Protein 2OEM (pdb70)

B-factor: mean 18.61, std 7.79, range [1.27, 47.23]

InterPro domains:
  IPR000685 Ribulose bisphosphate carboxylase, large subunit, C-terminal [PF00016] (126-406)
  IPR017443 Ribulose bisphosphate carboxylase, large subunit, ferrodoxin-like N-terminal [PF02788] (11-115)
  IPR017717 2,3-diketo-5-methylthiopentyl-1-phosphate enolase [MF_01679] (2-407)
  IPR017717 2,3-diketo-5-methylthiopentyl-1-phosphate enolase [SFLDF00157] (1-412)
  IPR017717 2,3-diketo-5-methylthiopentyl-1-phosphate enolase [TIGR03332] (2-407)
  IPR017717 2,3-diketo-5-methylthiopentyl-1-phosphate enolase [cd08209] (4-407)
  IPR033966 RuBisCO [PTHR42704] (3-405)
  IPR033966 RuBisCO [SFLDS00014] (1-412)
  IPR036376 Ribulose bisphosphate carboxylase, large subunit, C-terminal domain superfamily [G3DSA:3.20.20.110] (121-413)
  IPR036376 Ribulose bisphosphate carboxylase, large subunit, C-terminal domain superfamily [SSF51649] (121-407)
  IPR036422 RuBisCO large subunit, N-terminal domain superfamily [G3DSA:3.30.70.150] (1-120)
  IPR036422 RuBisCO large subunit, N-terminal domain superfamily [SSF54966] (2-120)

CATH classification: 3.30.70.150 (+1 more: 3.20.20.110)

Organism: Geobacillus kaustophilus (strain HTA426) (NCBI:txid235909)

Radius of gyration: 27.66 Å; Cα contacts (8 Å, |Δi|>4): 1940; chains: 2; bounding box: 80×56×66 Å

Solvent-accessible surface area: 29658 Å² total

Sequence (818 aa):
SAVMATYLLHDETDIRKKAEGIALGLTIGTWTDLPALEQEQLRKHKGEVVAIEELGESERVNAYFGKRLKRAIVKIAYPTVNFSADLPALLVTTFGKLSLDGEVRLLDLEFPDEWKRQFPGPRFGIDGIRDRVGVHNRPLLMSIFKGMIGRDLAYLTSELKKQALGGVDLVDDEILFDSELLPFEKRITEGKAALQEVYEQTGKRTLYAVNLTGKTFALKDKAKRAAELGADVLLFNVFAYGLDVLQALREDEEIAVPIMAHPAFSGAVTPSEFYGVAPSLWLGKLLRLAGADFVLFPSPYGSVALEREQALGIARALTDDQEPFARAFPVPSAGIHPGLVPLIIRDFGLDTIVNAGGGIHGHPDGAIGGGRAFRAAIDAVLAGRPLRAAAAENEALQKAIDRWGVVSAVMATYLLHDETDIRKKAEGIALGLTIGTWTDLPALEQEQLRKHKGEVVAIEELGESERVNAYFGKRLKRAIVKIAYPTVNFSADLPALLVTTFGKLSLDGEVRLLDLEFPDEWKRQFPGPRFGIDGIRDRVGVHNRPLLMSIFKGMIGRDLAYLTSELKKQALGGVDLVDDEILFDSELLPFEKRITEGKAALQEVYEQTGKRTLYAVNLTGKTFALKDKAKRAAELGADVLLFNVFAYGLDVLQALREDEEIAVPIMAHPAFSGAVTPSEFYGVAPSLWLGKLLRLAGADFVLFPSPYGSVALEREQALGIARALTDDQEPFARAFPVPSAGIHPGLVPLIIRDFGLDTIVNAGGGIHGHPDGAIGGGRAFRAAIDAVLAGRPLRAAAAENEALQKAIDRWGVVEVEA

Secondary structure (DSSP, 8-state):
-EEEEEEEEEESS-HHHHHHHHHHHTTTS-STTS-HHHHHHHGGG--EEEEEEE----HHHHHHHTS--EEEEEEEEEEGGGS-SSHHHHHHHHHSGGGGSSSEEEEEEE--HHHHTTS---SSHHHHHHHHHT--SS-EEEE---S-TT--HHHHHHHHHHHHHTT-SB---TT----SSS-HHHHHHHHHHHHHHHHHHHS---B-EEE--S-GGGHHHHHHHHHHTT-SEEEE-GGGS-HHHHHHHHH-TTT---EEE--TTGGGTSS-SSSSB-HIIIIIIHHHHHT-SEEEEE-SSSSS---HHHHHHHHHHHH-TTSSSPPPEEEEESS--GGGHHHHHHHH-SSSEEEESHHHHTSTTHHHHHHHHHHHHHHHHHHT--HHHHHTT-HHHHHHHHHH---/-EEEEEEEEEESS-HHHHHHHHHHHTTTS--TTS-HHHHHHHGGG--EEEEEEEEPPPHHHHHHHTS--EEEEEEEEEEGGGS-SSHHHHHHHHHSGGGGSSSEEEEEEE--HHHHTTS---SSHHHHHHHHHT--SSPEEEE---S-TT--HHHHHHHHHHHHHTT-SB---TT----SSS-HHHHHHHHHHHHHHHHHHH----B-EEE--S-GGGHHHHHHHHHHHT-SEEEE-GGGT-HHHHHHHHH-TTT---EEE--TTGGGTS--SSSSB-HIIIIIIHHHHHT-SEEEEE-SSSSS---HHHHHHHHHHHH-TTSSSPPPEEEEESS--GGGHHHHHHHH-SSSEEEEEGGGGGSTTHHHHHHHHHHHHHHHHHTT--HHHHHTT-HHHHHHHHHH-------

Nearest PDB structures (foldseek):
  2oem-assembly1_B  TM=1.002E+00  e=4.378E-89  Geobacillus kaustophilus
  2zvi-assembly1_A  TM=9.712E-01  e=2.551E-61  Bacillus subtilis
  4nas-assembly1_A  TM=9.692E-01  e=1.664E-52  Alicyclobacillus acidocaldarius subsp. acidocaldarius DSM 446
  4nas-assembly2_C  TM=9.621E-01  e=8.128E-53  Alicyclobacillus acidocaldarius subsp. acidocaldarius DSM 446
  4nas-assembly2_D  TM=9.644E-01  e=5.828E-52  Alicyclobacillus acidocaldarius subsp. acidocaldarius DSM 446

Structure (mmCIF, N/CA/C/O backbone):
data_2OEM
#
_entry.id   2OEM
#
_cell.length_a   130.354
_cell.length_b   59.806
_cell.length_c   109.348
_cell.angle_alpha   90.00
_cell.angle_beta   103.54
_cell.angle_gamma   90.00
#
_symmetry.space_group_name_H-M   'C 1 2 1'
#
loop_
_entity.id
_entity.type
_entity.pdbx_description
1 polymer '2,3-diketo-5-methylthiopentyl-1-phosphate enolase'
2 non-polymer 'MAGNESIUM ION'
3 non-polymer '(1Z)-2-HYDROXY-3-OXOHEX-1-EN-1-YL DIHYDROGEN PHOSPHATE'
4 water water
#
loop_
_atom_site.group_PDB
_atom_site.id
_atom_site.type_symbol
_atom_site.label_atom_id
_atom_site.label_alt_id
_atom_site.label_comp_id
_atom_site.label_asym_id
_atom_site.label_entity_id
_atom_site.label_seq_id
_atom_site.pdbx_PDB_ins_code
_atom_site.Cartn_x
_atom_site.Cartn_y
_atom_site.Cartn_z
_atom_site.occupancy
_atom_site.B_iso_or_equiv
_atom_site.auth_seq_id
_atom_site.auth_comp_id
_atom_site.auth_asym_id
_atom_site.auth_atom_id
_atom_site.pdbx_PDB_model_num
ATOM 1 N N . SER A 1 2 ? 26.209 -31.051 -46.278 1.00 21.21 2 SER A N 1
ATOM 2 C CA . SER A 1 2 ? 24.850 -31.410 -45.795 1.00 19.12 2 SER A CA 1
ATOM 3 C C . SER A 1 2 ? 24.590 -30.779 -44.437 1.00 17.01 2 SER A C 1
ATOM 4 O O . SER A 1 2 ? 25.197 -31.157 -43.431 1.00 14.65 2 SER A O 1
ATOM 7 N N . ALA A 1 3 ? 23.685 -29.809 -44.411 1.00 15.99 3 ALA A N 1
ATOM 8 C CA . ALA A 1 3 ? 23.358 -29.133 -43.169 1.00 14.33 3 ALA A CA 1
ATOM 9 C C . ALA A 1 3 ? 21.915 -28.655 -43.152 1.00 14.07 3 ALA A C 1
ATOM 10 O O . ALA A 1 3 ? 21.334 -28.351 -44.192 1.00 14.02 3 ALA A O 1
ATOM 12 N N . VAL A 1 4 ? 21.338 -28.616 -41.958 1.00 13.52 4 VAL A N 1
ATOM 13 C CA . VAL A 1 4 ? 19.983 -28.118 -41.787 1.00 12.47 4 VAL A CA 1
ATOM 14 C C . VAL A 1 4 ? 20.165 -26.626 -41.541 1.00 13.23 4 VAL A C 1
ATOM 15 O O . VAL A 1 4 ? 20.927 -26.227 -40.657 1.00 13.85 4 VAL A O 1
ATOM 19 N N . MET A 1 5 ? 19.492 -25.795 -42.330 1.00 11.84 5 MET A N 1
ATOM 20 C CA . MET A 1 5 ? 19.622 -24.359 -42.149 1.00 13.44 5 MET A CA 1
ATOM 21 C C . MET A 1 5 ? 18.426 -23.832 -41.386 1.00 12.87 5 MET A C 1
ATOM 22 O O . MET A 1 5 ? 17.285 -23.961 -41.834 1.00 14.07 5 MET A O 1
ATOM 27 N N . ALA A 1 6 ? 18.688 -23.254 -40.220 1.00 12.13 6 ALA A N 1
ATOM 28 C CA . ALA A 1 6 ? 17.626 -22.702 -39.400 1.00 11.81 6 ALA A CA 1
ATOM 29 C C . ALA A 1 6 ? 17.583 -21.192 -39.594 1.00 13.49 6 ALA A C 1
ATOM 30 O O . ALA A 1 6 ? 18.625 -20.541 -39.701 1.00 12.61 6 ALA A O 1
ATOM 32 N N . THR A 1 7 ? 16.375 -20.645 -39.657 1.00 12.49 7 THR A N 1
ATOM 33 C CA . THR A 1 7 ? 16.184 -19.208 -39.829 1.00 13.92 7 THR A CA 1
ATOM 34 C C . THR A 1 7 ? 15.538 -18.688 -38.553 1.00 13.47 7 THR A C 1
ATOM 35 O O . THR A 1 7 ? 14.493 -19.191 -38.134 1.00 11.80 7 THR A O 1
ATOM 39 N N . TYR A 1 8 ? 16.160 -17.683 -37.942 1.00 13.36 8 TYR A N 1
ATOM 40 C CA . TYR A 1 8 ? 15.656 -17.107 -36.697 1.00 12.86 8 TYR A CA 1
ATOM 41 C C . TYR A 1 8 ? 15.427 -15.609 -36.794 1.00 13.02 8 TYR A C 1
ATOM 42 O O . TYR A 1 8 ? 16.001 -14.931 -37.646 1.00 15.05 8 TYR A O 1
ATOM 51 N N . LEU A 1 9 ? 14.577 -15.111 -35.903 1.00 12.76 9 LEU A N 1
ATOM 52 C CA . LEU A 1 9 ? 14.320 -13.686 -35.781 1.00 13.38 9 LEU A CA 1
ATOM 53 C C . LEU A 1 9 ? 14.927 -13.351 -34.420 1.00 13.41 9 LEU A C 1
ATOM 54 O O . LEU A 1 9 ? 14.566 -13.960 -33.411 1.00 14.28 9 LEU A O 1
ATOM 59 N N . LEU A 1 10 ? 15.863 -12.409 -34.392 1.00 13.65 10 LEU A N 1
ATOM 60 C CA . LEU A 1 10 ? 16.496 -12.015 -33.138 1.00 15.00 10 LEU A CA 1
ATOM 61 C C . LEU A 1 10 ? 16.264 -10.548 -32.818 1.00 16.11 10 LEU A C 1
ATOM 62 O O . LEU A 1 10 ? 16.196 -9.707 -33.713 1.00 18.36 10 LEU A O 1
ATOM 67 N N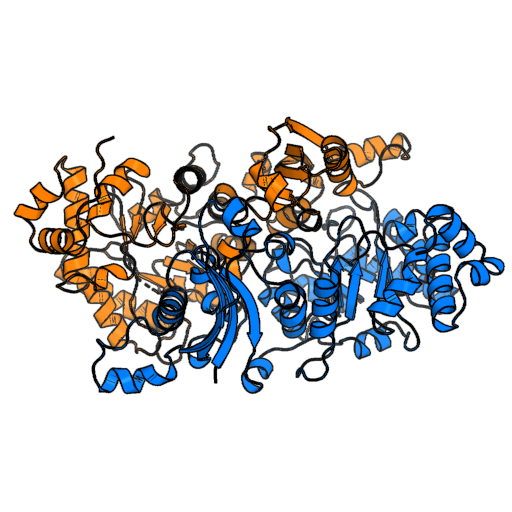 . HIS A 1 11 ? 16.128 -10.265 -31.529 1.00 17.19 11 HIS A N 1
ATOM 68 C CA . HIS A 1 11 ? 15.974 -8.905 -31.026 1.00 18.47 11 HIS A CA 1
ATOM 69 C C . HIS A 1 11 ? 17.066 -8.850 -29.970 1.00 19.25 11 HIS A C 1
ATOM 70 O O . HIS A 1 11 ? 17.130 -9.725 -29.106 1.00 18.82 11 HIS A O 1
ATOM 77 N N . ASP A 1 12 ? 17.935 -7.848 -30.035 1.00 21.54 12 ASP A N 1
ATOM 78 C CA . ASP A 1 12 ? 19.003 -7.753 -29.048 1.00 23.94 12 ASP A CA 1
ATOM 79 C C . ASP A 1 12 ? 19.579 -6.346 -28.979 1.00 25.33 12 ASP A C 1
ATOM 80 O O . ASP A 1 12 ? 19.596 -5.619 -29.972 1.00 25.08 12 ASP A O 1
ATOM 85 N N . GLU A 1 13 ? 20.052 -5.966 -27.799 1.00 28.08 13 GLU A N 1
ATOM 86 C CA . GLU A 1 13 ? 20.648 -4.651 -27.628 1.00 30.53 13 GLU A CA 1
ATOM 87 C C . GLU A 1 13 ? 22.142 -4.741 -27.925 1.00 31.11 13 GLU A C 1
ATOM 88 O O . GLU A 1 13 ? 22.824 -3.723 -28.034 1.00 31.64 13 GLU A O 1
ATOM 94 N N . THR A 1 14 ? 22.643 -5.967 -28.065 1.00 30.01 14 THR A N 1
ATOM 95 C CA . THR A 1 14 ? 24.057 -6.180 -28.360 1.00 29.73 14 THR A CA 1
ATOM 96 C C . THR A 1 14 ? 24.246 -6.639 -29.806 1.00 29.50 14 THR A C 1
ATOM 97 O O . THR A 1 14 ? 23.278 -6.966 -30.496 1.00 28.15 14 THR A O 1
ATOM 101 N N . ASP A 1 15 ? 25.499 -6.657 -30.252 1.00 29.64 15 ASP A N 1
ATOM 102 C CA . ASP A 1 15 ? 25.851 -7.058 -31.615 1.00 29.70 15 ASP A CA 1
ATOM 103 C C . ASP A 1 15 ? 25.218 -8.394 -32.003 1.00 27.58 15 ASP A C 1
ATOM 104 O O . ASP A 1 15 ? 25.541 -9.433 -31.431 1.00 25.58 15 ASP A O 1
ATOM 109 N N . ILE A 1 16 ? 24.324 -8.362 -32.986 1.00 26.46 16 ILE A N 1
ATOM 110 C CA . ILE A 1 16 ? 23.648 -9.575 -33.432 1.00 25.54 16 ILE A CA 1
ATOM 111 C C . ILE A 1 16 ? 24.573 -10.541 -34.166 1.00 25.20 16 ILE A C 1
ATOM 112 O O . ILE A 1 16 ? 24.470 -11.754 -33.984 1.00 23.73 16 ILE A O 1
ATOM 117 N N . ARG A 1 17 ? 25.474 -10.020 -34.994 1.00 24.83 17 ARG A N 1
ATOM 118 C CA . ARG A 1 17 ? 26.394 -10.898 -35.707 1.00 25.54 17 ARG A CA 1
ATOM 119 C C . ARG A 1 17 ? 27.269 -11.653 -34.716 1.00 24.24 17 ARG A C 1
ATOM 120 O O . ARG A 1 17 ? 27.539 -12.839 -34.897 1.00 23.79 17 ARG A O 1
ATOM 128 N N . LYS A 1 18 ? 27.715 -10.968 -33.667 1.00 22.22 18 LYS A N 1
ATOM 129 C CA . LYS A 1 18 ? 28.543 -11.614 -32.658 1.00 21.78 18 LYS A CA 1
ATOM 130 C C . LYS A 1 18 ? 27.759 -12.761 -32.019 1.00 19.85 18 LYS A C 1
ATOM 131 O O . LYS A 1 18 ? 28.280 -13.865 -31.855 1.00 20.04 18 LYS A O 1
ATOM 137 N N . LYS A 1 19 ? 26.505 -12.498 -31.664 1.00 19.08 19 LYS A N 1
ATOM 138 C CA . LYS A 1 19 ? 25.667 -13.521 -31.047 1.00 17.56 19 LYS A CA 1
ATOM 139 C C . LYS A 1 19 ? 25.435 -14.682 -32.008 1.00 17.23 19 LYS A C 1
ATOM 140 O O . LYS A 1 19 ? 25.536 -15.845 -31.621 1.00 18.18 19 LYS A O 1
ATOM 146 N N . ALA A 1 20 ? 25.137 -14.359 -33.263 1.00 18.00 20 ALA A N 1
ATOM 147 C CA . ALA A 1 20 ? 24.897 -15.377 -34.281 1.00 18.97 20 ALA A CA 1
ATOM 148 C C . ALA A 1 20 ? 26.117 -16.279 -34.451 1.00 19.28 20 ALA A C 1
ATOM 149 O O . ALA A 1 20 ? 25.992 -17.504 -34.527 1.00 17.78 20 ALA A O 1
ATOM 151 N N . GLU A 1 21 ? 27.299 -15.672 -34.511 1.00 18.18 21 GLU A N 1
ATOM 152 C CA . GLU A 1 21 ? 28.527 -16.443 -34.668 1.00 18.11 21 GLU A CA 1
ATOM 153 C C . GLU A 1 21 ? 28.777 -17.299 -33.430 1.00 18.26 21 GLU A C 1
ATOM 154 O O . GLU A 1 21 ? 29.287 -18.416 -33.531 1.00 17.90 21 GLU A O 1
ATOM 160 N N . GLY A 1 22 ? 28.416 -16.767 -32.264 1.00 17.11 22 GLY A N 1
ATOM 161 C CA . GLY A 1 22 ? 28.595 -17.501 -31.026 1.00 17.21 22 GLY A CA 1
ATOM 162 C C . GLY A 1 22 ? 27.681 -18.713 -30.985 1.00 16.59 22 GLY A C 1
ATOM 163 O O . GLY A 1 22 ? 28.038 -19.758 -30.441 1.00 18.31 22 GLY A O 1
ATOM 164 N N . ILE A 1 23 ? 26.493 -18.573 -31.562 1.00 16.97 23 ILE A N 1
ATOM 165 C CA . ILE A 1 23 ? 25.531 -19.673 -31.598 1.00 17.90 23 ILE A CA 1
ATOM 166 C C . ILE A 1 23 ? 26.033 -20.766 -32.538 1.00 17.51 23 ILE A C 1
ATOM 167 O O . ILE A 1 23 ? 26.110 -21.936 -32.166 1.00 17.59 23 ILE A O 1
ATOM 172 N N . ALA A 1 24 ? 26.382 -20.367 -33.755 1.00 18.00 24 ALA A N 1
ATOM 173 C CA . ALA A 1 24 ? 26.877 -21.299 -34.766 1.00 16.93 24 ALA A CA 1
ATOM 174 C C . ALA A 1 24 ? 28.054 -22.135 -34.266 1.00 17.21 24 ALA A C 1
ATOM 175 O O . ALA A 1 24 ? 28.131 -23.334 -34.537 1.00 16.31 24 ALA A O 1
ATOM 177 N N . LEU A 1 25 ? 28.971 -21.501 -33.539 1.00 16.58 25 LEU A N 1
ATOM 178 C CA . LEU A 1 25 ? 30.139 -22.205 -33.017 1.00 17.35 25 LEU A CA 1
ATOM 179 C C . LEU A 1 25 ? 29.832 -22.914 -31.701 1.00 17.02 25 LEU A C 1
ATOM 180 O O . LEU A 1 25 ? 30.116 -24.102 -31.538 1.00 17.03 25 LEU A O 1
ATOM 185 N N . GLY A 1 26 ? 29.251 -22.175 -30.763 1.00 16.60 26 GLY A N 1
ATOM 186 C CA . GLY A 1 26 ? 28.934 -22.743 -29.468 1.00 18.69 26 GLY A CA 1
ATOM 187 C C . GLY A 1 26 ? 28.020 -23.949 -29.513 1.00 18.33 26 GLY A C 1
ATOM 188 O O . GLY A 1 26 ? 28.206 -24.902 -28.756 1.00 18.60 26 GLY A O 1
ATOM 189 N N . LEU A 1 27 ? 27.034 -23.916 -30.404 1.00 18.29 27 LEU A N 1
ATOM 190 C CA . LEU A 1 27 ? 26.086 -25.013 -30.513 1.00 17.36 27 LEU A CA 1
ATOM 191 C C . LEU A 1 27 ? 26.478 -26.122 -31.487 1.00 16.67 27 LEU A C 1
ATOM 192 O O . LEU A 1 27 ? 25.647 -26.949 -31.863 1.00 16.93 27 LEU A O 1
ATOM 197 N N . THR A 1 28 ? 27.738 -26.127 -31.915 1.00 15.15 28 THR A N 1
ATOM 198 C CA . THR A 1 28 ? 28.222 -27.207 -32.765 1.00 15.65 28 THR A CA 1
ATOM 199 C C . THR A 1 28 ? 29.495 -27.754 -32.131 1.00 15.63 28 THR A C 1
ATOM 200 O O . THR A 1 28 ? 29.415 -28.591 -31.233 1.00 16.45 28 THR A O 1
ATOM 204 N N . ILE A 1 29 ? 30.662 -27.267 -32.544 1.00 16.11 29 ILE A N 1
ATOM 205 C CA . ILE A 1 29 ? 31.909 -27.789 -31.986 1.00 15.64 29 ILE A CA 1
ATOM 206 C C . ILE A 1 29 ? 32.436 -27.121 -30.713 1.00 16.89 29 ILE A C 1
ATOM 207 O O . ILE A 1 29 ? 33.402 -27.603 -30.120 1.00 16.93 29 ILE A O 1
ATOM 212 N N . GLY A 1 30 ? 31.812 -26.024 -30.293 1.00 17.44 30 GLY A N 1
ATOM 213 C CA . GLY A 1 30 ? 32.239 -25.352 -29.074 1.00 19.28 30 GLY A CA 1
ATOM 214 C C . GLY A 1 30 ? 33.291 -24.283 -29.296 1.00 21.14 30 GLY A C 1
ATOM 215 O O . GLY A 1 30 ? 33.019 -23.088 -29.159 1.00 23.74 30 GLY A O 1
ATOM 216 N N . THR A 1 31 ? 34.502 -24.717 -29.621 1.00 21.86 31 THR A N 1
ATOM 217 C CA . THR A 1 31 ? 35.602 -23.798 -29.888 1.00 22.36 31 THR A CA 1
ATOM 218 C C . THR A 1 31 ? 36.304 -24.257 -31.149 1.00 21.82 31 THR A C 1
ATOM 219 O O . THR A 1 31 ? 36.145 -25.403 -31.576 1.00 21.34 31 THR A O 1
ATOM 223 N N . TRP A 1 32 ? 37.085 -23.368 -31.748 1.00 20.01 32 TRP A N 1
ATOM 224 C CA . TRP A 1 32 ? 37.781 -23.712 -32.973 1.00 19.86 32 TRP A CA 1
ATOM 225 C C . TRP A 1 32 ? 39.231 -23.243 -33.023 1.00 19.11 32 TRP A C 1
ATOM 226 O O . TRP A 1 32 ? 40.124 -24.028 -33.339 1.00 19.11 32 TRP A O 1
ATOM 237 N N . THR A 1 33 ? 39.470 -21.975 -32.696 1.00 20.53 33 THR A N 1
ATOM 238 C CA . THR A 1 33 ? 40.827 -21.431 -32.756 1.00 20.18 33 THR A CA 1
ATOM 239 C C . THR A 1 33 ? 41.832 -22.027 -31.773 1.00 20.89 33 THR A C 1
ATOM 240 O O . THR A 1 33 ? 43.040 -21.893 -31.970 1.00 21.22 33 THR A O 1
ATOM 244 N N . ASP A 1 34 ? 41.347 -22.690 -30.728 1.00 20.74 34 ASP A N 1
ATOM 245 C CA . ASP A 1 34 ? 42.237 -23.291 -29.735 1.00 22.80 34 ASP A CA 1
ATOM 246 C C . ASP A 1 34 ? 42.499 -24.770 -30.020 1.00 24.23 34 ASP A C 1
ATOM 247 O O . ASP A 1 34 ? 43.107 -25.473 -29.210 1.00 24.00 34 ASP A O 1
ATOM 252 N N . LEU A 1 35 ? 42.051 -25.230 -31.184 1.00 24.55 35 LEU A N 1
ATOM 253 C CA . LEU A 1 35 ? 42.216 -26.624 -31.582 1.00 26.00 35 LEU A CA 1
ATOM 254 C C . LEU A 1 35 ? 43.480 -26.894 -32.390 1.00 27.64 35 LEU A C 1
ATOM 255 O O . LEU A 1 35 ? 43.859 -26.103 -33.251 1.00 26.99 35 LEU A O 1
ATOM 260 N N . PRO A 1 36 ? 44.148 -28.027 -32.119 1.00 29.54 36 PRO A N 1
ATOM 261 C CA . PRO A 1 36 ? 45.369 -28.407 -32.836 1.00 30.73 36 PRO A CA 1
ATOM 262 C C . PRO A 1 36 ? 45.042 -28.679 -34.306 1.00 32.56 36 PRO A C 1
ATOM 263 O O . PRO A 1 36 ? 43.878 -28.871 -34.664 1.00 31.19 36 PRO A O 1
ATOM 267 N N . ALA A 1 37 ? 46.072 -28.707 -35.146 1.00 33.78 37 ALA A N 1
ATOM 268 C CA . ALA A 1 37 ? 45.907 -28.941 -36.579 1.00 34.84 37 ALA A CA 1
ATOM 269 C C . ALA A 1 37 ? 45.032 -30.143 -36.934 1.00 35.33 37 ALA A C 1
ATOM 270 O O . ALA A 1 37 ? 44.018 -29.999 -37.619 1.00 36.06 37 ALA A O 1
ATOM 272 N N . LEU A 1 38 ? 45.435 -31.326 -36.478 1.00 34.71 38 LEU A N 1
ATOM 273 C CA . LEU A 1 38 ? 44.699 -32.554 -36.762 1.00 34.49 38 LEU A CA 1
ATOM 274 C C . LEU A 1 38 ? 43.255 -32.530 -36.272 1.00 33.69 38 LEU A C 1
ATOM 275 O O . LEU A 1 38 ? 42.377 -33.136 -36.886 1.00 32.59 38 LEU A O 1
ATOM 280 N N . GLU A 1 39 ? 43.012 -31.833 -35.168 1.00 32.82 39 GLU A N 1
ATOM 281 C CA . GLU A 1 39 ? 41.667 -31.752 -34.615 1.00 32.24 39 GLU A CA 1
ATOM 282 C C . GLU A 1 39 ? 40.756 -30.850 -35.443 1.00 32.16 39 GLU A C 1
ATOM 283 O O . GLU A 1 39 ? 39.555 -31.105 -35.545 1.00 31.03 39 GLU A O 1
ATOM 289 N N . GLN A 1 40 ? 41.322 -29.807 -36.042 1.00 31.12 40 GLN A N 1
ATOM 290 C CA . GLN A 1 40 ? 40.534 -28.899 -36.869 1.00 32.01 40 GLN A CA 1
ATOM 291 C C . GLN A 1 40 ? 40.061 -29.602 -38.135 1.00 32.55 40 GLN A C 1
ATOM 292 O O . GLN A 1 40 ? 38.914 -29.446 -38.548 1.00 31.08 40 GLN A O 1
ATOM 298 N N . GLU A 1 41 ? 40.946 -30.377 -38.753 1.00 33.46 41 GLU A N 1
ATOM 299 C CA . GLU A 1 41 ? 40.586 -31.091 -39.973 1.00 34.92 41 GLU A CA 1
ATOM 300 C C . GLU A 1 41 ? 39.606 -32.212 -39.651 1.00 33.65 41 GLU A C 1
ATOM 301 O O . GLU A 1 41 ? 38.841 -32.653 -40.507 1.00 34.02 41 GLU A O 1
ATOM 307 N N . GLN A 1 42 ? 39.628 -32.654 -38.400 1.00 32.84 42 GLN A N 1
ATOM 308 C CA . GLN A 1 42 ? 38.756 -33.721 -37.930 1.00 32.07 42 GLN A CA 1
ATOM 309 C C . GLN A 1 42 ? 37.356 -33.204 -37.607 1.00 30.37 42 GLN A C 1
ATOM 310 O O . GLN A 1 42 ? 36.363 -33.905 -37.809 1.00 29.59 42 GLN A O 1
ATOM 316 N N . LEU A 1 43 ? 37.282 -31.973 -37.111 1.00 27.15 43 LEU A N 1
ATOM 317 C CA . LEU A 1 43 ? 36.006 -31.384 -36.729 1.00 25.03 43 LEU A CA 1
ATOM 318 C C . LEU A 1 43 ? 35.432 -30.378 -37.718 1.00 23.48 43 LEU A C 1
ATOM 319 O O . LEU A 1 43 ? 34.337 -29.864 -37.506 1.00 20.78 43 LEU A O 1
ATOM 324 N N . ARG A 1 44 ? 36.164 -30.097 -38.792 1.00 22.08 44 ARG A N 1
ATOM 325 C CA . ARG A 1 44 ? 35.700 -29.147 -39.800 1.00 22.15 44 ARG A CA 1
ATOM 326 C C . ARG A 1 44 ? 34.277 -29.460 -40.281 1.00 20.82 44 ARG A C 1
ATOM 327 O O . ARG A 1 44 ? 33.439 -28.563 -40.395 1.00 19.79 44 ARG A O 1
ATOM 335 N N . LYS A 1 45 ? 34.008 -30.731 -40.556 1.00 18.16 45 LYS A N 1
ATOM 336 C CA . LYS A 1 45 ? 32.694 -31.151 -41.036 1.00 18.57 45 LYS A CA 1
ATOM 337 C C . LYS A 1 45 ? 31.568 -30.939 -40.022 1.00 16.97 45 LYS A C 1
ATOM 338 O O . LYS A 1 45 ? 30.389 -30.975 -40.386 1.00 16.94 45 LYS A O 1
ATOM 344 N N . HIS A 1 46 ? 31.928 -30.716 -38.760 1.00 15.11 46 HIS A N 1
ATOM 345 C CA . HIS A 1 46 ? 30.942 -30.516 -37.695 1.00 14.06 46 HIS A CA 1
ATOM 346 C C . HIS A 1 46 ? 30.737 -29.047 -37.328 1.00 13.98 46 HIS A C 1
ATOM 347 O O . HIS A 1 46 ? 29.869 -28.720 -36.516 1.00 13.62 46 HIS A O 1
ATOM 354 N N . LYS A 1 47 ? 31.530 -28.165 -37.926 1.00 14.33 47 LYS A N 1
ATOM 355 C CA . LYS A 1 47 ? 31.457 -26.742 -37.615 1.00 15.46 47 LYS A CA 1
ATOM 356 C C . LYS A 1 47 ? 30.255 -26.013 -38.208 1.00 15.98 47 LYS A C 1
ATOM 357 O O . LYS A 1 47 ? 30.046 -26.013 -39.420 1.00 14.56 47 LYS A O 1
ATOM 363 N N . GLY A 1 48 ? 29.470 -25.384 -37.337 1.00 15.93 48 GLY A N 1
ATOM 364 C CA . GLY A 1 48 ? 28.312 -24.639 -37.791 1.00 15.93 48 GLY A CA 1
ATOM 365 C C . GLY A 1 48 ? 28.766 -23.328 -38.402 1.00 16.75 48 GLY A C 1
ATOM 366 O O . GLY A 1 48 ? 29.891 -22.883 -38.163 1.00 16.36 48 GLY A O 1
ATOM 367 N N . GLU A 1 49 ? 27.900 -22.703 -39.190 1.00 16.46 49 GLU A N 1
ATOM 368 C CA . GLU A 1 49 ? 28.251 -21.446 -39.833 1.00 18.23 49 GLU A CA 1
ATOM 369 C C . GLU A 1 49 ? 27.061 -20.515 -39.982 1.00 17.76 49 GLU A C 1
ATOM 370 O O . GLU A 1 49 ? 25.939 -20.959 -40.221 1.00 16.61 49 GLU A O 1
ATOM 376 N N . VAL A 1 50 ? 27.310 -19.217 -39.833 1.00 17.96 50 VAL A N 1
ATOM 377 C CA . VAL A 1 50 ? 26.258 -18.230 -40.019 1.00 16.97 50 VAL A CA 1
ATOM 378 C C . VAL A 1 50 ? 26.178 -18.074 -41.537 1.00 19.37 50 VAL A C 1
ATOM 379 O O . VAL A 1 50 ? 27.158 -17.689 -42.183 1.00 19.20 50 VAL A O 1
ATOM 383 N N . VAL A 1 51 ? 25.022 -18.399 -42.106 1.00 19.58 51 VAL A N 1
ATOM 384 C CA . VAL A 1 51 ? 24.825 -18.318 -43.547 1.00 20.37 51 VAL A CA 1
ATOM 385 C C . VAL A 1 51 ? 24.458 -16.914 -44.002 1.00 21.22 51 VAL A C 1
ATOM 386 O O . VAL A 1 51 ? 24.900 -16.458 -45.060 1.00 21.48 51 VAL A O 1
ATOM 390 N N . ALA A 1 52 ? 23.649 -16.225 -43.207 1.00 20.09 52 ALA A N 1
ATOM 391 C CA . ALA A 1 52 ? 23.237 -14.883 -43.579 1.00 21.00 52 ALA A CA 1
ATOM 392 C C . ALA A 1 52 ? 22.600 -14.135 -42.426 1.00 21.73 52 ALA A C 1
ATOM 393 O O . ALA A 1 52 ? 22.077 -14.734 -41.485 1.00 19.78 52 ALA A O 1
ATOM 395 N N . ILE A 1 53 ? 22.655 -12.813 -42.514 1.00 22.07 53 ILE A N 1
ATOM 396 C CA . ILE A 1 53 ? 22.074 -11.943 -41.507 1.00 23.45 53 ILE A CA 1
ATOM 397 C C . ILE A 1 53 ? 21.392 -10.786 -42.220 1.00 24.74 53 ILE A C 1
ATOM 398 O O . ILE A 1 53 ? 22.045 -10.015 -42.923 1.00 26.25 53 ILE A O 1
ATOM 403 N N . GLU A 1 54 ? 20.078 -10.682 -42.060 1.00 24.12 54 GLU A N 1
ATOM 404 C CA . GLU A 1 54 ? 19.327 -9.598 -42.677 1.00 25.99 54 GLU A CA 1
ATOM 405 C C . GLU A 1 54 ? 18.919 -8.613 -41.590 1.00 26.03 54 GLU A C 1
ATOM 406 O O . GLU A 1 54 ? 18.093 -8.929 -40.733 1.00 25.18 54 GLU A O 1
ATOM 412 N N . GLU A 1 55 ? 19.504 -7.420 -41.620 1.00 26.51 55 GLU A N 1
ATOM 413 C CA . GLU A 1 55 ? 19.173 -6.400 -40.633 1.00 27.74 55 GLU A CA 1
ATOM 414 C C . GLU A 1 55 ? 17.794 -5.822 -40.938 1.00 27.71 55 GLU A C 1
ATOM 415 O O . GLU A 1 55 ? 17.492 -5.492 -42.085 1.00 27.61 55 GLU A O 1
ATOM 421 N N . LEU A 1 56 ? 16.960 -5.704 -39.909 1.00 27.14 56 LEU A N 1
ATOM 422 C CA . LEU A 1 56 ? 15.608 -5.181 -40.078 1.00 28.94 56 LEU A CA 1
ATOM 423 C C . LEU A 1 56 ? 15.426 -3.764 -39.547 1.00 29.99 56 LEU A C 1
ATOM 424 O O . LEU A 1 56 ? 14.439 -3.103 -39.864 1.00 32.20 56 LEU A O 1
ATOM 429 N N . GLY A 1 57 ? 16.369 -3.300 -38.736 1.00 31.12 57 GLY A N 1
ATOM 430 C CA . GLY A 1 57 ? 16.244 -1.968 -38.175 1.00 32.43 57 GLY A CA 1
ATOM 431 C C . GLY A 1 57 ? 15.410 -2.027 -36.909 1.00 32.63 57 GLY A C 1
ATOM 432 O O . GLY A 1 57 ? 14.647 -2.973 -36.706 1.00 33.43 57 GLY A O 1
ATOM 433 N N . GLU A 1 58 ? 15.545 -1.016 -36.059 1.00 31.99 58 GLU A N 1
ATOM 434 C CA . GLU A 1 58 ? 14.811 -0.978 -34.800 1.00 30.62 58 GLU A CA 1
ATOM 435 C C . GLU A 1 58 ? 13.345 -0.591 -34.943 1.00 29.82 58 GLU A C 1
ATOM 436 O O . GLU A 1 58 ? 12.959 0.109 -35.877 1.00 29.56 58 GLU A O 1
ATOM 442 N N . SER A 1 59 ? 12.533 -1.070 -34.005 1.00 29.01 59 SER A N 1
ATOM 443 C CA . SER A 1 59 ? 11.104 -0.780 -33.980 1.00 29.50 59 SER A CA 1
ATOM 444 C C . SER A 1 59 ? 10.799 0.023 -32.722 1.00 29.56 59 SER A C 1
ATOM 445 O O . SER A 1 59 ? 11.101 -0.415 -31.612 1.00 28.54 59 SER A O 1
ATOM 448 N N . GLU A 1 60 ? 10.208 1.201 -32.896 1.00 30.60 60 GLU A N 1
ATOM 449 C CA . GLU A 1 60 ? 9.881 2.048 -31.755 1.00 31.40 60 GLU A CA 1
ATOM 450 C C . GLU A 1 60 ? 8.913 1.335 -30.821 1.00 30.48 60 GLU A C 1
ATOM 451 O O . GLU A 1 60 ? 9.053 1.395 -29.598 1.00 31.04 60 GLU A O 1
ATOM 457 N N . ARG A 1 61 ? 7.934 0.658 -31.408 1.00 29.20 61 ARG A N 1
ATOM 458 C CA . ARG A 1 61 ? 6.932 -0.077 -30.645 1.00 27.68 61 ARG A CA 1
ATOM 459 C C . ARG A 1 61 ? 7.590 -1.140 -29.764 1.00 27.31 61 ARG A C 1
ATOM 460 O O . ARG A 1 61 ? 7.258 -1.271 -28.585 1.00 26.69 61 ARG A O 1
ATOM 468 N N . VAL A 1 62 ? 8.523 -1.895 -30.340 1.00 26.10 62 VAL A N 1
ATOM 469 C CA . VAL A 1 62 ? 9.225 -2.939 -29.598 1.00 24.16 62 VAL A CA 1
ATOM 470 C C . VAL A 1 62 ? 10.138 -2.325 -28.538 1.00 24.28 62 VAL A C 1
ATOM 471 O O . VAL A 1 62 ? 10.186 -2.793 -27.398 1.00 22.87 62 VAL A O 1
ATOM 475 N N . ASN A 1 63 ? 10.861 -1.278 -28.923 1.00 24.75 63 ASN A N 1
ATOM 476 C CA . ASN A 1 63 ? 11.766 -0.585 -28.012 1.00 25.47 63 ASN A CA 1
ATOM 477 C C . ASN A 1 63 ? 11.012 -0.085 -26.784 1.00 25.57 63 ASN A C 1
ATOM 478 O O . ASN A 1 63 ? 11.467 -0.254 -25.652 1.00 25.02 63 ASN A O 1
ATOM 483 N N . ALA A 1 64 ? 9.855 0.527 -27.017 1.00 25.84 64 ALA A N 1
ATOM 484 C CA . ALA A 1 64 ? 9.029 1.057 -25.939 1.00 26.38 64 ALA A CA 1
ATOM 485 C C . ALA A 1 64 ? 8.597 -0.057 -24.999 1.00 26.69 64 ALA A C 1
ATOM 486 O O . ALA A 1 64 ? 8.635 0.095 -23.778 1.00 25.92 64 ALA A O 1
ATOM 488 N N . TYR A 1 65 ? 8.183 -1.178 -25.579 1.00 26.38 65 TYR A N 1
ATOM 489 C CA . TYR A 1 65 ? 7.745 -2.323 -24.797 1.00 25.76 65 TYR A CA 1
ATOM 490 C C . TYR A 1 65 ? 8.861 -2.834 -23.887 1.00 26.31 65 TYR A C 1
ATOM 491 O O . TYR A 1 65 ? 8.644 -3.055 -22.693 1.00 26.66 65 TYR A O 1
ATOM 500 N N . PHE A 1 66 ? 10.053 -3.011 -24.452 1.00 26.18 66 PHE A N 1
ATOM 501 C CA . PHE A 1 66 ? 11.200 -3.502 -23.694 1.00 26.81 66 PHE A CA 1
ATOM 502 C C . PHE A 1 66 ? 11.924 -2.420 -22.898 1.00 28.89 66 PHE A C 1
ATOM 503 O O . PHE A 1 66 ? 12.725 -2.726 -22.012 1.00 29.68 66 PHE A O 1
ATOM 511 N N . GLY A 1 67 ? 11.641 -1.159 -23.212 1.00 31.36 67 GLY A N 1
ATOM 512 C CA . GLY A 1 67 ? 12.289 -0.065 -22.508 1.00 32.50 67 GLY A CA 1
ATOM 513 C C . GLY A 1 67 ? 13.768 0.002 -22.836 1.00 34.05 67 GLY A C 1
ATOM 514 O O . GLY A 1 67 ? 14.566 0.556 -22.077 1.00 34.95 67 GLY A O 1
ATOM 515 N N . LYS A 1 68 ? 14.133 -0.574 -23.975 1.00 34.35 68 LYS A N 1
ATOM 516 C CA . LYS A 1 68 ? 15.517 -0.589 -24.426 1.00 34.09 68 LYS A CA 1
ATOM 517 C C . LYS A 1 68 ? 15.540 -0.514 -25.943 1.00 33.35 68 LYS A C 1
ATOM 518 O O . LYS A 1 68 ? 14.512 -0.698 -26.595 1.00 32.09 68 LYS A O 1
ATOM 524 N N . ARG A 1 69 ? 16.713 -0.238 -26.501 1.00 32.50 69 ARG A N 1
ATOM 525 C CA . ARG A 1 69 ? 16.864 -0.173 -27.948 1.00 31.77 69 ARG A CA 1
ATOM 526 C C . ARG A 1 69 ? 17.295 -1.553 -28.417 1.00 30.37 69 ARG A C 1
ATOM 527 O O . ARG A 1 69 ? 18.414 -1.987 -28.148 1.00 30.83 69 ARG A O 1
ATOM 535 N N . LEU A 1 70 ? 16.401 -2.245 -29.113 1.00 28.94 70 LEU A N 1
ATOM 536 C CA . LEU A 1 70 ? 16.700 -3.586 -29.594 1.00 27.70 70 LEU A CA 1
ATOM 537 C C . LEU A 1 70 ? 16.895 -3.665 -31.096 1.00 25.90 70 LEU A C 1
ATOM 538 O O . LEU A 1 70 ? 16.001 -3.320 -31.869 1.00 25.72 70 LEU A O 1
ATOM 543 N N . LYS A 1 71 ? 18.076 -4.113 -31.507 1.00 24.11 71 LYS A N 1
ATOM 544 C CA . LYS A 1 71 ? 18.361 -4.278 -32.923 1.00 24.12 71 LYS A CA 1
ATOM 545 C C . LYS A 1 71 ? 17.590 -5.529 -33.332 1.00 23.42 71 LYS A C 1
ATOM 546 O O . LYS A 1 71 ? 17.384 -6.426 -32.514 1.00 21.96 71 LYS A O 1
ATOM 552 N N . ARG A 1 72 ? 17.152 -5.584 -34.582 1.00 21.89 72 ARG A N 1
ATOM 553 C CA . ARG A 1 72 ? 16.407 -6.740 -35.059 1.00 21.98 72 ARG A CA 1
ATOM 554 C C . ARG A 1 72 ? 17.039 -7.297 -36.320 1.00 21.10 72 ARG A C 1
ATOM 555 O O . ARG A 1 72 ? 17.569 -6.549 -37.142 1.00 22.52 72 ARG A O 1
ATOM 563 N N . ALA A 1 73 ? 16.985 -8.615 -36.473 1.00 19.41 73 ALA A N 1
ATOM 564 C CA . ALA A 1 73 ? 17.554 -9.247 -37.653 1.00 18.14 73 ALA A CA 1
ATOM 565 C C . ALA A 1 73 ? 17.070 -10.671 -37.846 1.00 17.60 73 ALA A C 1
ATOM 566 O O . ALA A 1 73 ? 16.671 -11.343 -36.891 1.00 16.96 73 ALA A O 1
ATOM 568 N N . ILE A 1 74 ? 17.094 -11.106 -39.101 1.00 18.17 74 ILE A N 1
ATOM 569 C CA . ILE A 1 74 ? 16.730 -12.465 -39.478 1.00 18.28 74 ILE A CA 1
ATOM 570 C C . ILE A 1 74 ? 18.086 -13.143 -39.681 1.00 17.97 74 ILE A C 1
ATOM 571 O O . ILE A 1 74 ? 18.884 -12.730 -40.528 1.00 19.44 74 ILE A O 1
ATOM 576 N N . VAL A 1 75 ? 18.349 -14.170 -38.884 1.00 16.40 75 VAL A N 1
ATOM 577 C CA . VAL A 1 75 ? 19.621 -14.878 -38.930 1.00 16.99 75 VAL A CA 1
ATOM 578 C C . VAL A 1 75 ? 19.473 -16.313 -39.409 1.00 16.71 75 VAL A C 1
ATOM 579 O O . VAL A 1 75 ? 18.593 -17.039 -38.948 1.00 15.88 75 VAL A O 1
ATOM 583 N N . LYS A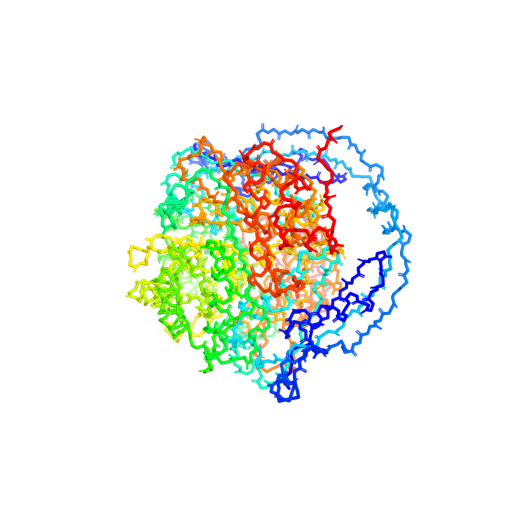 1 76 ? 20.348 -16.719 -40.323 1.00 15.49 76 LYS A N 1
ATOM 584 C CA . LYS A 1 76 ? 20.322 -18.076 -40.853 1.00 16.01 76 LYS A CA 1
ATOM 585 C C . LYS A 1 76 ? 21.598 -18.801 -40.444 1.00 15.68 76 LYS A C 1
ATOM 586 O O . LYS A 1 76 ? 22.706 -18.334 -40.712 1.00 14.87 76 LYS A O 1
ATOM 592 N N . ILE A 1 77 ? 21.435 -19.942 -39.781 1.00 14.09 77 ILE A N 1
ATOM 593 C CA . ILE A 1 77 ? 22.569 -20.731 -39.317 1.00 13.54 77 ILE A CA 1
ATOM 594 C C . ILE A 1 77 ? 22.494 -22.154 -39.854 1.00 13.47 77 ILE A C 1
ATOM 595 O O . ILE A 1 77 ? 21.426 -22.769 -39.859 1.00 13.31 77 ILE A O 1
ATOM 600 N N . ALA A 1 78 ? 23.635 -22.669 -40.297 1.00 12.84 78 ALA A N 1
ATOM 601 C CA . ALA A 1 78 ? 23.721 -24.022 -40.832 1.00 13.22 78 ALA A CA 1
ATOM 602 C C . ALA A 1 78 ? 24.338 -24.984 -39.823 1.00 14.08 78 ALA A C 1
ATOM 603 O O . ALA A 1 78 ? 25.446 -24.758 -39.330 1.00 14.85 78 ALA A O 1
ATOM 605 N N . TYR A 1 79 ? 23.606 -26.053 -39.522 1.00 12.86 79 TYR A N 1
ATOM 606 C CA . TYR A 1 79 ? 24.057 -27.082 -38.587 1.00 13.89 79 TYR A CA 1
ATOM 607 C C . TYR A 1 79 ? 24.290 -28.371 -39.379 1.00 12.32 79 TYR A C 1
ATOM 608 O O . TYR A 1 79 ? 23.347 -28.948 -39.927 1.00 11.86 79 TYR A O 1
ATOM 617 N N . PRO A 1 80 ? 25.547 -28.838 -39.455 1.00 12.79 80 PRO A N 1
ATOM 618 C CA . PRO A 1 80 ? 25.864 -30.068 -40.193 1.00 12.45 80 PRO A CA 1
ATOM 619 C C . PRO A 1 80 ? 25.007 -31.242 -39.721 1.00 13.38 80 PRO A C 1
ATOM 620 O O . PRO A 1 80 ? 24.884 -31.482 -38.516 1.00 12.92 80 PRO A O 1
ATOM 624 N N . THR A 1 81 ? 24.420 -31.975 -40.663 1.00 13.50 81 THR A N 1
ATOM 625 C CA . THR A 1 81 ? 23.584 -33.112 -40.297 1.00 13.46 81 THR A CA 1
ATOM 626 C C . THR A 1 81 ? 24.361 -34.241 -39.620 1.00 14.02 81 THR A C 1
ATOM 627 O O . THR A 1 81 ? 23.770 -35.079 -38.944 1.00 15.47 81 THR A O 1
ATOM 631 N N . VAL A 1 82 ? 25.679 -34.270 -39.788 1.00 13.99 82 VAL A N 1
ATOM 632 C CA . VAL A 1 82 ? 26.482 -35.312 -39.146 1.00 13.35 82 VAL A CA 1
ATOM 633 C C . VAL A 1 82 ? 26.607 -35.057 -37.645 1.00 13.17 82 VAL A C 1
ATOM 634 O O . VAL A 1 82 ? 27.181 -35.869 -36.915 1.00 13.69 82 VAL A O 1
ATOM 638 N N . ASN A 1 83 ? 26.065 -33.932 -37.186 1.00 11.89 83 ASN A N 1
ATOM 639 C CA . ASN A 1 83 ? 26.128 -33.569 -35.773 1.00 13.06 83 ASN A CA 1
ATOM 640 C C . ASN A 1 83 ? 25.026 -34.182 -34.923 1.00 12.86 83 ASN A C 1
ATOM 641 O O . ASN A 1 83 ? 25.114 -34.182 -33.697 1.00 14.38 83 ASN A O 1
ATOM 646 N N . PHE A 1 84 ? 23.982 -34.697 -35.559 1.00 12.78 84 PHE A N 1
ATOM 647 C CA . PHE A 1 84 ? 22.883 -35.265 -34.793 1.00 12.98 84 PHE A CA 1
ATOM 648 C C . PHE A 1 84 ? 22.216 -36.443 -35.484 1.00 13.50 84 PHE A C 1
ATOM 649 O O . PHE A 1 84 ? 22.372 -36.640 -36.692 1.00 13.83 84 PHE A O 1
ATOM 657 N N . SER A 1 85 ? 21.488 -37.237 -34.707 1.00 13.99 85 SER A N 1
ATOM 658 C CA . SER A 1 85 ? 20.790 -38.392 -35.256 1.00 12.65 85 SER A CA 1
ATOM 659 C C . SER A 1 85 ? 19.590 -37.940 -36.087 1.00 12.81 85 SER A C 1
ATOM 660 O O . SER A 1 85 ? 19.072 -36.836 -35.900 1.00 10.92 85 SER A O 1
ATOM 663 N N . ALA A 1 86 ? 19.166 -38.782 -37.026 1.00 12.43 86 ALA A N 1
ATOM 664 C CA . ALA A 1 86 ? 18.048 -38.440 -37.894 1.00 12.63 86 ALA A CA 1
ATOM 665 C C . ALA A 1 86 ? 16.695 -38.653 -37.229 1.00 12.43 86 ALA A C 1
ATOM 666 O O . ALA A 1 86 ? 15.966 -39.588 -37.557 1.00 13.21 86 ALA A O 1
ATOM 668 N N . ASP A 1 87 ? 16.373 -37.787 -36.277 1.00 12.38 87 ASP A N 1
ATOM 669 C CA . ASP A 1 87 ? 15.090 -37.862 -35.600 1.00 11.07 87 ASP A CA 1
ATOM 670 C C . ASP A 1 87 ? 14.703 -36.455 -35.180 1.00 9.91 87 ASP A C 1
ATOM 671 O O . ASP A 1 87 ? 15.564 -35.590 -35.001 1.00 9.49 87 ASP A O 1
ATOM 676 N N . LEU A 1 88 ? 13.402 -36.222 -35.053 1.00 9.11 88 LEU A N 1
ATOM 677 C CA . LEU A 1 88 ? 12.901 -34.903 -34.710 1.00 9.52 88 LEU A CA 1
ATOM 678 C C . LEU A 1 88 ? 13.341 -34.360 -33.352 1.00 9.45 88 LEU A C 1
ATOM 679 O O . LEU A 1 88 ? 13.614 -33.166 -33.224 1.00 9.26 88 LEU A O 1
ATOM 684 N N . PRO A 1 89 ? 13.412 -35.213 -32.317 1.00 9.20 89 PRO A N 1
ATOM 685 C CA . PRO A 1 89 ? 13.849 -34.648 -31.037 1.00 9.31 89 PRO A CA 1
ATOM 686 C C . PRO A 1 89 ? 15.275 -34.089 -31.154 1.00 9.26 89 PRO A C 1
ATOM 687 O O . PRO A 1 89 ? 15.593 -33.036 -30.598 1.00 9.74 89 PRO A O 1
ATOM 691 N N . ALA A 1 90 ? 16.130 -34.789 -31.892 1.00 7.93 90 ALA A N 1
ATOM 692 C CA . ALA A 1 90 ? 17.506 -34.330 -32.062 1.00 9.45 90 ALA A CA 1
ATOM 693 C C . ALA A 1 90 ? 17.533 -33.041 -32.879 1.00 9.95 90 ALA A C 1
ATOM 694 O O . ALA A 1 90 ? 18.337 -32.150 -32.614 1.00 8.85 90 ALA A O 1
ATOM 696 N N . LEU A 1 91 ? 16.655 -32.953 -33.877 1.00 8.44 91 LEU A N 1
ATOM 697 C CA . LEU A 1 91 ? 16.567 -31.761 -34.716 1.00 9.38 91 LEU A CA 1
ATOM 698 C C . LEU A 1 91 ? 16.181 -30.552 -33.870 1.00 9.03 91 LEU A C 1
ATOM 699 O O . LEU A 1 91 ? 16.795 -29.483 -33.969 1.00 8.85 91 LEU A O 1
ATOM 704 N N . LEU A 1 92 ? 15.152 -30.712 -33.042 1.00 8.45 92 LEU A N 1
ATOM 705 C CA . LEU A 1 92 ? 14.704 -29.611 -32.194 1.00 8.36 92 LEU A CA 1
ATOM 706 C C . LEU A 1 92 ? 15.747 -29.197 -31.163 1.00 9.61 92 LEU A C 1
ATOM 707 O O . LEU A 1 92 ? 15.946 -28.011 -30.928 1.00 9.42 92 LEU A O 1
ATOM 712 N N . VAL A 1 93 ? 16.408 -30.166 -30.541 1.00 8.20 93 VAL A N 1
ATOM 713 C CA . VAL A 1 93 ? 17.408 -29.835 -29.529 1.00 8.48 93 VAL A CA 1
ATOM 714 C C . VAL A 1 93 ? 18.611 -29.153 -30.159 1.00 10.01 93 VAL A C 1
ATOM 715 O O . VAL A 1 93 ? 19.189 -28.227 -29.584 1.00 9.12 93 VAL A O 1
ATOM 719 N N . THR A 1 94 ? 18.986 -29.604 -31.349 1.00 9.93 94 THR A N 1
ATOM 720 C CA . THR A 1 94 ? 20.126 -29.015 -32.036 1.00 9.50 94 THR A CA 1
ATOM 721 C C . THR A 1 94 ? 19.858 -27.591 -32.510 1.00 10.00 94 THR A C 1
ATOM 722 O O . THR A 1 94 ? 20.706 -26.710 -32.346 1.00 11.13 94 THR A O 1
ATOM 726 N N . THR A 1 95 ? 18.677 -27.364 -33.080 1.00 9.48 95 THR A N 1
ATOM 727 C CA . THR A 1 95 ? 18.330 -26.049 -33.621 1.00 8.99 95 THR A CA 1
ATOM 728 C C . THR A 1 95 ? 17.592 -25.074 -32.708 1.00 9.97 95 THR A C 1
ATOM 729 O O . THR A 1 95 ? 17.542 -23.874 -32.996 1.00 11.19 95 THR A O 1
ATOM 733 N N . PHE A 1 96 ? 17.010 -25.558 -31.616 1.00 9.26 96 PHE A N 1
ATOM 734 C CA . PHE A 1 96 ? 16.290 -24.653 -30.727 1.00 8.32 96 PHE A CA 1
ATOM 735 C C . PHE A 1 96 ? 16.174 -25.245 -29.329 1.00 8.47 96 PHE A C 1
ATOM 736 O O . PHE A 1 96 ? 15.106 -25.222 -28.719 1.00 8.93 96 PHE A O 1
ATOM 744 N N . GLY A 1 97 ? 17.287 -25.775 -28.833 1.00 7.76 97 GLY A N 1
ATOM 745 C CA . GLY A 1 97 ? 17.304 -26.372 -27.508 1.00 10.15 97 GLY A CA 1
ATOM 746 C C . GLY A 1 97 ? 17.753 -25.310 -26.534 1.00 10.23 97 GLY A C 1
ATOM 747 O O . GLY A 1 97 ? 16.938 -24.545 -26.025 1.00 10.32 97 GLY A O 1
ATOM 748 N N . LYS A 1 98 ? 19.053 -25.261 -26.271 1.00 11.54 98 LYS A N 1
ATOM 749 C CA . LYS A 1 98 ? 19.592 -24.247 -25.376 1.00 12.37 98 LYS A CA 1
ATOM 750 C C . LYS A 1 98 ? 19.316 -22.871 -25.981 1.00 11.94 98 LYS A C 1
ATOM 751 O O . LYS A 1 98 ? 19.107 -21.894 -25.260 1.00 10.53 98 LYS A O 1
ATOM 757 N N . LEU A 1 99 ? 19.310 -22.792 -27.309 1.00 12.14 99 LEU A N 1
ATOM 758 C CA . LEU A 1 99 ? 19.069 -21.510 -27.965 1.00 10.62 99 LEU A CA 1
ATOM 759 C C . LEU A 1 99 ? 17.700 -20.915 -27.621 1.00 11.20 99 LEU A C 1
ATOM 760 O O . LEU A 1 99 ? 17.548 -19.695 -27.599 1.00 10.38 99 LEU A O 1
ATOM 765 N N . SER A 1 100 ? 16.708 -21.759 -27.343 1.00 9.05 100 SER A N 1
ATOM 766 C CA . SER A 1 100 ? 15.371 -21.252 -27.009 1.00 10.13 100 SER A CA 1
ATOM 767 C C . SER A 1 100 ? 15.380 -20.472 -25.698 1.00 10.32 100 SER A C 1
ATOM 768 O O . SER A 1 100 ? 14.428 -19.746 -25.389 1.00 11.81 100 SER A O 1
ATOM 771 N N . LEU A 1 101 ? 16.459 -20.621 -24.932 1.00 10.16 101 LEU A N 1
ATOM 772 C CA . LEU A 1 101 ? 16.592 -19.947 -23.637 1.00 11.55 101 LEU A CA 1
ATOM 773 C C . LEU A 1 101 ? 17.393 -18.653 -23.724 1.00 12.85 101 LEU A C 1
ATOM 774 O O . LEU A 1 101 ? 17.467 -17.896 -22.754 1.00 13.64 101 LEU A O 1
ATOM 779 N N . ASP A 1 102 ? 17.988 -18.406 -24.884 1.00 13.07 102 ASP A N 1
ATOM 780 C CA . ASP A 1 102 ? 18.856 -17.249 -25.076 1.00 14.40 102 ASP A CA 1
ATOM 781 C C . ASP A 1 102 ? 18.173 -15.920 -25.390 1.00 13.27 102 ASP A C 1
ATOM 782 O O . ASP A 1 102 ? 18.409 -15.331 -26.443 1.00 14.06 102 ASP A O 1
ATOM 787 N N . GLY A 1 103 ? 17.340 -15.444 -24.473 1.00 13.74 103 GLY A N 1
ATOM 788 C CA . GLY A 1 103 ? 16.669 -14.170 -24.679 1.00 14.16 103 GLY A CA 1
ATOM 789 C C . GLY A 1 103 ? 15.633 -14.150 -25.786 1.00 14.76 103 GLY A C 1
ATOM 790 O O . GLY A 1 103 ? 14.831 -15.071 -25.914 1.00 14.53 103 GLY A O 1
ATOM 791 N N . GLU A 1 104 ? 15.649 -13.091 -26.590 1.00 14.06 104 GLU A N 1
ATOM 792 C CA . GLU A 1 104 ? 14.691 -12.957 -27.678 1.00 13.02 104 GLU A CA 1
ATOM 793 C C . GLU A 1 104 ? 15.158 -13.622 -28.970 1.00 12.97 104 GLU A C 1
ATOM 794 O O . GLU A 1 104 ? 15.833 -13.006 -29.796 1.00 13.67 104 GLU A O 1
ATOM 800 N N . VAL A 1 105 ? 14.803 -14.893 -29.123 1.00 13.30 105 VAL A N 1
ATOM 801 C CA . VAL A 1 105 ? 15.138 -15.664 -30.316 1.00 11.33 105 VAL A CA 1
ATOM 802 C C . VAL A 1 105 ? 13.889 -16.459 -30.676 1.00 11.30 105 VAL A C 1
ATOM 803 O O . VAL A 1 105 ? 13.311 -17.133 -29.823 1.00 13.20 105 VAL A O 1
ATOM 807 N N . ARG A 1 106 ? 13.463 -16.357 -31.930 1.00 10.12 106 ARG A N 1
ATOM 808 C CA . ARG A 1 106 ? 12.278 -17.062 -32.406 1.00 10.77 106 ARG A CA 1
ATOM 809 C C . ARG A 1 106 ? 12.641 -17.856 -33.660 1.00 10.70 106 ARG A C 1
ATOM 810 O O . ARG A 1 106 ? 13.215 -17.315 -34.608 1.00 11.99 106 ARG A O 1
ATOM 818 N N . LEU A 1 107 ? 12.324 -19.148 -33.652 1.00 10.07 107 LEU A N 1
ATOM 819 C CA . LEU A 1 107 ? 12.618 -20.013 -34.792 1.00 10.79 107 LEU A CA 1
ATOM 820 C C . LEU A 1 107 ? 11.536 -19.837 -35.858 1.00 10.87 107 LEU A C 1
ATOM 821 O O . LEU A 1 107 ? 10.368 -20.138 -35.617 1.00 10.91 107 LEU A O 1
ATOM 826 N N . LEU A 1 108 ? 11.937 -19.368 -37.038 1.00 11.54 108 LEU A N 1
ATOM 827 C CA . LEU A 1 108 ? 11.000 -19.123 -38.129 1.00 11.53 108 LEU A CA 1
ATOM 828 C C . LEU A 1 108 ? 10.883 -20.238 -39.160 1.00 11.78 108 LEU A C 1
ATOM 829 O O . LEU A 1 108 ? 9.802 -20.478 -39.693 1.00 12.47 108 LEU A O 1
ATOM 834 N N . ASP A 1 109 ? 11.988 -20.917 -39.449 1.00 11.29 109 ASP A N 1
ATOM 835 C CA . ASP A 1 109 ? 11.952 -21.963 -40.461 1.00 11.46 109 ASP A CA 1
ATOM 836 C C . ASP A 1 109 ? 13.159 -22.886 -40.380 1.00 11.06 109 ASP A C 1
ATOM 837 O O . ASP A 1 109 ? 14.180 -22.560 -39.774 1.00 10.25 109 ASP A O 1
ATOM 842 N N . LEU A 1 110 ? 13.012 -24.058 -40.985 1.00 10.71 110 LEU A N 1
ATOM 843 C CA . LEU A 1 110 ? 14.076 -25.043 -41.049 1.00 11.32 110 LEU A CA 1
ATOM 844 C C . LEU A 1 110 ? 14.071 -25.562 -42.480 1.00 12.92 110 LEU A C 1
ATOM 845 O O . LEU A 1 110 ? 13.015 -25.866 -43.034 1.00 11.98 110 LEU A O 1
ATOM 850 N N . GLU A 1 111 ? 15.250 -25.638 -43.083 1.00 12.80 111 GLU A N 1
ATOM 851 C CA . GLU A 1 111 ? 15.384 -26.138 -44.444 1.00 14.28 111 GLU A CA 1
ATOM 852 C C . GLU A 1 111 ? 16.371 -27.296 -44.400 1.00 14.05 111 GLU A C 1
ATOM 853 O O . GLU A 1 111 ? 17.415 -27.206 -43.753 1.00 14.42 111 GLU A O 1
ATOM 859 N N . PHE A 1 112 ? 16.034 -28.378 -45.095 1.00 14.27 112 PHE A N 1
ATOM 860 C CA . PHE A 1 112 ? 16.853 -29.585 -45.078 1.00 14.82 112 PHE A CA 1
ATOM 861 C C . PHE A 1 112 ? 17.291 -30.084 -46.444 1.00 14.29 112 PHE A C 1
ATOM 862 O O . PHE A 1 112 ? 16.605 -29.866 -47.443 1.00 14.66 112 PHE A O 1
ATOM 870 N N . PRO A 1 113 ? 18.442 -30.777 -46.501 1.00 14.81 113 PRO A N 1
ATOM 871 C CA . PRO A 1 113 ? 18.917 -31.311 -47.781 1.00 14.28 113 PRO A CA 1
ATOM 872 C C . PRO A 1 113 ? 17.888 -32.382 -48.153 1.00 13.98 113 PRO A C 1
ATOM 873 O O . PRO A 1 113 ? 17.267 -32.962 -47.265 1.00 11.98 113 PRO A O 1
ATOM 877 N N . ASP A 1 114 ? 17.692 -32.654 -49.440 1.00 13.77 114 ASP A N 1
ATOM 878 C CA . ASP A 1 114 ? 16.709 -33.671 -49.820 1.00 15.94 114 ASP A CA 1
ATOM 879 C C . ASP A 1 114 ? 17.004 -35.027 -49.188 1.00 14.80 114 ASP A C 1
ATOM 880 O O . ASP A 1 114 ? 16.098 -35.723 -48.728 1.00 14.44 114 ASP A O 1
ATOM 885 N N . GLU A 1 115 ? 18.276 -35.402 -49.170 1.00 15.90 115 GLU A N 1
ATOM 886 C CA . GLU A 1 115 ? 18.681 -36.687 -48.610 1.00 16.93 115 GLU A CA 1
ATOM 887 C C . GLU A 1 115 ? 18.251 -36.860 -47.157 1.00 16.65 115 GLU A C 1
ATOM 888 O O . GLU A 1 115 ? 17.876 -37.959 -46.738 1.00 15.72 115 GLU A O 1
ATOM 894 N N . TRP A 1 116 ? 18.303 -35.776 -46.390 1.00 14.91 116 TRP A N 1
ATOM 895 C CA . TRP A 1 116 ? 17.923 -35.828 -44.982 1.00 14.81 116 TRP A CA 1
ATOM 896 C C . TRP A 1 116 ? 16.410 -36.001 -44.850 1.00 14.93 116 TRP A C 1
ATOM 897 O O . TRP A 1 116 ? 15.941 -36.816 -44.056 1.00 14.08 116 TRP A O 1
ATOM 908 N N . LYS A 1 117 ? 15.650 -35.233 -45.629 1.00 14.14 117 LYS A N 1
ATOM 909 C CA . LYS A 1 117 ? 14.188 -35.317 -45.598 1.00 15.81 117 LYS A CA 1
ATOM 910 C C . LYS A 1 117 ? 13.712 -36.740 -45.870 1.00 16.18 117 LYS A C 1
ATOM 911 O O . LYS A 1 117 ? 12.718 -37.188 -45.303 1.00 15.77 117 LYS A O 1
ATOM 917 N N . ARG A 1 118 ? 14.409 -37.442 -46.759 1.00 17.10 118 ARG A N 1
ATOM 918 C CA . ARG A 1 118 ? 14.022 -38.805 -47.101 1.00 17.73 118 ARG A CA 1
ATOM 919 C C . ARG A 1 118 ? 14.097 -39.803 -45.950 1.00 17.47 118 ARG A C 1
ATOM 920 O O . ARG A 1 118 ? 13.634 -40.938 -46.075 1.00 18.30 118 ARG A O 1
ATOM 928 N N . GLN A 1 119 ? 14.677 -39.390 -44.829 1.00 16.30 119 GLN A N 1
ATOM 929 C CA . GLN A 1 119 ? 14.762 -40.266 -43.669 1.00 16.66 119 GLN A CA 1
ATOM 930 C C . GLN A 1 119 ? 13.470 -40.128 -42.867 1.00 14.98 119 GLN A C 1
ATOM 931 O O . GLN A 1 119 ? 13.305 -40.752 -41.817 1.00 15.66 119 GLN A O 1
ATOM 937 N N . PHE A 1 120 ? 12.561 -39.301 -43.376 1.00 12.72 120 PHE A N 1
ATOM 938 C CA . PHE A 1 120 ? 11.276 -39.064 -42.725 1.00 10.21 120 PHE A CA 1
ATOM 939 C C . PHE A 1 120 ? 10.144 -39.513 -43.652 1.00 9.47 120 PHE A C 1
ATOM 940 O O . PHE A 1 120 ? 10.270 -39.454 -44.871 1.00 10.58 120 PHE A O 1
ATOM 948 N N . PRO A 1 121 ? 9.015 -39.950 -43.076 1.00 10.56 121 PRO A N 1
ATOM 949 C CA . PRO A 1 121 ? 7.849 -40.452 -43.808 1.00 10.72 121 PRO A CA 1
ATOM 950 C C . PRO A 1 121 ? 6.853 -39.589 -44.555 1.00 11.02 121 PRO A C 1
ATOM 951 O O . PRO A 1 121 ? 6.353 -40.000 -45.606 1.00 11.24 121 PRO A O 1
ATOM 955 N N . GLY A 1 122 ? 6.540 -38.416 -44.021 1.00 10.30 122 GLY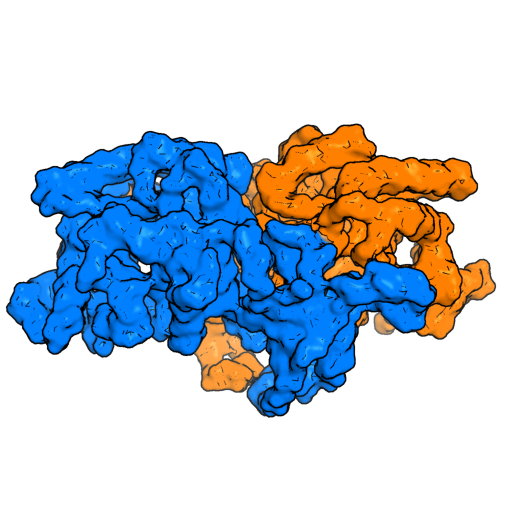 A N 1
ATOM 956 C CA . GLY A 1 122 ? 5.525 -37.602 -44.657 1.00 10.14 122 GLY A CA 1
ATOM 957 C C . GLY A 1 122 ? 4.196 -38.305 -44.392 1.00 10.43 122 GLY A C 1
ATOM 958 O O . GLY A 1 122 ? 4.177 -39.341 -43.710 1.00 10.94 122 GLY A O 1
ATOM 959 N N . PRO A 1 123 ? 3.067 -37.776 -44.896 1.00 9.62 123 PRO A N 1
ATOM 960 C CA . PRO A 1 123 ? 1.750 -38.392 -44.690 1.00 10.10 123 PRO A CA 1
ATOM 961 C C . PRO A 1 123 ? 1.682 -39.753 -45.384 1.00 9.89 123 PRO A C 1
ATOM 962 O O . PRO A 1 123 ? 2.304 -39.950 -46.427 1.00 10.45 123 PRO A O 1
ATOM 966 N N . ARG A 1 124 ? 0.936 -40.695 -44.814 1.00 10.78 124 ARG A N 1
ATOM 967 C CA . ARG A 1 124 ? 0.823 -42.008 -45.440 1.00 9.86 124 ARG A CA 1
ATOM 968 C C . ARG A 1 124 ? -0.160 -41.956 -46.606 1.00 12.35 124 ARG A C 1
ATOM 969 O O . ARG A 1 124 ? 0.037 -42.615 -47.631 1.00 11.69 124 ARG A O 1
ATOM 977 N N . PHE A 1 125 ? -1.205 -41.149 -46.452 1.00 11.55 125 PHE A N 1
ATOM 978 C CA . PHE A 1 125 ? -2.247 -41.030 -47.468 1.00 12.41 125 PHE A CA 1
ATOM 979 C C . PHE A 1 125 ? -2.296 -39.671 -48.154 1.00 12.20 125 PHE A C 1
ATOM 980 O O . PHE A 1 125 ? -2.406 -39.590 -49.378 1.00 12.61 125 PHE A O 1
ATOM 988 N N . GLY A 1 126 ? -2.221 -38.604 -47.367 1.00 11.57 126 GLY A N 1
ATOM 989 C CA . GLY A 1 126 ? -2.251 -37.272 -47.945 1.00 10.88 126 GLY A CA 1
ATOM 990 C C . GLY A 1 126 ? -3.603 -36.922 -48.538 1.00 9.91 126 GLY A C 1
ATOM 991 O O . GLY A 1 126 ? -4.558 -37.684 -48.429 1.00 9.75 126 GLY A O 1
ATOM 992 N N . ILE A 1 127 ? -3.678 -35.759 -49.175 1.00 10.85 127 ILE A N 1
ATOM 993 C CA . ILE A 1 127 ? -4.920 -35.295 -49.779 1.00 11.71 127 ILE A CA 1
ATOM 994 C C . ILE A 1 127 ? -5.537 -36.328 -50.725 1.00 12.21 127 ILE A C 1
ATOM 995 O O . ILE A 1 127 ? -6.725 -36.653 -50.613 1.00 12.55 127 ILE A O 1
ATOM 1000 N N . ASP A 1 128 ? -4.733 -36.854 -51.645 1.00 13.36 128 ASP A N 1
ATOM 1001 C CA . ASP A 1 128 ? -5.236 -37.847 -52.598 1.00 14.76 128 ASP A CA 1
ATOM 1002 C C . ASP A 1 128 ? -5.779 -39.097 -51.914 1.00 13.77 128 ASP A C 1
ATOM 1003 O O . ASP A 1 128 ? -6.859 -39.579 -52.254 1.00 13.55 128 ASP A O 1
ATOM 1008 N N . GLY A 1 129 ? -5.022 -39.622 -50.955 1.00 12.73 129 GLY A N 1
ATOM 1009 C CA . GLY A 1 129 ? -5.444 -40.817 -50.243 1.00 13.07 129 GLY A CA 1
ATOM 1010 C C . GLY A 1 129 ? -6.703 -40.602 -49.434 1.00 11.77 129 GLY A C 1
ATOM 1011 O O . GLY A 1 129 ? -7.554 -41.489 -49.343 1.00 11.51 129 GLY A O 1
ATOM 1012 N N . ILE A 1 130 ? -6.828 -39.422 -48.833 1.00 10.53 130 ILE A N 1
ATOM 1013 C CA . ILE A 1 130 ? -8.010 -39.111 -48.044 1.00 10.42 130 ILE A CA 1
ATOM 1014 C C . ILE A 1 130 ? -9.222 -39.001 -48.961 1.00 10.54 130 ILE A C 1
ATOM 1015 O O . ILE A 1 130 ? -10.281 -39.546 -48.661 1.00 11.31 130 ILE A O 1
ATOM 1020 N N . ARG A 1 131 ? -9.066 -38.305 -50.083 1.00 11.30 131 ARG A N 1
ATOM 1021 C CA . ARG A 1 131 ? -10.168 -38.161 -51.023 1.00 10.12 131 ARG A CA 1
ATOM 1022 C C . ARG A 1 131 ? -10.637 -39.517 -51.530 1.00 12.02 131 ARG A C 1
ATOM 1023 O O . ARG A 1 131 ? -11.831 -39.723 -51.733 1.00 13.02 131 ARG A O 1
ATOM 1031 N N . ASP A 1 132 ? -9.703 -40.440 -51.734 1.00 12.47 132 ASP A N 1
ATOM 1032 C CA . ASP A 1 132 ? -10.079 -41.776 -52.189 1.00 13.84 132 ASP A CA 1
ATOM 1033 C C . ASP A 1 132 ? -10.897 -42.472 -51.108 1.00 13.28 132 ASP A C 1
ATOM 1034 O O . ASP A 1 132 ? -11.895 -43.130 -51.397 1.00 14.95 132 ASP A O 1
ATOM 1039 N N . ARG A 1 133 ? -10.477 -42.323 -49.856 1.00 13.25 133 ARG A N 1
ATOM 1040 C CA . ARG A 1 133 ? -11.165 -42.973 -48.750 1.00 14.75 133 ARG A CA 1
ATOM 1041 C C . ARG A 1 133 ? -12.529 -42.387 -48.406 1.00 15.17 133 ARG A C 1
ATOM 1042 O O . ARG A 1 133 ? -13.409 -43.105 -47.936 1.00 15.37 133 ARG A O 1
ATOM 1050 N N . VAL A 1 134 ? -12.710 -41.091 -48.641 1.00 14.98 134 VAL A N 1
ATOM 1051 C CA . VAL A 1 134 ? -13.990 -40.447 -48.371 1.00 16.04 134 VAL A CA 1
ATOM 1052 C C . VAL A 1 134 ? -14.887 -40.545 -49.606 1.00 16.46 134 VAL A C 1
ATOM 1053 O O . VAL A 1 134 ? -16.108 -40.470 -49.501 1.00 16.77 134 VAL A O 1
ATOM 1057 N N . GLY A 1 135 ? -14.268 -40.709 -50.773 1.00 15.65 135 GLY A N 1
ATOM 1058 C CA . GLY A 1 135 ? -15.022 -40.820 -52.012 1.00 16.35 135 GLY A CA 1
ATOM 1059 C C . GLY A 1 135 ? -15.501 -39.496 -52.589 1.00 16.79 135 GLY A C 1
ATOM 1060 O O . GLY A 1 135 ? -16.497 -39.457 -53.314 1.00 18.29 135 GLY A O 1
ATOM 1061 N N . VAL A 1 136 ? -14.793 -38.415 -52.277 1.00 15.89 136 VAL A N 1
ATOM 1062 C CA . VAL A 1 136 ? -15.148 -37.080 -52.764 1.00 15.45 136 VAL A CA 1
ATOM 1063 C C . VAL A 1 136 ? -13.928 -36.424 -53.409 1.00 16.83 136 VAL A C 1
ATOM 1064 O O . VAL A 1 136 ? -12.908 -36.200 -52.748 1.00 14.03 136 VAL A O 1
ATOM 1068 N N . HIS A 1 137 ? -14.048 -36.090 -54.693 1.00 16.76 137 HIS A N 1
ATOM 1069 C CA . HIS A 1 137 ? -12.929 -35.512 -55.432 1.00 18.50 137 HIS A CA 1
ATOM 1070 C C . HIS A 1 137 ? -13.141 -34.156 -56.090 1.00 21.02 137 HIS A C 1
ATOM 1071 O O . HIS A 1 137 ? -12.173 -33.470 -56.412 1.00 23.65 137 HIS A O 1
ATOM 1078 N N . ASN A 1 138 ? -14.387 -33.757 -56.289 1.00 22.93 138 ASN A N 1
ATOM 1079 C CA . ASN A 1 138 ? -14.640 -32.493 -56.972 1.00 25.34 138 ASN A CA 1
ATOM 1080 C C . ASN A 1 138 ? -15.059 -31.300 -56.118 1.00 23.72 138 ASN A C 1
ATOM 1081 O O . ASN A 1 138 ? -15.618 -30.335 -56.641 1.00 24.38 138 ASN A O 1
ATOM 1086 N N . ARG A 1 139 ? -14.775 -31.347 -54.820 1.00 19.33 139 ARG A N 1
ATOM 1087 C CA . ARG A 1 139 ? -15.141 -30.246 -53.931 1.00 16.31 139 ARG A CA 1
ATOM 1088 C C . ARG A 1 139 ? -14.398 -30.322 -52.607 1.00 15.14 139 ARG A C 1
ATOM 1089 O O . ARG A 1 139 ? -13.805 -31.351 -52.275 1.00 14.97 139 ARG A O 1
ATOM 1097 N N . PRO A 1 140 ? -14.393 -29.216 -51.847 1.00 13.81 140 PRO A N 1
ATOM 1098 C CA . PRO A 1 140 ? -13.716 -29.225 -50.551 1.00 13.19 140 PRO A CA 1
ATOM 1099 C C . PRO A 1 140 ? -14.506 -30.205 -49.691 1.00 12.32 140 PRO A C 1
ATOM 1100 O O . PRO A 1 140 ? -15.702 -30.411 -49.918 1.00 13.31 140 PRO A O 1
ATOM 1104 N N . LEU A 1 141 ? -13.855 -30.810 -48.709 1.00 11.81 141 LEU A N 1
ATOM 1105 C CA . LEU A 1 141 ? -14.552 -31.750 -47.850 1.00 11.10 141 LEU A CA 1
ATOM 1106 C C . LEU A 1 141 ? -15.253 -30.993 -46.730 1.00 11.55 141 LEU A C 1
ATOM 1107 O O . LEU A 1 141 ? -15.010 -29.800 -46.518 1.00 11.32 141 LEU A O 1
ATOM 1112 N N . LEU A 1 142 ? -16.126 -31.696 -46.018 1.00 11.48 142 LEU A N 1
ATOM 1113 C CA . LEU A 1 142 ? -16.888 -31.103 -44.926 1.00 10.57 142 LEU A CA 1
ATOM 1114 C C . LEU A 1 142 ? -16.784 -31.992 -43.697 1.00 11.22 142 LEU A C 1
ATOM 1115 O O . LEU A 1 142 ? -16.989 -33.204 -43.776 1.00 11.49 142 LEU A O 1
ATOM 1120 N N . MET A 1 143 ? -16.462 -31.394 -42.558 1.00 12.05 143 MET A N 1
ATOM 1121 C CA . MET A 1 143 ? -16.343 -32.167 -41.334 1.00 11.91 143 MET A CA 1
ATOM 1122 C C . MET A 1 143 ? -17.076 -31.506 -40.180 1.00 12.12 143 MET A C 1
ATOM 1123 O O . MET A 1 143 ? -17.121 -30.278 -40.080 1.00 12.07 143 MET A O 1
ATOM 1128 N N . SER A 1 144 ? -17.671 -32.331 -39.325 1.00 12.74 144 SER A N 1
ATOM 1129 C CA . SER A 1 144 ? -18.378 -31.831 -38.156 1.00 14.09 144 SER A CA 1
ATOM 1130 C C . SER A 1 144 ? -17.677 -32.367 -36.918 1.00 14.25 144 SER A C 1
ATOM 1131 O O . SER A 1 144 ? -17.000 -33.400 -36.966 1.00 13.73 144 SER A O 1
ATOM 1134 N N . ILE A 1 145 ? -17.835 -31.650 -35.816 1.00 13.22 145 ILE A N 1
ATOM 1135 C CA . ILE A 1 145 ? -17.225 -32.032 -34.555 1.00 14.69 145 ILE A CA 1
ATOM 1136 C C . ILE A 1 145 ? -18.307 -32.388 -33.542 1.00 15.63 145 ILE A C 1
ATOM 1137 O O . ILE A 1 145 ? -19.303 -31.674 -33.407 1.00 15.82 145 ILE A O 1
ATOM 1142 N N . PHE A 1 146 ? -18.112 -33.505 -32.847 1.00 17.19 146 PHE A N 1
ATOM 1143 C CA . PHE A 1 146 ? -19.039 -33.949 -31.812 1.00 19.17 146 PHE A CA 1
ATOM 1144 C C . PHE A 1 146 ? -19.054 -32.858 -30.749 1.00 21.54 146 PHE A C 1
ATOM 1145 O O . PHE A 1 146 ? -18.002 -32.336 -30.383 1.00 22.41 146 PHE A O 1
ATOM 1153 N N . LYS A 1 147 ? -20.229 -32.510 -30.242 1.00 23.16 147 LYS A N 1
ATOM 1154 C CA . LYS A 1 147 ? -20.288 -31.497 -29.199 1.00 25.94 147 LYS A CA 1
ATOM 1155 C C . LYS A 1 147 ? -21.104 -31.970 -28.004 1.00 25.67 147 LYS A C 1
ATOM 1156 O O . LYS A 1 147 ? -22.125 -32.642 -28.160 1.00 27.18 147 LYS A O 1
ATOM 1162 N N . GLY A 1 148 ? -20.618 -31.641 -26.811 1.00 25.00 148 GLY A N 1
ATOM 1163 C CA . GLY A 1 148 ? -21.290 -32.022 -25.582 1.00 23.73 148 GLY A CA 1
ATOM 1164 C C . GLY A 1 148 ? -21.261 -33.503 -25.246 1.00 23.71 148 GLY A C 1
ATOM 1165 O O . GLY A 1 148 ? -22.162 -33.992 -24.564 1.00 25.47 148 GLY A O 1
ATOM 1166 N N . MET A 1 149 ? -20.233 -34.221 -25.695 1.00 21.39 149 MET A N 1
ATOM 1167 C CA . MET A 1 149 ? -20.144 -35.657 -25.427 1.00 20.30 149 MET A CA 1
ATOM 1168 C C . MET A 1 149 ? -19.577 -36.053 -24.070 1.00 18.34 149 MET A C 1
ATOM 1169 O O . MET A 1 149 ? -19.759 -37.189 -23.640 1.00 17.59 149 MET A O 1
ATOM 1174 N N . ILE A 1 150 ? -18.882 -35.145 -23.396 1.00 16.86 150 ILE A N 1
ATOM 1175 C CA . ILE A 1 150 ? -18.316 -35.499 -22.101 1.00 17.18 150 ILE A CA 1
ATOM 1176 C C . ILE A 1 150 ? -19.420 -35.885 -21.123 1.00 17.27 150 ILE A C 1
ATOM 1177 O O . ILE A 1 150 ? -20.349 -35.115 -20.883 1.00 17.62 150 ILE A O 1
ATOM 1182 N N . GLY A 1 151 ? -19.321 -37.094 -20.580 1.00 17.53 151 GLY A N 1
ATOM 1183 C CA . GLY A 1 151 ? -20.316 -37.567 -19.636 1.00 17.79 151 GLY A CA 1
ATOM 1184 C C . GLY A 1 151 ? -21.502 -38.288 -20.264 1.00 18.34 151 GLY A C 1
ATOM 1185 O O . GLY A 1 151 ? -22.373 -38.778 -19.540 1.00 18.16 151 GLY A O 1
ATOM 1186 N N . ARG A 1 152 ? -21.542 -38.355 -21.595 1.00 17.74 152 ARG A N 1
ATOM 1187 C CA . ARG A 1 152 ? -22.636 -39.021 -22.314 1.00 17.50 152 ARG A CA 1
ATOM 1188 C C . ARG A 1 152 ? -22.288 -40.482 -22.583 1.00 16.85 152 ARG A C 1
ATOM 1189 O O . ARG A 1 152 ? -21.139 -40.889 -22.425 1.00 17.58 152 ARG A O 1
ATOM 1197 N N . ASP A 1 153 ? -23.275 -41.265 -23.012 1.00 16.37 153 ASP A N 1
ATOM 1198 C CA . ASP A 1 153 ? -23.037 -42.677 -23.288 1.00 16.36 153 ASP A CA 1
ATOM 1199 C C . ASP A 1 153 ? -22.994 -43.036 -24.767 1.00 15.83 153 ASP A C 1
ATOM 1200 O O . ASP A 1 153 ? -23.120 -42.174 -25.638 1.00 13.95 153 ASP A O 1
ATOM 1205 N N . LEU A 1 154 ? -22.803 -44.325 -25.037 1.00 14.02 154 LEU A N 1
ATOM 1206 C CA . LEU A 1 154 ? -22.708 -44.825 -26.401 1.00 15.47 154 LEU A CA 1
ATOM 1207 C C . LEU A 1 154 ? -23.989 -44.655 -27.205 1.00 15.51 154 LEU A C 1
ATOM 1208 O O . LEU A 1 154 ? -23.939 -44.446 -28.414 1.00 15.04 154 LEU A O 1
ATOM 1213 N N . ALA A 1 155 ? -25.136 -44.743 -26.539 1.00 15.56 155 ALA A N 1
ATOM 1214 C CA . ALA A 1 155 ? -26.407 -44.579 -27.228 1.00 15.29 155 ALA A CA 1
ATOM 1215 C C . ALA A 1 155 ? -26.498 -43.149 -27.754 1.00 14.89 155 ALA A C 1
ATOM 1216 O O . ALA A 1 155 ? -26.989 -42.907 -28.854 1.00 14.97 155 ALA A O 1
ATOM 1218 N N . TYR A 1 156 ? -26.017 -42.205 -26.952 1.00 15.77 156 TYR A N 1
ATOM 1219 C CA . TYR A 1 156 ? -26.027 -40.798 -27.318 1.00 15.14 156 TYR A CA 1
ATOM 1220 C C . TYR A 1 156 ? -25.026 -40.569 -28.446 1.00 14.82 156 TYR A C 1
ATOM 1221 O O . TYR A 1 156 ? -25.311 -39.858 -29.413 1.00 14.48 156 TYR A O 1
ATOM 1230 N N . LEU A 1 157 ? -23.853 -41.181 -28.321 1.00 14.20 157 LEU A N 1
ATOM 1231 C CA . LEU A 1 157 ? -22.819 -41.044 -29.338 1.00 15.62 157 LEU A CA 1
ATOM 1232 C C . LEU A 1 157 ? -23.309 -41.509 -30.709 1.00 15.32 157 LEU A C 1
ATOM 1233 O O . LEU A 1 157 ? -23.159 -40.792 -31.699 1.00 15.60 157 LEU A O 1
ATOM 1238 N N . THR A 1 158 ? -23.890 -42.704 -30.773 1.00 15.68 158 THR A N 1
ATOM 1239 C CA . THR A 1 158 ? -24.368 -43.222 -32.052 1.00 15.95 158 THR A CA 1
ATOM 1240 C C . THR A 1 158 ? -25.501 -42.375 -32.619 1.00 17.43 158 THR A C 1
ATOM 1241 O O . THR A 1 158 ? -25.565 -42.148 -33.827 1.00 16.66 158 THR A O 1
ATOM 1245 N N . SER A 1 159 ? -26.391 -41.906 -31.749 1.00 17.01 159 SER A N 1
ATOM 1246 C CA . SER A 1 159 ? -27.497 -41.060 -32.185 1.00 17.78 159 SER A CA 1
ATOM 1247 C C . SER A 1 159 ? -26.936 -39.782 -32.806 1.00 17.20 159 SER A C 1
ATOM 1248 O O . SER A 1 159 ? -27.316 -39.389 -33.916 1.00 15.33 159 SER A O 1
ATOM 1251 N N . GLU A 1 160 ? -26.025 -39.143 -32.078 1.00 16.23 160 GLU A N 1
ATOM 1252 C CA . GLU A 1 160 ? -25.393 -37.910 -32.530 1.00 16.20 160 GLU A CA 1
ATOM 1253 C C . GLU A 1 160 ? -24.545 -38.117 -33.777 1.00 15.38 160 GLU A C 1
ATOM 1254 O O . GLU A 1 160 ? -24.472 -37.242 -34.639 1.00 15.24 160 GLU A O 1
ATOM 1260 N N . LEU A 1 161 ? -23.903 -39.275 -33.874 1.00 15.58 161 LEU A N 1
ATOM 1261 C CA . LEU A 1 161 ? -23.064 -39.566 -35.029 1.00 15.42 161 LEU A CA 1
ATOM 1262 C C . LEU A 1 161 ? -23.915 -39.707 -36.289 1.00 15.12 161 LEU A C 1
ATOM 1263 O O . LEU A 1 161 ? -23.558 -39.197 -37.351 1.00 15.23 161 LEU A O 1
ATOM 1268 N N . LYS A 1 162 ? -25.047 -40.389 -36.167 1.00 14.55 162 LYS A N 1
ATOM 1269 C CA . LYS A 1 162 ? -25.926 -40.587 -37.314 1.00 15.44 162 LYS A CA 1
ATOM 1270 C C . LYS A 1 162 ? -26.546 -39.279 -37.792 1.00 15.35 162 LYS A C 1
ATOM 1271 O O . LYS A 1 162 ? -26.713 -39.072 -38.992 1.00 15.97 162 LYS A O 1
ATOM 1277 N N . LYS A 1 163 ? -26.882 -38.389 -36.864 1.00 15.30 163 LYS A N 1
ATOM 1278 C CA . LYS A 1 163 ? -27.471 -37.110 -37.252 1.00 15.77 163 LYS A CA 1
ATOM 1279 C C . LYS A 1 163 ? -26.478 -36.285 -38.069 1.00 15.19 163 LYS A C 1
ATOM 1280 O O . LYS A 1 163 ? -26.833 -35.691 -39.088 1.00 14.65 163 LYS A O 1
ATOM 1286 N N . GLN A 1 164 ? -25.229 -36.250 -37.624 1.00 14.17 164 GLN A N 1
ATOM 1287 C CA . GLN A 1 164 ? -24.207 -35.504 -38.347 1.00 13.21 164 GLN A CA 1
ATOM 1288 C C . GLN A 1 164 ? -23.995 -36.104 -39.737 1.00 13.69 164 GLN A C 1
ATOM 1289 O O . GLN A 1 164 ? -23.870 -35.376 -40.720 1.00 13.78 164 GLN A O 1
ATOM 1295 N N . ALA A 1 165 ? -23.965 -37.433 -39.819 1.00 14.50 165 ALA A N 1
ATOM 1296 C CA . ALA A 1 165 ? -23.774 -38.104 -41.102 1.00 14.54 165 ALA A CA 1
ATOM 1297 C C . ALA A 1 165 ? -24.959 -37.843 -42.035 1.00 15.22 165 ALA A C 1
ATOM 1298 O O . ALA A 1 165 ? -24.780 -37.617 -43.236 1.00 13.57 165 ALA A O 1
ATOM 1300 N N . LEU A 1 166 ? -26.167 -37.872 -41.481 1.00 15.00 166 LEU A N 1
ATOM 1301 C CA . LEU A 1 166 ? -27.367 -37.632 -42.278 1.00 16.07 166 LEU A CA 1
ATOM 1302 C C . LEU A 1 166 ? -27.389 -36.207 -42.816 1.00 14.24 166 LEU A C 1
ATOM 1303 O O . LEU A 1 166 ? -28.138 -35.899 -43.744 1.00 15.53 166 LEU A O 1
ATOM 1308 N N . GLY A 1 167 ? -26.565 -35.344 -42.227 1.00 14.16 167 GLY A N 1
ATOM 1309 C CA . GLY A 1 167 ? -26.479 -33.964 -42.673 1.00 12.01 167 GLY A CA 1
ATOM 1310 C C . GLY A 1 167 ? -25.588 -33.874 -43.898 1.00 13.82 167 GLY A C 1
ATOM 1311 O O . GLY A 1 167 ? -25.458 -32.817 -44.521 1.00 14.74 167 GLY A O 1
ATOM 1312 N N . GLY A 1 168 ? -24.959 -34.994 -44.239 1.00 12.36 168 GLY A N 1
ATOM 1313 C CA . GLY A 1 168 ? -24.100 -35.030 -45.407 1.00 12.91 168 GLY A CA 1
ATOM 1314 C C . GLY A 1 168 ? -22.635 -34.697 -45.199 1.00 12.07 168 GLY A C 1
ATOM 1315 O O . GLY A 1 168 ? -21.924 -34.462 -46.175 1.00 12.63 168 GLY A O 1
ATOM 1316 N N . VAL A 1 169 ? -22.165 -34.670 -43.955 1.00 12.11 169 VAL A N 1
ATOM 1317 C CA . VAL A 1 169 ? -20.752 -34.363 -43.723 1.00 12.29 169 VAL A CA 1
ATOM 1318 C C . VAL A 1 169 ? -19.898 -35.537 -44.190 1.00 12.34 169 VAL A C 1
ATOM 1319 O O . VAL A 1 169 ? -20.337 -36.690 -44.163 1.00 12.98 169 VAL A O 1
ATOM 1323 N N . ASP A 1 170 ? -18.681 -35.243 -44.633 1.00 11.45 170 ASP A N 1
ATOM 1324 C CA . ASP A 1 170 ? -17.775 -36.289 -45.099 1.00 11.23 170 ASP A CA 1
ATOM 1325 C C . ASP A 1 170 ? -17.084 -36.973 -43.932 1.00 12.14 170 ASP A C 1
ATOM 1326 O O . ASP A 1 170 ? -16.759 -38.164 -44.002 1.00 11.34 170 ASP A O 1
ATOM 1331 N N . LEU A 1 171 ? -16.855 -36.214 -42.866 1.00 10.94 171 LEU A N 1
ATOM 1332 C CA . LEU A 1 171 ? -16.196 -36.745 -41.679 1.00 12.44 171 LEU A CA 1
ATOM 1333 C C . LEU A 1 171 ? -16.763 -36.148 -40.401 1.00 13.22 171 LEU A C 1
ATOM 1334 O O . LEU A 1 171 ? -17.286 -35.032 -40.393 1.00 13.35 171 LEU A O 1
ATOM 1339 N N . VAL A 1 172 ? -16.651 -36.913 -39.324 1.00 11.31 172 VAL A N 1
ATOM 1340 C CA . VAL A 1 172 ? -17.081 -36.484 -38.003 1.00 11.11 172 VAL A CA 1
ATOM 1341 C C . VAL A 1 172 ? -15.907 -36.825 -37.097 1.00 11.24 172 VAL A C 1
ATOM 1342 O O . VAL A 1 172 ? -15.367 -37.929 -37.172 1.00 11.54 172 VAL A O 1
ATOM 1358 N N . ASP A 1 174 ? -14.172 -36.728 -33.011 1.00 10.89 174 ASP A N 1
ATOM 1359 C CA . ASP A 1 174 ? -14.418 -36.589 -31.579 1.00 11.90 174 ASP A CA 1
ATOM 1360 C C . ASP A 1 174 ? -13.890 -35.194 -31.265 1.00 11.44 174 ASP A C 1
ATOM 1361 O O . ASP A 1 174 ? -13.046 -34.679 -32.001 1.00 13.12 174 ASP A O 1
ATOM 1366 N N . ASP A 1 175 ? -14.379 -34.578 -30.194 1.00 12.78 175 ASP A N 1
ATOM 1367 C CA . ASP A 1 175 ? -13.848 -33.275 -29.796 1.00 14.06 175 ASP A CA 1
ATOM 1368 C C . ASP A 1 175 ? -12.497 -33.695 -29.210 1.00 12.94 175 ASP A C 1
ATOM 1369 O O . ASP A 1 175 ? -12.392 -34.787 -28.647 1.00 12.25 175 ASP A O 1
ATOM 1374 N N . GLU A 1 176 ? -11.467 -32.863 -29.327 1.00 13.54 176 GLU A N 1
ATOM 1375 C CA . GLU A 1 176 ? -10.156 -33.279 -28.833 1.00 13.32 176 GLU A CA 1
ATOM 1376 C C . GLU A 1 176 ? -10.042 -33.427 -27.318 1.00 13.17 176 GLU A C 1
ATOM 1377 O O . GLU A 1 176 ? -9.053 -33.973 -26.818 1.00 11.88 176 GLU A O 1
ATOM 1383 N N . ILE A 1 177 ? -11.060 -32.969 -26.594 1.00 14.00 177 ILE A N 1
ATOM 1384 C CA . ILE A 1 177 ? -11.070 -33.084 -25.137 1.00 13.74 177 ILE A CA 1
ATOM 1385 C C . ILE A 1 177 ? -11.891 -34.284 -24.667 1.00 13.69 177 ILE A C 1
ATOM 1386 O O . ILE A 1 177 ? -12.185 -34.412 -23.475 1.00 12.02 177 ILE A O 1
ATOM 1391 N N . LEU A 1 178 ? -12.254 -35.164 -25.599 1.00 12.54 178 LEU A N 1
ATOM 1392 C CA . LEU A 1 178 ? -13.014 -36.360 -25.254 1.00 13.82 178 LEU A CA 1
ATOM 1393 C C . LEU A 1 178 ? -12.023 -37.479 -24.950 1.00 13.36 178 LEU A C 1
ATOM 1394 O O . LEU A 1 178 ? -11.335 -37.979 -25.841 1.00 14.22 178 LEU A O 1
ATOM 1399 N N . PHE A 1 179 ? -11.947 -37.869 -23.685 1.00 12.26 179 PHE A N 1
ATOM 1400 C CA . PHE A 1 179 ? -11.020 -38.912 -23.288 1.00 12.56 179 PHE A CA 1
ATOM 1401 C C . PHE A 1 179 ? -11.743 -40.218 -23.002 1.00 14.89 179 PHE A C 1
ATOM 1402 O O . PHE A 1 179 ? -12.957 -40.231 -22.790 1.00 15.04 179 PHE A O 1
ATOM 1410 N N . ASP A 1 180 ? -11.002 -41.320 -23.017 1.00 13.84 180 ASP A N 1
ATOM 1411 C CA . ASP A 1 180 ? -11.608 -42.619 -22.780 1.00 14.83 180 ASP A CA 1
ATOM 1412 C C . ASP A 1 180 ? -12.186 -42.714 -21.381 1.00 14.85 180 ASP A C 1
ATOM 1413 O O . ASP A 1 180 ? -11.617 -42.199 -20.422 1.00 15.46 180 ASP A O 1
ATOM 1418 N N . SER A 1 181 ? -13.329 -43.375 -21.276 1.00 15.63 181 SER A N 1
ATOM 1419 C CA . SER A 1 181 ? -14.003 -43.530 -19.995 1.00 15.52 181 SER A CA 1
ATOM 1420 C C . SER A 1 181 ? -14.759 -44.847 -20.002 1.00 16.34 181 SER A C 1
ATOM 1421 O O . SER A 1 181 ? -14.813 -45.526 -21.022 1.00 15.77 181 SER A O 1
ATOM 1424 N N . GLU A 1 182 ? -15.347 -45.206 -18.866 1.00 17.19 182 GLU A N 1
ATOM 1425 C CA . GLU A 1 182 ? -16.109 -46.442 -18.797 1.00 18.95 182 GLU A CA 1
ATOM 1426 C C . GLU A 1 182 ? -17.313 -46.337 -19.731 1.00 17.54 182 GLU A C 1
ATOM 1427 O O . GLU A 1 182 ? -17.659 -47.299 -20.412 1.00 18.06 182 GLU A O 1
ATOM 1433 N N . LEU A 1 183 ? -17.941 -45.163 -19.772 1.00 15.82 183 LEU A N 1
ATOM 1434 C CA . LEU A 1 183 ? -19.098 -44.950 -20.639 1.00 16.24 183 LEU A CA 1
ATOM 1435 C C . LEU A 1 183 ? -18.733 -44.975 -22.116 1.00 16.00 183 LEU A C 1
ATOM 1436 O O . LEU A 1 183 ? -19.462 -45.542 -22.930 1.00 16.41 183 LEU A O 1
ATOM 1441 N N . LEU A 1 184 ? -17.611 -44.351 -22.463 1.00 14.95 184 LEU A N 1
ATOM 1442 C CA . LEU A 1 184 ? -17.178 -44.303 -23.855 1.00 14.55 184 LEU A CA 1
ATOM 1443 C C . LEU A 1 184 ? -15.779 -44.865 -24.080 1.00 13.91 184 LEU A C 1
ATOM 1444 O O . LEU A 1 184 ? -14.827 -44.115 -24.318 1.00 14.30 184 LEU A O 1
ATOM 1449 N N . PRO A 1 185 ? -15.632 -46.198 -24.023 1.00 14.96 185 PRO A N 1
ATOM 1450 C CA . PRO A 1 185 ? -14.309 -46.791 -24.238 1.00 14.73 185 PRO A CA 1
ATOM 1451 C C . PRO A 1 185 ? -13.858 -46.577 -25.685 1.00 14.34 185 PRO A C 1
ATOM 1452 O O . PRO A 1 185 ? -14.674 -46.559 -26.605 1.00 13.04 185 PRO A O 1
ATOM 1456 N N . PHE A 1 186 ? -12.554 -46.417 -25.875 1.00 13.47 186 PHE A N 1
ATOM 1457 C CA . PHE A 1 186 ? -11.975 -46.204 -27.199 1.00 12.91 186 PHE A CA 1
ATOM 1458 C C . PHE A 1 186 ? -12.476 -47.208 -28.245 1.00 13.29 186 PHE A C 1
ATOM 1459 O O . PHE A 1 186 ? -12.998 -46.823 -29.290 1.00 12.51 186 PHE A O 1
ATOM 1467 N N . GLU A 1 187 ? -12.317 -48.495 -27.965 1.00 12.97 187 GLU A N 1
ATOM 1468 C CA . GLU A 1 187 ? -12.745 -49.516 -28.916 1.00 13.98 187 GLU A CA 1
ATOM 1469 C C . GLU A 1 187 ? -14.245 -49.525 -29.195 1.00 13.19 187 GLU A C 1
ATOM 1470 O O . GLU A 1 187 ? -14.664 -49.829 -30.314 1.00 12.51 187 GLU A O 1
ATOM 1476 N N . LYS A 1 188 ? -15.050 -49.188 -28.191 1.00 12.95 188 LYS A N 1
ATOM 1477 C CA . LYS A 1 188 ? -16.502 -49.163 -28.360 1.00 13.96 188 LYS A CA 1
ATOM 1478 C C . LYS A 1 188 ? -16.921 -47.977 -29.218 1.00 14.25 188 LYS A C 1
ATOM 1479 O O . LYS A 1 188 ? -17.874 -48.064 -29.994 1.00 13.96 188 LYS A O 1
ATOM 1485 N N . ARG A 1 189 ? -16.222 -46.858 -29.072 1.00 12.90 189 ARG A N 1
ATOM 1486 C CA . ARG A 1 189 ? -16.555 -45.700 -29.883 1.00 12.49 189 ARG A CA 1
ATOM 1487 C C . ARG A 1 189 ? -16.328 -46.104 -31.329 1.00 12.47 189 ARG A C 1
ATOM 1488 O O . ARG A 1 189 ? -17.136 -45.804 -32.209 1.00 13.46 189 ARG A O 1
ATOM 1496 N N . ILE A 1 190 ? -15.223 -46.802 -31.565 1.00 12.49 190 ILE A N 1
ATOM 1497 C CA . ILE A 1 190 ? -14.879 -47.244 -32.908 1.00 12.14 190 ILE A CA 1
ATOM 1498 C C . ILE A 1 190 ? -15.879 -48.252 -33.474 1.00 13.07 190 ILE A C 1
ATOM 1499 O O . ILE A 1 190 ? -16.424 -48.048 -34.558 1.00 13.67 190 ILE A O 1
ATOM 1504 N N . THR A 1 191 ? -16.127 -49.335 -32.748 1.00 13.27 191 THR A N 1
ATOM 1505 C CA . THR A 1 191 ? -17.045 -50.350 -33.253 1.00 14.21 191 THR A CA 1
ATOM 1506 C C . THR A 1 191 ? -18.509 -49.914 -33.342 1.00 13.60 191 THR A C 1
ATOM 1507 O O . THR A 1 191 ? -19.174 -50.190 -34.344 1.00 14.14 191 THR A O 1
ATOM 1511 N N . GLU A 1 192 ? -19.019 -49.233 -32.321 1.00 13.80 192 GLU A N 1
ATOM 1512 C CA . GLU A 1 192 ? -20.410 -48.794 -32.370 1.00 13.85 192 GLU A CA 1
ATOM 1513 C C . GLU A 1 192 ? -20.570 -47.654 -33.368 1.00 14.48 192 GLU A C 1
ATOM 1514 O O . GLU A 1 192 ? -21.593 -47.546 -34.045 1.00 13.30 192 GLU A O 1
ATOM 1520 N N . GLY A 1 193 ? -19.545 -46.814 -33.474 1.00 14.00 193 GLY A N 1
ATOM 1521 C CA . GLY A 1 193 ? -19.601 -45.718 -34.424 1.00 13.13 193 GLY A CA 1
ATOM 1522 C C . GLY A 1 193 ? -19.595 -46.263 -35.843 1.00 14.33 193 GLY A C 1
ATOM 1523 O O . GLY A 1 193 ? -20.304 -45.764 -36.721 1.00 13.64 193 GLY A O 1
ATOM 1524 N N . LYS A 1 194 ? -18.792 -47.298 -36.070 1.00 14.98 194 LYS A N 1
ATOM 1525 C CA . LYS A 1 194 ? -18.699 -47.920 -37.389 1.00 15.35 194 LYS A CA 1
ATOM 1526 C C . LYS A 1 194 ? -20.060 -48.480 -37.797 1.00 15.22 194 LYS A C 1
ATOM 1527 O O . LYS A 1 194 ? -20.515 -48.272 -38.920 1.00 15.19 194 LYS A O 1
ATOM 1533 N N . ALA A 1 195 ? -20.704 -49.195 -36.878 1.00 15.65 195 ALA A N 1
ATOM 1534 C CA . ALA A 1 195 ? -22.012 -49.785 -37.152 1.00 15.59 195 ALA A CA 1
ATOM 1535 C C . ALA A 1 195 ? -23.048 -48.712 -37.461 1.00 15.37 195 ALA A C 1
ATOM 1536 O O . ALA A 1 195 ? -23.826 -48.844 -38.411 1.00 15.72 195 ALA A O 1
ATOM 1538 N N . ALA A 1 196 ? -23.057 -47.647 -36.661 1.00 14.38 196 ALA A N 1
ATOM 1539 C CA . ALA A 1 196 ? -24.000 -46.552 -36.860 1.00 14.39 196 ALA A CA 1
ATOM 1540 C C . ALA A 1 196 ? -23.811 -45.888 -38.225 1.00 15.41 196 ALA A C 1
ATOM 1541 O O . ALA A 1 196 ? -24.784 -45.592 -38.920 1.00 15.40 196 ALA A O 1
ATOM 1543 N N . LEU A 1 197 ? -22.562 -45.650 -38.611 1.00 14.37 197 LEU A N 1
ATOM 1544 C CA . LEU A 1 197 ? -22.292 -45.024 -39.898 1.00 13.78 197 LEU A CA 1
ATOM 1545 C C . LEU A 1 197 ? -22.619 -45.973 -41.048 1.00 16.29 197 LEU A C 1
ATOM 1546 O O . LEU A 1 197 ? -22.949 -45.534 -42.148 1.00 16.99 197 LEU A O 1
ATOM 1551 N N . GLN A 1 198 ? -22.541 -47.276 -40.790 1.00 17.57 198 GLN A N 1
ATOM 1552 C CA . GLN A 1 198 ? -22.856 -48.252 -41.826 1.00 19.31 198 GLN A CA 1
ATOM 1553 C C . GLN A 1 198 ? -24.366 -48.251 -42.059 1.00 19.22 198 GLN A C 1
ATOM 1554 O O . GLN A 1 198 ? -24.825 -48.440 -43.183 1.00 21.01 198 GLN A O 1
ATOM 1560 N N . GLU A 1 199 ? -25.138 -48.029 -40.998 1.00 19.33 199 GLU A N 1
ATOM 1561 C CA . GLU A 1 199 ? -26.593 -47.986 -41.123 1.00 20.16 199 GLU A CA 1
ATOM 1562 C C . GLU A 1 199 ? -26.982 -46.787 -41.977 1.00 20.37 199 GLU A C 1
ATOM 1563 O O . GLU A 1 199 ? -27.869 -46.877 -42.828 1.00 19.38 199 GLU A O 1
ATOM 1569 N N . VAL A 1 200 ? -26.319 -45.659 -41.745 1.00 17.82 200 VAL A N 1
ATOM 1570 C CA . VAL A 1 200 ? -26.608 -44.459 -42.512 1.00 18.09 200 VAL A CA 1
ATOM 1571 C C . VAL A 1 200 ? -26.171 -44.667 -43.956 1.00 18.32 200 VAL A C 1
ATOM 1572 O O . VAL A 1 200 ? -26.800 -44.160 -44.884 1.00 20.49 200 VAL A O 1
ATOM 1576 N N . TYR A 1 201 ? -25.093 -45.418 -44.144 1.00 17.69 201 TYR A N 1
ATOM 1577 C CA . TYR A 1 201 ? -24.598 -45.702 -45.487 1.00 18.71 201 TYR A CA 1
ATOM 1578 C C . TYR A 1 201 ? -25.640 -46.507 -46.268 1.00 20.59 201 TYR A C 1
ATOM 1579 O O . TYR A 1 201 ? -25.864 -46.273 -47.455 1.00 19.67 201 TYR A O 1
ATOM 1588 N N . GLU A 1 202 ? -26.279 -47.459 -45.598 1.00 21.27 202 GLU A N 1
ATOM 1589 C CA . GLU A 1 202 ? -27.285 -48.280 -46.259 1.00 24.89 202 GLU A CA 1
ATOM 1590 C C . GLU A 1 202 ? -28.529 -47.472 -46.606 1.00 26.28 202 GLU A C 1
ATOM 1591 O O . GLU A 1 202 ? -29.319 -47.873 -47.463 1.00 28.17 202 GLU A O 1
ATOM 1597 N N . GLN A 1 203 ? -28.691 -46.327 -45.951 1.00 25.85 203 GLN A N 1
ATOM 1598 C CA . GLN A 1 203 ? -29.844 -45.462 -46.172 1.00 27.59 203 GLN A CA 1
ATOM 1599 C C . GLN A 1 203 ? -29.601 -44.341 -47.177 1.00 27.28 203 GLN A C 1
ATOM 1600 O O . GLN A 1 203 ? -30.545 -43.824 -47.775 1.00 27.92 203 GLN A O 1
ATOM 1606 N N . THR A 1 204 ? -28.342 -43.964 -47.369 1.00 25.21 204 THR A N 1
ATOM 1607 C CA . THR A 1 204 ? -28.023 -42.864 -48.274 1.00 24.97 204 THR A CA 1
ATOM 1608 C C . THR A 1 204 ? -27.017 -43.197 -49.370 1.00 22.75 204 THR A C 1
ATOM 1609 O O . THR A 1 204 ? -26.933 -42.489 -50.372 1.00 23.59 204 THR A O 1
ATOM 1613 N N . GLY A 1 205 ? -26.248 -44.261 -49.175 1.00 22.07 205 GLY A N 1
ATOM 1614 C CA . GLY A 1 205 ? -25.252 -44.628 -50.161 1.00 20.46 205 GLY A CA 1
ATOM 1615 C C . GLY A 1 205 ? -23.943 -43.904 -49.898 1.00 19.73 205 GLY A C 1
ATOM 1616 O O . GLY A 1 205 ? -22.972 -44.070 -50.637 1.00 20.52 205 GLY A O 1
ATOM 1617 N N . LYS A 1 206 ? -23.917 -43.092 -48.844 1.00 17.86 206 LYS A N 1
ATOM 1618 C CA . LYS A 1 206 ? -22.707 -42.360 -48.484 1.00 16.81 206 LYS A CA 1
ATOM 1619 C C . LYS A 1 206 ? -22.198 -42.820 -47.131 1.00 16.13 206 LYS A C 1
ATOM 1620 O O . LYS A 1 206 ? -22.959 -42.897 -46.166 1.00 17.04 206 LYS A O 1
ATOM 1626 N N . ARG A 1 207 ? -20.908 -43.128 -47.067 1.00 15.59 207 ARG A N 1
ATOM 1627 C CA . ARG A 1 207 ? -20.293 -43.559 -45.821 1.00 15.57 207 ARG A CA 1
ATOM 1628 C C . ARG A 1 207 ? -19.433 -42.432 -45.266 1.00 14.35 207 ARG A C 1
ATOM 1629 O O . ARG A 1 207 ? -18.370 -42.120 -45.808 1.00 15.92 207 ARG A O 1
ATOM 1637 N N . THR A 1 208 ? -19.915 -41.813 -44.195 1.00 13.51 208 THR A N 1
ATOM 1638 C CA . THR A 1 208 ? -19.203 -40.728 -43.522 1.00 11.88 208 THR A CA 1
ATOM 1639 C C . THR A 1 208 ? -18.103 -41.369 -42.676 1.00 11.13 208 THR A C 1
ATOM 1640 O O . THR A 1 208 ? -18.323 -42.422 -42.084 1.00 11.72 208 THR A O 1
ATOM 1644 N N . LEU A 1 209 ? -16.920 -40.755 -42.635 1.00 11.25 209 LEU A N 1
ATOM 1645 C CA . LEU A 1 209 ? -15.810 -41.299 -41.844 1.00 11.36 209 LEU A CA 1
ATOM 1646 C C . LEU A 1 209 ? -15.776 -40.732 -40.425 1.00 10.93 209 LEU A C 1
ATOM 1647 O O . LEU A 1 209 ? -16.182 -39.595 -40.188 1.00 10.86 209 LEU A O 1
ATOM 1652 N N . TYR A 1 210 ? -15.279 -41.536 -39.488 1.00 10.27 210 TYR A N 1
ATOM 1653 C CA . TYR A 1 210 ? -15.195 -41.141 -38.084 1.00 11.00 210 TYR A CA 1
ATOM 1654 C C . TYR A 1 210 ? -13.750 -41.055 -37.604 1.00 10.61 210 TYR A C 1
ATOM 1655 O O . TYR A 1 210 ? -13.008 -42.047 -37.643 1.00 11.42 210 TYR A O 1
ATOM 1664 N N . ALA A 1 211 ? -13.350 -39.861 -37.169 1.00 10.52 211 ALA A N 1
ATOM 1665 C CA . ALA A 1 211 ? -12.004 -39.636 -36.642 1.00 10.89 211 ALA A CA 1
ATOM 1666 C C . ALA A 1 211 ? -12.113 -39.739 -35.123 1.00 10.58 211 ALA A C 1
ATOM 1667 O O . ALA A 1 211 ? -12.669 -38.854 -34.464 1.00 12.96 211 ALA A O 1
ATOM 1669 N N . VAL A 1 212 ? -11.588 -40.833 -34.580 1.00 9.94 212 VAL A N 1
ATOM 1670 C CA . VAL A 1 212 ? -11.638 -41.096 -33.148 1.00 9.87 212 VAL A CA 1
ATOM 1671 C C . VAL A 1 212 ? -10.390 -40.613 -32.416 1.00 9.68 212 VAL A C 1
ATOM 1672 O O . VAL A 1 212 ? -9.263 -40.811 -32.872 1.00 11.09 212 VAL A O 1
ATOM 1676 N N . ASN A 1 213 ? -10.605 -39.974 -31.273 1.00 9.39 213 ASN A N 1
ATOM 1677 C CA . ASN A 1 213 ? -9.513 -39.442 -30.468 1.00 9.52 213 ASN A CA 1
ATOM 1678 C C . ASN A 1 213 ? -8.623 -40.556 -29.911 1.00 10.71 213 ASN A C 1
ATOM 1679 O O . ASN A 1 213 ? -9.097 -41.489 -29.254 1.00 11.85 213 ASN A O 1
ATOM 1684 N N . LEU A 1 214 ? -7.332 -40.461 -30.211 1.00 9.51 214 LEU A N 1
ATOM 1685 C CA . LEU A 1 214 ? -6.349 -41.430 -29.750 1.00 10.00 214 LEU A CA 1
ATOM 1686 C C . LEU A 1 214 ? -5.617 -40.762 -28.593 1.00 10.66 214 LEU A C 1
ATOM 1687 O O . LEU A 1 214 ? -4.780 -39.881 -28.797 1.00 11.09 214 LEU A O 1
ATOM 1692 N N . THR A 1 215 ? -5.943 -41.185 -27.379 1.00 9.83 215 THR A N 1
ATOM 1693 C CA . THR A 1 215 ? -5.357 -40.590 -26.186 1.00 10.34 215 THR A CA 1
ATOM 1694 C C . THR A 1 215 ? -4.731 -41.605 -25.247 1.00 10.57 215 THR A C 1
ATOM 1695 O O . THR A 1 215 ? -4.628 -42.789 -25.565 1.00 10.86 215 THR A O 1
ATOM 1699 N N . GLY A 1 216 ? -4.317 -41.125 -24.080 1.00 10.43 216 GLY A N 1
ATOM 1700 C CA . GLY A 1 216 ? -3.698 -41.999 -23.103 1.00 11.60 216 GLY A CA 1
ATOM 1701 C C . GLY A 1 216 ? -2.191 -41.854 -23.099 1.00 12.32 216 GLY A C 1
ATOM 1702 O O . GLY A 1 216 ? -1.631 -41.009 -23.799 1.00 11.47 216 GLY A O 1
ATOM 1703 N N . LYS A 1 217 ? -1.525 -42.690 -22.312 1.00 12.88 217 LYS A N 1
ATOM 1704 C CA . LYS A 1 217 ? -0.076 -42.628 -22.214 1.00 14.16 217 LYS A CA 1
ATOM 1705 C C . LYS A 1 217 ? 0.621 -43.031 -23.505 1.00 11.85 217 LYS A C 1
ATOM 1706 O O . LYS A 1 217 ? 0.151 -43.896 -24.245 1.00 13.30 217 LYS A O 1
ATOM 1712 N N . THR A 1 218 ? 1.745 -42.376 -23.770 1.00 11.87 218 THR A N 1
ATOM 1713 C CA . THR A 1 218 ? 2.525 -42.607 -24.979 1.00 10.80 218 THR A CA 1
ATOM 1714 C C . THR A 1 218 ? 2.804 -44.061 -25.333 1.00 11.52 218 THR A C 1
ATOM 1715 O O . THR A 1 218 ? 2.539 -44.492 -26.452 1.00 12.82 218 THR A O 1
ATOM 1719 N N . PHE A 1 219 ? 3.332 -44.826 -24.385 1.00 12.71 219 PHE A N 1
ATOM 1720 C CA . PHE A 1 219 ? 3.674 -46.211 -24.679 1.00 14.52 219 PHE A CA 1
ATOM 1721 C C . PHE A 1 219 ? 2.524 -47.197 -24.829 1.00 15.60 219 PHE A C 1
ATOM 1722 O O . PHE A 1 219 ? 2.744 -48.394 -24.988 1.00 16.49 219 PHE A O 1
ATOM 1730 N N . ALA A 1 220 ? 1.298 -46.688 -24.804 1.00 13.82 220 ALA A N 1
ATOM 1731 C CA . ALA A 1 220 ? 0.123 -47.530 -24.995 1.00 14.38 220 ALA A CA 1
ATOM 1732 C C . ALA A 1 220 ? -0.550 -47.132 -26.311 1.00 14.94 220 ALA A C 1
ATOM 1733 O O . ALA A 1 220 ? -1.487 -47.789 -26.758 1.00 15.69 220 ALA A O 1
ATOM 1735 N N . LEU A 1 221 ? -0.057 -46.060 -26.933 1.00 14.27 221 LEU A N 1
ATOM 1736 C CA . LEU A 1 221 ? -0.629 -45.549 -28.184 1.00 14.15 221 LEU A CA 1
ATOM 1737 C C . LEU A 1 221 ? -0.580 -46.479 -29.396 1.00 15.50 221 LEU A C 1
ATOM 1738 O O . LEU A 1 221 ? -1.571 -46.611 -30.120 1.00 15.70 221 LEU A O 1
ATOM 1743 N N . LYS A 1 222 ? 0.569 -47.097 -29.641 1.00 15.73 222 LYS A N 1
ATOM 1744 C CA . LYS A 1 222 ? 0.703 -47.992 -30.786 1.00 17.67 222 LYS A CA 1
ATOM 1745 C C . LYS A 1 222 ? -0.210 -49.205 -30.653 1.00 17.70 222 LYS A C 1
ATOM 1746 O O . LYS A 1 222 ? -0.852 -49.617 -31.620 1.00 16.34 222 LYS A O 1
ATOM 1752 N N . ASP A 1 223 ? -0.277 -49.764 -29.449 1.00 18.00 223 ASP A N 1
ATOM 1753 C CA . ASP A 1 223 ? -1.121 -50.924 -29.191 1.00 19.16 223 ASP A CA 1
ATOM 1754 C C . ASP A 1 223 ? -2.590 -50.639 -29.492 1.00 18.26 223 ASP A C 1
ATOM 1755 O O . ASP A 1 223 ? -3.252 -51.425 -30.171 1.00 17.16 223 ASP A O 1
ATOM 1760 N N . LYS A 1 224 ? -3.112 -49.523 -28.994 1.00 16.18 224 LYS A N 1
ATOM 1761 C CA . LYS A 1 224 ? -4.511 -49.220 -29.255 1.00 16.58 224 LYS A CA 1
ATOM 1762 C C . LYS A 1 224 ? -4.731 -48.740 -30.690 1.00 14.51 224 LYS A C 1
ATOM 1763 O O . LYS A 1 224 ? -5.802 -48.950 -31.251 1.00 13.85 224 LYS A O 1
ATOM 1769 N N . ALA A 1 225 ? -3.718 -48.124 -31.297 1.00 13.73 225 ALA A N 1
ATOM 1770 C CA . ALA A 1 225 ? -3.854 -47.667 -32.682 1.00 13.28 225 ALA A CA 1
ATOM 1771 C C . ALA A 1 225 ? -3.958 -48.889 -33.592 1.00 12.86 225 ALA A C 1
ATOM 1772 O O . ALA A 1 225 ? -4.695 -48.883 -34.583 1.00 13.94 225 ALA A O 1
ATOM 1774 N N . LYS A 1 226 ? -3.209 -49.933 -33.254 1.00 12.98 226 LYS A N 1
ATOM 1775 C CA . LYS A 1 226 ? -3.235 -51.168 -34.030 1.00 15.27 226 LYS A CA 1
ATOM 1776 C C . LYS A 1 226 ? -4.605 -51.813 -33.865 1.00 14.88 226 LYS A C 1
ATOM 1777 O O . LYS A 1 226 ? -5.168 -52.345 -34.821 1.00 14.85 226 LYS A O 1
ATOM 1783 N N . ARG A 1 227 ? -5.137 -51.771 -32.646 1.00 14.97 227 ARG A N 1
ATOM 1784 C CA . ARG A 1 227 ? -6.456 -52.338 -32.393 1.00 15.11 227 ARG A CA 1
ATOM 1785 C C . ARG A 1 227 ? -7.480 -51.554 -33.197 1.00 15.47 227 ARG A C 1
ATOM 1786 O O . ARG A 1 227 ? -8.415 -52.126 -33.754 1.00 14.81 227 ARG A O 1
ATOM 1794 N N . ALA A 1 228 ? -7.295 -50.238 -33.255 1.00 14.33 228 ALA A N 1
ATOM 1795 C CA . ALA A 1 228 ? -8.202 -49.375 -34.006 1.00 14.17 228 ALA A CA 1
ATOM 1796 C C . ALA A 1 228 ? -8.226 -49.793 -35.474 1.00 13.66 228 ALA A C 1
ATOM 1797 O O . ALA A 1 228 ? -9.286 -49.828 -36.093 1.00 14.73 228 ALA A O 1
ATOM 1799 N N . ALA A 1 229 ? -7.058 -50.106 -36.030 1.00 13.16 229 ALA A N 1
ATOM 1800 C CA . ALA A 1 229 ? -6.970 -50.533 -37.424 1.00 14.12 229 ALA A CA 1
ATOM 1801 C C . ALA A 1 229 ? -7.731 -51.846 -37.612 1.00 15.83 229 ALA A C 1
ATOM 1802 O O . ALA A 1 229 ? -8.504 -52.001 -38.559 1.00 16.04 229 ALA A O 1
ATOM 1804 N N . GLU A 1 230 ? -7.501 -52.783 -36.699 1.00 16.75 230 GLU A N 1
ATOM 1805 C CA . GLU A 1 230 ? -8.157 -54.088 -36.737 1.00 18.71 230 GLU A CA 1
ATOM 1806 C C . GLU A 1 230 ? -9.678 -53.955 -36.637 1.00 17.51 230 GLU A C 1
ATOM 1807 O O . GLU A 1 230 ? -10.420 -54.675 -37.311 1.00 17.63 230 GLU A O 1
ATOM 1813 N N . LEU A 1 231 ? -10.134 -53.029 -35.799 1.00 16.99 231 LEU A N 1
ATOM 1814 C CA . LEU A 1 231 ? -11.559 -52.811 -35.589 1.00 16.67 231 LEU A CA 1
ATOM 1815 C C . LEU A 1 231 ? -12.221 -51.989 -36.688 1.00 16.60 231 LEU A C 1
ATOM 1816 O O . LEU A 1 231 ? -13.439 -51.799 -36.685 1.00 17.60 231 LEU A O 1
ATOM 1821 N N . GLY A 1 232 ? -11.414 -51.496 -37.620 1.00 16.71 232 GLY A N 1
ATOM 1822 C CA . GLY A 1 232 ? -11.953 -50.729 -38.727 1.00 16.63 232 GLY A CA 1
ATOM 1823 C C . GLY A 1 232 ? -12.137 -49.234 -38.547 1.00 17.06 232 GLY A C 1
ATOM 1824 O O . GLY A 1 232 ? -13.009 -48.649 -39.189 1.00 15.56 232 GLY A O 1
ATOM 1825 N N . ALA A 1 233 ? -11.335 -48.607 -37.688 1.00 14.66 233 ALA A N 1
ATOM 1826 C CA . ALA A 1 233 ? -11.440 -47.163 -37.490 1.00 14.33 233 ALA A CA 1
ATOM 1827 C C . ALA A 1 233 ? -11.082 -46.464 -38.807 1.00 13.80 233 ALA A C 1
ATOM 1828 O O . ALA A 1 233 ? -10.246 -46.958 -39.571 1.00 13.59 233 ALA A O 1
ATOM 1830 N N . ASP A 1 234 ? -11.710 -45.320 -39.068 1.00 11.96 234 ASP A N 1
ATOM 1831 C CA . ASP A 1 234 ? -11.465 -44.573 -40.301 1.00 11.96 234 ASP A CA 1
ATOM 1832 C C . ASP A 1 234 ? -10.290 -43.617 -40.209 1.00 11.85 234 ASP A C 1
ATOM 1833 O O . ASP A 1 234 ? -9.464 -43.541 -41.121 1.00 10.52 234 ASP A O 1
ATOM 1838 N N . VAL A 1 235 ? -10.234 -42.871 -39.112 1.00 10.48 235 VAL A N 1
ATOM 1839 C CA . VAL A 1 235 ? -9.177 -41.886 -38.910 1.00 9.86 235 VAL A CA 1
ATOM 1840 C C . VAL A 1 235 ? -8.843 -41.771 -37.431 1.00 9.18 235 VAL A C 1
ATOM 1841 O O . VAL A 1 235 ? -9.713 -41.935 -36.579 1.00 8.67 235 VAL A O 1
ATOM 1845 N N . LEU A 1 236 ? -7.582 -41.485 -37.124 1.00 9.87 236 LEU A N 1
ATOM 1846 C CA . LEU A 1 236 ? -7.171 -41.303 -35.737 1.00 9.85 236 LEU A CA 1
ATOM 1847 C C . LEU A 1 236 ? -6.884 -39.824 -35.491 1.00 9.80 236 LEU A C 1
ATOM 1848 O O . LEU A 1 236 ? -6.042 -39.237 -36.161 1.00 9.70 236 LEU A O 1
ATOM 1853 N N . LEU A 1 237 ? -7.614 -39.225 -34.553 1.00 8.74 237 LEU A N 1
ATOM 1854 C CA . LEU A 1 237 ? -7.418 -37.820 -34.182 1.00 8.63 237 LEU A CA 1
ATOM 1855 C C . LEU A 1 237 ? -6.311 -37.846 -33.122 1.00 7.41 237 LEU A C 1
ATOM 1856 O O . LEU A 1 237 ? -6.366 -38.647 -32.193 1.00 7.66 237 LEU A O 1
ATOM 1861 N N . PHE A 1 238 ? -5.312 -36.976 -33.250 1.00 7.83 238 PHE A N 1
ATOM 1862 C CA . PHE A 1 238 ? -4.191 -37.003 -32.317 1.00 8.86 238 PHE A CA 1
ATOM 1863 C C . PHE A 1 238 ? -3.700 -35.627 -31.862 1.00 10.17 238 PHE A C 1
ATOM 1864 O O . PHE A 1 238 ? -3.340 -34.785 -32.687 1.00 8.60 238 PHE A O 1
ATOM 1872 N N . ASN A 1 239 ? -3.690 -35.416 -30.543 1.00 8.80 239 ASN A N 1
ATOM 1873 C CA . ASN A 1 239 ? -3.226 -34.154 -29.944 1.00 8.97 239 ASN A CA 1
ATOM 1874 C C . ASN A 1 239 ? -1.692 -34.181 -29.869 1.00 10.36 239 ASN A C 1
ATOM 1875 O O . ASN A 1 239 ? -1.105 -34.132 -28.777 1.00 9.25 239 ASN A O 1
ATOM 1880 N N . VAL A 1 240 ? -1.053 -34.237 -31.038 1.00 8.89 240 VAL A N 1
ATOM 1881 C CA . VAL A 1 240 ? 0.397 -34.328 -31.145 1.00 8.48 240 VAL A CA 1
ATOM 1882 C C . VAL A 1 240 ? 1.232 -33.387 -30.278 1.00 9.66 240 VAL A C 1
ATOM 1883 O O . VAL A 1 240 ? 2.259 -33.798 -29.739 1.00 9.83 240 VAL A O 1
ATOM 1887 N N . PHE A 1 241 ? 0.807 -32.140 -30.115 1.00 9.65 241 PHE A N 1
ATOM 1888 C CA . PHE A 1 241 ? 1.614 -31.216 -29.324 1.00 10.05 241 PHE A CA 1
ATOM 1889 C C . PHE A 1 241 ? 1.677 -31.515 -27.828 1.00 9.91 241 PHE A C 1
ATOM 1890 O O . PHE A 1 241 ? 2.539 -30.981 -27.129 1.00 11.73 241 PHE A O 1
ATOM 1898 N N . ALA A 1 242 ? 0.785 -32.377 -27.343 1.00 9.34 242 ALA A N 1
ATOM 1899 C CA . ALA A 1 242 ? 0.776 -32.748 -25.929 1.00 10.31 242 ALA A CA 1
ATOM 1900 C C . ALA A 1 242 ? 1.701 -33.945 -25.727 1.00 11.46 242 ALA A C 1
ATOM 1901 O O . ALA A 1 242 ? 1.996 -34.353 -24.600 1.00 12.37 242 ALA A O 1
ATOM 1903 N N . TYR A 1 243 ? 2.150 -34.514 -26.837 1.00 10.87 243 TYR A N 1
ATOM 1904 C CA . TYR A 1 243 ? 3.062 -35.642 -26.792 1.00 11.62 243 TYR A CA 1
ATOM 1905 C C . TYR A 1 243 ? 4.386 -35.098 -27.333 1.00 14.33 243 TYR A C 1
ATOM 1906 O O . TYR A 1 243 ? 5.064 -34.314 -26.662 1.00 17.52 243 TYR A O 1
ATOM 1915 N N . GLY A 1 244 ? 4.733 -35.487 -28.548 1.00 12.89 244 GLY A N 1
ATOM 1916 C CA . GLY A 1 244 ? 5.957 -35.016 -29.166 1.00 12.56 244 GLY A CA 1
ATOM 1917 C C . GLY A 1 244 ? 5.828 -35.315 -30.640 1.00 11.65 244 GLY A C 1
ATOM 1918 O O . GLY A 1 244 ? 5.106 -36.235 -31.002 1.00 11.29 244 GLY A O 1
ATOM 1919 N N . LEU A 1 245 ? 6.504 -34.547 -31.490 1.00 11.53 245 LEU A N 1
ATOM 1920 C CA . LEU A 1 245 ? 6.429 -34.781 -32.931 1.00 11.56 245 LEU A CA 1
ATOM 1921 C C . LEU A 1 245 ? 6.873 -36.196 -33.284 1.00 11.07 245 LEU A C 1
ATOM 1922 O O . LEU A 1 245 ? 6.344 -36.808 -34.216 1.00 11.35 245 LEU A O 1
ATOM 1927 N N . ASP A 1 246 ? 7.851 -36.712 -32.544 1.00 10.31 246 ASP A N 1
ATOM 1928 C CA . ASP A 1 246 ? 8.356 -38.053 -32.801 1.00 9.25 246 ASP A CA 1
ATOM 1929 C C . ASP A 1 246 ? 7.284 -39.119 -32.609 1.00 8.41 246 ASP A C 1
ATOM 1930 O O . ASP A 1 246 ? 7.328 -40.162 -33.262 1.00 8.71 246 ASP A O 1
ATOM 1935 N N . VAL A 1 247 ? 6.327 -38.870 -31.718 1.00 9.16 247 VAL A N 1
ATOM 1936 C CA . VAL A 1 247 ? 5.267 -39.851 -31.483 1.00 9.90 247 VAL A CA 1
ATOM 1937 C C . VAL A 1 247 ? 4.360 -39.930 -32.708 1.00 10.19 247 VAL A C 1
ATOM 1938 O O . VAL A 1 247 ? 3.920 -41.015 -33.099 1.00 9.10 247 VAL A O 1
ATOM 1942 N N . LEU A 1 248 ? 4.076 -38.778 -33.310 1.00 9.89 248 LEU A N 1
ATOM 1943 C CA . LEU A 1 248 ? 3.261 -38.751 -34.519 1.00 9.26 248 LEU A CA 1
ATOM 1944 C C . LEU A 1 248 ? 3.998 -39.557 -35.591 1.00 9.20 248 LEU A C 1
ATOM 1945 O O . LEU A 1 248 ? 3.400 -40.379 -36.284 1.00 9.80 248 LEU A O 1
ATOM 1950 N N . GLN A 1 249 ? 5.305 -39.337 -35.717 1.00 7.30 249 GLN A N 1
ATOM 1951 C CA . GLN A 1 249 ? 6.086 -40.067 -36.711 1.00 9.37 249 GLN A CA 1
ATOM 1952 C C . GLN A 1 249 ? 6.036 -41.579 -36.472 1.00 9.38 249 GLN A C 1
ATOM 1953 O O . GLN A 1 249 ? 5.937 -42.361 -37.417 1.00 10.80 249 GLN A O 1
ATOM 1959 N N . ALA A 1 250 ? 6.095 -41.985 -35.209 1.00 10.44 250 ALA A N 1
ATOM 1960 C CA . ALA A 1 250 ? 6.063 -43.406 -34.869 1.00 10.27 250 ALA A CA 1
ATOM 1961 C C . ALA A 1 250 ? 4.733 -44.045 -35.277 1.00 10.63 250 ALA A C 1
ATOM 1962 O O . ALA A 1 250 ? 4.702 -45.179 -35.757 1.00 11.21 250 ALA A O 1
ATOM 1964 N N . LEU A 1 251 ? 3.637 -43.318 -35.082 1.00 10.27 251 LEU A N 1
ATOM 1965 C CA . LEU A 1 251 ? 2.318 -43.820 -35.461 1.00 10.81 251 LEU A CA 1
ATOM 1966 C C . LEU A 1 251 ? 2.251 -43.950 -36.982 1.00 10.85 251 LEU A C 1
ATOM 1967 O O . LEU A 1 251 ? 1.696 -44.911 -37.507 1.00 11.59 251 LEU A O 1
ATOM 1972 N N . ARG A 1 252 ? 2.824 -42.979 -37.685 1.00 8.99 252 ARG A N 1
ATOM 1973 C CA . ARG A 1 252 ? 2.837 -42.996 -39.144 1.00 9.99 252 ARG A CA 1
ATOM 1974 C C . ARG A 1 252 ? 3.674 -44.139 -39.726 1.00 11.94 252 ARG A C 1
ATOM 1975 O O . ARG A 1 252 ? 3.282 -44.757 -40.720 1.00 11.99 252 ARG A O 1
ATOM 1983 N N . GLU A 1 253 ? 4.809 -44.434 -39.100 1.00 14.28 253 GLU A N 1
ATOM 1984 C CA . GLU A 1 253 ? 5.701 -45.475 -39.608 1.00 15.74 253 GLU A CA 1
ATOM 1985 C C . GLU A 1 253 ? 5.364 -46.913 -39.235 1.00 16.93 253 GLU A C 1
ATOM 1986 O O . GLU A 1 253 ? 5.988 -47.839 -39.749 1.00 17.81 253 GLU A O 1
ATOM 1992 N N . ASP A 1 254 ? 4.386 -47.110 -38.358 1.00 16.65 254 ASP A N 1
ATOM 1993 C CA . ASP A 1 254 ? 4.007 -48.462 -37.949 1.00 16.95 254 ASP A CA 1
ATOM 1994 C C . ASP A 1 254 ? 3.076 -49.070 -38.996 1.00 17.39 254 ASP A C 1
ATOM 1995 O O . ASP A 1 254 ? 1.926 -48.659 -39.125 1.00 16.26 254 ASP A O 1
ATOM 2000 N N . GLU A 1 255 ? 3.572 -50.057 -39.737 1.00 17.52 255 GLU A N 1
ATOM 2001 C CA . GLU A 1 255 ? 2.775 -50.701 -40.776 1.00 18.75 255 GLU A CA 1
ATOM 2002 C C . GLU A 1 255 ? 1.539 -51.425 -40.253 1.00 17.48 255 GLU A C 1
ATOM 2003 O O . GLU A 1 255 ? 0.617 -51.713 -41.018 1.00 17.30 255 GLU A O 1
ATOM 2009 N N . GLU A 1 256 ? 1.517 -51.717 -38.955 1.00 18.32 256 GLU A N 1
ATOM 2010 C CA . GLU A 1 256 ? 0.372 -52.395 -38.355 1.00 19.04 256 GLU A CA 1
ATOM 2011 C C . GLU A 1 256 ? -0.753 -51.424 -38.005 1.00 16.69 256 GLU A C 1
ATOM 2012 O O . GLU A 1 256 ? -1.824 -51.831 -37.544 1.00 16.00 256 GLU A O 1
ATOM 2018 N N . ILE A 1 257 ? -0.512 -50.135 -38.209 1.00 15.47 257 ILE A N 1
ATOM 2019 C CA . ILE A 1 257 ? -1.549 -49.147 -37.947 1.00 13.27 257 ILE A CA 1
ATOM 2020 C C . ILE A 1 257 ? -2.118 -48.790 -39.317 1.00 13.86 257 ILE A C 1
ATOM 2021 O O . ILE A 1 257 ? -3.187 -49.272 -39.691 1.00 13.16 257 ILE A O 1
ATOM 2026 N N . ALA A 1 258 ? -1.388 -47.979 -40.075 1.00 14.12 258 ALA A N 1
ATOM 2027 C CA . ALA A 1 258 ? -1.802 -47.594 -41.420 1.00 14.15 258 ALA A CA 1
ATOM 2028 C C . ALA A 1 258 ? -3.235 -47.070 -41.513 1.00 13.85 258 ALA A C 1
ATOM 2029 O O . ALA A 1 258 ? -4.020 -47.497 -42.364 1.00 13.90 258 ALA A O 1
ATOM 2031 N N . VAL A 1 259 ? -3.555 -46.135 -40.624 1.00 13.16 259 VAL A N 1
ATOM 2032 C CA . VAL A 1 259 ? -4.862 -45.489 -40.570 1.00 12.97 259 VAL A CA 1
ATOM 2033 C C . VAL A 1 259 ? -4.547 -43.997 -40.689 1.00 12.33 259 VAL A C 1
ATOM 2034 O O . VAL A 1 259 ? -3.565 -43.532 -40.120 1.00 11.87 259 VAL A O 1
ATOM 2038 N N . PRO A 1 260 ? -5.357 -43.233 -41.441 1.00 11.93 260 PRO A N 1
ATOM 2039 C CA . PRO A 1 260 ? -5.090 -41.795 -41.574 1.00 11.07 260 PRO A CA 1
ATOM 2040 C C . PRO A 1 260 ? -4.959 -41.123 -40.206 1.00 11.16 260 PRO A C 1
ATOM 2041 O O . PRO A 1 260 ? -5.667 -41.490 -39.259 1.00 10.83 260 PRO A O 1
ATOM 2045 N N . ILE A 1 261 ? -4.068 -40.137 -40.106 1.00 8.40 261 ILE A N 1
ATOM 2046 C CA . ILE A 1 261 ? -3.855 -39.423 -38.849 1.00 8.24 261 ILE A CA 1
ATOM 2047 C C . ILE A 1 261 ? -4.217 -37.940 -38.994 1.00 7.51 261 ILE A C 1
ATOM 2048 O O . ILE A 1 261 ? -3.725 -37.251 -39.890 1.00 7.48 261 ILE A O 1
ATOM 2053 N N . MET A 1 262 ? -5.082 -37.464 -38.103 1.00 7.61 262 MET A N 1
ATOM 2054 C CA . MET A 1 262 ? -5.529 -36.072 -38.102 1.00 7.91 262 MET A CA 1
ATOM 2055 C C . MET A 1 262 ? -4.910 -35.373 -36.889 1.00 9.33 262 MET A C 1
ATOM 2056 O O . MET A 1 262 ? -5.230 -35.704 -35.744 1.00 7.62 262 MET A O 1
ATOM 2061 N N . ALA A 1 263 ? -4.019 -34.413 -37.143 1.00 9.24 263 ALA A N 1
ATOM 2062 C CA . ALA A 1 263 ? -3.338 -33.691 -36.068 1.00 8.23 263 ALA A CA 1
ATOM 2063 C C . ALA A 1 263 ? -4.126 -32.485 -35.586 1.00 9.71 263 ALA A C 1
ATOM 2064 O O . ALA A 1 263 ? -4.554 -31.652 -36.392 1.00 10.57 263 ALA A O 1
ATOM 2066 N N . HIS A 1 264 ? -4.315 -32.393 -34.271 1.00 8.88 264 HIS A N 1
ATOM 2067 C CA . HIS A 1 264 ? -5.049 -31.278 -33.679 1.00 9.98 264 HIS A CA 1
ATOM 2068 C C . HIS A 1 264 ? -4.054 -30.244 -33.143 1.00 9.62 264 HIS A C 1
ATOM 2069 O O . HIS A 1 264 ? -2.990 -30.599 -32.645 1.00 10.49 264 HIS A O 1
ATOM 2076 N N . PRO A 1 265 ? -4.384 -28.946 -33.258 1.00 9.48 265 PRO A N 1
ATOM 2077 C CA . PRO A 1 265 ? -3.501 -27.871 -32.786 1.00 9.71 265 PRO A CA 1
ATOM 2078 C C . PRO A 1 265 ? -3.439 -27.612 -31.277 1.00 9.69 265 PRO A C 1
ATOM 2079 O O . PRO A 1 265 ? -2.699 -26.731 -30.834 1.00 9.03 265 PRO A O 1
ATOM 2083 N N . ALA A 1 266 ? -4.202 -28.369 -30.495 1.00 9.09 266 ALA A N 1
ATOM 2084 C CA . ALA A 1 266 ? -4.217 -28.198 -29.040 1.00 8.90 266 ALA A CA 1
ATOM 2085 C C . ALA A 1 266 ? -2.803 -28.072 -28.467 1.00 10.39 266 ALA A C 1
ATOM 2086 O O . ALA A 1 266 ? -1.930 -28.895 -28.749 1.00 9.77 266 ALA A O 1
ATOM 2088 N N . PHE A 1 267 ? -2.601 -27.023 -27.672 1.00 9.18 267 PHE A N 1
ATOM 2089 C CA . PHE A 1 267 ? -1.329 -26.703 -27.020 1.00 9.71 267 PHE A CA 1
ATOM 2090 C C . PHE A 1 267 ? -0.269 -26.079 -27.938 1.00 9.51 267 PHE A C 1
ATOM 2091 O O . PHE A 1 267 ? 0.756 -25.604 -27.459 1.00 10.13 267 PHE A O 1
ATOM 2099 N N . SER A 1 268 ? -0.495 -26.068 -29.249 1.00 10.49 268 SER A N 1
ATOM 2100 C CA . SER A 1 268 ? 0.503 -25.464 -30.133 1.00 9.71 268 SER A CA 1
ATOM 2101 C C . SER A 1 268 ? 0.591 -23.962 -29.849 1.00 9.46 268 SER A C 1
ATOM 2102 O O . SER A 1 268 ? 1.605 -23.321 -30.141 1.00 8.63 268 SER A O 1
ATOM 2105 N N . GLY A 1 269 ? -0.473 -23.418 -29.258 1.00 10.17 269 GLY A N 1
ATOM 2106 C CA . GLY A 1 269 ? -0.529 -21.997 -28.936 1.00 10.67 269 GLY A CA 1
ATOM 2107 C C . GLY A 1 269 ? 0.404 -21.595 -27.809 1.00 11.19 269 GLY A C 1
ATOM 2108 O O . GLY A 1 269 ? 0.602 -20.411 -27.536 1.00 11.77 269 GLY A O 1
ATOM 2109 N N . ALA A 1 270 ? 0.975 -22.584 -27.138 1.00 10.33 270 ALA A N 1
ATOM 2110 C CA . ALA A 1 270 ? 1.916 -22.299 -26.068 1.00 9.30 270 ALA A CA 1
ATOM 2111 C C . ALA A 1 270 ? 3.264 -21.931 -26.688 1.00 10.78 270 ALA A C 1
ATOM 2112 O O . ALA A 1 270 ? 4.133 -21.361 -26.023 1.00 11.79 270 ALA A O 1
ATOM 2114 N N . VAL A 1 271 ? 3.411 -22.223 -27.980 1.00 10.74 271 VAL A N 1
ATOM 2115 C CA . VAL A 1 271 ? 4.661 -22.003 -28.706 1.00 10.67 271 VAL A CA 1
ATOM 2116 C C . VAL A 1 271 ? 4.670 -20.976 -29.848 1.00 11.25 271 VAL A C 1
ATOM 2117 O O . VAL A 1 271 ? 5.684 -20.319 -30.090 1.00 11.01 271 VAL A O 1
ATOM 2121 N N . THR A 1 272 ? 3.542 -20.825 -30.533 1.00 10.55 272 THR A N 1
ATOM 2122 C CA . THR A 1 272 ? 3.473 -19.968 -31.716 1.00 11.93 272 THR A CA 1
ATOM 2123 C C . THR A 1 272 ? 3.125 -18.475 -31.739 1.00 13.31 272 THR A C 1
ATOM 2124 O O . THR A 1 272 ? 3.608 -17.758 -32.610 1.00 13.78 272 THR A O 1
ATOM 2128 N N . PRO A 1 273 ? 2.300 -17.989 -30.800 1.00 14.62 273 PRO A N 1
ATOM 2129 C CA . PRO A 1 273 ? 1.882 -16.578 -30.766 1.00 14.04 273 PRO A CA 1
ATOM 2130 C C . PRO A 1 273 ? 2.830 -15.400 -30.550 1.00 15.11 273 PRO A C 1
ATOM 2131 O O . PRO A 1 273 ? 2.582 -14.317 -31.088 1.00 13.03 273 PRO A O 1
ATOM 2135 N N . SER A 1 274 ? 3.894 -15.587 -29.777 1.00 13.50 274 SER A N 1
ATOM 2136 C CA . SER A 1 274 ? 4.812 -14.485 -29.479 1.00 15.43 274 SER A CA 1
ATOM 2137 C C . SER A 1 274 ? 5.552 -13.859 -30.657 1.00 14.13 274 SER A C 1
ATOM 2138 O O . SER A 1 274 ? 5.895 -14.527 -31.629 1.00 15.45 274 SER A O 1
ATOM 2141 N N . GLU A 1 275 ? 5.802 -12.558 -30.554 1.00 13.72 275 GLU A N 1
ATOM 2142 C CA . GLU A 1 275 ? 6.525 -11.839 -31.596 1.00 13.80 275 GLU A CA 1
ATOM 2143 C C . GLU A 1 275 ? 8.034 -12.035 -31.452 1.00 13.55 275 GLU A C 1
ATOM 2144 O O . GLU A 1 275 ? 8.778 -11.921 -32.427 1.00 12.94 275 GLU A O 1
ATOM 2150 N N . PHE A 1 276 ? 8.473 -12.363 -30.237 1.00 13.64 276 PHE A N 1
ATOM 2151 C CA . PHE A 1 276 ? 9.897 -12.498 -29.930 1.00 13.70 276 PHE A CA 1
ATOM 2152 C C . PHE A 1 276 ? 10.414 -13.891 -29.588 1.00 13.15 276 PHE A C 1
ATOM 2153 O O . PHE A 1 276 ? 11.625 -14.114 -29.601 1.00 13.55 276 PHE A O 1
ATOM 2161 N N . TYR A 1 277 ? 9.511 -14.809 -29.262 1.00 14.09 277 TYR A N 1
ATOM 2162 C CA . TYR A 1 277 ? 9.914 -16.151 -28.854 1.00 12.35 277 TYR A CA 1
ATOM 2163 C C . TYR A 1 277 ? 9.132 -17.243 -29.570 1.00 13.20 277 TYR A C 1
ATOM 2164 O O . TYR A 1 277 ? 8.257 -16.972 -30.387 1.00 12.12 277 TYR A O 1
ATOM 2173 N N . GLY A 1 278 ? 9.464 -18.488 -29.243 1.00 12.55 278 GLY A N 1
ATOM 2174 C CA . GLY A 1 278 ? 8.760 -19.616 -29.822 1.00 10.33 278 GLY A CA 1
ATOM 2175 C C . GLY A 1 278 ? 9.140 -20.041 -31.225 1.00 11.04 278 GLY A C 1
ATOM 2176 O O . GLY A 1 278 ? 10.241 -19.771 -31.709 1.00 9.47 278 GLY A O 1
ATOM 2177 N N . VAL A 1 279 ? 8.197 -20.721 -31.871 1.00 9.26 279 VAL A N 1
ATOM 2178 C CA . VAL A 1 279 ? 8.379 -21.234 -33.220 1.00 9.11 279 VAL A CA 1
ATOM 2179 C C . VAL A 1 279 ? 7.211 -20.779 -34.088 1.00 8.42 279 VAL A C 1
ATOM 2180 O O . VAL A 1 279 ? 6.058 -20.863 -33.674 1.00 9.63 279 VAL A O 1
ATOM 2184 N N . ALA A 1 280 ? 7.513 -20.295 -35.288 1.00 10.28 280 ALA A N 1
ATOM 2185 C CA . ALA A 1 280 ? 6.480 -19.823 -36.210 1.00 11.03 280 ALA A CA 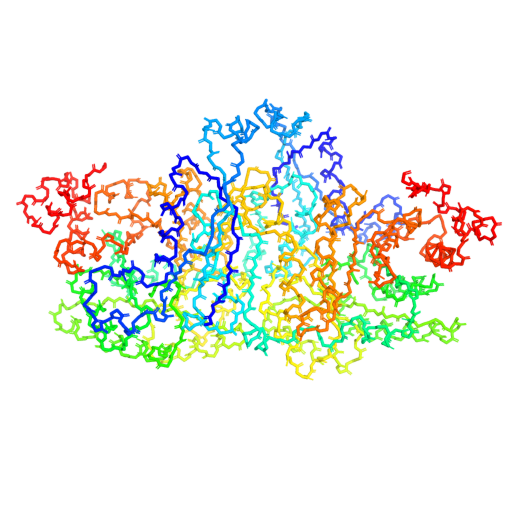1
ATOM 2186 C C . ALA A 1 280 ? 5.501 -20.940 -36.574 1.00 11.51 280 ALA A C 1
ATOM 2187 O O . ALA A 1 280 ? 5.897 -22.091 -36.767 1.00 11.17 280 ALA A O 1
ATOM 2189 N N . PRO A 1 281 ? 4.207 -20.608 -36.683 1.00 11.37 281 PRO A N 1
ATOM 2190 C CA . PRO A 1 281 ? 3.204 -21.621 -37.024 1.00 11.90 281 PRO A CA 1
ATOM 2191 C C . PRO A 1 281 ? 3.399 -22.343 -38.357 1.00 10.90 281 PRO A C 1
ATOM 2192 O O . PRO A 1 281 ? 3.068 -23.520 -38.467 1.00 9.37 281 PRO A O 1
ATOM 2196 N N . SER A 1 282 ? 3.936 -21.667 -39.370 1.00 10.62 282 SER A N 1
ATOM 2197 C CA . SER A 1 282 ? 4.133 -22.337 -40.655 1.00 11.46 282 SER A CA 1
ATOM 2198 C C . SER A 1 282 ? 5.052 -23.536 -40.466 1.00 10.54 282 SER A C 1
ATOM 2199 O O . SER A 1 282 ? 4.900 -24.558 -41.127 1.00 9.47 282 SER A O 1
ATOM 2202 N N . LEU A 1 283 ? 6.006 -23.409 -39.552 1.00 9.12 283 LEU A N 1
ATOM 2203 C CA . LEU A 1 283 ? 6.939 -24.497 -39.288 1.00 9.18 283 LEU A CA 1
ATOM 2204 C C . LEU A 1 283 ? 6.390 -25.506 -38.273 1.00 10.49 283 LEU A C 1
ATOM 2205 O O . LEU A 1 283 ? 6.419 -26.721 -38.503 1.00 9.89 283 LEU A O 1
ATOM 2210 N N . TRP A 1 284 ? 5.872 -24.995 -37.160 1.00 9.56 284 TRP A N 1
ATOM 2211 C CA . TRP A 1 284 ? 5.354 -25.835 -36.077 1.00 10.08 284 TRP A CA 1
ATOM 2212 C C . TRP A 1 284 ? 4.099 -26.649 -36.430 1.00 10.32 284 TRP A C 1
ATOM 2213 O O . TRP A 1 284 ? 3.998 -27.834 -36.081 1.00 10.50 284 TRP A O 1
ATOM 2224 N N . LEU A 1 285 ? 3.146 -26.020 -37.117 1.00 9.70 285 LEU A N 1
ATOM 2225 C CA . LEU A 1 285 ? 1.905 -26.692 -37.507 1.00 9.97 285 LEU A CA 1
ATOM 2226 C C . LEU A 1 285 ? 1.939 -27.183 -38.948 1.00 9.18 285 LEU A C 1
ATOM 2227 O O . LEU A 1 285 ? 1.229 -28.121 -39.312 1.00 10.27 285 LEU A O 1
ATOM 2232 N N . GLY A 1 286 ? 2.767 -26.545 -39.766 1.00 9.39 286 GLY A N 1
ATOM 2233 C CA . GLY A 1 286 ? 2.828 -26.909 -41.168 1.00 8.33 286 GLY A CA 1
ATOM 2234 C C . GLY A 1 286 ? 3.922 -27.861 -41.597 1.00 8.14 286 GLY A C 1
ATOM 2235 O O . GLY A 1 286 ? 3.697 -29.062 -41.704 1.00 8.84 286 GLY A O 1
ATOM 2236 N N . LYS A 1 287 ? 5.107 -27.320 -41.855 1.00 7.63 287 LYS A N 1
ATOM 2237 C CA . LYS A 1 287 ? 6.230 -28.124 -42.327 1.00 7.64 287 LYS A CA 1
ATOM 2238 C C . LYS A 1 287 ? 6.552 -29.372 -41.498 1.00 8.61 287 LYS A C 1
ATOM 2239 O O . LYS A 1 287 ? 6.649 -30.475 -42.041 1.00 9.54 287 LYS A O 1
ATOM 2245 N N . LEU A 1 288 ? 6.701 -29.215 -40.186 1.00 9.18 288 LEU A N 1
ATOM 2246 C CA . LEU A 1 288 ? 7.053 -30.360 -39.347 1.00 8.36 288 LEU A CA 1
ATOM 2247 C C . LEU A 1 288 ? 5.968 -31.424 -39.198 1.00 8.54 288 LEU A C 1
ATOM 2248 O O . LEU A 1 288 ? 6.275 -32.620 -39.152 1.00 9.14 288 LEU A O 1
ATOM 2253 N N . LEU A 1 289 ? 4.704 -31.017 -39.124 1.00 8.77 289 LEU A N 1
ATOM 2254 C CA . LEU A 1 289 ? 3.638 -32.003 -38.992 1.00 8.80 289 LEU A CA 1
ATOM 2255 C C . LEU A 1 289 ? 3.483 -32.822 -40.268 1.00 8.76 289 LEU A C 1
ATOM 2256 O O . LEU A 1 289 ? 3.229 -34.024 -40.210 1.00 8.28 289 LEU A O 1
ATOM 2261 N N . ARG A 1 290 ? 3.639 -32.174 -41.420 1.00 8.51 290 ARG A N 1
ATOM 2262 C CA . ARG A 1 290 ? 3.534 -32.880 -42.694 1.00 7.98 290 ARG A CA 1
ATOM 2263 C C . ARG A 1 290 ? 4.674 -33.892 -42.778 1.00 9.21 290 ARG A C 1
ATOM 2264 O O . ARG A 1 290 ? 4.462 -35.066 -43.088 1.00 8.90 290 ARG A O 1
ATOM 2272 N N . LEU A 1 291 ? 5.885 -33.432 -42.482 1.00 9.82 291 LEU A N 1
ATOM 2273 C CA . LEU A 1 291 ? 7.065 -34.284 -42.523 1.00 9.49 291 LEU A CA 1
ATOM 2274 C C . LEU A 1 291 ? 6.941 -35.458 -41.556 1.00 10.77 291 LEU A C 1
ATOM 2275 O O . LEU A 1 291 ? 7.350 -36.581 -41.870 1.00 9.95 291 LEU A O 1
ATOM 2280 N N . ALA A 1 292 ? 6.356 -35.202 -40.388 1.00 10.30 292 ALA A N 1
ATOM 2281 C CA . ALA A 1 292 ? 6.195 -36.240 -39.376 1.00 9.10 292 ALA A CA 1
ATOM 2282 C C . ALA A 1 292 ? 5.131 -37.285 -39.709 1.00 9.56 292 ALA A C 1
ATOM 2283 O O . ALA A 1 292 ? 5.181 -38.396 -39.180 1.00 11.56 292 ALA A O 1
ATOM 2285 N N . GLY A 1 293 ? 4.160 -36.939 -40.555 1.00 8.53 293 GLY A N 1
ATOM 2286 C CA . GLY A 1 293 ? 3.152 -37.925 -40.922 1.00 9.87 293 GLY A CA 1
ATOM 2287 C C . GLY A 1 293 ? 1.673 -37.591 -40.810 1.00 8.83 293 GLY A C 1
ATOM 2288 O O . GLY A 1 293 ? 0.834 -38.478 -40.965 1.00 10.96 293 GLY A O 1
ATOM 2289 N N . ALA A 1 294 ? 1.329 -36.336 -40.553 1.00 9.31 294 ALA A N 1
ATOM 2290 C CA . ALA A 1 294 ? -0.081 -35.971 -40.439 1.00 8.32 294 ALA A CA 1
ATOM 2291 C C . ALA A 1 294 ? -0.751 -35.893 -41.811 1.00 9.64 294 ALA A C 1
ATOM 2292 O O . ALA A 1 294 ? -0.237 -35.242 -42.718 1.00 9.52 294 ALA A O 1
ATOM 2294 N N . ASP A 1 295 ? -1.896 -36.561 -41.958 1.00 8.25 295 ASP A N 1
ATOM 2295 C CA . ASP A 1 295 ? -2.643 -36.538 -43.218 1.00 8.28 295 ASP A CA 1
ATOM 2296 C C . ASP A 1 295 ? -3.547 -35.309 -43.257 1.00 8.28 295 ASP A C 1
ATOM 2297 O O . ASP A 1 295 ? -3.893 -34.812 -44.331 1.00 8.54 295 ASP A O 1
ATOM 2302 N N . PHE A 1 296 ? -3.936 -34.841 -42.073 1.00 9.37 296 PHE A N 1
ATOM 2303 C CA . PHE A 1 296 ? -4.765 -33.648 -41.919 1.00 8.82 296 PHE A CA 1
ATOM 2304 C C . PHE A 1 296 ? -4.091 -32.826 -40.834 1.00 8.86 296 PHE A C 1
ATOM 2305 O O . PHE A 1 296 ? -3.541 -33.384 -39.885 1.00 9.00 296 PHE A O 1
ATOM 2313 N N . VAL A 1 297 ? -4.155 -31.508 -40.956 1.00 8.69 297 VAL A N 1
ATOM 2314 C CA . VAL A 1 297 ? -3.637 -30.642 -39.911 1.00 9.34 297 VAL A CA 1
ATOM 2315 C C . VAL A 1 297 ? -4.663 -29.543 -39.693 1.00 10.10 297 VAL A C 1
ATOM 2316 O O . VAL A 1 297 ? -4.957 -28.770 -40.604 1.00 10.34 297 VAL A O 1
ATOM 2320 N N . LEU A 1 298 ? -5.237 -29.505 -38.495 1.00 10.56 298 LEU A N 1
ATOM 2321 C CA . LEU A 1 298 ? -6.207 -28.472 -38.148 1.00 9.17 298 LEU A CA 1
ATOM 2322 C C . LEU A 1 298 ? -5.434 -27.302 -37.544 1.00 10.84 298 LEU A C 1
ATOM 2323 O O . LEU A 1 298 ? -4.453 -27.504 -36.823 1.00 10.18 298 LEU A O 1
ATOM 2328 N N . PHE A 1 299 ? -5.865 -26.084 -37.855 1.00 11.59 299 PHE A N 1
ATOM 2329 C CA . PHE A 1 299 ? -5.222 -24.882 -37.331 1.00 12.37 299 PHE A CA 1
ATOM 2330 C C . PHE A 1 299 ? -6.248 -23.751 -37.300 1.00 14.79 299 PHE A C 1
ATOM 2331 O O . PHE A 1 299 ? -7.209 -23.755 -38.069 1.00 13.16 299 PHE A O 1
ATOM 2339 N N . PRO A 1 300 ? -6.070 -22.776 -36.394 1.00 15.11 300 PRO A N 1
ATOM 2340 C CA . PRO A 1 300 ? -7.028 -21.668 -36.319 1.00 16.18 300 PRO A CA 1
ATOM 2341 C C . PRO A 1 300 ? -7.138 -20.917 -37.643 1.00 15.06 300 PRO A C 1
ATOM 2342 O O . PRO A 1 300 ? -6.128 -20.516 -38.220 1.00 12.99 300 PRO A O 1
ATOM 2346 N N . SER A 1 301 ? -8.362 -20.733 -38.124 1.00 16.28 301 SER A N 1
ATOM 2347 C CA . SER A 1 301 ? -8.572 -20.010 -39.372 1.00 16.88 301 SER A CA 1
ATOM 2348 C C . SER A 1 301 ? -8.351 -18.523 -39.091 1.00 17.48 301 SER A C 1
ATOM 2349 O O . SER A 1 301 ? -8.153 -18.125 -37.945 1.00 16.18 301 SER A O 1
ATOM 2352 N N . PRO A 1 302 ? -8.373 -17.684 -40.137 1.00 17.39 302 PRO A N 1
ATOM 2353 C CA . PRO A 1 302 ? -8.173 -16.247 -39.913 1.00 19.05 302 PRO A CA 1
ATOM 2354 C C . PRO A 1 302 ? -9.506 -15.544 -39.645 1.00 19.71 302 PRO A C 1
ATOM 2355 O O . PRO A 1 302 ? -9.551 -14.325 -39.477 1.00 22.36 302 PRO A O 1
ATOM 2359 N N . TYR A 1 303 ? -10.583 -16.319 -39.565 1.00 19.45 303 TYR A N 1
ATOM 2360 C CA . TYR A 1 303 ? -11.923 -15.754 -39.417 1.00 20.35 303 TYR A CA 1
ATOM 2361 C C . TYR A 1 303 ? -12.621 -15.637 -38.066 1.00 23.16 303 TYR A C 1
ATOM 2362 O O . TYR A 1 303 ? -13.314 -14.649 -37.818 1.00 23.96 303 TYR A O 1
ATOM 2371 N N . GLY A 1 304 ? -12.474 -16.636 -37.205 1.00 23.66 304 GLY A N 1
ATOM 2372 C CA . GLY A 1 304 ? -13.175 -16.596 -35.933 1.00 26.43 304 GLY A CA 1
ATOM 2373 C C . GLY A 1 304 ? -12.576 -15.777 -34.807 1.00 27.32 304 GLY A C 1
ATOM 2374 O O . GLY A 1 304 ? -11.662 -14.978 -35.008 1.00 27.64 304 GLY A O 1
ATOM 2375 N N . SER A 1 305 ? -13.127 -15.970 -33.613 1.00 28.12 305 SER A N 1
ATOM 2376 C CA . SER A 1 305 ? -12.651 -15.287 -32.416 1.00 29.63 305 SER A CA 1
ATOM 2377 C C . SER A 1 305 ? -11.270 -15.867 -32.132 1.00 28.84 305 SER A C 1
ATOM 2378 O O . SER A 1 305 ? -10.322 -15.140 -31.830 1.00 31.10 305 SER A O 1
ATOM 2381 N N . VAL A 1 306 ? -11.180 -17.191 -32.226 1.00 27.52 306 VAL A N 1
ATOM 2382 C CA . VAL A 1 306 ? -9.926 -17.915 -32.030 1.00 24.78 306 VAL A CA 1
ATOM 2383 C C . VAL A 1 306 ? -9.366 -18.019 -33.445 1.00 24.51 306 VAL A C 1
ATOM 2384 O O . VAL A 1 306 ? -9.851 -18.815 -34.255 1.00 23.80 306 VAL A O 1
ATOM 2388 N N . ALA A 1 307 ? -8.356 -17.211 -33.751 1.00 22.41 307 ALA A N 1
ATOM 2389 C CA . ALA A 1 307 ? -7.812 -17.212 -35.097 1.00 21.61 307 ALA A CA 1
ATOM 2390 C C . ALA A 1 307 ? -6.317 -16.960 -35.208 1.00 21.85 307 ALA A C 1
ATOM 2391 O O . ALA A 1 307 ? -5.613 -16.785 -34.210 1.00 21.15 307 ALA A O 1
ATOM 2393 N N . LEU A 1 308 ? -5.856 -16.952 -36.456 1.00 21.35 308 LEU A N 1
ATOM 2394 C CA . LEU A 1 308 ? -4.464 -16.697 -36.808 1.00 21.21 308 LEU A CA 1
ATOM 2395 C C . LEU A 1 308 ? -4.478 -15.569 -37.830 1.00 21.19 308 LEU A C 1
ATOM 2396 O O . LEU A 1 308 ? -5.476 -15.371 -38.523 1.00 22.03 308 LEU A O 1
ATOM 2401 N N . GLU A 1 309 ? -3.380 -14.832 -37.930 1.00 21.85 309 GLU A N 1
ATOM 2402 C CA . GLU A 1 309 ? -3.295 -13.756 -38.909 1.00 22.75 309 GLU A CA 1
ATOM 2403 C C . GLU A 1 309 ? -3.383 -14.450 -40.271 1.00 22.13 309 GLU A C 1
ATOM 2404 O O . GLU A 1 309 ? -2.884 -15.564 -40.428 1.00 19.41 309 GLU A O 1
ATOM 2410 N N . ARG A 1 310 ? -4.015 -13.801 -41.247 1.00 21.61 310 ARG A N 1
ATOM 2411 C CA . ARG A 1 310 ? -4.189 -14.393 -42.575 1.00 21.63 310 ARG A CA 1
ATOM 2412 C C . ARG A 1 310 ? -2.935 -15.006 -43.200 1.00 21.15 310 ARG A C 1
ATOM 2413 O O . ARG A 1 310 ? -2.961 -16.151 -43.646 1.00 18.95 310 ARG A O 1
ATOM 2421 N N . GLU A 1 311 ? -1.842 -14.250 -43.240 1.00 22.01 311 GLU A N 1
ATOM 2422 C CA . GLU A 1 311 ? -0.607 -14.755 -43.831 1.00 22.35 311 GLU A CA 1
ATOM 2423 C C . GLU A 1 311 ? -0.012 -15.924 -43.049 1.00 20.96 311 GLU A C 1
ATOM 2424 O O . GLU A 1 311 ? 0.702 -16.752 -43.612 1.00 21.37 311 GLU A O 1
ATOM 2430 N N . GLN A 1 312 ? -0.305 -15.989 -41.753 1.00 20.11 312 GLN A N 1
ATOM 2431 C CA . GLN A 1 312 ? 0.183 -17.085 -40.920 1.00 19.23 312 GLN A CA 1
ATOM 2432 C C . GLN A 1 312 ? -0.572 -18.351 -41.324 1.00 17.09 312 GLN A C 1
ATOM 2433 O O . GLN A 1 312 ? 0.026 -19.403 -41.552 1.00 16.11 312 GLN A O 1
ATOM 2439 N N . ALA A 1 313 ? -1.894 -18.234 -41.415 1.00 15.87 313 ALA A N 1
ATOM 2440 C CA . ALA A 1 313 ? -2.745 -19.357 -41.793 1.00 14.34 313 ALA A CA 1
ATOM 2441 C C . ALA A 1 313 ? -2.429 -19.821 -43.211 1.00 14.37 313 ALA A C 1
ATOM 2442 O O . ALA A 1 313 ? -2.364 -21.020 -43.480 1.00 13.86 313 ALA A O 1
ATOM 2444 N N . LEU A 1 314 ? -2.243 -18.874 -44.125 1.00 13.89 314 LEU A N 1
ATOM 2445 C CA . LEU A 1 314 ? -1.923 -19.232 -45.500 1.00 13.81 314 LEU A CA 1
ATOM 2446 C C . LEU A 1 314 ? -0.554 -19.904 -45.548 1.00 13.63 314 LEU A C 1
ATOM 2447 O O . LEU A 1 314 ? -0.335 -20.828 -46.332 1.00 13.55 314 LEU A O 1
ATOM 2452 N N . GLY A 1 315 ? 0.363 -19.436 -44.702 1.00 12.89 315 GLY A N 1
ATOM 2453 C CA . GLY A 1 315 ? 1.694 -20.016 -44.653 1.00 14.10 315 GLY A CA 1
ATOM 2454 C C . GLY A 1 315 ? 1.650 -21.479 -44.239 1.00 12.87 315 GLY A C 1
ATOM 2455 O O . GLY A 1 315 ? 2.410 -22.304 -44.746 1.00 12.73 315 GLY A O 1
ATOM 2456 N N . ILE A 1 316 ? 0.763 -21.805 -43.305 1.00 11.53 316 ILE A N 1
ATOM 2457 C CA . ILE A 1 316 ? 0.629 -23.188 -42.853 1.00 10.11 316 ILE A CA 1
ATOM 2458 C C . ILE A 1 316 ? 0.110 -24.049 -44.007 1.00 10.76 316 ILE A C 1
ATOM 2459 O O . ILE A 1 316 ? 0.654 -25.116 -44.300 1.00 11.30 316 ILE A O 1
ATOM 2464 N N . ALA A 1 317 ? -0.940 -23.576 -44.672 1.00 10.84 317 ALA A N 1
ATOM 2465 C CA . ALA A 1 317 ? -1.525 -24.323 -45.780 1.00 10.77 317 ALA A CA 1
ATOM 2466 C C . ALA A 1 317 ? -0.510 -24.549 -46.890 1.00 11.78 317 ALA A C 1
ATOM 2467 O O . ALA A 1 317 ? -0.446 -25.626 -47.483 1.00 10.39 317 ALA A O 1
ATOM 2469 N N . ARG A 1 318 ? 0.286 -23.525 -47.171 1.00 12.05 318 ARG A N 1
ATOM 2470 C CA . ARG A 1 318 ? 1.300 -23.611 -48.210 1.00 12.78 318 ARG A CA 1
ATOM 2471 C C . ARG A 1 318 ? 2.315 -24.705 -47.858 1.00 12.11 318 ARG A C 1
ATOM 2472 O O . ARG A 1 318 ? 2.677 -25.530 -48.697 1.00 11.37 318 ARG A O 1
ATOM 2480 N N . ALA A 1 319 ? 2.764 -24.718 -46.608 1.00 10.97 319 ALA A N 1
ATOM 2481 C CA . ALA A 1 319 ? 3.726 -25.721 -46.164 1.00 11.44 319 ALA A CA 1
ATOM 2482 C C . ALA A 1 319 ? 3.129 -27.125 -46.232 1.00 10.52 319 ALA A C 1
ATOM 2483 O O . ALA A 1 319 ? 3.832 -28.093 -46.510 1.00 12.22 319 ALA A O 1
ATOM 2485 N N . LEU A 1 320 ? 1.827 -27.234 -45.984 1.00 10.84 320 LEU A N 1
ATOM 2486 C CA . LEU A 1 320 ? 1.164 -28.533 -46.008 1.00 9.61 320 LEU A CA 1
ATOM 2487 C C . LEU A 1 320 ? 0.976 -29.090 -47.412 1.00 10.62 320 LEU A C 1
ATOM 2488 O O . LEU A 1 320 ? 0.987 -30.304 -47.604 1.00 11.10 320 LEU A O 1
ATOM 2493 N N . THR A 1 321 ? 0.818 -28.205 -48.391 1.00 10.84 321 THR A N 1
ATOM 2494 C CA . THR A 1 321 ? 0.546 -28.639 -49.759 1.00 10.38 321 THR A CA 1
ATOM 2495 C C . THR A 1 321 ? 1.611 -28.441 -50.844 1.00 12.24 321 THR A C 1
ATOM 2496 O O . THR A 1 321 ? 1.452 -28.938 -51.963 1.00 13.53 321 THR A O 1
ATOM 2500 N N . ASP A 1 322 ? 2.679 -27.719 -50.529 1.00 12.19 322 ASP A N 1
ATOM 2501 C CA . ASP A 1 322 ? 3.764 -27.463 -51.484 1.00 13.66 322 ASP A CA 1
ATOM 2502 C C . ASP A 1 322 ? 4.208 -28.786 -52.114 1.00 13.05 322 ASP A C 1
ATOM 2503 O O . ASP A 1 322 ? 4.786 -29.631 -51.434 1.00 12.66 322 ASP A O 1
ATOM 2508 N N . ASP A 1 323 ? 3.949 -28.975 -53.408 1.00 14.49 323 ASP A N 1
ATOM 2509 C CA . ASP A 1 323 ? 4.328 -30.240 -54.030 1.00 15.22 323 ASP A CA 1
ATOM 2510 C C . ASP A 1 323 ? 5.801 -30.382 -54.393 1.00 17.31 323 ASP A C 1
ATOM 2511 O O . ASP A 1 323 ? 6.199 -31.355 -55.040 1.00 16.48 323 ASP A O 1
ATOM 2516 N N . GLN A 1 324 ? 6.617 -29.424 -53.971 1.00 17.31 324 GLN A N 1
ATOM 2517 C CA . GLN A 1 324 ? 8.044 -29.520 -54.227 1.00 18.59 324 GLN A CA 1
ATOM 2518 C C . GLN A 1 324 ? 8.716 -30.309 -53.098 1.00 18.00 324 GLN A C 1
ATOM 2519 O O . GLN A 1 324 ? 9.892 -30.665 -53.186 1.00 18.52 324 GLN A O 1
ATOM 2525 N N . GLU A 1 325 ? 7.958 -30.586 -52.038 1.00 14.51 325 GLU A N 1
ATOM 2526 C CA . GLU A 1 325 ? 8.477 -31.362 -50.912 1.00 13.77 325 GLU A CA 1
ATOM 2527 C C . GLU A 1 325 ? 8.350 -32.849 -51.256 1.00 12.79 325 GLU A C 1
ATOM 2528 O O . GLU A 1 325 ? 7.413 -33.257 -51.942 1.00 13.00 325 GLU A O 1
ATOM 2534 N N . PRO A 1 326 ? 9.292 -33.676 -50.782 1.00 12.24 326 PRO A N 1
ATOM 2535 C CA . PRO A 1 326 ? 9.274 -35.118 -51.051 1.00 14.48 326 PRO A CA 1
ATOM 2536 C C . PRO A 1 326 ? 8.274 -35.900 -50.196 1.00 15.11 326 PRO A C 1
ATOM 2537 O O . PRO A 1 326 ? 8.503 -37.068 -49.881 1.00 18.67 326 PRO A O 1
ATOM 2541 N N . PHE A 1 327 ? 7.176 -35.255 -49.818 1.00 13.87 327 PHE A N 1
ATOM 2542 C CA . PHE A 1 327 ? 6.153 -35.898 -48.998 1.00 11.86 327 PHE A CA 1
ATOM 2543 C C . PHE A 1 327 ? 4.788 -35.689 -49.629 1.00 11.57 327 PHE A C 1
ATOM 2544 O O . PHE A 1 327 ? 4.591 -34.755 -50.407 1.00 12.76 327 PHE A O 1
ATOM 2552 N N . ALA A 1 328 ? 3.838 -36.550 -49.291 1.00 11.34 328 ALA A N 1
ATOM 2553 C CA . ALA A 1 328 ? 2.488 -36.387 -49.808 1.00 11.31 328 ALA A CA 1
ATOM 2554 C C . ALA A 1 328 ? 1.960 -35.090 -49.201 1.00 11.39 328 ALA A C 1
ATOM 2555 O O . ALA A 1 328 ? 2.437 -34.652 -48.154 1.00 11.63 328 ALA A O 1
ATOM 2557 N N . ARG A 1 329 ? 0.990 -34.470 -49.863 1.00 11.28 329 ARG A N 1
ATOM 2558 C CA . ARG A 1 329 ? 0.399 -33.235 -49.363 1.00 12.36 329 ARG A CA 1
ATOM 2559 C C . ARG A 1 329 ? -0.558 -33.541 -48.214 1.00 11.32 329 ARG A C 1
ATOM 2560 O O . ARG A 1 329 ? -1.271 -34.539 -48.252 1.00 12.15 329 ARG A O 1
ATOM 2568 N N . ALA A 1 330 ? -0.568 -32.684 -47.195 1.00 10.86 330 ALA A N 1
ATOM 2569 C CA . ALA A 1 330 ? -1.477 -32.857 -46.063 1.00 9.81 330 ALA A CA 1
ATOM 2570 C C . ALA A 1 330 ? -2.676 -31.917 -46.236 1.00 10.22 330 ALA A C 1
ATOM 2571 O O . ALA A 1 330 ? -2.550 -30.829 -46.812 1.00 10.13 330 ALA A O 1
ATOM 2573 N N . PHE A 1 331 ? -3.833 -32.339 -45.737 1.00 8.80 331 PHE A N 1
ATOM 2574 C CA . PHE A 1 331 ? -5.057 -31.543 -45.837 1.00 9.28 331 PHE A CA 1
ATOM 2575 C C . PHE A 1 331 ? -5.086 -30.371 -44.864 1.00 10.92 331 PHE A C 1
ATOM 2576 O O . PHE A 1 331 ? -5.004 -30.562 -43.649 1.00 10.67 331 PHE A O 1
ATOM 2584 N N . PRO A 1 332 ? -5.183 -29.136 -45.382 1.00 9.92 332 PRO A N 1
ATOM 2585 C CA . PRO A 1 332 ? -5.233 -27.986 -44.470 1.00 10.06 332 PRO A CA 1
ATOM 2586 C C . PRO A 1 332 ? -6.673 -27.897 -43.971 1.00 10.80 332 PRO A C 1
ATOM 2587 O O . PRO A 1 332 ? -7.617 -27.974 -44.771 1.00 10.27 332 PRO A O 1
ATOM 2591 N N . VAL A 1 333 ? -6.852 -27.748 -42.662 1.00 10.37 333 VAL A N 1
ATOM 2592 C CA . VAL A 1 333 ? -8.194 -27.661 -42.093 1.00 11.08 333 VAL A CA 1
ATOM 2593 C C . VAL A 1 333 ? -8.343 -26.435 -41.191 1.00 11.20 333 VAL A C 1
ATOM 2594 O O . VAL A 1 333 ? -8.201 -26.528 -39.972 1.00 12.00 333 VAL A O 1
ATOM 2598 N N . PRO A 1 334 ? -8.609 -25.260 -41.786 1.00 11.49 334 PRO A N 1
ATOM 2599 C CA . PRO A 1 334 ? -8.768 -24.053 -40.967 1.00 11.83 334 PRO A CA 1
ATOM 2600 C C . PRO A 1 334 ? -9.975 -24.260 -40.057 1.00 13.64 334 PRO A C 1
ATOM 2601 O O . PRO A 1 334 ? -11.033 -24.694 -40.514 1.00 17.64 334 PRO A O 1
ATOM 2605 N N . SER A 1 335 ? -9.817 -23.967 -38.770 1.00 12.48 335 SER A N 1
ATOM 2606 C CA . SER A 1 335 ? -10.902 -24.213 -37.834 1.00 13.81 335 SER A CA 1
ATOM 2607 C C . SER A 1 335 ? -11.206 -23.106 -36.831 1.00 14.56 335 SER A C 1
ATOM 2608 O O . SER A 1 335 ? -10.462 -22.135 -36.716 1.00 17.23 335 SER A O 1
ATOM 2611 N N . ALA A 1 336 ? -12.316 -23.300 -36.116 1.00 15.17 336 ALA A N 1
ATOM 2612 C CA . ALA A 1 336 ? -12.820 -22.407 -35.068 1.00 16.12 336 ALA A CA 1
ATOM 2613 C C . ALA A 1 336 ? -13.822 -21.357 -35.533 1.00 16.90 336 ALA A C 1
ATOM 2614 O O . ALA A 1 336 ? -13.487 -20.453 -36.292 1.00 16.85 336 ALA A O 1
ATOM 2616 N N . GLY A 1 337 ? -15.062 -21.498 -35.070 1.00 19.68 337 GLY A N 1
ATOM 2617 C CA . GLY A 1 337 ? -16.110 -20.551 -35.409 1.00 20.62 337 GLY A CA 1
ATOM 2618 C C . GLY A 1 337 ? -16.593 -20.568 -36.848 1.00 20.87 337 GLY A C 1
ATOM 2619 O O . GLY A 1 337 ? -17.209 -19.609 -37.310 1.00 21.15 337 GLY A O 1
ATOM 2620 N N . ILE A 1 338 ? -16.326 -21.652 -37.562 1.00 19.30 338 ILE A N 1
ATOM 2621 C CA . ILE A 1 338 ? -16.753 -21.749 -38.952 1.00 18.73 338 ILE A CA 1
ATOM 2622 C C . ILE A 1 338 ? -18.269 -21.957 -39.083 1.00 17.82 338 ILE A C 1
ATOM 2623 O O . ILE A 1 338 ? -18.870 -22.748 -38.348 1.00 16.95 338 ILE A O 1
ATOM 2628 N N . HIS A 1 339 ? -18.883 -21.220 -40.007 1.00 16.96 339 HIS A N 1
ATOM 2629 C CA . HIS A 1 339 ? -20.313 -21.347 -40.283 1.00 16.00 339 HIS A CA 1
ATOM 2630 C C . HIS A 1 339 ? -20.484 -21.242 -41.800 1.00 14.51 339 HIS A C 1
ATOM 2631 O O . HIS A 1 339 ? -19.574 -20.795 -42.493 1.00 13.79 339 HIS A O 1
ATOM 2638 N N . PRO A 1 340 ? -21.649 -21.654 -42.336 1.00 14.90 340 PRO A N 1
ATOM 2639 C CA . PRO A 1 340 ? -21.897 -21.604 -43.784 1.00 14.26 340 PRO A CA 1
ATOM 2640 C C . PRO A 1 340 ? -21.560 -20.289 -44.476 1.00 13.88 340 PRO A C 1
ATOM 2641 O O . PRO A 1 340 ? -21.082 -20.280 -45.616 1.00 13.92 340 PRO A O 1
ATOM 2645 N N . GLY A 1 341 ? -21.807 -19.182 -43.783 1.00 14.27 341 GLY A N 1
ATOM 2646 C CA . GLY A 1 341 ? -21.529 -17.874 -44.349 1.00 14.98 341 GLY A CA 1
ATOM 2647 C C . GLY A 1 341 ? -20.065 -17.608 -44.640 1.00 16.33 341 GLY A C 1
ATOM 2648 O O . GLY A 1 341 ? -19.733 -16.658 -45.351 1.00 16.14 341 GLY A O 1
ATOM 2649 N N . LEU A 1 342 ? -19.187 -18.439 -44.088 1.00 17.08 342 LEU A N 1
ATOM 2650 C CA . LEU A 1 342 ? -17.755 -18.286 -44.307 1.00 16.45 342 LEU A CA 1
ATOM 2651 C C . LEU A 1 342 ? -17.218 -19.184 -45.418 1.00 15.08 342 LEU A C 1
ATOM 2652 O O . LEU A 1 342 ? -16.062 -19.051 -45.819 1.00 14.08 342 LEU A O 1
ATOM 2657 N N . VAL A 1 343 ? -18.051 -20.089 -45.925 1.00 13.98 343 VAL A N 1
ATOM 2658 C CA . VAL A 1 343 ? -17.602 -21.007 -46.971 1.00 13.80 343 VAL A CA 1
ATOM 2659 C C . VAL A 1 343 ? -17.037 -20.295 -48.199 1.00 13.42 343 VAL A C 1
ATOM 2660 O O . VAL A 1 343 ? -16.014 -20.709 -48.751 1.00 13.53 343 VAL A O 1
ATOM 2664 N N . PRO A 1 344 ? -17.694 -19.217 -48.656 1.00 14.05 344 PRO A N 1
ATOM 2665 C CA . PRO A 1 344 ? -17.154 -18.524 -49.825 1.00 13.95 344 PRO A CA 1
ATOM 2666 C C . PRO A 1 344 ? -15.709 -18.068 -49.582 1.00 15.01 344 PRO A C 1
ATOM 2667 O O . PRO A 1 344 ? -14.843 -18.246 -50.439 1.00 14.82 344 PRO A O 1
ATOM 2671 N N . LEU A 1 345 ? -15.454 -17.494 -48.408 1.00 15.18 345 LEU A N 1
ATOM 2672 C CA . LEU A 1 345 ? -14.115 -17.016 -48.067 1.00 16.99 345 LEU A CA 1
ATOM 2673 C C . LEU A 1 345 ? -13.108 -18.145 -47.889 1.00 15.79 345 LEU A C 1
ATOM 2674 O O . LEU A 1 345 ? -11.964 -18.037 -48.330 1.00 15.09 345 LEU A O 1
ATOM 2679 N N . ILE A 1 346 ? -13.534 -19.223 -47.234 1.00 15.76 346 ILE A N 1
ATOM 2680 C CA . ILE A 1 346 ? -12.657 -20.370 -47.010 1.00 14.74 346 ILE A CA 1
ATOM 2681 C C . ILE A 1 346 ? -12.110 -20.886 -48.339 1.00 15.75 346 ILE A C 1
ATOM 2682 O O . ILE A 1 346 ? -10.907 -21.093 -48.493 1.00 16.63 346 ILE A O 1
ATOM 2687 N N . ILE A 1 347 ? -13.000 -21.087 -49.305 1.00 14.51 347 ILE A N 1
ATOM 2688 C CA . ILE A 1 347 ? -12.591 -21.587 -50.606 1.00 14.49 347 ILE A CA 1
ATOM 2689 C C . ILE A 1 347 ? -11.758 -20.562 -51.378 1.00 15.91 347 ILE A C 1
ATOM 2690 O O . ILE A 1 347 ? -10.825 -20.920 -52.096 1.00 16.09 347 ILE A O 1
ATOM 2695 N N . ARG A 1 348 ? -12.081 -19.284 -51.218 1.00 15.45 348 ARG A N 1
ATOM 2696 C CA . ARG A 1 348 ? -11.329 -18.235 -51.896 1.00 17.52 348 ARG A CA 1
ATOM 2697 C C . ARG A 1 348 ? -9.877 -18.243 -51.419 1.00 16.26 348 ARG A C 1
ATOM 2698 O O . ARG A 1 348 ? -8.945 -18.204 -52.223 1.00 15.94 348 ARG A O 1
ATOM 2706 N N . ASP A 1 349 ? -9.700 -18.317 -50.103 1.00 16.12 349 ASP A N 1
ATOM 2707 C CA . ASP A 1 349 ? -8.377 -18.313 -49.489 1.00 14.81 349 ASP A CA 1
ATOM 2708 C C . ASP A 1 349 ? -7.594 -19.616 -49.584 1.00 15.60 349 ASP A C 1
ATOM 2709 O O . ASP A 1 349 ? -6.395 -19.604 -49.871 1.00 15.19 349 ASP A O 1
ATOM 2714 N N . PHE A 1 350 ? -8.269 -20.737 -49.342 1.00 14.50 350 PHE A N 1
ATOM 2715 C CA . PHE A 1 350 ? -7.597 -22.037 -49.331 1.00 15.12 350 PHE A CA 1
ATOM 2716 C C . PHE A 1 350 ? -7.786 -22.974 -50.518 1.00 15.48 350 PHE A C 1
ATOM 2717 O O . PHE A 1 350 ? -7.140 -24.020 -50.585 1.00 16.50 350 PHE A O 1
ATOM 2725 N N . GLY A 1 351 ? -8.654 -22.607 -51.456 1.00 15.70 351 GLY A N 1
ATOM 2726 C CA . GLY A 1 351 ? -8.854 -23.441 -52.626 1.00 15.39 351 GLY A CA 1
ATOM 2727 C C . GLY A 1 351 ? -9.762 -24.638 -52.429 1.00 15.71 351 GLY A C 1
ATOM 2728 O O . GLY A 1 351 ? -10.433 -24.773 -51.404 1.00 16.55 351 GLY A O 1
ATOM 2729 N N . LEU A 1 352 ? -9.776 -25.521 -53.421 1.00 14.70 352 LEU A N 1
ATOM 2730 C CA . LEU A 1 352 ? -10.621 -26.705 -53.370 1.00 15.70 352 LEU A CA 1
ATOM 2731 C C . LEU A 1 352 ? -10.080 -27.792 -52.455 1.00 15.37 352 LEU A C 1
ATOM 2732 O O . LEU A 1 352 ? -10.849 -28.573 -51.895 1.00 14.78 352 LEU A O 1
ATOM 2737 N N . ASP A 1 353 ? -8.762 -27.852 -52.302 1.00 14.51 353 ASP A N 1
ATOM 2738 C CA . ASP A 1 353 ? -8.188 -28.871 -51.443 1.00 14.61 353 ASP A CA 1
ATOM 2739 C C . ASP A 1 353 ? -8.067 -28.436 -49.992 1.00 13.59 353 ASP A C 1
ATOM 2740 O O . ASP A 1 353 ? -6.974 -28.252 -49.457 1.00 14.80 353 ASP A O 1
ATOM 2745 N N . THR A 1 354 ? -9.226 -28.256 -49.372 1.00 13.42 354 THR A N 1
ATOM 2746 C CA . THR A 1 354 ? -9.301 -27.882 -47.973 1.00 12.95 354 THR A CA 1
ATOM 2747 C C . THR A 1 354 ? -10.555 -28.532 -47.411 1.00 12.39 354 THR A C 1
ATOM 2748 O O . THR A 1 354 ? -11.373 -29.085 -48.156 1.00 12.74 354 THR A O 1
ATOM 2752 N N . ILE A 1 355 ? -10.698 -28.478 -46.096 1.00 11.73 355 ILE A N 1
ATOM 2753 C CA . ILE A 1 355 ? -11.860 -29.052 -45.452 1.00 11.00 355 ILE A CA 1
ATOM 2754 C C . ILE A 1 355 ? -12.581 -27.986 -44.647 1.00 11.99 355 ILE A C 1
ATOM 2755 O O . ILE A 1 355 ? -11.953 -27.228 -43.898 1.00 11.85 355 ILE A O 1
ATOM 2760 N N . VAL A 1 356 ? -13.896 -27.920 -44.831 1.00 10.83 356 VAL A N 1
ATOM 2761 C CA . VAL A 1 356 ? -14.745 -26.987 -44.098 1.00 11.28 356 VAL A CA 1
ATOM 2762 C C . VAL A 1 356 ? -15.042 -27.745 -42.815 1.00 11.42 356 VAL A C 1
ATOM 2763 O O . VAL A 1 356 ? -15.695 -28.788 -42.836 1.00 11.71 356 VAL A O 1
ATOM 2767 N N . ASN A 1 357 ? -14.545 -27.228 -41.697 1.00 12.58 357 ASN A N 1
ATOM 2768 C CA . ASN A 1 357 ? -14.702 -27.901 -40.414 1.00 14.00 357 ASN A CA 1
ATOM 2769 C C . ASN A 1 357 ? -15.514 -27.092 -39.410 1.00 15.16 357 ASN A C 1
ATOM 2770 O O . ASN A 1 357 ? -15.202 -25.933 -39.146 1.00 15.41 357 ASN A O 1
ATOM 2775 N N . ALA A 1 358 ? -16.542 -27.708 -38.831 1.00 17.59 358 ALA A N 1
ATOM 2776 C CA . ALA A 1 358 ? -17.373 -26.987 -37.875 1.00 17.28 358 ALA A CA 1
ATOM 2777 C C . ALA A 1 358 ? -18.042 -27.816 -36.784 1.00 18.58 358 ALA A C 1
ATOM 2778 O O . ALA A 1 358 ? -18.506 -28.931 -37.020 1.00 18.42 358 ALA A O 1
ATOM 2780 N N . GLY A 1 359 ? -18.098 -27.236 -35.588 1.00 17.93 359 GLY A N 1
ATOM 2781 C CA . GLY A 1 359 ? -18.743 -27.879 -34.459 1.00 18.82 359 GLY A CA 1
ATOM 2782 C C . GLY A 1 359 ? -20.060 -27.157 -34.203 1.00 19.10 359 GLY A C 1
ATOM 2783 O O . GLY A 1 359 ? -21.132 -27.674 -34.517 1.00 19.61 359 GLY A O 1
ATOM 2784 N N . GLY A 1 360 ? -19.978 -25.951 -33.649 1.00 18.48 360 GLY A N 1
ATOM 2785 C CA . GLY A 1 360 ? -21.179 -25.181 -33.375 1.00 20.76 360 GLY A CA 1
ATOM 2786 C C . GLY A 1 360 ? -21.930 -24.828 -34.645 1.00 21.09 360 GLY A C 1
ATOM 2787 O O . GLY A 1 360 ? -23.161 -24.724 -34.648 1.00 22.43 360 GLY A O 1
ATOM 2788 N N . GLY A 1 361 ? -21.184 -24.638 -35.729 1.00 21.73 361 GLY A N 1
ATOM 2789 C CA . GLY A 1 361 ? -21.793 -24.302 -37.003 1.00 21.18 361 GLY A CA 1
ATOM 2790 C C . GLY A 1 361 ? -22.705 -25.413 -37.485 1.00 20.81 361 GLY A C 1
ATOM 2791 O O . GLY A 1 361 ? -23.577 -25.195 -38.328 1.00 21.15 361 GLY A O 1
ATOM 2792 N N . ILE A 1 362 ? -22.504 -26.610 -36.943 1.00 18.81 362 ILE A N 1
ATOM 2793 C CA . ILE A 1 362 ? -23.318 -27.761 -37.310 1.00 18.92 362 ILE A CA 1
ATOM 2794 C C . ILE A 1 362 ? -24.465 -27.955 -36.319 1.00 17.20 362 ILE A C 1
ATOM 2795 O O . ILE A 1 362 ? -25.640 -27.924 -36.689 1.00 16.90 362 ILE A O 1
ATOM 2800 N N . HIS A 1 363 ? -24.108 -28.153 -35.056 1.00 16.62 363 HIS A N 1
ATOM 2801 C CA . HIS A 1 363 ? -25.083 -28.395 -34.000 1.00 18.04 363 HIS A CA 1
ATOM 2802 C C . HIS A 1 363 ? -25.951 -27.195 -33.635 1.00 18.95 363 HIS A C 1
ATOM 2803 O O . HIS A 1 363 ? -27.064 -27.364 -33.137 1.00 20.75 363 HIS A O 1
ATOM 2810 N N . GLY A 1 364 ? -25.449 -25.993 -33.899 1.00 19.11 364 GLY A N 1
ATOM 2811 C CA . GLY A 1 364 ? -26.196 -24.789 -33.581 1.00 19.92 364 GLY A CA 1
ATOM 2812 C C . GLY A 1 364 ? -27.268 -24.420 -34.590 1.00 20.10 364 GLY A C 1
ATOM 2813 O O . GLY A 1 364 ? -28.015 -23.463 -34.382 1.00 20.05 364 GLY A O 1
ATOM 2814 N N . HIS A 1 365 ? -27.351 -25.168 -35.686 1.00 18.87 365 HIS A N 1
ATOM 2815 C CA . HIS A 1 365 ? -28.353 -24.899 -36.714 1.00 19.60 365 HIS A CA 1
ATOM 2816 C C . HIS A 1 365 ? -29.751 -25.105 -36.138 1.00 20.19 365 HIS A C 1
ATOM 2817 O O . HIS A 1 365 ? -29.975 -26.032 -35.360 1.00 18.96 365 HIS A O 1
ATOM 2824 N N . PRO A 1 366 ? -30.710 -24.243 -36.517 1.00 22.29 366 PRO A N 1
ATOM 2825 C CA . PRO A 1 366 ? -32.092 -24.332 -36.033 1.00 23.53 366 PRO A CA 1
ATOM 2826 C C . PRO A 1 366 ? -32.688 -25.736 -36.115 1.00 24.07 366 PRO A C 1
ATOM 2827 O O . PRO A 1 366 ? -33.510 -26.124 -35.279 1.00 23.52 366 PRO A O 1
ATOM 2831 N N . ASP A 1 367 ? -32.273 -26.500 -37.120 1.00 23.19 367 ASP A N 1
ATOM 2832 C CA . ASP A 1 367 ? -32.791 -27.851 -37.287 1.00 24.24 367 ASP A CA 1
ATOM 2833 C C . ASP A 1 367 ? -31.796 -28.948 -36.916 1.00 23.66 367 ASP A C 1
ATOM 2834 O O . ASP A 1 367 ? -31.862 -30.065 -37.431 1.00 24.69 367 ASP A O 1
ATOM 2839 N N . GLY A 1 368 ? -30.877 -28.624 -36.014 1.00 21.94 368 GLY A N 1
ATOM 2840 C CA . GLY A 1 368 ? -29.901 -29.602 -35.567 1.00 20.52 368 GLY A CA 1
ATOM 2841 C C . GLY A 1 368 ? -28.793 -29.919 -36.551 1.00 18.94 368 GLY A C 1
ATOM 2842 O O . GLY A 1 368 ? -28.638 -29.248 -37.572 1.00 18.76 368 GLY A O 1
ATOM 2843 N N . ALA A 1 369 ? -28.030 -30.963 -36.238 1.00 18.22 369 ALA A N 1
ATOM 2844 C CA . ALA A 1 369 ? -26.906 -31.397 -37.062 1.00 17.24 369 ALA A CA 1
ATOM 2845 C C . ALA A 1 369 ? -27.289 -31.709 -38.504 1.00 16.78 369 ALA A C 1
ATOM 2846 O O . ALA A 1 369 ? -26.523 -31.428 -39.423 1.00 16.10 369 ALA A O 1
ATOM 2848 N N . ILE A 1 370 ? -28.461 -32.300 -38.713 1.00 16.28 370 ILE A N 1
ATOM 2849 C CA . ILE A 1 370 ? -28.871 -32.622 -40.073 1.00 15.79 370 ILE A CA 1
ATOM 2850 C C . ILE A 1 370 ? -29.007 -31.330 -40.868 1.00 16.23 370 ILE A C 1
ATOM 2851 O O . ILE A 1 370 ? -28.475 -31.213 -41.970 1.00 16.04 370 ILE A O 1
ATOM 2856 N N . GLY A 1 371 ? -29.710 -30.357 -40.297 1.00 16.36 371 GLY A N 1
ATOM 2857 C CA . GLY A 1 371 ? -29.881 -29.084 -40.976 1.00 15.62 371 GLY A CA 1
ATOM 2858 C C . GLY A 1 371 ? -28.556 -28.370 -41.160 1.00 15.44 371 GLY A C 1
ATOM 2859 O O . GLY A 1 371 ? -28.301 -27.771 -42.206 1.00 16.13 371 GLY A O 1
ATOM 2860 N N . GLY A 1 372 ? -27.707 -28.438 -40.139 1.00 16.19 372 GLY A N 1
ATOM 2861 C CA . GLY A 1 372 ? -26.409 -27.787 -40.206 1.00 14.94 372 GLY A CA 1
ATOM 2862 C C . GLY A 1 372 ? -25.556 -28.329 -41.338 1.00 14.41 372 GLY A C 1
ATOM 2863 O O . GLY A 1 372 ? -24.943 -27.568 -42.085 1.00 13.13 372 GLY A O 1
ATOM 2864 N N . GLY A 1 373 ? -25.513 -29.652 -41.462 1.00 15.13 373 GLY A N 1
ATOM 2865 C CA . GLY A 1 373 ? -24.730 -30.267 -42.520 1.00 14.35 373 GLY A CA 1
ATOM 2866 C C . GLY A 1 373 ? -25.274 -29.922 -43.896 1.00 15.75 373 GLY A C 1
ATOM 2867 O O . GLY A 1 373 ? -24.507 -29.635 -44.820 1.00 13.98 373 GLY A O 1
ATOM 2868 N N . ARG A 1 374 ? -26.597 -29.949 -44.040 1.00 14.61 374 ARG A N 1
ATOM 2869 C CA . ARG A 1 374 ? -27.226 -29.632 -45.321 1.00 15.56 374 ARG A CA 1
ATOM 2870 C C . ARG A 1 374 ? -26.920 -28.193 -45.732 1.00 14.75 374 ARG A C 1
ATOM 2871 O O . ARG A 1 374 ? -26.699 -27.912 -46.909 1.00 15.01 374 ARG A O 1
ATOM 2879 N N . ALA A 1 375 ? -26.910 -27.284 -44.762 1.00 13.98 375 ALA A N 1
ATOM 2880 C CA . ALA A 1 375 ? -26.612 -25.885 -45.048 1.00 13.35 375 ALA A CA 1
ATOM 2881 C C . ALA A 1 375 ? -25.190 -25.753 -45.584 1.00 13.72 375 ALA A C 1
ATOM 2882 O O . ALA A 1 375 ? -24.946 -25.030 -46.551 1.00 12.97 375 ALA A O 1
ATOM 2884 N N . PHE A 1 376 ? -24.250 -26.457 -44.955 1.00 14.30 376 PHE A N 1
ATOM 2885 C CA . PHE A 1 376 ? -22.859 -26.411 -45.388 1.00 13.23 376 PHE A CA 1
ATOM 2886 C C . PHE A 1 376 ? -22.682 -27.021 -46.775 1.00 13.06 376 PHE A C 1
ATOM 2887 O O . PHE A 1 376 ? -21.978 -26.463 -47.616 1.00 12.87 376 PHE A O 1
ATOM 2895 N N . ARG A 1 377 ? -23.308 -28.170 -47.017 1.00 12.23 377 ARG A N 1
ATOM 2896 C CA . ARG A 1 377 ? -23.189 -28.809 -48.324 1.00 11.62 377 ARG A CA 1
ATOM 2897 C C . ARG A 1 377 ? -23.745 -27.887 -49.409 1.00 12.86 377 ARG A C 1
ATOM 2898 O O . ARG A 1 377 ? -23.176 -27.782 -50.497 1.00 13.68 377 ARG A O 1
ATOM 2906 N N . ALA A 1 378 ? -24.849 -27.211 -49.100 1.00 12.92 378 ALA A N 1
ATOM 2907 C CA . ALA A 1 378 ? -25.468 -26.291 -50.047 1.00 12.83 378 ALA A CA 1
ATOM 2908 C C . ALA A 1 378 ? -24.551 -25.099 -50.321 1.00 13.41 378 ALA A C 1
ATOM 2909 O O . ALA A 1 378 ? -24.441 -24.636 -51.461 1.00 13.49 378 ALA A O 1
ATOM 2911 N N . ALA A 1 379 ? -23.888 -24.609 -49.277 1.00 12.74 379 ALA A N 1
ATOM 2912 C CA . ALA A 1 379 ? -22.982 -23.470 -49.411 1.00 11.81 379 ALA A CA 1
ATOM 2913 C C . ALA A 1 379 ? -21.781 -23.821 -50.284 1.00 12.15 379 ALA A C 1
ATOM 2914 O O . ALA A 1 379 ? -21.366 -23.029 -51.128 1.00 12.19 379 ALA A O 1
ATOM 2916 N N . ILE A 1 380 ? -21.214 -25.005 -50.066 1.00 12.30 380 ILE A N 1
ATOM 2917 C CA . ILE A 1 380 ? -20.069 -25.456 -50.852 1.00 11.90 380 ILE A CA 1
ATOM 2918 C C . ILE A 1 380 ? -20.463 -25.568 -52.328 1.00 13.24 380 ILE A C 1
ATOM 2919 O O . ILE A 1 380 ? -19.756 -25.069 -53.203 1.00 13.35 380 ILE A O 1
ATOM 2924 N N . ASP A 1 381 ? -21.591 -26.221 -52.603 1.00 14.16 381 ASP A N 1
ATOM 2925 C CA . ASP A 1 381 ? -22.053 -26.373 -53.982 1.00 14.76 381 ASP A CA 1
ATOM 2926 C C . ASP A 1 381 ? -22.271 -25.005 -54.629 1.00 15.07 381 ASP A C 1
ATOM 2927 O O . ASP A 1 381 ? -21.896 -24.788 -55.782 1.00 15.58 381 ASP A O 1
ATOM 2932 N N . ALA A 1 382 ? -22.863 -24.080 -53.880 1.00 14.97 382 ALA A N 1
ATOM 2933 C CA . ALA A 1 382 ? -23.121 -22.737 -54.397 1.00 16.11 382 ALA A CA 1
ATOM 2934 C C . ALA A 1 382 ? -21.830 -22.027 -54.806 1.00 16.52 382 ALA A C 1
ATOM 2935 O O . ALA A 1 382 ? -21.743 -21.445 -55.892 1.00 17.46 382 ALA A O 1
ATOM 2937 N N . VAL A 1 383 ? -20.824 -22.079 -53.938 1.00 16.00 383 VAL A N 1
ATOM 2938 C CA . VAL A 1 383 ? -19.546 -21.441 -54.224 1.00 16.87 383 VAL A CA 1
ATOM 2939 C C . VAL A 1 383 ? -18.915 -22.046 -55.479 1.00 17.54 383 VAL A C 1
ATOM 2940 O O . VAL A 1 383 ? -18.412 -21.325 -56.344 1.00 16.25 383 VAL A O 1
ATOM 2944 N N . LEU A 1 384 ? -18.949 -23.369 -55.593 1.00 17.20 384 LEU A N 1
ATOM 2945 C CA . LEU A 1 384 ? -18.368 -24.012 -56.765 1.00 18.59 384 LEU A CA 1
ATOM 2946 C C . LEU A 1 384 ? -19.132 -23.678 -58.040 1.00 19.08 384 LEU A C 1
ATOM 2947 O O . LEU A 1 384 ? -18.571 -23.712 -59.134 1.00 19.40 384 LEU A O 1
ATOM 2952 N N . ALA A 1 385 ? -20.407 -23.339 -57.897 1.00 19.73 385 ALA A N 1
ATOM 2953 C CA . ALA A 1 385 ? -21.231 -23.009 -59.054 1.00 20.44 385 ALA A CA 1
ATOM 2954 C C . ALA A 1 385 ? -21.179 -21.520 -59.374 1.00 21.42 385 ALA A C 1
ATOM 2955 O O . ALA A 1 385 ? -21.643 -21.091 -60.431 1.00 23.26 385 ALA A O 1
ATOM 2957 N N . GLY A 1 386 ? -20.615 -20.738 -58.458 1.00 20.59 386 GLY A N 1
ATOM 2958 C CA . GLY A 1 386 ? -20.508 -19.303 -58.665 1.00 21.11 386 GLY A CA 1
ATOM 2959 C C . GLY A 1 386 ? -21.759 -18.541 -58.272 1.00 21.22 386 GLY A C 1
ATOM 2960 O O . GLY A 1 386 ? -22.001 -17.435 -58.754 1.00 22.99 386 GLY A O 1
ATOM 2961 N N . ARG A 1 387 ? -22.551 -19.123 -57.383 1.00 19.81 387 ARG A N 1
ATOM 2962 C CA . ARG A 1 387 ? -23.791 -18.500 -56.941 1.00 19.94 387 ARG A CA 1
ATOM 2963 C C . ARG A 1 387 ? -23.711 -17.944 -55.525 1.00 19.69 387 ARG A C 1
ATOM 2964 O O . ARG A 1 387 ? -23.188 -18.600 -54.621 1.00 19.00 387 ARG A O 1
ATOM 2972 N N . PRO A 1 388 ? -24.231 -16.722 -55.313 1.00 17.67 388 PRO A N 1
ATOM 2973 C CA . PRO A 1 388 ? -24.207 -16.121 -53.977 1.00 17.69 388 PRO A CA 1
ATOM 2974 C C . PRO A 1 388 ? -25.051 -17.011 -53.074 1.00 17.76 388 PRO A C 1
ATOM 2975 O O . PRO A 1 388 ? -26.044 -17.588 -53.522 1.00 17.47 388 PRO A O 1
ATOM 2979 N N . LEU A 1 389 ? -24.664 -17.123 -51.810 1.00 17.33 389 LEU A N 1
ATOM 2980 C CA . LEU A 1 389 ? -25.395 -17.970 -50.881 1.00 17.63 389 LEU A CA 1
ATOM 2981 C C . LEU A 1 389 ? -26.873 -17.604 -50.767 1.00 19.26 389 LEU A C 1
ATOM 2982 O O . LEU A 1 389 ? -27.726 -18.486 -50.670 1.00 19.80 389 LEU A O 1
ATOM 2987 N N . ARG A 1 390 ? -27.185 -16.312 -50.786 1.00 19.19 390 ARG A N 1
ATOM 2988 C CA . ARG A 1 390 ? -28.576 -15.886 -50.680 1.00 21.37 390 ARG A CA 1
ATOM 2989 C C . ARG A 1 390 ? -29.394 -16.345 -51.880 1.00 20.42 390 ARG A C 1
ATOM 2990 O O . ARG A 1 390 ? -30.591 -16.615 -51.757 1.00 20.26 390 ARG A O 1
ATOM 2998 N N . ALA A 1 391 ? -28.745 -16.439 -53.036 1.00 18.92 391 ALA A N 1
ATOM 2999 C CA . ALA A 1 391 ? -29.419 -16.887 -54.249 1.00 19.54 391 ALA A CA 1
ATOM 3000 C C . ALA A 1 391 ? -29.684 -18.382 -54.109 1.00 20.65 391 ALA A C 1
ATOM 3001 O O . ALA A 1 391 ? -30.781 -18.867 -54.405 1.00 19.89 391 ALA A O 1
ATOM 3003 N N . ALA A 1 392 ? -28.671 -19.106 -53.642 1.00 20.24 392 ALA A N 1
ATOM 3004 C CA . ALA A 1 392 ? -28.783 -20.545 -53.451 1.00 20.59 392 ALA A CA 1
ATOM 3005 C C . ALA A 1 392 ? -29.777 -20.888 -52.341 1.00 20.87 392 ALA A C 1
ATOM 3006 O O . ALA A 1 392 ? -30.462 -21.907 -52.410 1.00 21.91 392 ALA A O 1
ATOM 3008 N N . ALA A 1 393 ? -29.856 -20.034 -51.325 1.00 21.48 393 ALA A N 1
ATOM 3009 C CA . ALA A 1 393 ? -30.757 -20.262 -50.200 1.00 23.26 393 ALA A CA 1
ATOM 3010 C C . ALA A 1 393 ? -32.225 -20.235 -50.618 1.00 24.78 393 ALA A C 1
ATOM 3011 O O . ALA A 1 393 ? -33.084 -20.782 -49.929 1.00 24.96 393 ALA A O 1
ATOM 3013 N N . ALA A 1 394 ? -32.508 -19.598 -51.748 1.00 27.24 394 ALA A N 1
ATOM 3014 C CA . ALA A 1 394 ? -33.876 -19.512 -52.243 1.00 28.69 394 ALA A CA 1
ATOM 3015 C C . ALA A 1 394 ? -34.404 -20.903 -52.572 1.00 30.03 394 ALA A C 1
ATOM 3016 O O . ALA A 1 394 ? -35.613 -21.131 -52.591 1.00 31.05 394 ALA A O 1
ATOM 3018 N N . GLU A 1 395 ? -33.486 -21.832 -52.818 1.00 30.44 395 GLU A N 1
ATOM 3019 C CA . GLU A 1 395 ? -33.848 -23.201 -53.165 1.00 31.42 395 GLU A CA 1
ATOM 3020 C C . GLU A 1 395 ? -33.388 -24.205 -52.113 1.00 30.12 395 GLU A C 1
ATOM 3021 O O . GLU A 1 395 ? -33.419 -25.413 -52.346 1.00 30.40 395 GLU A O 1
ATOM 3027 N N . ASN A 1 396 ? -32.964 -23.707 -50.957 1.00 27.51 396 ASN A N 1
ATOM 3028 C CA . ASN A 1 396 ? -32.495 -24.581 -49.888 1.00 26.54 396 ASN A CA 1
ATOM 3029 C C . ASN A 1 396 ? -32.789 -23.974 -48.521 1.00 25.25 396 ASN A C 1
ATOM 3030 O O . ASN A 1 396 ? -32.087 -23.073 -48.065 1.00 24.74 396 ASN A O 1
ATOM 3035 N N . GLU A 1 397 ? -33.833 -24.481 -47.872 1.00 25.71 397 GLU A N 1
ATOM 3036 C CA . GLU A 1 397 ? -34.247 -23.986 -46.564 1.00 26.00 397 GLU A CA 1
ATOM 3037 C C . GLU A 1 397 ? -33.155 -24.049 -45.497 1.00 24.55 397 GLU A C 1
ATOM 3038 O O . GLU A 1 397 ? -32.981 -23.106 -44.727 1.00 23.71 397 GLU A O 1
ATOM 3044 N N . ALA A 1 398 ? -32.427 -25.160 -45.447 1.00 23.32 398 ALA A N 1
ATOM 3045 C CA . ALA A 1 398 ? -31.363 -25.321 -44.462 1.00 22.21 398 ALA A CA 1
ATOM 3046 C C . ALA A 1 398 ? -30.353 -24.184 -44.569 1.00 20.84 398 ALA A C 1
ATOM 3047 O O . ALA A 1 398 ? -29.951 -23.605 -43.562 1.00 22.04 398 ALA A O 1
ATOM 3049 N N . LEU A 1 399 ? -29.948 -23.862 -45.793 1.00 19.47 399 LEU A N 1
ATOM 3050 C CA . LEU A 1 399 ? -28.988 -22.790 -46.001 1.00 18.13 399 LEU A CA 1
ATOM 3051 C C . LEU A 1 399 ? -29.607 -21.447 -45.626 1.00 18.80 399 LEU A C 1
ATOM 3052 O O . LEU A 1 399 ? -28.935 -20.583 -45.068 1.00 17.25 399 LEU A O 1
ATOM 3057 N N . GLN A 1 400 ? -30.893 -21.277 -45.927 1.00 19.77 400 GLN A N 1
ATOM 3058 C CA . GLN A 1 400 ? -31.578 -20.030 -45.606 1.00 21.61 400 GLN A CA 1
ATOM 3059 C C . GLN A 1 400 ? -31.517 -19.782 -44.103 1.00 20.56 400 GLN A C 1
ATOM 3060 O O . GLN A 1 400 ? -31.158 -18.693 -43.656 1.00 20.30 400 GLN A O 1
ATOM 3066 N N . LYS A 1 401 ? -31.859 -20.802 -43.321 1.00 22.08 401 LYS A N 1
ATOM 3067 C CA . LYS A 1 401 ? -31.832 -20.678 -41.870 1.00 21.04 401 LYS A CA 1
ATOM 3068 C C . LYS A 1 401 ? -30.423 -20.387 -41.359 1.00 20.99 401 LYS A C 1
ATOM 3069 O O . LYS A 1 401 ? -30.246 -19.629 -40.405 1.00 21.10 401 LYS A O 1
ATOM 3075 N N . ALA A 1 402 ? -29.420 -20.986 -41.996 1.00 20.17 402 ALA A N 1
ATOM 3076 C CA . ALA A 1 402 ? -28.033 -20.769 -41.592 1.00 21.16 402 ALA A CA 1
ATOM 3077 C C . ALA A 1 402 ? -27.636 -19.321 -41.853 1.00 21.61 402 ALA A C 1
ATOM 3078 O O . ALA A 1 402 ? -27.007 -18.681 -41.013 1.00 23.06 402 ALA A O 1
ATOM 3080 N N . ILE A 1 403 ? -28.005 -18.811 -43.024 1.00 21.93 403 ILE A N 1
ATOM 3081 C CA . ILE A 1 403 ? -27.691 -17.434 -43.394 1.00 24.11 403 ILE A CA 1
ATOM 3082 C C . ILE A 1 403 ? -28.404 -16.445 -42.475 1.00 24.80 403 ILE A C 1
ATOM 3083 O O . ILE A 1 403 ? -27.836 -15.424 -42.089 1.00 24.75 403 ILE A O 1
ATOM 3088 N N . ASP A 1 404 ? -29.652 -16.753 -42.136 1.00 26.04 404 ASP A N 1
ATOM 3089 C CA . ASP A 1 404 ? -30.445 -15.892 -41.264 1.00 27.22 404 ASP A CA 1
ATOM 3090 C C . ASP A 1 404 ? -29.860 -15.839 -39.858 1.00 27.87 404 ASP A C 1
ATOM 3091 O O . ASP A 1 404 ? -29.937 -14.814 -39.181 1.00 27.99 404 ASP A O 1
ATOM 3096 N N . ARG A 1 405 ? -29.263 -16.944 -39.428 1.00 28.35 405 ARG A N 1
ATOM 3097 C CA . ARG A 1 405 ? -28.686 -17.028 -38.092 1.00 28.60 405 ARG A CA 1
ATOM 3098 C C . ARG A 1 405 ? -27.287 -16.432 -37.945 1.00 28.45 405 ARG A C 1
ATOM 3099 O O . ARG A 1 405 ? -27.033 -15.667 -37.014 1.00 27.06 405 ARG A O 1
ATOM 3107 N N . TRP A 1 406 ? -26.384 -16.775 -38.862 1.00 27.95 406 TRP A N 1
ATOM 3108 C CA . TRP A 1 406 ? -25.004 -16.298 -38.786 1.00 27.78 406 TRP A CA 1
ATOM 3109 C C . TRP A 1 406 ? -24.575 -15.283 -39.846 1.00 26.91 406 TRP A C 1
ATOM 3110 O O . TRP A 1 406 ? -23.510 -14.678 -39.724 1.00 26.43 406 TRP A O 1
ATOM 3121 N N . GLY A 1 407 ? -25.387 -15.108 -40.884 1.00 27.32 407 GLY A N 1
ATOM 3122 C CA . GLY A 1 407 ? -25.056 -14.151 -41.930 1.00 27.18 407 GLY A CA 1
ATOM 3123 C C . GLY A 1 407 ? -24.086 -14.665 -42.981 1.00 27.78 407 GLY A C 1
ATOM 3124 O O . GLY A 1 407 ? -23.636 -15.811 -42.916 1.00 26.75 407 GLY A O 1
ATOM 3125 N N . VAL A 1 408 ? -23.764 -13.807 -43.949 1.00 27.01 408 VAL A N 1
ATOM 3126 C CA . VAL A 1 408 ? -22.846 -14.151 -45.035 1.00 27.88 408 VAL A CA 1
ATOM 3127 C C . VAL A 1 408 ? -21.671 -13.175 -45.055 1.00 29.60 408 VAL A C 1
ATOM 3128 O O . VAL A 1 408 ? -21.867 -11.963 -44.966 1.00 30.27 408 VAL A O 1
ATOM 3132 N N . VAL A 1 409 ? -20.455 -13.699 -45.182 1.00 30.68 409 VAL A N 1
ATOM 3133 C CA . VAL A 1 409 ? -19.267 -12.850 -45.199 1.00 32.79 409 VAL A CA 1
ATOM 3134 C C . VAL A 1 409 ? -18.756 -12.589 -46.612 1.00 33.54 409 VAL A C 1
ATOM 3135 O O . VAL A 1 409 ? -18.959 -13.455 -47.488 1.00 33.58 409 VAL A O 1
ATOM 3139 N N . SER B 1 2 ? -13.760 -33.411 -6.861 1.00 24.41 2 SER B N 1
ATOM 3140 C CA . SER B 1 2 ? -12.336 -33.523 -7.279 1.00 23.68 2 SER B CA 1
ATOM 3141 C C . SER B 1 2 ? -12.114 -32.800 -8.604 1.00 21.96 2 SER B C 1
ATOM 3142 O O . SER B 1 2 ? -12.684 -33.172 -9.631 1.00 20.93 2 SER B O 1
ATOM 3145 N N . ALA B 1 3 ? -11.287 -31.762 -8.583 1.00 19.78 3 ALA B N 1
ATOM 3146 C CA . ALA B 1 3 ? -11.017 -31.006 -9.796 1.00 18.35 3 ALA B CA 1
ATOM 3147 C C . ALA B 1 3 ? -9.628 -30.386 -9.792 1.00 18.48 3 ALA B C 1
ATOM 3148 O O . ALA B 1 3 ? -9.061 -30.097 -8.738 1.00 17.70 3 ALA B O 1
ATOM 3150 N N . VAL B 1 4 ? -9.076 -30.207 -10.985 1.00 17.58 4 VAL B N 1
ATOM 3151 C CA . VAL B 1 4 ? -7.772 -29.583 -11.128 1.00 16.64 4 VAL B CA 1
ATOM 3152 C C . VAL B 1 4 ? -8.046 -28.104 -11.340 1.00 16.53 4 VAL B C 1
ATOM 3153 O O . VAL B 1 4 ? -8.869 -27.733 -12.181 1.00 16.92 4 VAL B O 1
ATOM 3157 N N . MET B 1 5 ? -7.384 -27.255 -10.564 1.00 16.72 5 MET B N 1
ATOM 3158 C CA . MET B 1 5 ? -7.580 -25.824 -10.725 1.00 17.75 5 MET B CA 1
ATOM 3159 C C . MET B 1 5 ? -6.429 -25.221 -11.510 1.00 17.73 5 MET B C 1
ATOM 3160 O O . MET B 1 5 ? -5.263 -25.344 -11.125 1.00 18.12 5 MET B O 1
ATOM 3165 N N . ALA B 1 6 ? -6.761 -24.579 -12.623 1.00 16.14 6 ALA B N 1
ATOM 3166 C CA . ALA B 1 6 ? -5.757 -23.945 -13.455 1.00 15.34 6 ALA B CA 1
ATOM 3167 C C . ALA B 1 6 ? -5.808 -22.444 -13.218 1.00 15.31 6 ALA B C 1
ATOM 3168 O O . ALA B 1 6 ? -6.888 -21.857 -13.139 1.00 15.98 6 ALA B O 1
ATOM 3170 N N . THR B 1 7 ? -4.640 -21.828 -13.085 1.00 14.66 7 THR B N 1
ATOM 3171 C CA . THR B 1 7 ? -4.562 -20.386 -12.884 1.00 14.59 7 THR B CA 1
ATOM 3172 C C . THR B 1 7 ? -3.995 -19.774 -14.152 1.00 14.69 7 THR B C 1
ATOM 3173 O O . THR B 1 7 ? -2.900 -20.138 -14.587 1.00 14.15 7 THR B O 1
ATOM 3177 N N . TYR B 1 8 ? -4.745 -18.849 -14.746 1.00 13.82 8 TYR B N 1
ATOM 3178 C CA . TYR B 1 8 ? -4.328 -18.195 -15.981 1.00 14.18 8 TYR B CA 1
ATOM 3179 C C . TYR B 1 8 ? -4.195 -16.693 -15.841 1.00 14.88 8 TYR B C 1
ATOM 3180 O O . TYR B 1 8 ? -4.833 -16.068 -14.988 1.00 15.39 8 TYR B O 1
ATOM 3189 N N . LEU B 1 9 ? -3.371 -16.126 -16.712 1.00 13.93 9 LEU B N 1
ATOM 3190 C CA . LEU B 1 9 ? -3.192 -14.691 -16.787 1.00 15.56 9 LEU B CA 1
ATOM 3191 C C . LEU B 1 9 ? -3.836 -14.334 -18.121 1.00 16.89 9 LEU B C 1
ATOM 3192 O O . LEU B 1 9 ? -3.442 -14.856 -19.169 1.00 16.82 9 LEU B O 1
ATOM 3197 N N . LEU B 1 10 ? -4.846 -13.473 -18.085 1.00 17.79 10 LEU B N 1
ATOM 3198 C CA . LEU B 1 10 ? -5.524 -13.065 -19.310 1.00 19.35 10 LEU B CA 1
ATOM 3199 C C . LEU B 1 10 ? -5.371 -11.581 -19.601 1.00 19.68 10 LEU B C 1
ATOM 3200 O O . LEU B 1 10 ? -5.360 -10.751 -18.690 1.00 20.90 10 LEU B O 1
ATOM 3205 N N . HIS B 1 11 ? -5.228 -11.268 -20.883 1.00 20.37 11 HIS B N 1
ATOM 3206 C CA . HIS B 1 11 ? -5.146 -9.895 -21.362 1.00 21.71 11 HIS B CA 1
ATOM 3207 C C . HIS B 1 11 ? -6.262 -9.879 -22.396 1.00 22.79 11 HIS B C 1
ATOM 3208 O O . HIS B 1 11 ? -6.301 -10.743 -23.271 1.00 21.01 11 HIS B O 1
ATOM 3215 N N . ASP B 1 12 ? -7.179 -8.924 -22.300 1.00 24.11 12 ASP B N 1
ATOM 3216 C CA . ASP B 1 12 ? -8.275 -8.891 -23.262 1.00 25.35 12 ASP B CA 1
ATOM 3217 C C . ASP B 1 12 ? -9.020 -7.568 -23.250 1.00 26.21 12 ASP B C 1
ATOM 3218 O O . ASP B 1 12 ? -9.140 -6.923 -22.210 1.00 25.15 12 ASP B O 1
ATOM 3223 N N . GLU B 1 13 ? -9.534 -7.174 -24.408 1.00 28.13 13 GLU B N 1
ATOM 3224 C CA . GLU B 1 13 ? -10.280 -5.930 -24.495 1.00 30.08 13 GLU B CA 1
ATOM 3225 C C . GLU B 1 13 ? -11.770 -6.179 -24.270 1.00 30.32 13 GLU B C 1
ATOM 3226 O O . GLU B 1 13 ? -12.556 -5.238 -24.191 1.00 30.70 13 GLU B O 1
ATOM 3232 N N . THR B 1 14 ? -12.152 -7.450 -24.162 1.00 29.77 14 THR B N 1
ATOM 3233 C CA . THR B 1 14 ? -13.546 -7.806 -23.911 1.00 30.49 14 THR B CA 1
ATOM 3234 C C . THR B 1 14 ? -13.666 -8.281 -22.462 1.00 30.07 14 THR B C 1
ATOM 3235 O O . THR B 1 14 ? -12.656 -8.561 -21.813 1.00 30.01 14 THR B O 1
ATOM 3239 N N . ASP B 1 15 ? -14.894 -8.369 -21.958 1.00 29.70 15 ASP B N 1
ATOM 3240 C CA . ASP B 1 15 ? -15.135 -8.782 -20.576 1.00 28.37 15 ASP B CA 1
ATOM 3241 C C . ASP B 1 15 ? -14.446 -10.091 -20.201 1.00 27.43 15 ASP B C 1
ATOM 3242 O O . ASP B 1 15 ? -14.740 -11.145 -20.768 1.00 26.21 15 ASP B O 1
ATOM 3247 N N . ILE B 1 16 ? -13.544 -10.020 -19.226 1.00 25.82 16 ILE B N 1
ATOM 3248 C CA . ILE B 1 16 ? -12.803 -11.197 -18.783 1.00 26.11 16 ILE B CA 1
ATOM 3249 C C . ILE B 1 16 ? -13.698 -12.246 -18.126 1.00 24.81 16 ILE B C 1
ATOM 3250 O O . ILE B 1 16 ? -13.518 -13.445 -18.344 1.00 23.82 16 ILE B O 1
ATOM 3255 N N . ARG B 1 17 ? -14.659 -11.807 -17.319 1.00 23.73 17 ARG B N 1
ATOM 3256 C CA . ARG B 1 17 ? -15.553 -12.751 -16.657 1.00 23.11 17 ARG B CA 1
ATOM 3257 C C . ARG B 1 17 ? -16.348 -13.557 -17.683 1.00 21.95 17 ARG B C 1
ATOM 3258 O O . ARG B 1 17 ? -16.555 -14.758 -17.514 1.00 22.15 17 ARG B O 1
ATOM 3266 N N . LYS B 1 18 ? -16.787 -12.894 -18.748 1.00 22.00 18 LYS B N 1
ATOM 3267 C CA . LYS B 1 18 ? -17.553 -13.560 -19.797 1.00 22.49 18 LYS B CA 1
ATOM 3268 C C . LYS B 1 18 ? -16.688 -14.658 -20.420 1.00 21.50 18 LYS B C 1
ATOM 3269 O O . LYS B 1 18 ? -17.134 -15.794 -20.602 1.00 20.01 18 LYS B O 1
ATOM 3275 N N . LYS B 1 19 ? -15.445 -14.315 -20.738 1.00 21.57 19 LYS B N 1
ATOM 3276 C CA . LYS B 1 19 ? -14.526 -15.280 -21.336 1.00 21.52 19 LYS B CA 1
ATOM 3277 C C . LYS B 1 19 ? -14.255 -16.441 -20.380 1.00 20.74 19 LYS B C 1
ATOM 3278 O O . LYS B 1 19 ? -14.224 -17.600 -20.795 1.00 20.50 19 LYS B O 1
ATOM 3284 N N . ALA B 1 20 ? -14.072 -16.128 -19.100 1.00 21.27 20 ALA B N 1
ATOM 3285 C CA . ALA B 1 20 ? -13.806 -17.149 -18.091 1.00 20.32 20 ALA B CA 1
ATOM 3286 C C . ALA B 1 20 ? -14.937 -18.174 -18.004 1.00 20.68 20 ALA B C 1
ATOM 3287 O O . ALA B 1 20 ? -14.691 -19.381 -18.019 1.00 18.05 20 ALA B O 1
ATOM 3289 N N . GLU B 1 21 ? -16.176 -17.696 -17.901 1.00 20.24 21 GLU B N 1
ATOM 3290 C CA . GLU B 1 21 ? -17.321 -18.597 -17.823 1.00 20.63 21 GLU B CA 1
ATOM 3291 C C . GLU B 1 21 ? -17.387 -19.438 -19.095 1.00 19.80 21 GLU B C 1
ATOM 3292 O O . GLU B 1 21 ? -17.695 -20.630 -19.049 1.00 19.83 21 GLU B O 1
ATOM 3298 N N . GLY B 1 22 ? -17.089 -18.806 -20.228 1.00 19.70 22 GLY B N 1
ATOM 3299 C CA . GLY B 1 22 ? -17.118 -19.504 -21.501 1.00 20.23 22 GLY B CA 1
ATOM 3300 C C . GLY B 1 22 ? -16.128 -20.650 -21.546 1.00 20.19 22 GLY B C 1
ATOM 3301 O O . GLY B 1 22 ? -16.409 -21.706 -22.116 1.00 20.94 22 GLY B O 1
ATOM 3302 N N . ILE B 1 23 ? -14.965 -20.437 -20.943 1.00 20.94 23 ILE B N 1
ATOM 3303 C CA . ILE B 1 23 ? -13.922 -21.454 -20.898 1.00 21.84 23 ILE B CA 1
ATOM 3304 C C . ILE B 1 23 ? -14.339 -22.601 -19.983 1.00 20.96 23 ILE B C 1
ATOM 3305 O O . ILE B 1 23 ? -14.217 -23.772 -20.346 1.00 22.18 23 ILE B O 1
ATOM 3310 N N . ALA B 1 24 ? -14.836 -22.260 -18.798 1.00 19.24 24 ALA B N 1
ATOM 3311 C CA . ALA B 1 24 ? -15.267 -23.268 -17.837 1.00 19.53 24 ALA B CA 1
ATOM 3312 C C . ALA B 1 24 ? -16.341 -24.175 -18.426 1.00 19.27 24 ALA B C 1
ATOM 3313 O O . ALA B 1 24 ? -16.329 -25.385 -18.205 1.00 19.69 24 ALA B O 1
ATOM 3315 N N . LEU B 1 25 ? -17.269 -23.586 -19.176 1.00 20.52 25 LEU B N 1
ATOM 3316 C CA . LEU B 1 25 ? -18.355 -24.347 -19.787 1.00 20.85 25 LEU B CA 1
ATOM 3317 C C . LEU B 1 25 ? -17.958 -24.988 -21.113 1.00 21.01 25 LEU B C 1
ATOM 3318 O O . LEU B 1 25 ? -18.112 -26.196 -21.301 1.00 20.61 25 LEU B O 1
ATOM 3323 N N . GLY B 1 26 ? -17.455 -24.168 -22.030 1.00 20.39 26 GLY B N 1
ATOM 3324 C CA . GLY B 1 26 ? -17.062 -24.660 -23.337 1.00 22.49 26 GLY B CA 1
ATOM 3325 C C . GLY B 1 26 ? -16.059 -25.796 -23.312 1.00 23.44 26 GLY B C 1
ATOM 3326 O O . GLY B 1 26 ? -16.151 -26.734 -24.107 1.00 22.33 26 GLY B O 1
ATOM 3327 N N . LEU B 1 27 ? -15.102 -25.725 -22.394 1.00 22.08 27 LEU B N 1
ATOM 3328 C CA . LEU B 1 27 ? -14.085 -26.759 -22.301 1.00 23.09 27 LEU B CA 1
ATOM 3329 C C . LEU B 1 27 ? -14.464 -27.948 -21.427 1.00 22.07 27 LEU B C 1
ATOM 3330 O O . LEU B 1 27 ? -13.629 -28.805 -21.142 1.00 21.59 27 LEU B O 1
ATOM 3335 N N . THR B 1 28 ? -15.724 -28.002 -20.998 1.00 20.63 28 THR B N 1
ATOM 3336 C CA . THR B 1 28 ? -16.196 -29.129 -20.204 1.00 19.68 28 THR B CA 1
ATOM 3337 C C . THR B 1 28 ? -17.456 -29.733 -20.829 1.00 20.59 28 THR B C 1
ATOM 3338 O O . THR B 1 28 ? -17.363 -30.459 -21.817 1.00 20.88 28 THR B O 1
ATOM 3342 N N . ILE B 1 29 ? -18.631 -29.430 -20.281 1.00 20.70 29 ILE B N 1
ATOM 3343 C CA . ILE B 1 29 ? -19.866 -29.997 -20.821 1.00 20.93 29 ILE B CA 1
ATOM 3344 C C . ILE B 1 29 ? -20.481 -29.261 -22.012 1.00 21.82 29 ILE B C 1
ATOM 3345 O O . ILE B 1 29 ? -21.407 -29.774 -22.646 1.00 22.32 29 ILE B O 1
ATOM 3350 N N . GLY B 1 30 ? -19.979 -28.068 -22.317 1.00 22.05 30 GLY B N 1
ATOM 3351 C CA . GLY B 1 30 ? -20.482 -27.327 -23.463 1.00 24.00 30 GLY B CA 1
ATOM 3352 C C . GLY B 1 30 ? -21.777 -26.555 -23.296 1.00 24.83 30 GLY B C 1
ATOM 3353 O O . GLY B 1 30 ? -21.846 -25.381 -23.657 1.00 24.76 30 GLY B O 1
ATOM 3354 N N . THR B 1 31 ? -22.807 -27.213 -22.773 1.00 26.47 31 THR B N 1
ATOM 3355 C CA . THR B 1 31 ? -24.102 -26.569 -22.558 1.00 28.55 31 THR B CA 1
ATOM 3356 C C . THR B 1 31 ? -24.649 -26.973 -21.197 1.00 28.52 31 THR B C 1
ATOM 3357 O O . THR B 1 31 ? -24.296 -28.029 -20.666 1.00 28.64 31 THR B O 1
ATOM 3361 N N . TRP B 1 32 ? -25.515 -26.138 -20.632 1.00 28.59 32 TRP B N 1
ATOM 3362 C CA . TRP B 1 32 ? -26.076 -26.431 -19.322 1.00 28.04 32 TRP B CA 1
ATOM 3363 C C . TRP B 1 32 ? -27.514 -25.954 -19.135 1.00 28.93 32 TRP B C 1
ATOM 3364 O O . TRP B 1 32 ? -28.385 -26.733 -18.748 1.00 28.58 32 TRP B O 1
ATOM 3375 N N . THR B 1 33 ? -27.764 -24.682 -19.421 1.00 29.43 33 THR B N 1
ATOM 3376 C CA . THR B 1 33 ? -29.097 -24.117 -19.246 1.00 31.57 33 THR B CA 1
ATOM 3377 C C . THR B 1 33 ? -30.211 -24.813 -20.025 1.00 32.69 33 THR B C 1
ATOM 3378 O O . THR B 1 33 ? -31.336 -24.915 -19.538 1.00 32.92 33 THR B O 1
ATOM 3382 N N . ASP B 1 34 ? -29.903 -25.294 -21.224 1.00 33.76 34 ASP B N 1
ATOM 3383 C CA . ASP B 1 34 ? -30.909 -25.958 -22.048 1.00 35.42 34 ASP B CA 1
ATOM 3384 C C . ASP B 1 34 ? -31.113 -27.434 -21.712 1.00 35.61 34 ASP B C 1
ATOM 3385 O O . ASP B 1 34 ? -31.924 -28.113 -22.345 1.00 34.18 34 ASP B O 1
ATOM 3390 N N . LEU B 1 35 ? -30.388 -27.925 -20.713 1.00 35.01 35 LEU B N 1
ATOM 3391 C CA . LEU B 1 35 ? -30.493 -29.323 -20.311 1.00 35.16 35 LEU B CA 1
ATOM 3392 C C . LEU B 1 35 ? -31.595 -29.565 -19.282 1.00 35.43 35 LEU B C 1
ATOM 3393 O O . LEU B 1 35 ? -31.730 -28.822 -18.310 1.00 34.88 35 LEU B O 1
ATOM 3398 N N . PRO B 1 36 ? -32.400 -30.618 -19.485 1.00 36.35 36 PRO B N 1
ATOM 3399 C CA . PRO B 1 36 ? -33.480 -30.936 -18.549 1.00 37.03 36 PRO B CA 1
ATOM 3400 C C . PRO B 1 36 ? -32.919 -31.428 -17.212 1.00 37.49 36 PRO B C 1
ATOM 3401 O O . PRO B 1 36 ? -31.871 -32.073 -17.169 1.00 37.94 36 PRO B O 1
ATOM 3405 N N . ALA B 1 37 ? -33.623 -31.108 -16.130 1.00 38.16 37 ALA B N 1
ATOM 3406 C CA . ALA B 1 37 ? -33.225 -31.482 -14.775 1.00 38.03 37 ALA B CA 1
ATOM 3407 C C . ALA B 1 37 ? -32.475 -32.810 -14.665 1.00 38.70 37 ALA B C 1
ATOM 3408 O O . ALA B 1 37 ? -31.460 -32.900 -13.968 1.00 38.31 37 ALA B O 1
ATOM 3410 N N . LEU B 1 38 ? -32.976 -33.837 -15.344 1.00 38.64 38 LEU B N 1
ATOM 3411 C CA . LEU B 1 38 ? -32.352 -35.156 -15.305 1.00 38.69 38 LEU B CA 1
ATOM 3412 C C . LEU B 1 38 ? -30.928 -35.165 -15.857 1.00 38.32 38 LEU B C 1
ATOM 3413 O O . LEU B 1 38 ? -30.039 -35.802 -15.286 1.00 38.61 38 LEU B O 1
ATOM 3418 N N . GLU B 1 39 ? -30.711 -34.467 -16.968 1.00 36.75 39 GLU B N 1
ATOM 3419 C CA . GLU B 1 39 ? -29.384 -34.406 -17.568 1.00 36.24 39 GLU B CA 1
ATOM 3420 C C . GLU B 1 39 ? -28.435 -33.543 -16.743 1.00 34.83 39 GLU B C 1
ATOM 3421 O O . GLU B 1 39 ? -27.246 -33.843 -16.644 1.00 34.03 39 GLU B O 1
ATOM 3427 N N . GLN B 1 40 ? -28.955 -32.474 -16.147 1.00 33.02 40 GLN B N 1
ATOM 3428 C CA . GLN B 1 40 ? -28.116 -31.600 -15.338 1.00 32.82 40 GLN B CA 1
ATOM 3429 C C . GLN B 1 40 ? -27.526 -32.334 -14.141 1.00 33.87 40 GLN B C 1
ATOM 3430 O O . GLN B 1 40 ? -26.324 -32.260 -13.894 1.00 33.69 40 GLN B O 1
ATOM 3436 N N . GLU B 1 41 ? -28.370 -33.043 -13.397 1.00 34.50 41 GLU B N 1
ATOM 3437 C CA . GLU B 1 41 ? -27.891 -33.772 -12.228 1.00 35.86 41 GLU B CA 1
ATOM 3438 C C . GLU B 1 41 ? -26.902 -34.863 -12.617 1.00 34.99 41 GLU B C 1
ATOM 3439 O O . GLU B 1 41 ? -26.017 -35.215 -11.838 1.00 34.53 41 GLU B O 1
ATOM 3445 N N . GLN B 1 42 ? -27.051 -35.392 -13.826 1.00 33.80 42 GLN B N 1
ATOM 3446 C CA . GLN B 1 42 ? -26.166 -36.446 -14.307 1.00 33.37 42 GLN B CA 1
ATOM 3447 C C . GLN B 1 42 ? -24.835 -35.891 -14.811 1.00 31.14 42 GLN B C 1
ATOM 3448 O O . GLN B 1 42 ? -23.795 -36.530 -14.659 1.00 30.79 42 GLN B O 1
ATOM 3454 N N . LEU B 1 43 ? -24.873 -34.700 -15.403 1.00 28.66 43 LEU B N 1
ATOM 3455 C CA . LEU B 1 43 ? -23.673 -34.067 -15.945 1.00 27.24 43 LEU B CA 1
ATOM 3456 C C . LEU B 1 43 ? -23.058 -33.011 -15.034 1.00 25.70 43 LEU B C 1
ATOM 3457 O O . LEU B 1 43 ? -22.027 -32.425 -15.368 1.00 23.36 43 LEU B O 1
ATOM 3462 N N . ARG B 1 44 ? -23.683 -32.768 -13.886 1.00 23.90 44 ARG B N 1
ATOM 3463 C CA . ARG B 1 44 ? -23.179 -31.767 -12.951 1.00 23.85 44 ARG B CA 1
ATOM 3464 C C . ARG B 1 44 ? -21.725 -32.017 -12.549 1.00 22.90 44 ARG B C 1
ATOM 3465 O O . ARG B 1 44 ? -20.932 -31.083 -12.453 1.00 21.46 44 ARG B O 1
ATOM 3473 N N . LYS B 1 45 ? -21.378 -33.278 -12.319 1.00 22.42 45 LYS B N 1
ATOM 3474 C CA . LYS B 1 45 ? -20.022 -33.629 -11.910 1.00 22.20 45 LYS B CA 1
ATOM 3475 C C . LYS B 1 45 ? -18.962 -33.295 -12.962 1.00 21.59 45 LYS B C 1
ATOM 3476 O O . LYS B 1 45 ? -17.780 -33.189 -12.642 1.00 20.86 45 LYS B O 1
ATOM 3482 N N . HIS B 1 46 ? -19.390 -33.118 -14.208 1.00 20.56 46 HIS B N 1
ATOM 3483 C CA . HIS B 1 46 ? -18.471 -32.811 -15.308 1.00 19.52 46 HIS B CA 1
ATOM 3484 C C . HIS B 1 46 ? -18.387 -31.319 -15.600 1.00 19.22 46 HIS B C 1
ATOM 3485 O O . HIS B 1 46 ? -17.559 -30.874 -16.400 1.00 18.05 46 HIS B O 1
ATOM 3492 N N . LYS B 1 47 ? -19.243 -30.542 -14.951 1.00 19.26 47 LYS B N 1
ATOM 3493 C CA . LYS B 1 47 ? -19.282 -29.110 -15.203 1.00 18.72 47 LYS B CA 1
ATOM 3494 C C . LYS B 1 47 ? -18.114 -28.322 -14.628 1.00 19.56 47 LYS B C 1
ATOM 3495 O O . LYS B 1 47 ? -17.853 -28.359 -13.424 1.00 18.16 47 LYS B O 1
ATOM 3501 N N . GLY B 1 48 ? -17.413 -27.610 -15.506 1.00 19.54 48 GLY B N 1
ATOM 3502 C CA . GLY B 1 48 ? -16.300 -26.792 -15.070 1.00 20.79 48 GLY B CA 1
ATOM 3503 C C . GLY B 1 48 ? -16.869 -25.550 -14.414 1.00 21.56 48 GLY B C 1
ATOM 3504 O O . GLY B 1 48 ? -18.026 -25.198 -14.649 1.00 20.85 48 GLY B O 1
ATOM 3505 N N . GLU B 1 49 ? -16.067 -24.881 -13.597 1.00 21.49 49 GLU B N 1
ATOM 3506 C CA . GLU B 1 49 ? -16.523 -23.682 -12.903 1.00 21.62 49 GLU B CA 1
ATOM 3507 C C . GLU B 1 49 ? -15.399 -22.672 -12.718 1.00 22.20 49 GLU B C 1
ATOM 3508 O O . GLU B 1 49 ? -14.238 -23.047 -12.538 1.00 21.78 49 GLU B O 1
ATOM 3514 N N . VAL B 1 50 ? -15.752 -21.392 -12.761 1.00 21.82 50 VAL B N 1
ATOM 3515 C CA . VAL B 1 50 ? -14.784 -20.330 -12.541 1.00 22.08 50 VAL B CA 1
ATOM 3516 C C . VAL B 1 50 ? -14.664 -20.222 -11.022 1.00 23.47 50 VAL B C 1
ATOM 3517 O O . VAL B 1 50 ? -15.664 -20.021 -10.324 1.00 24.82 50 VAL B O 1
ATOM 3521 N N . VAL B 1 51 ? -13.447 -20.374 -10.512 1.00 22.52 51 VAL B N 1
ATOM 3522 C CA . VAL B 1 51 ? -13.203 -20.318 -9.076 1.00 23.18 51 VAL B CA 1
ATOM 3523 C C . VAL B 1 51 ? -12.986 -18.901 -8.563 1.00 22.91 51 VAL B C 1
ATOM 3524 O O . VAL B 1 51 ? -13.519 -18.521 -7.519 1.00 24.04 51 VAL B O 1
ATOM 3528 N N . ALA B 1 52 ? -12.203 -18.120 -9.294 1.00 21.95 52 ALA B N 1
ATOM 3529 C CA . ALA B 1 52 ? -11.932 -16.754 -8.883 1.00 22.73 52 ALA B CA 1
ATOM 3530 C C . ALA B 1 52 ? -11.354 -15.926 -10.015 1.00 23.27 52 ALA B C 1
ATOM 3531 O O . ALA B 1 52 ? -10.785 -16.460 -10.968 1.00 21.64 52 ALA B O 1
ATOM 3533 N N . ILE B 1 53 ? -11.515 -14.614 -9.903 1.00 24.11 53 ILE B N 1
ATOM 3534 C CA . ILE B 1 53 ? -11.004 -13.682 -10.895 1.00 26.00 53 ILE B CA 1
ATOM 3535 C C . ILE B 1 53 ? -10.392 -12.491 -10.175 1.00 27.39 53 ILE B C 1
ATOM 3536 O O . ILE B 1 53 ? -11.095 -11.729 -9.510 1.00 28.02 53 ILE B O 1
ATOM 3541 N N . GLU B 1 54 ? -9.078 -12.345 -10.286 1.00 27.91 54 GLU B N 1
ATOM 3542 C CA . GLU B 1 54 ? -8.396 -11.228 -9.653 1.00 28.81 54 GLU B CA 1
ATOM 3543 C C . GLU B 1 54 ? -8.107 -10.200 -10.728 1.00 28.98 54 GLU B C 1
ATOM 3544 O O . GLU B 1 54 ? -7.306 -10.449 -11.627 1.00 28.39 54 GLU B O 1
ATOM 3550 N N . GLU B 1 55 ? -8.764 -9.049 -10.645 1.00 29.45 55 GLU B N 1
ATOM 3551 C CA . GLU B 1 55 ? -8.553 -8.001 -11.631 1.00 31.34 55 GLU B CA 1
ATOM 3552 C C . GLU B 1 55 ? -7.244 -7.281 -11.348 1.00 31.67 55 GLU B C 1
ATOM 3553 O O . GLU B 1 55 ? -6.966 -6.907 -10.209 1.00 31.83 55 GLU B O 1
ATOM 3559 N N . LEU B 1 56 ? -6.438 -7.098 -12.386 1.00 31.70 56 LEU B N 1
ATOM 3560 C CA . LEU B 1 56 ? -5.168 -6.403 -12.238 1.00 32.81 56 LEU B CA 1
ATOM 3561 C C . LEU B 1 56 ? -5.296 -5.020 -12.859 1.00 33.88 56 LEU B C 1
ATOM 3562 O O . LEU B 1 56 ? -6.260 -4.735 -13.573 1.00 34.05 56 LEU B O 1
ATOM 3567 N N . GLY B 1 57 ? -4.330 -4.155 -12.582 1.00 34.36 57 GLY B N 1
ATOM 3568 C CA . GLY B 1 57 ? -4.386 -2.826 -13.152 1.00 36.19 57 GLY B CA 1
ATOM 3569 C C . GLY B 1 57 ? -4.100 -2.894 -14.638 1.00 37.08 57 GLY B C 1
ATOM 3570 O O . GLY B 1 57 ? -3.322 -3.735 -15.087 1.00 38.35 57 GLY B O 1
ATOM 3571 N N . GLU B 1 58 ? -4.741 -2.028 -15.412 1.00 36.15 58 GLU B N 1
ATOM 3572 C CA . GLU B 1 58 ? -4.509 -2.001 -16.847 1.00 34.96 58 GLU B CA 1
ATOM 3573 C C . GLU B 1 58 ? -3.088 -1.454 -17.006 1.00 34.39 58 GLU B C 1
ATOM 3574 O O . GLU B 1 58 ? -2.708 -0.513 -16.309 1.00 34.30 58 GLU B O 1
ATOM 3580 N N . SER B 1 59 ? -2.295 -2.047 -17.897 1.00 33.15 59 SER B N 1
ATOM 3581 C CA . SER B 1 59 ? -0.917 -1.594 -18.090 1.00 32.35 59 SER B CA 1
ATOM 3582 C C . SER B 1 59 ? -0.731 -0.694 -19.300 1.00 32.55 59 SER B C 1
ATOM 3583 O O . SER B 1 59 ? -1.053 -1.072 -20.428 1.00 31.71 59 SER B O 1
ATOM 3586 N N . GLU B 1 60 ? -0.192 0.496 -19.058 1.00 32.15 60 GLU B N 1
ATOM 3587 C CA . GLU B 1 60 ? 0.052 1.457 -20.123 1.00 32.98 60 GLU B CA 1
ATOM 3588 C C . GLU B 1 60 ? 1.051 0.864 -21.115 1.00 31.08 60 GLU B C 1
ATOM 3589 O O . GLU B 1 60 ? 0.904 1.013 -22.328 1.00 30.87 60 GLU B O 1
ATOM 3595 N N . ARG B 1 61 ? 2.066 0.189 -20.582 1.00 29.84 61 ARG B N 1
ATOM 3596 C CA . ARG B 1 61 ? 3.105 -0.438 -21.394 1.00 28.37 61 ARG B CA 1
ATOM 3597 C C . ARG B 1 61 ? 2.511 -1.506 -22.313 1.00 27.43 61 ARG B C 1
ATOM 3598 O O . ARG B 1 61 ? 2.800 -1.539 -23.509 1.00 27.95 61 ARG B O 1
ATOM 3606 N N . VAL B 1 62 ? 1.681 -2.376 -21.749 1.00 26.80 62 VAL B N 1
ATOM 3607 C CA . VAL B 1 62 ? 1.043 -3.432 -22.525 1.00 25.00 62 VAL B CA 1
ATOM 3608 C C . VAL B 1 62 ? 0.107 -2.831 -23.572 1.00 25.57 62 VAL B C 1
ATOM 3609 O O . VAL B 1 62 ? 0.098 -3.258 -24.726 1.00 23.59 62 VAL B O 1
ATOM 3613 N N . ASN B 1 63 ? -0.677 -1.834 -23.169 1.00 25.71 63 ASN B N 1
ATOM 3614 C CA . ASN B 1 63 ? -1.605 -1.185 -24.090 1.00 26.21 63 ASN B CA 1
ATOM 3615 C C . ASN B 1 63 ? -0.882 -0.582 -25.291 1.00 25.96 63 ASN B C 1
ATOM 3616 O O . ASN B 1 63 ? -1.322 -0.737 -26.429 1.00 26.35 63 ASN B O 1
ATOM 3621 N N . ALA B 1 64 ? 0.227 0.104 -25.035 1.00 25.73 64 ALA B N 1
ATOM 3622 C CA . ALA B 1 64 ? 1.006 0.728 -26.100 1.00 26.16 64 ALA B CA 1
ATOM 3623 C C . ALA B 1 64 ? 1.550 -0.320 -27.063 1.00 25.83 64 ALA B C 1
ATOM 3624 O O . ALA B 1 64 ? 1.561 -0.121 -28.278 1.00 25.61 64 ALA B O 1
ATOM 3626 N N . TYR B 1 65 ? 2.010 -1.434 -26.505 1.00 26.20 65 TYR B N 1
ATOM 3627 C CA . TYR B 1 65 ? 2.557 -2.522 -27.302 1.00 26.22 65 TYR B CA 1
ATOM 3628 C C . TYR B 1 65 ? 1.509 -3.094 -28.254 1.00 25.77 65 TYR B C 1
ATOM 3629 O O . TYR B 1 65 ? 1.758 -3.230 -29.451 1.00 25.92 65 TYR B O 1
ATOM 3638 N N . PHE B 1 66 ? 0.339 -3.425 -27.716 1.00 26.20 66 PHE B N 1
ATOM 3639 C CA . PHE B 1 66 ? -0.751 -3.990 -28.509 1.00 27.74 66 PHE B CA 1
ATOM 3640 C C . PHE B 1 66 ? -1.535 -2.942 -29.292 1.00 29.57 66 PHE B C 1
ATOM 3641 O O . PHE B 1 66 ? -2.306 -3.280 -30.194 1.00 30.16 66 PHE B O 1
ATOM 3649 N N . GLY B 1 67 ? -1.337 -1.674 -28.948 1.00 30.81 67 GLY B N 1
ATOM 3650 C CA . GLY B 1 67 ? -2.045 -0.609 -29.633 1.00 32.16 67 GLY B CA 1
ATOM 3651 C C . GLY B 1 67 ? -3.527 -0.630 -29.308 1.00 33.55 67 GLY B C 1
ATOM 3652 O O . GLY B 1 67 ? -4.346 -0.133 -30.081 1.00 33.98 67 GLY B O 1
ATOM 3653 N N . LYS B 1 68 ? -3.870 -1.212 -28.163 1.00 34.36 68 LYS B N 1
ATOM 3654 C CA . LYS B 1 68 ? -5.259 -1.303 -27.722 1.00 35.17 68 LYS B CA 1
ATOM 3655 C C . LYS B 1 68 ? -5.330 -1.304 -26.199 1.00 34.77 68 LYS B C 1
ATOM 3656 O O . LYS B 1 68 ? -4.320 -1.497 -25.524 1.00 34.39 68 LYS B O 1
ATOM 3662 N N . ARG B 1 69 ? -6.526 -1.084 -25.663 1.00 34.10 69 ARG B N 1
ATOM 3663 C CA . ARG B 1 69 ? -6.726 -1.086 -24.218 1.00 33.59 69 ARG B CA 1
ATOM 3664 C C . ARG B 1 69 ? -7.069 -2.507 -23.792 1.00 32.56 69 ARG B C 1
ATOM 3665 O O . ARG B 1 69 ? -8.131 -3.030 -24.133 1.00 32.39 69 ARG B O 1
ATOM 3673 N N . LEU B 1 70 ? -6.164 -3.132 -23.049 1.00 30.62 70 LEU B N 1
ATOM 3674 C CA . LEU B 1 70 ? -6.375 -4.502 -22.606 1.00 29.79 70 LEU B CA 1
ATOM 3675 C C . LEU B 1 70 ? -6.545 -4.648 -21.103 1.00 28.41 70 LEU B C 1
ATOM 3676 O O . LEU B 1 70 ? -5.675 -4.254 -20.326 1.00 27.95 70 LEU B O 1
ATOM 3681 N N . LYS B 1 71 ? -7.678 -5.209 -20.698 1.00 27.30 71 LYS B N 1
ATOM 3682 C CA . LYS B 1 71 ? -7.935 -5.448 -19.288 1.00 27.12 71 LYS B CA 1
ATOM 3683 C C . LYS B 1 71 ? -7.075 -6.655 -18.932 1.00 26.62 71 LYS B C 1
ATOM 3684 O O . LYS B 1 71 ? -6.816 -7.503 -19.786 1.00 24.74 71 LYS B O 1
ATOM 3690 N N . ARG B 1 72 ? -6.623 -6.725 -17.686 1.00 25.15 72 ARG B N 1
ATOM 3691 C CA . ARG B 1 72 ? -5.788 -7.838 -17.251 1.00 24.64 72 ARG B CA 1
ATOM 3692 C C . ARG B 1 72 ? -6.368 -8.476 -16.000 1.00 24.24 72 ARG B C 1
ATOM 3693 O O . ARG B 1 72 ? -6.924 -7.785 -15.144 1.00 25.22 72 ARG B O 1
ATOM 3701 N N . ALA B 1 73 ? -6.237 -9.795 -15.890 1.00 22.07 73 ALA B N 1
ATOM 3702 C CA . ALA B 1 73 ? -6.755 -10.500 -14.728 1.00 20.67 73 ALA B CA 1
ATOM 3703 C C . ALA B 1 73 ? -6.201 -11.911 -14.590 1.00 21.35 73 ALA B C 1
ATOM 3704 O O . ALA B 1 73 ? -5.765 -12.524 -15.565 1.00 20.55 73 ALA B O 1
ATOM 3706 N N . ILE B 1 74 ? -6.210 -12.408 -13.359 1.00 21.32 74 ILE B N 1
ATOM 3707 C CA . ILE B 1 74 ? -5.766 -13.760 -13.068 1.00 21.48 74 ILE B CA 1
ATOM 3708 C C . ILE B 1 74 ? -7.058 -14.542 -12.884 1.00 21.00 74 ILE B C 1
ATOM 3709 O O . ILE B 1 74 ? -7.871 -14.220 -12.016 1.00 21.59 74 ILE B O 1
ATOM 3714 N N . VAL B 1 75 ? -7.254 -15.559 -13.712 1.00 19.07 75 VAL B N 1
ATOM 3715 C CA . VAL B 1 75 ? -8.465 -16.364 -13.661 1.00 19.02 75 VAL B CA 1
ATOM 3716 C C . VAL B 1 75 ? -8.168 -17.789 -13.230 1.00 19.12 75 VAL B C 1
ATOM 3717 O O . VAL B 1 75 ? -7.239 -18.415 -13.737 1.00 18.30 75 VAL B O 1
ATOM 3721 N N . LYS B 1 76 ? -8.960 -18.296 -12.290 1.00 17.25 76 LYS B N 1
ATOM 3722 C CA . LYS B 1 76 ? -8.789 -19.654 -11.809 1.00 17.78 76 LYS B CA 1
ATOM 3723 C C . LYS B 1 76 ? -10.016 -20.468 -12.196 1.00 19.07 76 LYS B C 1
ATOM 3724 O O . LYS B 1 76 ? -11.146 -20.087 -11.884 1.00 18.64 76 LYS B O 1
ATOM 3730 N N . ILE B 1 77 ? -9.787 -21.577 -12.891 1.00 18.50 77 ILE B N 1
ATOM 3731 C CA . ILE B 1 77 ? -10.866 -22.445 -13.344 1.00 18.50 77 ILE B CA 1
ATOM 3732 C C . ILE B 1 77 ? -10.682 -23.871 -12.837 1.00 18.14 77 ILE B C 1
ATOM 3733 O O . ILE B 1 77 ? -9.572 -24.406 -12.843 1.00 17.50 77 ILE B O 1
ATOM 3738 N N . ALA B 1 78 ? -11.777 -24.478 -12.395 1.00 16.54 78 ALA B N 1
ATOM 3739 C CA . ALA B 1 78 ? -11.754 -25.841 -11.888 1.00 17.59 78 ALA B CA 1
ATOM 3740 C C . ALA B 1 78 ? -12.268 -26.818 -12.940 1.00 17.88 78 ALA B C 1
ATOM 3741 O O . ALA B 1 78 ? -13.366 -26.653 -13.475 1.00 17.98 78 ALA B O 1
ATOM 3743 N N . TYR B 1 79 ? -11.462 -27.835 -13.230 1.00 17.03 79 TYR B N 1
ATOM 3744 C CA . TYR B 1 79 ? -11.809 -28.859 -14.210 1.00 16.98 79 TYR B CA 1
ATOM 3745 C C . TYR B 1 79 ? -11.966 -30.199 -13.495 1.00 17.08 79 TYR B C 1
ATOM 3746 O O . TYR B 1 79 ? -10.993 -30.744 -12.972 1.00 16.08 79 TYR B O 1
ATOM 3755 N N . PRO B 1 80 ? -13.194 -30.748 -13.455 1.00 16.84 80 PRO B N 1
ATOM 3756 C CA . PRO B 1 80 ? -13.431 -32.035 -12.791 1.00 17.18 80 PRO B CA 1
ATOM 3757 C C . PRO B 1 80 ? -12.492 -33.116 -13.334 1.00 18.77 80 PRO B C 1
ATOM 3758 O O . PRO B 1 80 ? -12.372 -33.285 -14.549 1.00 18.97 80 PRO B O 1
ATOM 3762 N N . THR B 1 81 ? -11.834 -33.852 -12.442 1.00 18.36 81 THR B N 1
ATOM 3763 C CA . THR B 1 81 ? -10.915 -34.897 -12.883 1.00 18.71 81 THR B CA 1
ATOM 3764 C C . THR B 1 81 ? -11.626 -36.046 -13.596 1.00 18.75 81 THR B C 1
ATOM 3765 O O . THR B 1 81 ? -10.993 -36.835 -14.298 1.00 18.92 81 THR B O 1
ATOM 3769 N N . VAL B 1 82 ? -12.941 -36.142 -13.425 1.00 18.56 82 VAL B N 1
ATOM 3770 C CA . VAL B 1 82 ? -13.697 -37.203 -14.085 1.00 18.15 82 VAL B CA 1
ATOM 3771 C C . VAL B 1 82 ? -13.862 -36.921 -15.579 1.00 18.04 82 VAL B C 1
ATOM 3772 O O . VAL B 1 82 ? -14.387 -37.751 -16.320 1.00 18.78 82 VAL B O 1
ATOM 3776 N N . ASN B 1 83 ? -13.405 -35.753 -16.015 1.00 17.30 83 ASN B N 1
ATOM 3777 C CA . ASN B 1 83 ? -13.516 -35.350 -17.414 1.00 17.25 83 ASN B CA 1
ATOM 3778 C C . ASN B 1 83 ? -12.362 -35.816 -18.282 1.00 17.32 83 ASN B C 1
ATOM 3779 O O . ASN B 1 83 ? -12.455 -35.791 -19.506 1.00 16.88 83 ASN B O 1
ATOM 3784 N N . PHE B 1 84 ? -11.270 -36.229 -17.659 1.00 16.33 84 PHE B N 1
ATOM 3785 C CA . PHE B 1 84 ? -10.116 -36.661 -18.433 1.00 16.27 84 PHE B CA 1
ATOM 3786 C C . PHE B 1 84 ? -9.347 -37.782 -17.757 1.00 15.62 84 PHE B C 1
ATOM 3787 O O . PHE B 1 84 ? -9.479 -37.998 -16.554 1.00 16.45 84 PHE B O 1
ATOM 3795 N N . SER B 1 85 ? -8.554 -38.507 -18.542 1.00 15.42 85 SER B N 1
ATOM 3796 C CA . SER B 1 85 ? -7.771 -39.612 -18.007 1.00 14.36 85 SER B CA 1
ATOM 3797 C C . SER B 1 85 ? -6.589 -39.106 -17.186 1.00 14.74 85 SER B C 1
ATOM 3798 O O . SER B 1 85 ? -6.136 -37.973 -17.362 1.00 12.83 85 SER B O 1
ATOM 3801 N N . ALA B 1 86 ? -6.107 -39.952 -16.281 1.00 14.60 86 ALA B N 1
ATOM 3802 C CA . ALA B 1 86 ? -5.001 -39.599 -15.403 1.00 14.18 86 ALA B CA 1
ATOM 3803 C C . ALA B 1 86 ? -3.636 -39.674 -16.073 1.00 14.15 86 ALA B C 1
ATOM 3804 O O . ALA B 1 86 ? -2.840 -40.561 -15.777 1.00 15.51 86 ALA B O 1
ATOM 3806 N N . ASP B 1 87 ? -3.380 -38.748 -16.989 1.00 13.01 87 ASP B N 1
ATOM 3807 C CA . ASP B 1 87 ? -2.093 -38.688 -17.669 1.00 11.72 87 ASP B CA 1
ATOM 3808 C C . ASP B 1 87 ? -1.803 -37.238 -18.028 1.00 12.39 87 ASP B C 1
ATOM 3809 O O . ASP B 1 87 ? -2.724 -36.423 -18.149 1.00 10.06 87 ASP B O 1
ATOM 3814 N N . LEU B 1 88 ? -0.525 -36.907 -18.176 1.00 10.09 88 LEU B N 1
ATOM 3815 C CA . LEU B 1 88 ? -0.139 -35.533 -18.468 1.00 10.01 88 LEU B CA 1
ATOM 3816 C C . LEU B 1 88 ? -0.636 -34.997 -19.804 1.00 9.65 88 LEU B C 1
ATOM 3817 O O . LEU B 1 88 ? -0.987 -33.827 -19.904 1.00 8.80 88 LEU B O 1
ATOM 3822 N N . PRO B 1 89 ? -0.670 -35.835 -20.852 1.00 9.34 89 PRO B N 1
ATOM 3823 C CA . PRO B 1 89 ? -1.166 -35.279 -22.115 1.00 9.65 89 PRO B CA 1
ATOM 3824 C C . PRO B 1 89 ? -2.624 -34.815 -21.973 1.00 9.81 89 PRO B C 1
ATOM 3825 O O . PRO B 1 89 ? -2.999 -33.762 -22.487 1.00 10.50 89 PRO B O 1
ATOM 3829 N N . ALA B 1 90 ? -3.436 -35.601 -21.271 1.00 10.18 90 ALA B N 1
ATOM 3830 C CA . ALA B 1 90 ? -4.846 -35.255 -21.081 1.00 10.52 90 ALA B CA 1
ATOM 3831 C C . ALA B 1 90 ? -4.968 -33.986 -20.249 1.00 11.12 90 ALA B C 1
ATOM 3832 O O . ALA B 1 90 ? -5.840 -33.141 -20.497 1.00 11.32 90 ALA B O 1
ATOM 3834 N N . LEU B 1 91 ? -4.098 -33.869 -19.251 1.00 9.79 91 LEU B N 1
ATOM 3835 C CA . LEU B 1 91 ? -4.076 -32.697 -18.386 1.00 11.16 91 LEU B CA 1
ATOM 3836 C C . LEU B 1 91 ? -3.798 -31.440 -19.209 1.00 10.37 91 LEU B C 1
ATOM 3837 O O . LEU B 1 91 ? -4.489 -30.434 -19.073 1.00 11.69 91 LEU B O 1
ATOM 3842 N N . LEU B 1 92 ? -2.779 -31.499 -20.062 1.00 10.00 92 LEU B N 1
ATOM 3843 C CA . LEU B 1 92 ? -2.417 -30.357 -20.895 1.00 9.83 92 LEU B CA 1
ATOM 3844 C C . LEU B 1 92 ? -3.487 -29.992 -21.917 1.00 9.74 92 LEU B C 1
ATOM 3845 O O . LEU B 1 92 ? -3.798 -28.817 -22.108 1.00 11.13 92 LEU B O 1
ATOM 3850 N N . VAL B 1 93 ? -4.042 -30.994 -22.585 1.00 9.61 93 VAL B N 1
ATOM 3851 C CA . VAL B 1 93 ? -5.072 -30.733 -23.584 1.00 9.78 93 VAL B CA 1
ATOM 3852 C C . VAL B 1 93 ? -6.319 -30.153 -22.922 1.00 11.48 93 VAL B C 1
ATOM 3853 O O . VAL B 1 93 ? -6.964 -29.256 -23.469 1.00 11.46 93 VAL B O 1
ATOM 3857 N N . THR B 1 94 ? -6.648 -30.656 -21.737 1.00 11.51 94 THR B N 1
ATOM 3858 C CA . THR B 1 94 ? -7.826 -30.176 -21.019 1.00 12.53 94 THR B CA 1
ATOM 3859 C C . THR B 1 94 ? -7.659 -28.755 -20.480 1.00 12.89 94 THR B C 1
ATOM 3860 O O . THR B 1 94 ? -8.552 -27.921 -20.628 1.00 14.65 94 THR B O 1
ATOM 3864 N N . THR B 1 95 ? -6.513 -28.469 -19.873 1.00 12.25 95 THR B N 1
ATOM 3865 C CA . THR B 1 95 ? -6.283 -27.149 -19.292 1.00 11.77 95 THR B CA 1
ATOM 3866 C C . THR B 1 95 ? -5.640 -26.094 -20.190 1.00 11.94 95 THR B C 1
ATOM 3867 O O . THR B 1 95 ? -5.694 -24.896 -19.881 1.00 11.70 95 THR B O 1
ATOM 3871 N N . PHE B 1 96 ? -5.037 -26.510 -21.299 1.00 10.95 96 PHE B N 1
ATOM 3872 C CA . PHE B 1 96 ? -4.384 -25.539 -22.167 1.00 10.62 96 PHE B CA 1
ATOM 3873 C C . PHE B 1 96 ? -4.210 -26.076 -23.584 1.00 11.83 96 PHE B C 1
ATOM 3874 O O . PHE B 1 96 ? -3.134 -25.972 -24.176 1.00 11.35 96 PHE B O 1
ATOM 3882 N N . GLY B 1 97 ? -5.279 -26.653 -24.121 1.00 10.83 97 GLY B N 1
ATOM 3883 C CA . GLY B 1 97 ? -5.218 -27.187 -25.470 1.00 11.79 97 GLY B CA 1
ATOM 3884 C C . GLY B 1 97 ? -5.729 -26.122 -26.412 1.00 10.75 97 GLY B C 1
ATOM 3885 O O . GLY B 1 97 ? -4.975 -25.264 -26.874 1.00 10.95 97 GLY B O 1
ATOM 3886 N N . LYS B 1 98 ? -7.023 -26.172 -26.698 1.00 12.42 98 LYS B N 1
ATOM 3887 C CA . LYS B 1 98 ? -7.633 -25.182 -27.568 1.00 12.36 98 LYS B CA 1
ATOM 3888 C C . LYS B 1 98 ? -7.491 -23.803 -26.930 1.00 11.75 98 LYS B C 1
ATOM 3889 O O . LYS B 1 98 ? -7.376 -22.798 -27.625 1.00 12.61 98 LYS B O 1
ATOM 3895 N N . LEU B 1 99 ? -7.486 -23.762 -25.600 1.00 13.73 99 LEU B N 1
ATOM 3896 C CA . LEU B 1 99 ? -7.361 -22.493 -24.889 1.00 13.32 99 LEU B CA 1
ATOM 3897 C C . LEU B 1 99 ? -6.037 -21.790 -25.182 1.00 13.83 99 LEU B C 1
ATOM 3898 O O . LEU B 1 99 ? -5.960 -20.561 -25.158 1.00 13.87 99 LEU B O 1
ATOM 3903 N N . SER B 1 100 ? -4.989 -22.562 -25.459 1.00 13.05 100 SER B N 1
ATOM 3904 C CA . SER B 1 100 ? -3.686 -21.971 -25.758 1.00 11.70 100 SER B CA 1
ATOM 3905 C C . SER B 1 100 ? -3.733 -21.169 -27.056 1.00 12.04 100 SER B C 1
ATOM 3906 O O . SER B 1 100 ? -2.833 -20.372 -27.341 1.00 11.24 100 SER B O 1
ATOM 3909 N N . LEU B 1 101 ? -4.791 -21.378 -27.835 1.00 12.13 101 LEU B N 1
ATOM 3910 C CA . LEU B 1 101 ? -4.964 -20.696 -29.117 1.00 14.03 101 LEU B CA 1
ATOM 3911 C C . LEU B 1 101 ? -5.870 -19.472 -28.988 1.00 13.72 101 LEU B C 1
ATOM 3912 O O . LEU B 1 101 ? -5.999 -18.682 -29.928 1.00 16.56 101 LEU B O 1
ATOM 3917 N N . ASP B 1 102 ? -6.490 -19.324 -27.823 1.00 14.30 102 ASP B N 1
ATOM 3918 C CA . ASP B 1 102 ? -7.445 -18.247 -27.579 1.00 15.53 102 ASP B CA 1
ATOM 3919 C C . ASP B 1 102 ? -6.863 -16.881 -27.208 1.00 16.42 102 ASP B C 1
ATOM 3920 O O . ASP B 1 102 ? -7.146 -16.349 -26.133 1.00 16.70 102 ASP B O 1
ATOM 3925 N N . GLY B 1 103 ? -6.061 -16.317 -28.104 1.00 17.18 103 GLY B N 1
ATOM 3926 C CA . GLY B 1 103 ? -5.476 -15.007 -27.867 1.00 17.70 103 GLY B CA 1
ATOM 3927 C C . GLY B 1 103 ? -4.475 -14.904 -26.730 1.00 18.64 103 GLY B C 1
ATOM 3928 O O . GLY B 1 103 ? -3.596 -15.752 -26.578 1.00 16.32 103 GLY B O 1
ATOM 3929 N N . GLU B 1 104 ? -4.599 -13.853 -25.924 1.00 17.51 104 GLU B N 1
ATOM 3930 C CA . GLU B 1 104 ? -3.673 -13.657 -24.817 1.00 16.68 104 GLU B CA 1
ATOM 3931 C C . GLU B 1 104 ? -4.085 -14.372 -23.540 1.00 16.41 104 GLU B C 1
ATOM 3932 O O . GLU B 1 104 ? -4.789 -13.819 -22.686 1.00 15.91 104 GLU B O 1
ATOM 3938 N N . VAL B 1 105 ? -3.639 -15.619 -23.430 1.00 14.09 105 VAL B N 1
ATOM 3939 C CA . VAL B 1 105 ? -3.903 -16.461 -22.273 1.00 14.45 105 VAL B CA 1
ATOM 3940 C C . VAL B 1 105 ? -2.589 -17.168 -21.955 1.00 13.67 105 VAL B C 1
ATOM 3941 O O . VAL B 1 105 ? -1.968 -17.762 -22.836 1.00 14.52 105 VAL B O 1
ATOM 3945 N N . ARG B 1 106 ? -2.159 -17.082 -20.701 1.00 13.62 106 ARG B N 1
ATOM 3946 C CA . ARG B 1 106 ? -0.920 -17.722 -20.266 1.00 14.03 106 ARG B CA 1
ATOM 3947 C C . ARG B 1 106 ? -1.225 -18.574 -19.040 1.00 13.45 106 ARG B C 1
ATOM 3948 O O . ARG B 1 106 ? -1.873 -18.112 -18.096 1.00 13.66 106 ARG B O 1
ATOM 3956 N N . LEU B 1 107 ? -0.770 -19.823 -19.063 1.00 12.64 107 LEU B N 1
ATOM 3957 C CA . LEU B 1 107 ? -0.991 -20.742 -17.953 1.00 11.74 107 LEU B CA 1
ATOM 3958 C C . LEU B 1 107 ? 0.068 -20.486 -16.889 1.00 13.58 107 LEU B C 1
ATOM 3959 O O . LEU B 1 107 ? 1.257 -20.648 -17.142 1.00 12.30 107 LEU B O 1
ATOM 3964 N N . LEU B 1 108 ? -0.371 -20.095 -15.697 1.00 12.39 108 LEU B N 1
ATOM 3965 C CA . LEU B 1 108 ? 0.550 -19.789 -14.608 1.00 13.73 108 LEU B CA 1
ATOM 3966 C C . LEU B 1 108 ? 0.773 -20.929 -13.628 1.00 14.11 108 LEU B C 1
ATOM 3967 O O . LEU B 1 108 ? 1.878 -21.108 -13.119 1.00 14.84 108 LEU B O 1
ATOM 3972 N N . ASP B 1 109 ? -0.272 -21.702 -13.359 1.00 14.35 109 ASP B N 1
ATOM 3973 C CA . ASP B 1 109 ? -0.147 -22.777 -12.392 1.00 14.94 109 ASP B CA 1
ATOM 3974 C C . ASP B 1 109 ? -1.262 -23.805 -12.531 1.00 14.92 109 ASP B C 1
ATOM 3975 O O . ASP B 1 109 ? -2.295 -23.552 -13.150 1.00 12.94 109 ASP B O 1
ATOM 3980 N N . LEU B 1 110 ? -1.024 -24.975 -11.957 1.00 15.01 110 LEU B N 1
ATOM 3981 C CA . LEU B 1 110 ? -1.989 -26.059 -11.951 1.00 16.61 110 LEU B CA 1
ATOM 3982 C C . LEU B 1 110 ? -1.949 -26.618 -10.543 1.00 17.89 110 LEU B C 1
ATOM 3983 O O . LEU B 1 110 ? -0.876 -26.897 -10.012 1.00 16.79 110 LEU B O 1
ATOM 3988 N N . GLU B 1 111 ? -3.120 -26.763 -9.936 1.00 18.53 111 GLU B N 1
ATOM 3989 C CA . GLU B 1 111 ? -3.219 -27.288 -8.587 1.00 20.93 111 GLU B CA 1
ATOM 3990 C C . GLU B 1 111 ? -4.014 -28.584 -8.668 1.00 19.74 111 GLU B C 1
ATOM 3991 O O . GLU B 1 111 ? -5.111 -28.612 -9.220 1.00 19.48 111 GLU B O 1
ATOM 3997 N N . PHE B 1 112 ? -3.453 -29.657 -8.127 1.00 19.11 112 PHE B N 1
ATOM 3998 C CA . PHE B 1 112 ? -4.105 -30.957 -8.181 1.00 19.88 112 PHE B CA 1
ATOM 3999 C C . PHE B 1 112 ? -4.584 -31.453 -6.831 1.00 20.43 112 PHE B C 1
ATOM 4000 O O . PHE B 1 112 ? -3.941 -31.218 -5.809 1.00 19.20 112 PHE B O 1
ATOM 4008 N N . PRO B 1 113 ? -5.732 -32.141 -6.807 1.00 20.96 113 PRO B N 1
ATOM 4009 C CA . PRO B 1 113 ? -6.183 -32.638 -5.509 1.00 21.23 113 PRO B CA 1
ATOM 4010 C C . PRO B 1 113 ? -5.173 -33.725 -5.142 1.00 21.57 113 PRO B C 1
ATOM 4011 O O . PRO B 1 113 ? -4.680 -34.441 -6.022 1.00 19.39 113 PRO B O 1
ATOM 4015 N N . ASP B 1 114 ? -4.840 -33.842 -3.862 1.00 20.33 114 ASP B N 1
ATOM 4016 C CA . ASP B 1 114 ? -3.856 -34.836 -3.457 1.00 21.06 114 ASP B CA 1
ATOM 4017 C C . ASP B 1 114 ? -4.106 -36.214 -4.060 1.00 20.46 114 ASP B C 1
ATOM 4018 O O . ASP B 1 114 ? -3.176 -36.869 -4.527 1.00 21.89 114 ASP B O 1
ATOM 4023 N N . GLU B 1 115 ? -5.360 -36.652 -4.054 1.00 21.31 115 GLU B N 1
ATOM 4024 C CA . GLU B 1 115 ? -5.707 -37.963 -4.593 1.00 21.89 115 GLU B CA 1
ATOM 4025 C C . GLU B 1 115 ? -5.313 -38.130 -6.060 1.00 21.58 115 GLU B C 1
ATOM 4026 O O . GLU B 1 115 ? -4.979 -39.232 -6.494 1.00 21.00 115 GLU B O 1
ATOM 4032 N N . TRP B 1 116 ? -5.352 -37.039 -6.821 1.00 20.08 116 TRP B N 1
ATOM 4033 C CA . TRP B 1 116 ? -4.998 -37.095 -8.238 1.00 20.29 116 TRP B CA 1
ATOM 4034 C C . TRP B 1 116 ? -3.479 -37.187 -8.389 1.00 19.78 116 TRP B C 1
ATOM 4035 O O . TRP B 1 116 ? -2.971 -37.984 -9.183 1.00 20.27 116 TRP B O 1
ATOM 4046 N N . LYS B 1 117 ? -2.761 -36.367 -7.623 1.00 18.48 117 LYS B N 1
ATOM 4047 C CA . LYS B 1 117 ? -1.300 -36.356 -7.654 1.00 17.96 117 LYS B CA 1
ATOM 4048 C C . LYS B 1 117 ? -0.745 -37.756 -7.430 1.00 17.45 117 LYS B C 1
ATOM 4049 O O . LYS B 1 117 ? 0.259 -38.138 -8.030 1.00 16.39 117 LYS B O 1
ATOM 4055 N N . ARG B 1 118 ? -1.396 -38.514 -6.550 1.00 17.06 118 ARG B N 1
ATOM 4056 C CA . ARG B 1 118 ? -0.935 -39.858 -6.223 1.00 18.05 118 ARG B CA 1
ATOM 4057 C C . ARG B 1 118 ? -0.923 -40.857 -7.378 1.00 17.90 118 ARG B C 1
ATOM 4058 O O . ARG B 1 118 ? -0.379 -41.957 -7.248 1.00 18.58 118 ARG B O 1
ATOM 4066 N N . GLN B 1 119 ? -1.516 -40.482 -8.507 1.00 17.42 119 GLN B N 1
ATOM 4067 C CA . GLN B 1 119 ? -1.532 -41.360 -9.669 1.00 16.45 119 GLN B CA 1
ATOM 4068 C C . GLN B 1 119 ? -0.273 -41.106 -10.489 1.00 15.82 119 GLN B C 1
ATOM 4069 O O . GLN B 1 119 ? -0.085 -41.688 -11.557 1.00 14.13 119 GLN B O 1
ATOM 4075 N N . PHE B 1 120 ? 0.580 -40.228 -9.971 1.00 14.31 120 PHE B N 1
ATOM 4076 C CA . PHE B 1 120 ? 1.833 -39.875 -10.628 1.00 12.55 120 PHE B CA 1
ATOM 4077 C C . PHE B 1 120 ? 2.993 -40.266 -9.709 1.00 13.78 120 PHE B C 1
ATOM 4078 O O . PHE B 1 120 ? 2.855 -40.279 -8.485 1.00 13.49 120 PHE B O 1
ATOM 4086 N N . PRO B 1 121 ? 4.153 -40.598 -10.295 1.00 13.71 121 PRO B N 1
ATOM 4087 C CA . PRO B 1 121 ? 5.348 -41.029 -9.565 1.00 13.81 121 PRO B CA 1
ATOM 4088 C C . PRO B 1 121 ? 6.244 -40.101 -8.762 1.00 13.87 121 PRO B C 1
ATOM 4089 O O . PRO B 1 121 ? 6.709 -40.480 -7.682 1.00 14.42 121 PRO B O 1
ATOM 4093 N N . GLY B 1 122 ? 6.503 -38.910 -9.278 1.00 12.82 122 GLY B N 1
ATOM 4094 C CA . GLY B 1 122 ? 7.418 -38.021 -8.591 1.00 12.33 122 GLY B CA 1
ATOM 4095 C C . GLY B 1 122 ? 8.801 -38.606 -8.841 1.00 11.67 122 GLY B C 1
ATOM 4096 O O . GLY B 1 122 ? 8.909 -39.638 -9.514 1.00 12.57 122 GLY B O 1
ATOM 4097 N N . PRO B 1 123 ? 9.876 -37.993 -8.320 1.00 10.78 123 PRO B N 1
ATOM 4098 C CA . PRO B 1 123 ? 11.237 -38.507 -8.524 1.00 11.42 123 PRO B CA 1
ATOM 4099 C C . PRO B 1 123 ? 11.412 -39.875 -7.859 1.00 11.75 123 PRO B C 1
ATOM 4100 O O . PRO B 1 123 ? 10.827 -40.126 -6.806 1.00 13.56 123 PRO B O 1
ATOM 4104 N N . ARG B 1 124 ? 12.213 -40.749 -8.462 1.00 11.12 124 ARG B N 1
ATOM 4105 C CA . ARG B 1 124 ? 12.455 -42.067 -7.877 1.00 11.36 124 ARG B CA 1
ATOM 4106 C C . ARG B 1 124 ? 13.467 -41.961 -6.739 1.00 12.47 124 ARG B C 1
ATOM 4107 O O . ARG B 1 124 ? 13.376 -42.682 -5.745 1.00 11.57 124 ARG B O 1
ATOM 4115 N N . PHE B 1 125 ? 14.429 -41.055 -6.891 1.00 10.76 125 PHE B N 1
ATOM 4116 C CA . PHE B 1 125 ? 15.479 -40.867 -5.890 1.00 12.31 125 PHE B CA 1
ATOM 4117 C C . PHE B 1 125 ? 15.402 -39.532 -5.171 1.00 12.66 125 PHE B C 1
ATOM 4118 O O . PHE B 1 125 ? 15.503 -39.471 -3.944 1.00 13.88 125 PHE B O 1
ATOM 4126 N N . GLY B 1 126 ? 15.233 -38.460 -5.933 1.00 11.75 126 GLY B N 1
ATOM 4127 C CA . GLY B 1 126 ? 15.157 -37.149 -5.322 1.00 13.20 126 GLY B CA 1
ATOM 4128 C C . GLY B 1 126 ? 16.477 -36.714 -4.714 1.00 12.44 126 GLY B C 1
ATOM 4129 O O . GLY B 1 126 ? 17.499 -37.379 -4.871 1.00 13.97 126 GLY B O 1
ATOM 4130 N N . ILE B 1 127 ? 16.459 -35.589 -4.013 1.00 11.93 127 ILE B N 1
ATOM 4131 C CA . ILE B 1 127 ? 17.671 -35.066 -3.405 1.00 12.12 127 ILE B CA 1
ATOM 4132 C C . ILE B 1 127 ? 18.367 -36.071 -2.485 1.00 12.75 127 ILE B C 1
ATOM 4133 O O . ILE B 1 127 ? 19.573 -36.284 -2.610 1.00 12.56 127 ILE B O 1
ATOM 4138 N N . ASP B 1 128 ? 17.614 -36.695 -1.581 1.00 13.37 128 ASP B N 1
ATOM 4139 C CA . ASP B 1 128 ? 18.196 -37.673 -0.652 1.00 16.21 128 ASP B CA 1
ATOM 4140 C C . ASP B 1 128 ? 18.854 -38.837 -1.392 1.00 15.65 128 ASP B C 1
ATOM 4141 O O . ASP B 1 128 ? 19.993 -39.211 -1.096 1.00 15.52 128 ASP B O 1
ATOM 4146 N N . GLY B 1 129 ? 18.123 -39.408 -2.348 1.00 14.24 129 GLY B N 1
ATOM 4147 C CA . GLY B 1 129 ? 18.625 -40.531 -3.120 1.00 14.30 129 GLY B CA 1
ATOM 4148 C C . GLY B 1 129 ? 19.864 -40.211 -3.928 1.00 12.68 129 GLY B C 1
ATOM 4149 O O . GLY B 1 129 ? 20.779 -41.028 -4.014 1.00 13.74 129 GLY B O 1
ATOM 4150 N N . ILE B 1 130 ? 19.898 -39.028 -4.536 1.00 12.36 130 ILE B N 1
ATOM 4151 C CA . ILE B 1 130 ? 21.058 -38.626 -5.323 1.00 11.83 130 ILE B CA 1
ATOM 4152 C C . ILE B 1 130 ? 22.265 -38.407 -4.420 1.00 11.63 130 ILE B C 1
ATOM 4153 O O . ILE B 1 130 ? 23.380 -38.813 -4.756 1.00 13.09 130 ILE B O 1
ATOM 4158 N N . ARG B 1 131 ? 22.049 -37.763 -3.276 1.00 11.64 131 ARG B N 1
ATOM 4159 C CA . ARG B 1 131 ? 23.146 -37.534 -2.339 1.00 11.84 131 ARG B CA 1
ATOM 4160 C C . ARG B 1 131 ? 23.740 -38.868 -1.884 1.00 13.07 131 ARG B C 1
ATOM 4161 O O . ARG B 1 131 ? 24.953 -38.983 -1.701 1.00 13.21 131 ARG B O 1
ATOM 4169 N N . ASP B 1 132 ? 22.893 -39.878 -1.694 1.00 12.64 132 ASP B N 1
ATOM 4170 C CA . ASP B 1 132 ? 23.406 -41.181 -1.288 1.00 12.39 132 ASP B CA 1
ATOM 4171 C C . ASP B 1 132 ? 24.156 -41.853 -2.434 1.00 12.32 132 ASP B C 1
ATOM 4172 O O . ASP B 1 132 ? 25.181 -42.504 -2.217 1.00 11.89 132 ASP B O 1
ATOM 4177 N N . ARG B 1 133 ? 23.656 -41.688 -3.656 1.00 10.62 133 ARG B N 1
ATOM 4178 C CA . ARG B 1 133 ? 24.295 -42.291 -4.820 1.00 12.81 133 ARG B CA 1
ATOM 4179 C C . ARG B 1 133 ? 25.701 -41.761 -5.071 1.00 12.38 133 ARG B C 1
ATOM 4180 O O . ARG B 1 133 ? 26.570 -42.501 -5.527 1.00 14.96 133 ARG B O 1
ATOM 4188 N N . VAL B 1 134 ? 25.930 -40.483 -4.777 1.00 13.17 134 VAL B N 1
ATOM 4189 C CA . VAL B 1 134 ? 27.248 -39.899 -4.988 1.00 13.61 134 VAL B CA 1
ATOM 4190 C C . VAL B 1 134 ? 28.044 -39.855 -3.678 1.00 15.30 134 VAL B C 1
ATOM 4191 O O . VAL B 1 134 ? 29.253 -39.625 -3.682 1.00 16.74 134 VAL B O 1
ATOM 4195 N N . GLY B 1 135 ? 27.357 -40.092 -2.565 1.00 14.19 135 GLY B N 1
ATOM 4196 C CA . GLY B 1 135 ? 28.010 -40.111 -1.265 1.00 14.19 135 GLY B CA 1
ATOM 4197 C C . GLY B 1 135 ? 28.378 -38.748 -0.715 1.00 16.14 135 GLY B C 1
ATOM 4198 O O . GLY B 1 135 ? 29.297 -38.630 0.095 1.00 18.29 135 GLY B O 1
ATOM 4199 N N . VAL B 1 136 ? 27.660 -37.719 -1.143 1.00 13.74 136 VAL B N 1
ATOM 4200 C CA . VAL B 1 136 ? 27.939 -36.366 -0.680 1.00 13.84 136 VAL B CA 1
ATOM 4201 C C . VAL B 1 136 ? 26.754 -35.774 0.067 1.00 14.72 136 VAL B C 1
ATOM 4202 O O . VAL B 1 136 ? 25.689 -35.555 -0.508 1.00 12.79 136 VAL B O 1
ATOM 4206 N N . HIS B 1 137 ? 26.956 -35.526 1.357 1.00 17.22 137 HIS B N 1
ATOM 4207 C CA . HIS B 1 137 ? 25.936 -34.944 2.220 1.00 21.24 137 HIS B CA 1
ATOM 4208 C C . HIS B 1 137 ? 26.359 -33.550 2.661 1.00 22.69 137 HIS B C 1
ATOM 4209 O O . HIS B 1 137 ? 27.544 -33.204 2.613 1.00 24.23 137 HIS B O 1
ATOM 4216 N N . ASN B 1 138 ? 25.380 -32.757 3.083 1.00 23.93 138 ASN B N 1
ATOM 4217 C CA . ASN B 1 138 ? 25.613 -31.402 3.565 1.00 24.89 138 ASN B CA 1
ATOM 4218 C C . ASN B 1 138 ? 25.896 -30.370 2.476 1.00 23.85 138 ASN B C 1
ATOM 4219 O O . ASN B 1 138 ? 25.026 -29.561 2.149 1.00 25.19 138 ASN B O 1
ATOM 4224 N N . ARG B 1 139 ? 27.100 -30.401 1.907 1.00 20.29 139 ARG B N 1
ATOM 4225 C CA . ARG B 1 139 ? 27.473 -29.425 0.888 1.00 15.68 139 ARG B CA 1
ATOM 4226 C C . ARG B 1 139 ? 26.744 -29.561 -0.441 1.00 13.97 139 ARG B C 1
ATOM 4227 O O . ARG B 1 139 ? 26.290 -30.645 -0.811 1.00 13.55 139 ARG B O 1
ATOM 4235 N N . PRO B 1 140 ? 26.603 -28.444 -1.168 1.00 12.52 140 PRO B N 1
ATOM 4236 C CA . PRO B 1 140 ? 25.932 -28.480 -2.470 1.00 12.80 140 PRO B CA 1
ATOM 4237 C C . PRO B 1 140 ? 26.791 -29.367 -3.365 1.00 10.77 140 PRO B C 1
ATOM 4238 O O . PRO B 1 140 ? 27.997 -29.488 -3.145 1.00 11.79 140 PRO B O 1
ATOM 4242 N N . LEU B 1 141 ? 26.187 -29.987 -4.370 1.00 9.21 141 LEU B N 1
ATOM 4243 C CA . LEU B 1 141 ? 26.952 -30.825 -5.277 1.00 9.93 141 LEU B CA 1
ATOM 4244 C C . LEU B 1 141 ? 27.586 -29.961 -6.359 1.00 10.54 141 LEU B C 1
ATOM 4245 O O . LEU B 1 141 ? 27.216 -28.800 -6.538 1.00 11.04 141 LEU B O 1
ATOM 4250 N N . LEU B 1 142 ? 28.551 -30.534 -7.069 1.00 9.71 142 LEU B N 1
ATOM 4251 C CA . LEU B 1 142 ? 29.257 -29.828 -8.129 1.00 10.17 142 LEU B CA 1
ATOM 4252 C C . LEU B 1 142 ? 29.223 -30.678 -9.391 1.00 10.67 142 LEU B C 1
ATOM 4253 O O . LEU B 1 142 ? 29.514 -31.873 -9.348 1.00 10.64 142 LEU B O 1
ATOM 4258 N N . MET B 1 143 ? 28.861 -30.062 -10.512 1.00 9.97 143 MET B N 1
ATOM 4259 C CA . MET B 1 143 ? 28.798 -30.791 -11.765 1.00 9.85 143 MET B CA 1
ATOM 4260 C C . MET B 1 143 ? 29.411 -30.000 -12.904 1.00 10.93 143 MET B C 1
ATOM 4261 O O . MET B 1 143 ? 29.413 -28.765 -12.898 1.00 11.17 143 MET B O 1
ATOM 4266 N N . SER B 1 144 ? 29.961 -30.717 -13.873 1.00 12.71 144 SER B N 1
ATOM 4267 C CA . SER B 1 144 ? 30.557 -30.073 -15.028 1.00 13.10 144 SER B CA 1
ATOM 4268 C C . SER B 1 144 ? 30.015 -30.729 -16.289 1.00 12.49 144 SER B C 1
ATOM 4269 O O . SER B 1 144 ? 29.448 -31.825 -16.239 1.00 11.38 144 SER B O 1
ATOM 4272 N N . ILE B 1 145 ? 30.190 -30.048 -17.416 1.00 11.27 145 ILE B N 1
ATOM 4273 C CA . ILE B 1 145 ? 29.711 -30.534 -18.704 1.00 10.61 145 ILE B CA 1
ATOM 4274 C C . ILE B 1 145 ? 30.863 -30.729 -19.676 1.00 12.39 145 ILE B C 1
ATOM 4275 O O . ILE B 1 145 ? 31.781 -29.907 -19.735 1.00 11.93 145 ILE B O 1
ATOM 4280 N N . PHE B 1 146 ? 30.815 -31.822 -20.434 1.00 12.00 146 PHE B N 1
ATOM 4281 C CA . PHE B 1 146 ? 31.824 -32.107 -21.450 1.00 13.91 146 PHE B CA 1
ATOM 4282 C C . PHE B 1 146 ? 31.869 -30.957 -22.457 1.00 15.43 146 PHE B C 1
ATOM 4283 O O . PHE B 1 146 ? 30.830 -30.433 -22.860 1.00 15.07 146 PHE B O 1
ATOM 4291 N N . LYS B 1 147 ? 33.075 -30.601 -22.881 1.00 15.65 147 LYS B N 1
ATOM 4292 C CA . LYS B 1 147 ? 33.283 -29.538 -23.857 1.00 19.46 147 LYS B CA 1
ATOM 4293 C C . LYS B 1 147 ? 33.727 -30.109 -25.208 1.00 18.60 147 LYS B C 1
ATOM 4294 O O . LYS B 1 147 ? 34.581 -30.991 -25.267 1.00 19.75 147 LYS B O 1
ATOM 4300 N N . GLY B 1 148 ? 33.120 -29.606 -26.281 1.00 18.00 148 GLY B N 1
ATOM 4301 C CA . GLY B 1 148 ? 33.457 -30.014 -27.639 1.00 19.04 148 GLY B CA 1
ATOM 4302 C C . GLY B 1 148 ? 33.604 -31.489 -27.967 1.00 18.12 148 GLY B C 1
ATOM 4303 O O . GLY B 1 148 ? 34.556 -31.876 -28.645 1.00 18.06 148 GLY B O 1
ATOM 4304 N N . MET B 1 149 ? 32.651 -32.308 -27.534 1.00 16.88 149 MET B N 1
ATOM 4305 C CA . MET B 1 149 ? 32.719 -33.745 -27.785 1.00 16.54 149 MET B CA 1
ATOM 4306 C C . MET B 1 149 ? 32.184 -34.185 -29.148 1.00 15.61 149 MET B C 1
ATOM 4307 O O . MET B 1 149 ? 32.487 -35.287 -29.603 1.00 16.27 149 MET B O 1
ATOM 4312 N N . ILE B 1 150 ? 31.388 -33.344 -29.802 1.00 15.58 150 ILE B N 1
ATOM 4313 C CA . ILE B 1 150 ? 30.854 -33.714 -31.108 1.00 15.75 150 ILE B CA 1
ATOM 4314 C C . ILE B 1 150 ? 32.000 -33.969 -32.087 1.00 16.59 150 ILE B C 1
ATOM 4315 O O . ILE B 1 150 ? 32.849 -33.102 -32.306 1.00 16.91 150 ILE B O 1
ATOM 4320 N N . GLY B 1 151 ? 32.023 -35.169 -32.661 1.00 17.35 151 GLY B N 1
ATOM 4321 C CA . GLY B 1 151 ? 33.063 -35.523 -33.612 1.00 17.23 151 GLY B CA 1
ATOM 4322 C C . GLY B 1 151 ? 34.272 -36.205 -32.993 1.00 18.76 151 GLY B C 1
ATOM 4323 O O . GLY B 1 151 ? 35.174 -36.638 -33.712 1.00 18.84 151 GLY B O 1
ATOM 4324 N N . ARG B 1 152 ? 34.291 -36.305 -31.666 1.00 18.36 152 ARG B N 1
ATOM 4325 C CA . ARG B 1 152 ? 35.399 -36.926 -30.934 1.00 18.40 152 ARG B CA 1
ATOM 4326 C C . ARG B 1 152 ? 35.184 -38.423 -30.723 1.00 17.88 152 ARG B C 1
ATOM 4327 O O . ARG B 1 152 ? 34.077 -38.931 -30.914 1.00 17.34 152 ARG B O 1
ATOM 4335 N N . ASP B 1 153 ? 36.239 -39.120 -30.299 1.00 17.59 153 ASP B N 1
ATOM 4336 C CA . ASP B 1 153 ? 36.155 -40.558 -30.057 1.00 18.61 153 ASP B CA 1
ATOM 4337 C C . ASP B 1 153 ? 36.176 -40.924 -28.571 1.00 18.36 153 ASP B C 1
ATOM 4338 O O . ASP B 1 153 ? 36.309 -40.059 -27.706 1.00 18.00 153 ASP B O 1
ATOM 4343 N N . LEU B 1 154 ? 36.044 -42.216 -28.286 1.00 18.67 154 LEU B N 1
ATOM 4344 C CA . LEU B 1 154 ? 36.020 -42.716 -26.916 1.00 18.09 154 LEU B CA 1
ATOM 4345 C C . LEU B 1 154 ? 37.270 -42.422 -26.093 1.00 17.29 154 LEU B C 1
ATOM 4346 O O . LEU B 1 154 ? 37.177 -42.210 -24.884 1.00 15.81 154 LEU B O 1
ATOM 4351 N N . ALA B 1 155 ? 38.435 -42.415 -26.733 1.00 18.36 155 ALA B N 1
ATOM 4352 C CA . ALA B 1 155 ? 39.676 -42.131 -26.021 1.00 17.08 155 ALA B CA 1
ATOM 4353 C C . ALA B 1 155 ? 39.646 -40.689 -25.533 1.00 17.17 155 ALA B C 1
ATOM 4354 O O . ALA B 1 155 ? 40.106 -40.383 -24.433 1.00 17.83 155 ALA B O 1
ATOM 4356 N N . TYR B 1 156 ? 39.094 -39.802 -26.353 1.00 16.84 156 TYR B N 1
ATOM 4357 C CA . TYR B 1 156 ? 39.005 -38.397 -25.979 1.00 16.82 156 TYR B CA 1
ATOM 4358 C C . TYR B 1 156 ? 37.999 -38.239 -24.845 1.00 16.81 156 TYR B C 1
ATOM 4359 O O . TYR B 1 156 ? 38.223 -37.478 -23.901 1.00 16.54 156 TYR B O 1
ATOM 4368 N N . LEU B 1 157 ? 36.885 -38.954 -24.947 1.00 15.33 157 LEU B N 1
ATOM 4369 C CA . LEU B 1 157 ? 35.860 -38.893 -23.912 1.00 16.10 157 LEU B CA 1
ATOM 4370 C C . LEU B 1 157 ? 36.415 -39.328 -22.556 1.00 16.09 157 LEU B C 1
ATOM 4371 O O . LEU B 1 157 ? 36.232 -38.639 -21.552 1.00 14.06 157 LEU B O 1
ATOM 4376 N N . THR B 1 158 ? 37.100 -40.467 -22.518 1.00 16.54 158 THR B N 1
ATOM 4377 C CA . THR B 1 158 ? 37.643 -40.948 -21.250 1.00 17.09 158 THR B CA 1
ATOM 4378 C C . THR B 1 158 ? 38.707 -40.012 -20.675 1.00 15.73 158 THR B C 1
ATOM 4379 O O . THR B 1 158 ? 38.761 -39.802 -19.463 1.00 16.84 158 THR B O 1
ATOM 4383 N N . SER B 1 159 ? 39.551 -39.447 -21.533 1.00 15.49 159 SER B N 1
ATOM 4384 C CA . SER B 1 159 ? 40.582 -38.533 -21.053 1.00 16.48 159 SER B CA 1
ATOM 4385 C C . SER B 1 159 ? 39.938 -37.269 -20.486 1.00 15.32 159 SER B C 1
ATOM 4386 O O . SER B 1 159 ? 40.354 -36.763 -19.443 1.00 14.94 159 SER B O 1
ATOM 4389 N N . GLU B 1 160 ? 38.915 -36.767 -21.170 1.00 14.51 160 GLU B N 1
ATOM 4390 C CA . GLU B 1 160 ? 38.222 -35.567 -20.712 1.00 13.29 160 GLU B CA 1
ATOM 4391 C C . GLU B 1 160 ? 37.424 -35.846 -19.445 1.00 12.87 160 GLU B C 1
ATOM 4392 O O . GLU B 1 160 ? 37.328 -34.996 -18.558 1.00 11.50 160 GLU B O 1
ATOM 4398 N N . LEU B 1 161 ? 36.856 -37.042 -19.359 1.00 11.93 161 LEU B N 1
ATOM 4399 C CA . LEU B 1 161 ? 36.072 -37.418 -18.194 1.00 11.95 161 LEU B CA 1
ATOM 4400 C C . LEU B 1 161 ? 36.979 -37.484 -16.967 1.00 12.59 161 LEU B C 1
ATOM 4401 O O . LEU B 1 161 ? 36.610 -37.038 -15.883 1.00 12.92 161 LEU B O 1
ATOM 4406 N N . LYS B 1 162 ? 38.178 -38.025 -17.142 1.00 13.08 162 LYS B N 1
ATOM 4407 C CA . LYS B 1 162 ? 39.112 -38.130 -16.028 1.00 14.12 162 LYS B CA 1
ATOM 4408 C C . LYS B 1 162 ? 39.549 -36.767 -15.511 1.00 13.60 162 LYS B C 1
ATOM 4409 O O . LYS B 1 162 ? 39.639 -36.557 -14.304 1.00 14.31 162 LYS B O 1
ATOM 4415 N N . LYS B 1 163 ? 39.830 -35.842 -16.424 1.00 12.63 163 LYS B N 1
ATOM 4416 C CA . LYS B 1 163 ? 40.254 -34.507 -16.024 1.00 13.52 163 LYS B CA 1
ATOM 4417 C C . LYS B 1 163 ? 39.192 -33.843 -15.157 1.00 13.18 163 LYS B C 1
ATOM 4418 O O . LYS B 1 163 ? 39.506 -33.213 -14.149 1.00 12.95 163 LYS B O 1
ATOM 4424 N N . GLN B 1 164 ? 37.930 -33.980 -15.550 1.00 12.57 164 GLN B N 1
ATOM 4425 C CA . GLN B 1 164 ? 36.849 -33.380 -14.783 1.00 11.88 164 GLN B CA 1
ATOM 4426 C C . GLN B 1 164 ? 36.714 -34.024 -13.405 1.00 12.39 164 GLN B C 1
ATOM 4427 O O . GLN B 1 164 ? 36.547 -33.329 -12.402 1.00 12.64 164 GLN B O 1
ATOM 4433 N N . ALA B 1 165 ? 36.808 -35.348 -13.349 1.00 12.43 165 ALA B N 1
ATOM 4434 C CA . ALA B 1 165 ? 36.692 -36.052 -12.078 1.00 12.85 165 ALA B CA 1
ATOM 4435 C C . ALA B 1 165 ? 37.876 -35.744 -11.160 1.00 14.18 165 ALA B C 1
ATOM 4436 O O . ALA B 1 165 ? 37.717 -35.627 -9.944 1.00 15.47 165 A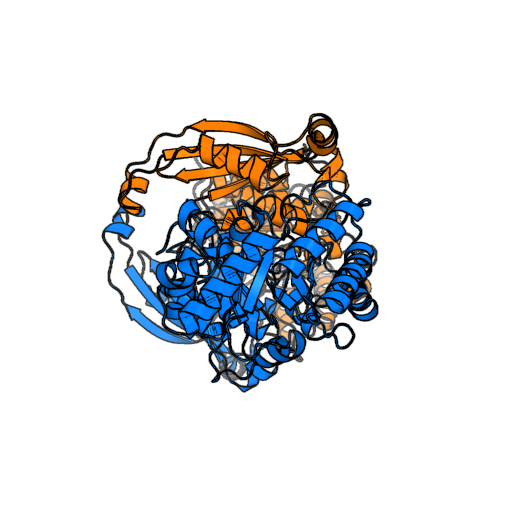LA B O 1
ATOM 4438 N N . LEU B 1 166 ? 39.064 -35.612 -11.741 1.00 13.71 166 LEU B N 1
ATOM 4439 C CA . LEU B 1 166 ? 40.254 -35.309 -10.954 1.00 14.63 166 LEU B CA 1
ATOM 4440 C C . LEU B 1 166 ? 40.155 -33.898 -10.384 1.00 14.70 166 LEU B C 1
ATOM 4441 O O . LEU B 1 166 ? 40.851 -33.555 -9.427 1.00 15.76 166 LEU B O 1
ATOM 4446 N N . GLY B 1 167 ? 39.284 -33.087 -10.980 1.00 13.24 167 GLY B N 1
ATOM 4447 C CA . GLY B 1 167 ? 39.075 -31.730 -10.508 1.00 13.62 167 GLY B CA 1
ATOM 4448 C C . GLY B 1 167 ? 38.175 -31.745 -9.282 1.00 14.10 167 GLY B C 1
ATOM 4449 O O . GLY B 1 167 ? 37.973 -30.722 -8.625 1.00 14.85 167 GLY B O 1
ATOM 4450 N N . GLY B 1 168 ? 37.614 -32.911 -8.979 1.00 12.70 168 GLY B N 1
ATOM 4451 C CA . GLY B 1 168 ?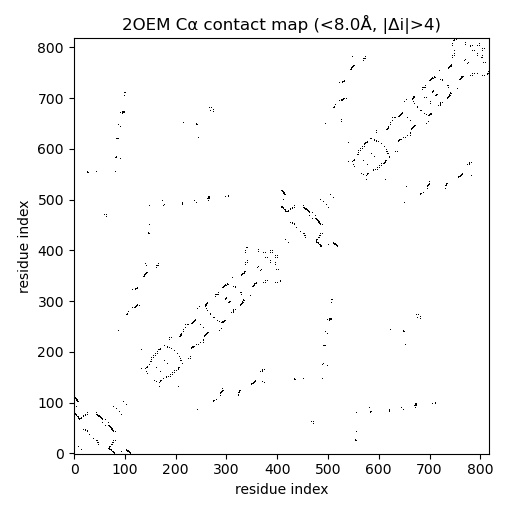 36.760 -33.028 -7.811 1.00 11.77 168 GLY B CA 1
ATOM 4452 C C . GLY B 1 168 ? 35.269 -32.815 -8.009 1.00 11.96 168 GLY B C 1
ATOM 4453 O O . GLY B 1 168 ? 34.545 -32.633 -7.031 1.00 11.78 168 GLY B O 1
ATOM 4454 N N . VAL B 1 169 ? 34.789 -32.817 -9.249 1.00 11.28 169 VAL B N 1
ATOM 4455 C CA . VAL B 1 169 ? 33.351 -32.640 -9.444 1.00 10.94 169 VAL B CA 1
ATOM 4456 C C . VAL B 1 169 ? 32.636 -33.923 -9.029 1.00 11.22 169 VAL B C 1
ATOM 4457 O O . VAL B 1 169 ? 33.213 -35.011 -9.075 1.00 12.71 169 VAL B O 1
ATOM 4461 N N . ASP B 1 170 ? 31.383 -33.785 -8.610 1.00 10.92 170 ASP B N 1
ATOM 4462 C CA . ASP B 1 170 ? 30.578 -34.928 -8.185 1.00 9.65 170 ASP B CA 1
ATOM 4463 C C . ASP B 1 170 ? 29.907 -35.606 -9.370 1.00 10.87 170 ASP B C 1
ATOM 4464 O O . ASP B 1 170 ? 29.634 -36.811 -9.339 1.00 11.50 170 ASP B O 1
ATOM 4469 N N . LEU B 1 171 ? 29.630 -34.831 -10.413 1.00 10.72 171 LEU B N 1
ATOM 4470 C CA . LEU B 1 171 ? 28.967 -35.384 -11.586 1.00 11.36 171 LEU B CA 1
ATOM 4471 C C . LEU B 1 171 ? 29.425 -34.692 -12.862 1.00 11.82 171 LEU B C 1
ATOM 4472 O O . LEU B 1 171 ? 29.748 -33.508 -12.853 1.00 11.54 171 LEU B O 1
ATOM 4477 N N . VAL B 1 172 ? 29.482 -35.454 -13.948 1.00 10.51 172 VAL B N 1
ATOM 4478 C CA . VAL B 1 172 ? 29.848 -34.924 -15.254 1.00 10.53 172 VAL B CA 1
ATOM 4479 C C . VAL B 1 172 ? 28.716 -35.340 -16.184 1.00 10.84 172 VAL B C 1
ATOM 4480 O O . VAL B 1 172 ? 28.292 -36.495 -16.159 1.00 10.09 172 VAL B O 1
ATOM 4496 N N . ASP B 1 174 ? 26.947 -35.315 -20.264 1.00 10.43 174 ASP B N 1
ATOM 4497 C CA . ASP B 1 174 ? 27.189 -35.162 -21.694 1.00 9.51 174 ASP B CA 1
ATOM 4498 C C . ASP B 1 174 ? 26.546 -33.817 -22.020 1.00 10.95 174 ASP B C 1
ATOM 4499 O O . ASP B 1 174 ? 25.661 -33.364 -21.296 1.00 10.38 174 ASP B O 1
ATOM 4504 N N . ASP B 1 175 ? 26.978 -33.197 -23.111 1.00 11.82 175 ASP B N 1
ATOM 4505 C CA . ASP B 1 175 ? 26.380 -31.945 -23.574 1.00 14.07 175 ASP B CA 1
ATOM 4506 C C . ASP B 1 175 ? 25.002 -32.423 -24.068 1.00 12.61 175 ASP B C 1
ATOM 4507 O O . ASP B 1 175 ? 24.891 -33.548 -24.559 1.00 13.22 175 ASP B O 1
ATOM 4512 N N . GLU B 1 176 ? 23.955 -31.607 -23.952 1.00 12.48 176 GLU B N 1
ATOM 4513 C CA . GLU B 1 176 ? 22.638 -32.076 -24.394 1.00 12.44 176 GLU B CA 1
ATOM 4514 C C . GLU B 1 176 ? 22.545 -32.278 -25.898 1.00 10.78 176 GLU B C 1
ATOM 4515 O O . GLU B 1 176 ? 21.601 -32.904 -26.385 1.00 11.67 176 GLU B O 1
ATOM 4521 N N . ILE B 1 177 ? 23.519 -31.755 -26.635 1.00 10.37 177 ILE B N 1
ATOM 4522 C CA . ILE B 1 177 ? 23.512 -31.929 -28.081 1.00 11.48 177 ILE B CA 1
ATOM 4523 C C . ILE B 1 177 ? 24.429 -33.065 -28.520 1.00 10.53 177 ILE B C 1
ATOM 4524 O O . ILE B 1 177 ? 24.759 -33.173 -29.698 1.00 10.08 177 ILE B O 1
ATOM 4529 N N . LEU B 1 178 ? 24.842 -33.911 -27.578 1.00 9.44 178 LEU B N 1
ATOM 4530 C CA . LEU B 1 178 ? 25.689 -35.047 -27.936 1.00 11.17 178 LEU B CA 1
ATOM 4531 C C . LEU B 1 178 ? 24.774 -36.217 -28.264 1.00 12.22 178 LEU B C 1
ATOM 4532 O O . LEU B 1 178 ? 24.120 -36.770 -27.381 1.00 11.58 178 LEU B O 1
ATOM 4537 N N . PHE B 1 179 ? 24.726 -36.589 -29.539 1.00 10.14 179 PHE B N 1
ATOM 4538 C CA . PHE B 1 179 ? 23.878 -37.686 -29.966 1.00 11.41 179 PHE B CA 1
ATOM 4539 C C . PHE B 1 179 ? 24.706 -38.926 -30.267 1.00 12.33 179 PHE B C 1
ATOM 4540 O O . PHE B 1 179 ? 25.920 -38.843 -30.450 1.00 13.72 179 PHE B O 1
ATOM 4548 N N . ASP B 1 180 ? 24.056 -40.082 -30.291 1.00 14.10 180 ASP B N 1
ATOM 4549 C CA . ASP B 1 180 ? 24.769 -41.323 -30.539 1.00 14.81 180 ASP B CA 1
ATOM 4550 C C . ASP B 1 180 ? 25.395 -41.361 -31.925 1.00 15.46 180 ASP B C 1
ATOM 4551 O O . ASP B 1 180 ? 24.861 -40.801 -32.885 1.00 16.70 180 ASP B O 1
ATOM 4556 N N . SER B 1 181 ? 26.542 -42.019 -32.016 1.00 15.30 181 SER B N 1
ATOM 4557 C CA . SER B 1 181 ? 27.253 -42.139 -33.281 1.00 16.96 181 SER B CA 1
ATOM 4558 C C . SER B 1 181 ? 28.148 -43.363 -33.226 1.00 16.87 181 SER B C 1
ATOM 4559 O O . SER B 1 181 ? 28.289 -43.994 -32.180 1.00 15.21 181 SER B O 1
ATOM 4562 N N . GLU B 1 182 ? 28.762 -43.691 -34.356 1.00 19.49 182 GLU B N 1
ATOM 4563 C CA . GLU B 1 182 ? 29.660 -44.836 -34.418 1.00 21.84 182 GLU B CA 1
ATOM 4564 C C . GLU B 1 182 ? 30.853 -44.581 -33.500 1.00 20.47 182 GLU B C 1
ATOM 4565 O O . GLU B 1 182 ? 31.357 -45.495 -32.846 1.00 19.20 182 GLU B O 1
ATOM 4571 N N . LEU B 1 183 ? 31.298 -43.328 -33.452 1.00 19.09 183 LEU B N 1
ATOM 4572 C CA . LEU B 1 183 ? 32.431 -42.945 -32.617 1.00 18.11 183 LEU B CA 1
ATOM 4573 C C . LEU B 1 183 ? 32.104 -43.014 -31.130 1.00 17.98 183 LEU B C 1
ATOM 4574 O O . LEU B 1 183 ? 32.901 -43.511 -30.333 1.00 17.70 183 LEU B O 1
ATOM 4579 N N . LEU B 1 184 ? 30.930 -42.514 -30.758 1.00 16.00 184 LEU B N 1
ATOM 4580 C CA . LEU B 1 184 ? 30.520 -42.520 -29.359 1.00 15.88 184 LEU B CA 1
ATOM 4581 C C . LEU B 1 184 ? 29.178 -43.213 -29.151 1.00 15.52 184 LEU B C 1
ATOM 4582 O O . LEU B 1 184 ? 28.142 -42.560 -28.992 1.00 15.56 184 LEU B O 1
ATOM 4587 N N . PRO B 1 185 ? 29.172 -44.554 -29.168 1.00 15.32 185 PRO B N 1
ATOM 4588 C CA . PRO B 1 185 ? 27.921 -45.287 -28.968 1.00 14.35 185 PRO B CA 1
ATOM 4589 C C . PRO B 1 185 ? 27.439 -45.127 -27.530 1.00 14.93 185 PRO B C 1
ATOM 4590 O O . PRO B 1 185 ? 28.244 -45.101 -26.601 1.00 14.80 185 PRO B O 1
ATOM 4594 N N . PHE B 1 186 ? 26.125 -45.032 -27.358 1.00 13.93 186 PHE B N 1
ATOM 4595 C CA . PHE B 1 186 ? 25.514 -44.884 -26.043 1.00 13.55 186 PHE B CA 1
ATOM 4596 C C . PHE B 1 186 ? 26.068 -45.862 -25.006 1.00 13.90 186 PHE B C 1
ATOM 4597 O O . PHE B 1 186 ? 26.541 -45.454 -23.945 1.00 12.40 186 PHE B O 1
ATOM 4605 N N . GLU B 1 187 ? 26.017 -47.155 -25.311 1.00 13.57 187 GLU B N 1
ATOM 4606 C CA . GLU B 1 187 ? 26.497 -48.153 -24.365 1.00 13.75 187 GLU B CA 1
ATOM 4607 C C . GLU B 1 187 ? 27.991 -48.058 -24.064 1.00 13.99 187 GLU B C 1
ATOM 4608 O O . GLU B 1 187 ? 28.411 -48.318 -22.937 1.00 13.51 187 GLU B O 1
ATOM 4614 N N . LYS B 1 188 ? 28.788 -47.679 -25.061 1.00 15.39 188 LYS B N 1
ATOM 4615 C CA . LYS B 1 188 ? 30.229 -47.545 -24.867 1.00 16.13 188 LYS B CA 1
ATOM 4616 C C . LYS B 1 188 ? 30.555 -46.351 -23.971 1.00 16.18 188 LYS B C 1
ATOM 4617 O O . LYS B 1 188 ? 31.474 -46.415 -23.156 1.00 16.55 188 LYS B O 1
ATOM 4623 N N . ARG B 1 189 ? 29.811 -45.256 -24.118 1.00 15.95 189 ARG B N 1
ATOM 4624 C CA . ARG B 1 189 ? 30.056 -44.098 -23.268 1.00 14.54 189 ARG B CA 1
ATOM 4625 C C . ARG B 1 189 ? 29.849 -44.542 -21.822 1.00 13.31 189 ARG B C 1
ATOM 4626 O O . ARG B 1 189 ? 30.626 -44.190 -20.934 1.00 12.41 189 ARG B O 1
ATOM 4634 N N . ILE B 1 190 ? 28.806 -45.333 -21.591 1.00 12.55 190 ILE B N 1
ATOM 4635 C CA . ILE B 1 190 ? 28.509 -45.815 -20.247 1.00 14.06 190 ILE B CA 1
ATOM 4636 C C . ILE B 1 190 ? 29.605 -46.716 -19.679 1.00 14.97 190 ILE B C 1
ATOM 4637 O O . ILE B 1 190 ? 30.118 -46.462 -18.590 1.00 14.18 190 ILE B O 1
ATOM 4642 N N . THR B 1 191 ? 29.968 -47.763 -20.416 1.00 15.18 191 THR B N 1
ATOM 4643 C CA . THR B 1 191 ? 30.974 -48.702 -19.930 1.00 15.05 191 THR B CA 1
ATOM 4644 C C . THR B 1 191 ? 32.391 -48.134 -19.859 1.00 13.92 191 THR B C 1
ATOM 4645 O O . THR B 1 191 ? 33.096 -48.349 -18.872 1.00 14.41 191 THR B O 1
ATOM 4649 N N . GLU B 1 192 ? 32.813 -47.407 -20.886 1.00 15.92 192 GLU B N 1
ATOM 4650 C CA . GLU B 1 192 ? 34.148 -46.821 -20.858 1.00 16.28 192 GLU B CA 1
ATOM 4651 C C . GLU B 1 192 ? 34.189 -45.709 -19.815 1.00 15.56 192 GLU B C 1
ATOM 4652 O O . GLU B 1 192 ? 35.186 -45.540 -19.118 1.00 14.41 192 GLU B O 1
ATOM 4658 N N . GLY B 1 193 ? 33.096 -44.961 -19.702 1.00 15.15 193 GLY B N 1
ATOM 4659 C CA . GLY B 1 193 ? 33.040 -43.897 -18.715 1.00 13.97 193 GLY B CA 1
ATOM 4660 C C . GLY B 1 193 ? 33.123 -44.459 -17.305 1.00 14.38 193 GLY B C 1
ATOM 4661 O O . GLY B 1 193 ? 33.825 -43.919 -16.448 1.00 13.84 193 GLY B O 1
ATOM 4662 N N . LYS B 1 194 ? 32.413 -45.554 -17.059 1.00 14.82 194 LYS B N 1
ATOM 4663 C CA . LYS B 1 194 ? 32.420 -46.171 -15.738 1.00 16.49 194 LYS B CA 1
ATOM 4664 C C . LYS B 1 194 ? 33.833 -46.610 -15.346 1.00 16.89 194 LYS B C 1
ATOM 4665 O O . LYS B 1 194 ? 34.286 -46.368 -14.224 1.00 15.72 194 LYS B O 1
ATOM 4671 N N . ALA B 1 195 ? 34.527 -47.253 -16.278 1.00 17.71 195 ALA B N 1
ATOM 4672 C CA . ALA B 1 195 ? 35.882 -47.724 -16.021 1.00 17.97 195 ALA B CA 1
ATOM 4673 C C . ALA B 1 195 ? 36.797 -46.557 -15.664 1.00 17.81 195 ALA B C 1
ATOM 4674 O O . ALA B 1 195 ? 37.572 -46.627 -14.707 1.00 17.60 195 ALA B O 1
ATOM 4676 N N . ALA B 1 196 ? 36.697 -45.481 -16.436 1.00 16.70 196 ALA B N 1
ATOM 4677 C CA . ALA B 1 196 ? 37.509 -44.292 -16.210 1.00 16.08 196 ALA B CA 1
ATOM 4678 C C . ALA B 1 196 ? 37.250 -43.683 -14.834 1.00 14.95 196 ALA B C 1
ATOM 4679 O O . ALA B 1 196 ? 38.180 -43.286 -14.135 1.00 14.61 196 ALA B O 1
ATOM 4681 N N . LEU B 1 197 ? 35.983 -43.605 -14.447 1.00 14.07 197 LEU B N 1
ATOM 4682 C CA . LEU B 1 197 ? 35.640 -43.016 -13.162 1.00 14.48 197 LEU B CA 1
ATOM 4683 C C . LEU B 1 19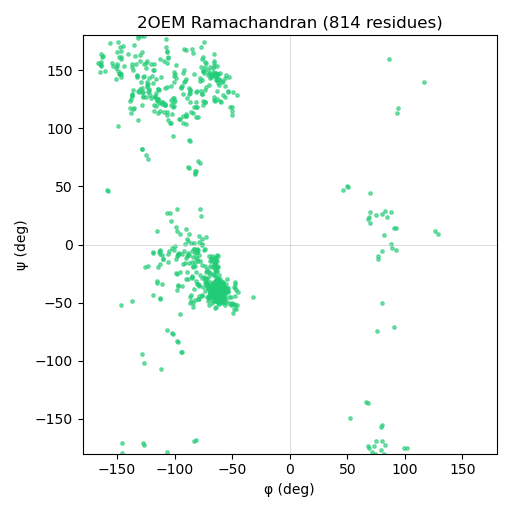7 ? 36.075 -43.863 -11.966 1.00 15.43 197 LEU B C 1
ATOM 4684 O O . LEU B 1 197 ? 36.412 -43.321 -10.915 1.00 13.99 197 LEU B O 1
ATOM 4689 N N . GLN B 1 198 ? 36.080 -45.184 -12.121 1.00 16.97 198 GLN B N 1
ATOM 4690 C CA . GLN B 1 198 ? 36.499 -46.051 -11.024 1.00 18.23 198 GLN B CA 1
ATOM 4691 C C . GLN B 1 198 ? 38.013 -45.938 -10.864 1.00 18.74 198 GLN B C 1
ATOM 4692 O O . GLN B 1 198 ? 38.539 -46.034 -9.754 1.00 18.94 198 GLN B O 1
ATOM 4698 N N . GLU B 1 199 ? 38.711 -45.720 -11.975 1.00 17.98 199 GLU B N 1
ATOM 4699 C CA . GLU B 1 199 ? 40.158 -45.558 -11.933 1.00 19.34 199 GLU B CA 1
ATOM 4700 C C . GLU B 1 199 ? 40.471 -44.295 -11.138 1.00 18.48 199 GLU B C 1
ATOM 4701 O O . GLU B 1 199 ? 41.416 -44.261 -10.351 1.00 18.07 199 GLU B O 1
ATOM 4707 N N . VAL B 1 200 ? 39.668 -43.254 -11.344 1.00 17.24 200 VAL B N 1
ATOM 4708 C CA . VAL B 1 200 ? 39.873 -42.007 -10.627 1.00 16.59 200 VAL B CA 1
ATOM 4709 C C . VAL B 1 200 ? 39.614 -42.202 -9.138 1.00 16.99 200 VAL B C 1
ATOM 4710 O O . VAL B 1 200 ? 40.350 -41.667 -8.307 1.00 17.21 200 VAL B O 1
ATOM 4714 N N . TYR B 1 201 ? 38.575 -42.960 -8.794 1.00 17.76 201 TYR B N 1
ATOM 4715 C CA . TYR B 1 201 ? 38.288 -43.197 -7.383 1.00 19.46 201 TYR B CA 1
ATOM 4716 C C . TYR B 1 201 ? 39.501 -43.876 -6.757 1.00 19.71 201 TYR B C 1
ATOM 4717 O O . TYR B 1 201 ? 39.935 -43.523 -5.659 1.00 20.60 201 TYR B O 1
ATOM 4726 N N . GLU B 1 202 ? 40.038 -44.857 -7.473 1.00 21.08 202 GLU B N 1
ATOM 4727 C CA . GLU B 1 202 ? 41.193 -45.610 -7.008 1.00 23.92 202 GLU B CA 1
ATOM 4728 C C . GLU B 1 202 ? 42.370 -44.723 -6.643 1.00 23.01 202 GLU B C 1
ATOM 4729 O O . GLU B 1 202 ? 43.080 -45.000 -5.680 1.00 22.38 202 GLU B O 1
ATOM 4735 N N . GLN B 1 203 ? 42.587 -43.649 -7.395 1.00 22.61 203 GLN B N 1
ATOM 4736 C CA . GLN B 1 203 ? 43.729 -42.803 -7.090 1.00 24.71 203 GLN B CA 1
ATOM 4737 C C . GLN B 1 203 ? 43.514 -41.602 -6.178 1.00 24.08 203 GLN B C 1
ATOM 4738 O O . GLN B 1 203 ? 44.393 -41.286 -5.380 1.00 25.23 203 GLN B O 1
ATOM 4744 N N . THR B 1 204 ? 42.362 -40.942 -6.263 1.00 23.90 204 THR B N 1
ATOM 4745 C CA . THR B 1 204 ? 42.129 -39.763 -5.422 1.00 23.38 204 THR B CA 1
ATOM 4746 C C . THR B 1 204 ? 41.093 -39.951 -4.322 1.00 23.20 204 THR B C 1
ATOM 4747 O O . THR B 1 204 ? 40.977 -39.111 -3.425 1.00 24.21 204 THR B O 1
ATOM 4751 N N . GLY B 1 205 ? 40.334 -41.037 -4.393 1.00 22.07 205 GLY B N 1
ATOM 4752 C CA . GLY B 1 205 ? 39.316 -41.278 -3.390 1.00 22.04 205 GLY B CA 1
ATOM 4753 C C . GLY B 1 205 ? 38.038 -40.500 -3.664 1.00 22.49 205 GLY B C 1
ATOM 4754 O O . GLY B 1 205 ? 37.133 -40.473 -2.831 1.00 22.84 205 GLY B O 1
ATOM 4755 N N . LYS B 1 206 ? 37.957 -39.856 -4.826 1.00 21.01 206 LYS B N 1
ATOM 4756 C CA . LYS B 1 206 ? 36.757 -39.098 -5.173 1.00 19.04 206 LYS B CA 1
ATOM 4757 C C . LYS B 1 206 ? 35.791 -39.934 -6.001 1.00 19.03 206 LYS B C 1
ATOM 4758 O O . LYS B 1 206 ? 36.191 -40.626 -6.944 1.00 16.36 206 LYS B O 1
ATOM 4764 N N . ARG B 1 207 ? 34.514 -39.862 -5.645 1.00 18.35 207 ARG B N 1
ATOM 4765 C CA . ARG B 1 207 ? 33.479 -40.581 -6.376 1.00 18.07 207 ARG B CA 1
ATOM 4766 C C . ARG B 1 207 ? 32.786 -39.589 -7.310 1.00 16.99 207 ARG B C 1
ATOM 4767 O O . ARG B 1 207 ? 32.309 -38.540 -6.864 1.00 16.61 207 ARG B O 1
ATOM 4775 N N . THR B 1 208 ? 32.737 -39.922 -8.599 1.00 14.32 208 THR B N 1
ATOM 4776 C CA . THR B 1 208 ? 32.112 -39.057 -9.599 1.00 12.60 208 THR B CA 1
ATOM 4777 C C . THR B 1 208 ? 31.161 -39.842 -10.498 1.00 12.24 208 THR B C 1
ATOM 4778 O O . THR B 1 208 ? 31.517 -40.901 -11.021 1.00 13.70 208 THR B O 1
ATOM 4782 N N . LEU B 1 209 ? 29.955 -39.313 -10.681 1.00 11.65 209 LEU B N 1
ATOM 4783 C CA . LEU B 1 209 ? 28.953 -39.964 -11.520 1.00 12.11 209 LEU B CA 1
ATOM 4784 C C . LEU B 1 209 ? 28.908 -39.356 -12.916 1.00 10.82 209 LEU B C 1
ATOM 4785 O O . LEU B 1 209 ? 29.267 -38.193 -13.113 1.00 10.90 209 LEU B O 1
ATOM 4790 N N . TYR B 1 210 ? 28.453 -40.151 -13.877 1.00 10.91 210 TYR B N 1
ATOM 4791 C CA . TYR B 1 210 ? 28.354 -39.718 -15.265 1.00 10.45 210 TYR B CA 1
ATOM 4792 C C . TYR B 1 210 ? 26.902 -39.749 -15.735 1.00 10.98 210 TYR B C 1
ATOM 4793 O O . TYR B 1 210 ? 26.251 -40.794 -15.705 1.00 10.12 210 TYR B O 1
ATOM 4802 N N . ALA B 1 211 ? 26.396 -38.586 -16.139 1.00 9.31 211 ALA B N 1
ATOM 4803 C CA . ALA B 1 211 ? 25.031 -38.459 -16.647 1.00 10.30 211 ALA B CA 1
ATOM 4804 C C . ALA B 1 211 ? 25.141 -38.558 -18.163 1.00 9.94 211 ALA B C 1
ATOM 4805 O O . ALA B 1 211 ? 25.642 -37.643 -18.820 1.00 10.71 211 ALA B O 1
ATOM 4807 N N . VAL B 1 212 ? 24.681 -39.681 -18.705 1.00 8.72 212 VAL B N 1
ATOM 4808 C CA . VAL B 1 212 ? 24.754 -39.942 -20.138 1.00 9.57 212 VAL B CA 1
ATOM 4809 C C . VAL B 1 212 ? 23.469 -39.543 -20.851 1.00 7.62 212 VAL B C 1
ATOM 4810 O O . VAL B 1 212 ? 22.369 -39.843 -20.391 1.00 8.39 212 VAL B O 1
ATOM 4814 N N . ASN B 1 213 ? 23.626 -38.864 -21.981 1.00 9.06 213 ASN B N 1
ATOM 4815 C CA . ASN B 1 213 ? 22.485 -38.404 -22.769 1.00 9.30 213 ASN B CA 1
ATOM 4816 C C . ASN B 1 213 ? 21.704 -39.585 -23.342 1.00 10.62 213 ASN B C 1
ATOM 4817 O O . ASN B 1 213 ? 22.272 -40.468 -23.991 1.00 11.57 213 ASN B O 1
ATOM 4822 N N . LEU B 1 214 ? 20.399 -39.590 -23.083 1.00 10.01 214 LEU B N 1
ATOM 4823 C CA . LEU B 1 214 ? 19.493 -40.628 -23.566 1.00 10.02 214 LEU B CA 1
ATOM 4824 C C . LEU B 1 214 ? 18.730 -40.004 -24.724 1.00 10.44 214 LEU B C 1
ATOM 4825 O O . LEU B 1 214 ? 17.821 -39.197 -24.516 1.00 10.53 214 LEU B O 1
ATOM 4830 N N . THR B 1 215 ? 19.088 -40.389 -25.944 1.00 10.05 215 THR B N 1
ATOM 4831 C CA . THR B 1 215 ? 18.458 -39.809 -27.122 1.00 9.32 215 THR B CA 1
ATOM 4832 C C . THR B 1 215 ? 17.906 -40.839 -28.096 1.00 10.38 215 THR B C 1
ATOM 4833 O O . THR B 1 215 ? 17.835 -42.027 -27.788 1.00 9.76 215 THR B O 1
ATOM 4837 N N . GLY B 1 216 ? 17.499 -40.366 -29.269 1.00 10.81 216 GLY B N 1
ATOM 4838 C CA . GLY B 1 216 ? 16.944 -41.258 -30.266 1.00 9.61 216 GLY B CA 1
ATOM 4839 C C . GLY B 1 216 ? 15.432 -41.227 -30.274 1.00 10.48 216 GLY B C 1
ATOM 4840 O O . GLY B 1 216 ? 14.800 -40.440 -29.559 1.00 10.78 216 GLY B O 1
ATOM 4841 N N . LYS B 1 217 ? 14.837 -42.095 -31.082 1.00 10.56 217 LYS B N 1
ATOM 4842 C CA . LYS B 1 217 ? 13.387 -42.135 -31.178 1.00 11.24 217 LYS B CA 1
ATOM 4843 C C . LYS B 1 217 ? 12.720 -42.593 -29.895 1.00 10.86 217 LYS B C 1
ATOM 4844 O O . LYS B 1 217 ? 13.265 -43.397 -29.133 1.00 11.79 217 LYS B O 1
ATOM 4850 N N . THR B 1 218 ? 11.529 -42.057 -29.666 1.00 9.77 218 THR B N 1
ATOM 4851 C CA . THR B 1 218 ? 10.749 -42.341 -28.471 1.00 10.50 218 THR B CA 1
ATOM 4852 C C . THR B 1 218 ? 10.565 -43.811 -28.132 1.00 11.52 218 THR B C 1
ATOM 4853 O O . THR B 1 218 ? 10.811 -44.228 -26.997 1.00 12.02 218 THR B O 1
ATOM 4857 N N . PHE B 1 219 ? 10.141 -44.603 -29.109 1.00 11.70 219 PHE B N 1
ATOM 4858 C CA . PHE B 1 219 ? 9.883 -46.007 -28.836 1.00 13.46 219 PHE B CA 1
ATOM 4859 C C . PHE B 1 219 ? 11.097 -46.917 -28.699 1.00 15.07 219 PHE B C 1
ATOM 4860 O O . PHE B 1 219 ? 10.960 -48.126 -28.531 1.00 16.97 219 PHE B O 1
ATOM 4868 N N . ALA B 1 220 ? 12.285 -46.326 -28.737 1.00 13.01 220 ALA B N 1
ATOM 4869 C CA . ALA B 1 220 ? 13.513 -47.089 -28.554 1.00 13.51 220 ALA B CA 1
ATOM 4870 C C . ALA B 1 220 ? 14.146 -46.657 -27.228 1.00 13.28 220 ALA B C 1
ATOM 4871 O O . ALA B 1 220 ? 15.149 -47.226 -26.796 1.00 13.21 220 ALA B O 1
ATOM 4873 N N . LEU B 1 221 ? 13.546 -45.661 -26.575 1.00 12.26 221 LEU B N 1
ATOM 4874 C CA . LEU B 1 221 ? 14.083 -45.148 -25.311 1.00 12.75 221 LEU B CA 1
ATOM 4875 C C . LEU B 1 221 ? 14.092 -46.131 -24.141 1.00 14.05 221 LEU B C 1
ATOM 4876 O O . LEU B 1 221 ? 15.099 -46.248 -23.439 1.00 14.61 221 LEU B O 1
ATOM 4881 N N . LYS B 1 222 ? 12.982 -46.825 -23.913 1.00 14.60 222 LYS B N 1
ATOM 4882 C CA . LYS B 1 222 ? 12.925 -47.759 -22.795 1.00 15.77 222 LYS B CA 1
ATOM 4883 C C . LYS B 1 222 ? 13.895 -48.922 -22.961 1.00 15.83 222 LYS B C 1
ATOM 4884 O O . LYS B 1 222 ? 14.499 -49.369 -21.986 1.00 15.24 222 LYS B O 1
ATOM 4890 N N . ASP B 1 223 ? 14.058 -49.401 -24.191 1.00 16.21 223 ASP B N 1
ATOM 4891 C CA . ASP B 1 223 ? 14.981 -50.502 -24.449 1.00 18.43 223 ASP B CA 1
ATOM 4892 C C . ASP B 1 223 ? 16.414 -50.108 -24.112 1.00 17.14 223 ASP B C 1
ATOM 4893 O O . ASP B 1 223 ? 17.129 -50.860 -23.448 1.00 17.18 223 ASP B O 1
ATOM 4898 N N . LYS B 1 224 ? 16.844 -48.932 -24.565 1.00 16.05 224 LYS B N 1
ATOM 4899 C CA . LYS B 1 224 ? 18.208 -48.509 -24.275 1.00 16.01 224 LYS B CA 1
ATOM 4900 C C . LYS B 1 224 ? 18.404 -48.093 -22.820 1.00 15.13 224 LYS B C 1
ATOM 4901 O O . LYS B 1 224 ? 19.497 -48.251 -22.279 1.00 16.01 224 LYS B O 1
ATOM 4907 N N . ALA B 1 225 ? 17.355 -47.577 -22.181 1.00 12.52 225 ALA B N 1
ATOM 4908 C CA . ALA B 1 225 ? 17.466 -47.175 -20.778 1.00 13.04 225 ALA B CA 1
ATOM 4909 C C . ALA B 1 225 ? 17.625 -48.430 -19.925 1.00 12.59 225 ALA B C 1
ATOM 4910 O O . ALA B 1 225 ? 18.351 -48.436 -18.927 1.00 12.72 225 ALA B O 1
ATOM 4912 N N . LYS B 1 226 ? 16.929 -49.493 -20.317 1.00 12.88 226 LYS B N 1
ATOM 4913 C CA . LYS B 1 226 ? 17.019 -50.757 -19.595 1.00 14.01 226 LYS B CA 1
ATOM 4914 C C . LYS B 1 226 ? 18.452 -51.266 -19.729 1.00 15.30 226 LYS B C 1
ATOM 4915 O O . LYS B 1 226 ? 19.044 -51.758 -18.763 1.00 16.03 226 LYS B O 1
ATOM 4921 N N . ARG B 1 227 ? 18.994 -51.154 -20.938 1.00 14.22 227 ARG B N 1
ATOM 4922 C CA . ARG B 1 227 ? 20.361 -51.571 -21.200 1.00 14.77 227 ARG B CA 1
ATOM 4923 C C . ARG B 1 227 ? 21.297 -50.726 -20.351 1.00 14.32 227 ARG B C 1
ATOM 4924 O O . ARG B 1 227 ? 22.258 -51.236 -19.788 1.00 14.37 227 ARG B O 1
ATOM 4932 N N . ALA B 1 228 ? 21.011 -49.432 -20.256 1.00 13.98 228 ALA B N 1
ATOM 4933 C CA . ALA B 1 228 ? 21.844 -48.546 -19.449 1.00 14.63 228 ALA B CA 1
ATOM 4934 C C . ALA B 1 228 ? 21.822 -49.019 -17.997 1.00 14.58 228 ALA B C 1
ATOM 4935 O O . ALA B 1 228 ? 22.854 -49.036 -17.330 1.00 14.89 228 ALA B O 1
ATOM 4937 N N . ALA B 1 229 ? 20.646 -49.413 -17.510 1.00 14.14 229 ALA B N 1
ATOM 4938 C CA . ALA B 1 229 ? 20.527 -49.893 -16.138 1.00 14.64 229 ALA B CA 1
ATOM 4939 C C . ALA B 1 229 ? 21.389 -51.144 -15.958 1.00 16.58 229 ALA B C 1
ATOM 4940 O O . ALA B 1 229 ? 22.133 -51.262 -14.982 1.00 17.68 229 ALA B O 1
ATOM 4942 N N . GLU B 1 230 ? 21.294 -52.068 -16.911 1.00 17.85 230 GLU B N 1
ATOM 4943 C CA . GLU B 1 230 ? 22.074 -53.305 -16.867 1.00 18.41 230 GLU B CA 1
ATOM 4944 C C . GLU B 1 230 ? 23.575 -53.020 -16.858 1.00 18.12 230 GLU B C 1
ATOM 4945 O O . GLU B 1 230 ? 24.348 -53.713 -16.190 1.00 19.41 230 GLU B O 1
ATOM 4951 N N . LEU B 1 231 ? 23.981 -51.996 -17.603 1.00 17.13 231 LEU B N 1
ATOM 4952 C CA . LEU B 1 231 ? 25.384 -51.608 -17.691 1.00 16.32 231 LEU B CA 1
ATOM 4953 C C . LEU B 1 231 ? 25.841 -50.765 -16.502 1.00 16.48 231 LEU B C 1
ATOM 4954 O O . LEU B 1 231 ? 27.025 -50.454 -16.374 1.00 18.49 231 LEU B O 1
ATOM 4959 N N . GLY B 1 232 ? 24.900 -50.392 -15.642 1.00 16.80 232 GLY B N 1
ATOM 4960 C CA . GLY B 1 232 ? 25.239 -49.612 -14.466 1.00 17.03 232 GLY B CA 1
ATOM 4961 C C . GLY B 1 232 ? 25.380 -48.114 -14.664 1.00 16.38 232 GLY B C 1
ATOM 4962 O O . GLY B 1 232 ? 26.137 -47.468 -13.939 1.00 16.76 232 GLY B O 1
ATOM 4963 N N . ALA B 1 233 ? 24.664 -47.554 -15.639 1.00 14.02 233 ALA B N 1
ATOM 4964 C CA . ALA B 1 233 ? 24.728 -46.114 -15.886 1.00 12.67 233 ALA B CA 1
ATOM 4965 C C . ALA B 1 233 ? 24.372 -45.390 -14.588 1.00 12.06 233 ALA B C 1
ATOM 4966 O O . ALA B 1 233 ? 23.502 -45.839 -13.838 1.00 13.04 233 ALA B O 1
ATOM 4968 N N . ASP B 1 234 ? 25.037 -44.268 -14.321 1.00 11.50 234 ASP B N 1
ATOM 4969 C CA . ASP B 1 234 ? 24.781 -43.518 -13.092 1.00 10.72 234 ASP B CA 1
ATOM 4970 C C . ASP B 1 234 ? 23.545 -42.648 -13.170 1.00 11.07 234 ASP B C 1
ATOM 4971 O O . ASP B 1 234 ? 22.722 -42.636 -12.254 1.00 11.69 234 ASP B O 1
ATOM 4976 N N . VAL B 1 235 ? 23.434 -41.907 -14.268 1.00 9.20 235 VAL B N 1
ATOM 4977 C CA . VAL B 1 235 ? 22.319 -40.989 -14.472 1.00 8.77 235 VAL B CA 1
ATOM 4978 C C . VAL B 1 235 ? 22.000 -40.892 -15.956 1.00 8.97 235 VAL B C 1
ATOM 4979 O O . VAL B 1 235 ? 22.890 -40.992 -16.798 1.00 7.97 235 VAL B O 1
ATOM 4983 N N . LEU B 1 236 ? 20.723 -40.710 -16.274 1.00 8.91 236 LEU B N 1
ATOM 4984 C CA . LEU B 1 236 ? 20.304 -40.555 -17.663 1.00 8.95 236 LEU B CA 1
ATOM 4985 C C . LEU B 1 236 ? 19.909 -39.093 -17.866 1.00 8.32 236 LEU B C 1
ATOM 4986 O O . LEU B 1 236 ? 19.019 -38.587 -17.180 1.00 8.09 236 LEU B O 1
ATOM 4991 N N . LEU B 1 237 ? 20.588 -38.419 -18.786 1.00 8.72 237 LEU B N 1
ATOM 4992 C CA . LEU B 1 237 ? 20.290 -37.024 -19.108 1.00 8.45 237 LEU B CA 1
ATOM 4993 C C . LEU B 1 237 ? 19.192 -37.102 -20.161 1.00 8.03 237 LEU B C 1
ATOM 4994 O O . LEU B 1 237 ? 19.308 -37.856 -21.123 1.00 8.42 237 LEU B O 1
ATOM 4999 N N . PHE B 1 238 ? 18.130 -36.318 -20.000 1.00 7.21 238 PHE B N 1
ATOM 5000 C CA . PHE B 1 238 ? 17.015 -36.408 -20.934 1.00 8.41 238 PHE B CA 1
ATOM 5001 C C . PHE B 1 238 ? 16.436 -35.061 -21.347 1.00 8.28 238 PHE B C 1
ATOM 5002 O O . PHE B 1 238 ? 16.043 -34.264 -20.495 1.00 8.36 238 PHE B O 1
ATOM 5010 N N . ASN B 1 239 ? 16.384 -34.826 -22.659 1.00 7.46 239 ASN B N 1
ATOM 5011 C CA . ASN B 1 239 ? 15.836 -33.590 -23.233 1.00 8.91 239 ASN B CA 1
ATOM 5012 C C . ASN B 1 239 ? 14.309 -33.723 -23.293 1.00 9.04 239 ASN B C 1
ATOM 5013 O O . ASN B 1 239 ? 13.706 -33.699 -24.373 1.00 7.64 239 ASN B O 1
ATOM 5018 N N . VAL B 1 240 ? 13.692 -33.849 -22.124 1.00 8.72 240 VAL B N 1
ATOM 5019 C CA . VAL B 1 240 ? 12.250 -34.041 -22.012 1.00 7.73 240 VAL B CA 1
ATOM 5020 C C . VAL B 1 240 ? 11.329 -33.165 -22.866 1.00 9.04 240 VAL B C 1
ATOM 5021 O O . VAL B 1 240 ? 10.335 -33.655 -23.404 1.00 9.41 240 VAL B O 1
ATOM 5025 N N . PHE B 1 241 ? 11.645 -31.882 -23.000 1.00 8.68 241 PHE B N 1
ATOM 5026 C CA . PHE B 1 241 ? 10.772 -30.996 -23.758 1.00 10.13 241 PHE B CA 1
ATOM 5027 C C . PHE B 1 241 ? 10.721 -31.261 -25.256 1.00 10.42 241 PHE B C 1
ATOM 5028 O O . PHE B 1 241 ? 9.850 -30.747 -25.950 1.00 10.56 241 PHE B O 1
ATOM 5036 N N . ALA B 1 242 ? 11.637 -32.082 -25.751 1.00 9.17 242 ALA B N 1
ATOM 5037 C CA . ALA B 1 242 ? 11.639 -32.419 -27.167 1.00 9.30 242 ALA B CA 1
ATOM 5038 C C . ALA B 1 242 ? 10.856 -33.717 -27.369 1.00 10.93 242 ALA B C 1
ATOM 5039 O O . ALA B 1 242 ? 10.574 -34.107 -28.507 1.00 11.67 242 ALA B O 1
ATOM 5041 N N . TYR B 1 243 ? 10.488 -34.360 -26.257 1.00 10.08 243 TYR B N 1
ATOM 5042 C CA . TYR B 1 243 ? 9.767 -35.641 -26.276 1.00 10.95 243 TYR B CA 1
ATOM 5043 C C . TYR B 1 243 ? 8.350 -35.653 -25.708 1.00 13.11 243 TYR B C 1
ATOM 5044 O O . TYR B 1 243 ? 7.501 -36.437 -26.150 1.00 17.04 243 TYR B O 1
ATOM 5053 N N . GLY B 1 244 ? 8.115 -34.832 -24.695 1.00 12.35 244 GLY B N 1
ATOM 5054 C CA . GLY B 1 244 ? 6.812 -34.800 -24.054 1.00 10.60 244 GLY B CA 1
ATOM 5055 C C . GLY B 1 244 ? 6.982 -35.234 -22.610 1.00 11.56 244 GLY B C 1
ATOM 5056 O O . GLY B 1 244 ? 7.757 -36.152 -22.321 1.00 11.53 244 GLY B O 1
ATOM 5057 N N . LEU B 1 245 ? 6.274 -34.573 -21.698 1.00 10.68 245 LEU B N 1
ATOM 5058 C CA . LEU B 1 245 ? 6.369 -34.895 -20.272 1.00 13.10 245 LEU B CA 1
ATOM 5059 C C . LEU B 1 245 ? 6.018 -36.347 -19.972 1.00 11.62 245 LEU B C 1
ATOM 5060 O O . LEU B 1 245 ? 6.595 -36.963 -19.071 1.00 11.23 245 LEU B O 1
ATOM 5065 N N . ASP B 1 246 ? 5.065 -36.894 -20.719 1.00 11.72 246 ASP B N 1
ATOM 5066 C CA . ASP B 1 246 ? 4.637 -38.268 -20.501 1.00 10.31 246 ASP B CA 1
ATOM 5067 C C . ASP B 1 246 ? 5.768 -39.273 -20.709 1.00 10.46 246 ASP B C 1
ATOM 5068 O O . ASP B 1 246 ? 5.791 -40.327 -20.071 1.00 9.96 246 ASP B O 1
ATOM 5073 N N . VAL B 1 247 ? 6.707 -38.959 -21.598 1.00 9.55 247 VAL B N 1
ATOM 5074 C CA . VAL B 1 247 ? 7.816 -39.880 -21.842 1.00 9.59 247 VAL B CA 1
ATOM 5075 C C . VAL B 1 247 ? 8.720 -39.930 -20.614 1.00 10.90 247 VAL B C 1
ATOM 5076 O O . VAL B 1 247 ? 9.213 -40.997 -20.241 1.00 9.77 247 VAL B O 1
ATOM 5080 N N . LEU B 1 248 ? 8.942 -38.776 -19.990 1.00 10.02 248 LEU B N 1
ATOM 5081 C CA . LEU B 1 248 ? 9.750 -38.729 -18.774 1.00 10.64 248 LEU B CA 1
ATOM 5082 C C . LEU B 1 248 ? 9.066 -39.602 -17.718 1.00 10.88 248 LEU B C 1
ATOM 5083 O O . LEU B 1 248 ? 9.707 -40.406 -17.041 1.00 9.43 248 LEU B O 1
ATOM 5088 N N . GLN B 1 249 ? 7.752 -39.457 -17.586 1.00 9.83 249 GLN B N 1
ATOM 5089 C CA . GLN B 1 249 ? 7.029 -40.256 -16.601 1.00 12.06 249 GLN B CA 1
ATOM 5090 C C . GLN B 1 249 ? 7.166 -41.753 -16.886 1.00 11.97 249 GLN B C 1
ATOM 5091 O O . GLN B 1 249 ? 7.284 -42.558 -15.962 1.00 11.95 249 GLN B O 1
ATOM 5097 N N . ALA B 1 250 ? 7.149 -42.124 -18.164 1.00 11.40 250 ALA B N 1
ATOM 5098 C CA . ALA B 1 250 ? 7.274 -43.529 -18.548 1.00 12.65 250 ALA B CA 1
ATOM 5099 C C . ALA B 1 250 ? 8.623 -44.108 -18.129 1.00 12.23 250 ALA B C 1
ATOM 5100 O O . ALA B 1 250 ? 8.701 -45.245 -17.655 1.00 12.81 250 ALA B O 1
ATOM 5102 N N . LEU B 1 251 ? 9.684 -43.328 -18.312 1.00 11.58 251 LEU B N 1
ATOM 5103 C CA . LEU B 1 251 ? 11.031 -43.758 -17.938 1.00 11.69 251 LEU B CA 1
ATOM 5104 C C . LEU B 1 251 ? 11.132 -43.907 -16.422 1.00 12.02 251 LEU B C 1
ATOM 5105 O O . LEU B 1 251 ? 11.811 -44.799 -15.915 1.00 11.26 251 LEU B O 1
ATOM 5110 N N . ARG B 1 252 ? 10.449 -43.027 -15.699 1.00 10.64 252 ARG B N 1
ATOM 5111 C CA . ARG B 1 252 ? 10.462 -43.077 -14.242 1.00 12.12 252 ARG B CA 1
ATOM 5112 C C . ARG B 1 252 ? 9.688 -44.274 -13.702 1.00 15.00 252 ARG B C 1
ATOM 5113 O O . ARG B 1 252 ? 10.099 -44.898 -12.721 1.00 15.85 252 ARG B O 1
ATOM 5121 N N . GLU B 1 253 ? 8.577 -44.608 -14.349 1.00 15.59 253 GLU B N 1
ATOM 5122 C CA . GLU B 1 253 ? 7.747 -45.713 -13.877 1.00 17.02 253 GLU B CA 1
ATOM 5123 C C . GLU B 1 253 ? 8.196 -47.111 -14.283 1.00 18.77 253 GLU B C 1
ATOM 5124 O O . GLU B 1 253 ? 7.675 -48.095 -13.763 1.00 19.58 253 GLU B O 1
ATOM 5130 N N . ASP B 1 254 ? 9.154 -47.214 -15.199 1.00 18.29 254 ASP B N 1
ATOM 5131 C CA . ASP B 1 254 ? 9.627 -48.532 -15.627 1.00 20.22 254 ASP B CA 1
ATOM 5132 C C . ASP B 1 254 ? 10.603 -49.096 -14.595 1.00 19.97 254 ASP B C 1
ATOM 5133 O O . ASP B 1 254 ? 11.726 -48.606 -14.453 1.00 18.04 254 ASP B O 1
ATOM 5138 N N . GLU B 1 255 ? 10.178 -50.130 -13.875 1.00 19.70 255 GLU B N 1
ATOM 5139 C CA . GLU B 1 255 ? 11.028 -50.725 -12.851 1.00 21.16 255 GLU B CA 1
ATOM 5140 C C . GLU B 1 255 ? 12.296 -51.381 -13.390 1.00 20.35 255 GLU B C 1
ATOM 5141 O O . GLU B 1 255 ? 13.233 -51.637 -12.632 1.00 20.72 255 GLU B O 1
ATOM 5147 N N . GLU B 1 256 ? 12.335 -51.643 -14.693 1.00 19.54 256 GLU B N 1
ATOM 5148 C CA . GLU B 1 256 ? 13.510 -52.258 -15.296 1.00 18.03 256 GLU B CA 1
ATOM 5149 C C . GLU B 1 256 ? 14.588 -51.229 -15.617 1.00 17.94 256 GLU B C 1
ATOM 5150 O O . GLU B 1 256 ? 15.679 -51.574 -16.072 1.00 17.78 256 GLU B O 1
ATOM 5156 N N . ILE B 1 257 ? 14.275 -49.960 -15.390 1.00 15.84 257 ILE B N 1
ATOM 5157 C CA . ILE B 1 257 ? 15.247 -48.899 -15.623 1.00 14.55 257 ILE B CA 1
ATOM 5158 C C . ILE B 1 257 ? 15.769 -48.505 -14.241 1.00 14.12 257 ILE B C 1
ATOM 5159 O O . ILE B 1 257 ? 16.869 -48.901 -13.852 1.00 13.87 257 ILE B O 1
ATOM 5164 N N . ALA B 1 258 ? 14.962 -47.752 -13.499 1.00 14.84 258 ALA B N 1
ATOM 5165 C CA . ALA B 1 258 ? 15.307 -47.324 -12.149 1.00 13.99 258 ALA B CA 1
ATOM 5166 C C . ALA B 1 258 ? 16.694 -46.699 -12.027 1.00 14.13 258 ALA B C 1
ATOM 5167 O O . ALA B 1 258 ? 17.494 -47.076 -11.165 1.00 15.09 258 ALA B O 1
ATOM 5169 N N . VAL B 1 259 ? 16.963 -45.740 -12.902 1.00 13.01 259 VAL B N 1
ATOM 5170 C CA . VAL B 1 259 ? 18.223 -45.014 -12.915 1.00 13.27 259 VAL B CA 1
ATOM 5171 C C . VAL B 1 259 ? 17.825 -43.553 -12.743 1.00 12.00 259 VAL B C 1
ATOM 5172 O O . VAL B 1 259 ? 16.785 -43.132 -13.248 1.00 13.03 259 VAL B O 1
ATOM 5176 N N . PRO B 1 260 ? 18.622 -42.769 -12.006 1.00 11.83 260 PRO B N 1
ATOM 5177 C CA . PRO B 1 260 ? 18.279 -41.355 -11.821 1.00 10.57 260 PRO B CA 1
ATOM 5178 C C . PRO B 1 260 ? 18.099 -40.650 -13.167 1.00 9.66 260 PRO B C 1
ATOM 5179 O O . PRO B 1 260 ? 18.791 -40.964 -14.138 1.00 9.47 260 PRO B O 1
ATOM 5183 N N . ILE B 1 261 ? 17.175 -39.695 -13.219 1.00 9.84 261 ILE B N 1
ATOM 5184 C CA . ILE B 1 261 ? 16.911 -38.961 -14.453 1.00 9.01 261 ILE B CA 1
ATOM 5185 C C . ILE B 1 261 ? 17.154 -37.467 -14.274 1.00 8.58 261 ILE B C 1
ATOM 5186 O O . ILE B 1 261 ? 16.593 -36.841 -13.377 1.00 9.42 261 ILE B O 1
ATOM 5191 N N . MET B 1 262 ? 17.994 -36.912 -15.141 1.00 8.76 262 MET B N 1
ATOM 5192 C CA . MET B 1 262 ? 18.329 -35.494 -15.116 1.00 8.01 262 MET B CA 1
ATOM 5193 C C . MET B 1 262 ? 17.618 -34.820 -16.290 1.00 8.99 262 MET B C 1
ATOM 5194 O O . MET B 1 262 ? 17.933 -35.091 -17.449 1.00 9.70 262 MET B O 1
ATOM 5199 N N . ALA B 1 263 ? 16.662 -33.944 -15.991 1.00 8.39 263 ALA B N 1
ATOM 5200 C CA . ALA B 1 263 ? 15.917 -33.253 -17.043 1.00 7.35 263 ALA B CA 1
ATOM 5201 C C . ALA B 1 263 ? 16.635 -31.989 -17.504 1.00 8.45 263 ALA B C 1
ATOM 5202 O O . ALA B 1 263 ? 17.044 -31.170 -16.684 1.00 8.92 263 ALA B O 1
ATOM 5204 N N . HIS B 1 264 ? 16.786 -31.843 -18.818 1.00 8.56 264 HIS B N 1
ATOM 5205 C CA . HIS B 1 264 ? 17.447 -30.674 -19.395 1.00 9.53 264 HIS B CA 1
ATOM 5206 C C . HIS B 1 264 ? 16.390 -29.700 -19.902 1.00 9.02 264 HIS B C 1
ATOM 5207 O O . HIS B 1 264 ? 15.349 -30.118 -20.400 1.00 10.32 264 HIS B O 1
ATOM 5214 N N . PRO B 1 265 ? 16.649 -28.385 -19.788 1.00 7.84 265 PRO B N 1
ATOM 5215 C CA . PRO B 1 265 ? 15.698 -27.362 -20.235 1.00 8.22 265 PRO B CA 1
ATOM 5216 C C . PRO B 1 265 ? 15.633 -27.062 -21.728 1.00 8.76 265 PRO B C 1
ATOM 5217 O O . PRO B 1 265 ? 14.881 -26.185 -22.143 1.00 8.58 265 PRO B O 1
ATOM 5221 N N . ALA B 1 266 ? 16.407 -27.782 -22.536 1.00 8.41 266 ALA B N 1
ATOM 5222 C CA . ALA B 1 266 ? 16.399 -27.544 -23.977 1.00 8.47 266 ALA B CA 1
ATOM 5223 C C . ALA B 1 266 ? 14.967 -27.499 -24.526 1.00 8.99 266 ALA B C 1
ATOM 5224 O O . ALA B 1 266 ? 14.148 -28.371 -24.237 1.00 9.45 266 ALA B O 1
ATOM 5226 N N . PHE B 1 267 ? 14.689 -26.462 -25.316 1.00 10.04 267 PHE B N 1
ATOM 5227 C CA . PHE B 1 267 ? 13.387 -26.214 -25.944 1.00 8.83 267 PHE B CA 1
ATOM 5228 C C . PHE B 1 267 ? 12.302 -25.657 -25.009 1.00 7.73 267 PHE B C 1
ATOM 5229 O O . PHE B 1 267 ? 11.254 -25.207 -25.480 1.00 8.95 267 PHE B O 1
ATOM 5237 N N . SER B 1 268 ? 12.527 -25.676 -23.696 1.00 7.82 268 SER B N 1
ATOM 5238 C CA . SER B 1 268 ? 11.511 -25.144 -22.784 1.00 6.95 268 SER B CA 1
ATOM 5239 C C . SER B 1 268 ? 11.319 -23.646 -23.028 1.00 7.68 268 SER B C 1
ATOM 5240 O O . SER B 1 268 ? 10.265 -23.094 -22.725 1.00 9.07 268 SER B O 1
ATOM 5243 N N . GLY B 1 269 ? 12.342 -23.000 -23.579 1.00 8.74 269 GLY B N 1
ATOM 5244 C CA . GLY B 1 269 ? 12.266 -21.573 -23.855 1.00 9.23 269 GLY B CA 1
ATOM 5245 C C . GLY B 1 269 ? 11.284 -21.210 -24.960 1.00 10.77 269 GLY B C 1
ATOM 5246 O O . GLY B 1 269 ? 10.971 -20.034 -25.171 1.00 11.41 269 GLY B O 1
ATOM 5247 N N . ALA B 1 270 ? 10.801 -22.209 -25.685 1.00 8.98 270 ALA B N 1
ATOM 5248 C CA . ALA B 1 270 ? 9.833 -21.951 -26.745 1.00 9.03 270 ALA B CA 1
ATOM 5249 C C . ALA B 1 270 ? 8.467 -21.697 -26.119 1.00 9.26 270 ALA B C 1
ATOM 5250 O O . ALA B 1 270 ? 7.574 -21.127 -26.758 1.00 10.45 270 ALA B O 1
ATOM 5252 N N . VAL B 1 271 ? 8.328 -22.108 -24.860 1.00 10.11 271 VAL B N 1
ATOM 5253 C CA . VAL B 1 271 ? 7.073 -22.015 -24.111 1.00 11.02 271 VAL B CA 1
ATOM 5254 C C . VAL B 1 271 ? 6.968 -21.024 -22.941 1.00 11.64 271 VAL B C 1
ATOM 5255 O O . VAL B 1 271 ? 5.908 -20.437 -22.712 1.00 12.35 271 VAL B O 1
ATOM 5259 N N . THR B 1 272 ? 8.063 -20.821 -22.219 1.00 12.16 272 THR B N 1
ATOM 5260 C CA . THR B 1 272 ? 8.051 -19.996 -21.006 1.00 11.63 272 THR B CA 1
ATOM 5261 C C . THR B 1 272 ? 8.270 -18.477 -20.926 1.00 12.48 272 THR B C 1
ATOM 5262 O O . THR B 1 272 ? 7.736 -17.836 -20.023 1.00 12.08 272 THR B O 1
ATOM 5266 N N . PRO B 1 273 ? 9.050 -17.888 -21.845 1.00 13.35 273 PRO B N 1
ATOM 5267 C CA . PRO B 1 273 ? 9.349 -16.447 -21.823 1.00 14.03 273 PRO B CA 1
ATOM 5268 C C . PRO B 1 273 ? 8.325 -15.330 -22.025 1.00 15.36 273 PRO B C 1
ATOM 5269 O O . PRO B 1 273 ? 8.489 -14.248 -21.453 1.00 14.42 273 PRO B O 1
ATOM 5273 N N . SER B 1 274 ? 7.290 -15.570 -22.821 1.00 15.02 274 SER B N 1
ATOM 5274 C CA . SER B 1 274 ? 6.293 -14.534 -23.103 1.00 16.05 274 SER B CA 1
ATOM 5275 C C . SER B 1 274 ? 5.541 -13.995 -21.888 1.00 14.15 274 SER B C 1
ATOM 5276 O O . SER B 1 274 ? 5.303 -14.711 -20.922 1.00 13.84 274 SER B O 1
ATOM 5279 N N . GLU B 1 275 ? 5.170 -12.719 -21.946 1.00 15.61 275 GLU B N 1
ATOM 5280 C CA . GLU B 1 275 ? 4.414 -12.101 -20.862 1.00 15.14 275 GLU B CA 1
ATOM 5281 C C . GLU B 1 275 ? 2.923 -12.387 -21.042 1.00 16.07 275 GLU B C 1
ATOM 5282 O O . GLU B 1 275 ? 2.152 -12.327 -20.083 1.00 15.67 275 GLU B O 1
ATOM 5288 N N . PHE B 1 276 ? 2.531 -12.745 -22.264 1.00 14.19 276 PHE B N 1
ATOM 5289 C CA . PHE B 1 276 ? 1.119 -12.964 -22.582 1.00 14.10 276 PHE B CA 1
ATOM 5290 C C . PHE B 1 276 ? 0.696 -14.374 -22.954 1.00 14.30 276 PHE B C 1
ATOM 5291 O O . PHE B 1 276 ? -0.493 -14.702 -22.895 1.00 14.28 276 PHE B O 1
ATOM 5299 N N . TYR B 1 277 ? 1.658 -15.199 -23.347 1.00 13.86 277 TYR B N 1
ATOM 5300 C CA . TYR B 1 277 ? 1.355 -16.551 -23.794 1.00 13.31 277 TYR B CA 1
ATOM 5301 C C . TYR B 1 277 ? 2.210 -17.596 -23.101 1.00 13.20 277 TYR B C 1
ATOM 5302 O O . TYR B 1 277 ? 3.057 -17.274 -22.269 1.00 12.50 277 TYR B O 1
ATOM 5311 N N . GLY B 1 278 ? 1.971 -18.855 -23.458 1.00 13.45 278 GLY B N 1
ATOM 5312 C CA . GLY B 1 278 ? 2.759 -19.946 -22.918 1.00 13.23 278 GLY B CA 1
ATOM 5313 C C . GLY B 1 278 ? 2.428 -20.456 -21.533 1.00 12.25 278 GLY B C 1
ATOM 5314 O O . GLY B 1 278 ? 1.301 -20.331 -21.052 1.00 13.52 278 GLY B O 1
ATOM 5315 N N . VAL B 1 279 ? 3.439 -21.045 -20.901 1.00 11.67 279 VAL B N 1
ATOM 5316 C CA . VAL B 1 279 ? 3.310 -21.620 -19.573 1.00 10.66 279 VAL B CA 1
ATOM 5317 C C . VAL B 1 279 ? 4.440 -21.098 -18.691 1.00 10.97 279 VAL B C 1
ATOM 5318 O O . VAL B 1 279 ? 5.598 -21.072 -19.103 1.00 11.57 279 VAL B O 1
ATOM 5322 N N . ALA B 1 280 ? 4.096 -20.677 -17.480 1.00 9.84 280 ALA B N 1
ATOM 5323 C CA . ALA B 1 280 ? 5.090 -20.151 -16.554 1.00 10.84 280 ALA B CA 1
ATOM 5324 C C . ALA B 1 280 ? 6.159 -21.185 -16.199 1.00 11.28 280 ALA B C 1
ATOM 5325 O O . ALA B 1 280 ? 5.870 -22.371 -16.035 1.00 11.68 280 ALA B O 1
ATOM 5327 N N . PRO B 1 281 ? 7.413 -20.732 -16.057 1.00 11.63 281 PRO B N 1
ATOM 5328 C CA . PRO B 1 281 ? 8.562 -21.580 -15.721 1.00 12.53 281 PRO B CA 1
ATOM 5329 C C . PRO B 1 281 ? 8.392 -22.421 -14.448 1.00 12.55 281 PRO B C 1
ATOM 5330 O O . PRO B 1 281 ? 8.793 -23.582 -14.416 1.00 10.80 281 PRO B O 1
ATOM 5334 N N . SER B 1 282 ? 7.799 -21.845 -13.400 1.00 11.97 282 SER B N 1
ATOM 5335 C CA . SER B 1 282 ? 7.615 -22.588 -12.154 1.00 12.59 282 SER B CA 1
ATOM 5336 C C . SER B 1 282 ? 6.810 -23.861 -12.382 1.00 11.44 282 SER B C 1
ATOM 5337 O O . SER B 1 282 ? 7.028 -24.873 -11.718 1.00 11.68 282 SER B O 1
ATOM 5340 N N . LEU B 1 283 ? 5.874 -23.803 -13.322 1.00 9.58 283 LEU B N 1
ATOM 5341 C CA . LEU B 1 283 ? 5.035 -24.950 -13.637 1.00 9.83 283 LEU B CA 1
ATOM 5342 C C . LEU B 1 283 ? 5.670 -25.883 -14.671 1.00 10.55 283 LEU B C 1
ATOM 5343 O O . LEU B 1 283 ? 5.749 -27.097 -14.470 1.00 10.32 283 LEU B O 1
ATOM 5348 N N . TRP B 1 284 ? 6.125 -25.302 -15.776 1.00 10.51 284 TRP B N 1
ATOM 5349 C CA . TRP B 1 284 ? 6.701 -26.068 -16.880 1.00 9.34 284 TRP B CA 1
ATOM 5350 C C . TRP B 1 284 ? 8.012 -26.769 -16.539 1.00 10.28 284 TRP B C 1
ATOM 5351 O O . TRP B 1 284 ? 8.209 -27.929 -16.897 1.00 9.93 284 TRP B O 1
ATOM 5362 N N . LEU B 1 285 ? 8.900 -26.073 -15.838 1.00 10.25 285 LEU B N 1
ATOM 5363 C CA . LEU B 1 285 ? 10.196 -26.635 -15.458 1.00 12.11 285 LEU B CA 1
ATOM 5364 C C . LEU B 1 285 ? 10.223 -27.174 -14.034 1.00 11.74 285 LEU B C 1
ATOM 5365 O O . LEU B 1 285 ? 11.023 -28.054 -13.711 1.00 13.17 285 LEU B O 1
ATOM 5370 N N . GLY B 1 286 ? 9.352 -26.648 -13.181 1.00 11.12 286 GLY B N 1
ATOM 5371 C CA . GLY B 1 286 ? 9.353 -27.082 -11.798 1.00 9.72 286 GLY B CA 1
ATOM 5372 C C . GLY B 1 286 ? 8.335 -28.129 -11.402 1.00 9.87 286 GLY B C 1
ATOM 5373 O O . GLY B 1 286 ? 8.637 -29.317 -11.366 1.00 10.60 286 GLY B O 1
ATOM 5374 N N . LYS B 1 287 ? 7.120 -27.680 -11.115 1.00 9.12 287 LYS B N 1
ATOM 5375 C CA . LYS B 1 287 ? 6.055 -28.564 -10.671 1.00 9.22 287 LYS B CA 1
ATOM 5376 C C . LYS B 1 287 ? 5.821 -29.799 -11.544 1.00 9.34 287 LYS B C 1
ATOM 5377 O O . LYS B 1 287 ? 5.802 -30.927 -11.039 1.00 10.55 287 LYS B O 1
ATOM 5383 N N . LEU B 1 288 ? 5.652 -29.603 -12.847 1.00 8.62 288 LEU B N 1
ATOM 5384 C CA . LEU B 1 288 ? 5.386 -30.735 -13.724 1.00 9.82 288 LEU B CA 1
ATOM 5385 C C . LEU B 1 288 ? 6.556 -31.705 -13.884 1.00 8.61 288 LEU B C 1
ATOM 5386 O O . LEU B 1 288 ? 6.348 -32.914 -13.948 1.00 9.65 288 LEU B O 1
ATOM 5391 N N . LEU B 1 289 ? 7.784 -31.199 -13.941 1.00 10.18 289 LEU B N 1
ATOM 5392 C CA . LEU B 1 289 ? 8.915 -32.106 -14.090 1.00 9.95 289 LEU B CA 1
ATOM 5393 C C . LEU B 1 289 ? 9.112 -32.951 -12.834 1.00 9.12 289 LEU B C 1
ATOM 5394 O O . LEU B 1 289 ? 9.439 -34.132 -12.919 1.00 9.55 289 LEU B O 1
ATOM 5399 N N . ARG B 1 290 ? 8.910 -32.350 -11.666 1.00 10.61 290 ARG B N 1
ATOM 5400 C CA . ARG B 1 290 ? 9.050 -33.094 -10.420 1.00 9.28 290 ARG B CA 1
ATOM 5401 C C . ARG B 1 290 ? 8.003 -34.198 -10.381 1.00 10.12 290 ARG B C 1
ATOM 5402 O O . ARG B 1 290 ? 8.311 -35.363 -10.115 1.00 9.40 290 ARG B O 1
ATOM 5410 N N . LEU B 1 291 ? 6.758 -33.823 -10.655 1.00 9.15 291 LEU B N 1
ATOM 5411 C CA . LEU B 1 291 ? 5.660 -34.775 -10.643 1.00 10.50 291 LEU B CA 1
ATOM 5412 C C . LEU B 1 291 ? 5.883 -35.902 -11.648 1.00 10.24 291 LEU B C 1
ATOM 5413 O O . LEU B 1 291 ? 5.561 -37.057 -11.372 1.00 10.61 291 LEU B O 1
ATOM 5418 N N . ALA B 1 292 ? 6.454 -35.567 -12.803 1.00 10.19 292 ALA B N 1
ATOM 5419 C CA . ALA B 1 292 ? 6.697 -36.555 -13.849 1.00 11.00 292 ALA B CA 1
ATOM 5420 C C . ALA B 1 292 ? 7.817 -37.543 -13.528 1.00 11.16 292 ALA B C 1
ATOM 5421 O O . ALA B 1 292 ? 7.860 -38.635 -14.098 1.00 11.53 292 ALA B O 1
ATOM 5423 N N . GLY B 1 293 ? 8.731 -37.163 -12.637 1.00 10.46 293 GLY B N 1
ATOM 5424 C CA . GLY B 1 293 ? 9.800 -38.080 -12.275 1.00 9.68 293 GLY B CA 1
ATOM 5425 C C . GLY B 1 293 ? 11.246 -37.624 -12.391 1.00 9.13 293 GLY B C 1
ATOM 5426 O O . GLY B 1 293 ? 12.155 -38.446 -12.285 1.00 10.72 293 GLY B O 1
ATOM 5427 N N . ALA B 1 294 ? 11.488 -36.336 -12.595 1.00 8.18 294 ALA B N 1
ATOM 5428 C CA . ALA B 1 294 ? 12.870 -35.865 -12.710 1.00 8.70 294 ALA B CA 1
ATOM 5429 C C . ALA B 1 294 ? 13.566 -35.780 -11.348 1.00 8.94 294 ALA B C 1
ATOM 5430 O O . ALA B 1 294 ? 13.029 -35.201 -10.408 1.00 9.81 294 ALA B O 1
ATOM 5432 N N . ASP B 1 295 ? 14.760 -36.360 -11.243 1.00 8.64 295 ASP B N 1
ATOM 5433 C CA . ASP B 1 295 ? 15.526 -36.312 -9.996 1.00 9.97 295 ASP B CA 1
ATOM 5434 C C . ASP B 1 295 ? 16.328 -35.013 -9.937 1.00 9.38 295 ASP B C 1
ATOM 5435 O O . ASP B 1 295 ? 16.641 -34.509 -8.856 1.00 9.71 295 ASP B O 1
ATOM 5440 N N . PHE B 1 296 ? 16.670 -34.493 -11.113 1.00 9.40 296 PHE B N 1
ATOM 5441 C CA . PHE B 1 296 ? 17.410 -33.240 -11.248 1.00 7.83 296 PHE B CA 1
ATOM 5442 C C . PHE B 1 296 ? 16.670 -32.421 -12.296 1.00 9.47 296 PHE B C 1
ATOM 5443 O O . PHE B 1 296 ? 16.149 -32.977 -13.262 1.00 10.00 296 PHE B O 1
ATOM 5451 N N . VAL B 1 297 ? 16.640 -31.108 -12.121 1.00 7.90 297 VAL B N 1
ATOM 5452 C CA . VAL B 1 297 ? 16.056 -30.242 -13.134 1.00 7.42 297 VAL B CA 1
ATOM 5453 C C . VAL B 1 297 ? 17.002 -29.065 -13.317 1.00 7.38 297 VAL B C 1
ATOM 5454 O O . VAL B 1 297 ? 17.264 -28.313 -12.378 1.00 8.34 297 VAL B O 1
ATOM 5458 N N . LEU B 1 298 ? 17.546 -28.940 -14.520 1.00 8.00 298 LEU B N 1
ATOM 5459 C CA . LEU B 1 298 ? 18.438 -27.834 -14.843 1.00 8.50 298 LEU B CA 1
ATOM 5460 C C . LEU B 1 298 ? 17.559 -26.726 -15.405 1.00 9.43 298 LEU B C 1
ATOM 5461 O O . LEU B 1 298 ? 16.611 -26.995 -16.140 1.00 8.72 298 LEU B O 1
ATOM 5466 N N . PHE B 1 299 ? 17.864 -25.486 -15.043 1.00 10.28 299 PHE B N 1
ATOM 5467 C CA . PHE B 1 299 ? 17.088 -24.348 -15.521 1.00 12.43 299 PHE B CA 1
ATOM 5468 C C . PHE B 1 299 ? 17.968 -23.106 -15.513 1.00 12.52 299 PHE B C 1
ATOM 5469 O O . PHE B 1 299 ? 18.962 -23.050 -14.796 1.00 11.17 299 PHE B O 1
ATOM 5477 N N . PRO B 1 300 ? 17.627 -22.102 -16.333 1.00 15.04 300 PRO B N 1
ATOM 5478 C CA . PRO B 1 300 ? 18.407 -20.863 -16.400 1.00 15.37 300 PRO B CA 1
ATOM 5479 C C . PRO B 1 300 ? 18.535 -20.212 -15.026 1.00 13.89 300 PRO B C 1
ATOM 5480 O O . PRO B 1 300 ? 17.535 -19.980 -14.342 1.00 14.32 300 PRO B O 1
ATOM 5484 N N . SER B 1 301 ? 19.764 -19.925 -14.621 1.00 14.25 301 SER B N 1
ATOM 5485 C CA . SER B 1 301 ? 19.993 -19.295 -13.333 1.00 14.45 301 SER B CA 1
ATOM 5486 C C . SER B 1 301 ? 19.647 -17.824 -13.494 1.00 16.05 301 SER B C 1
ATOM 5487 O O . SER B 1 301 ? 19.420 -17.350 -14.606 1.00 15.47 301 SER B O 1
ATOM 5490 N N . PRO B 1 302 ? 19.591 -17.085 -12.384 1.00 16.60 302 PRO B N 1
ATOM 5491 C CA . PRO B 1 302 ? 19.272 -15.663 -12.512 1.00 18.85 302 PRO B CA 1
ATOM 5492 C C . PRO B 1 302 ? 20.555 -14.830 -12.498 1.00 21.23 302 PRO B C 1
ATOM 5493 O O . PRO B 1 302 ? 20.537 -13.681 -12.055 1.00 25.17 302 PRO B O 1
ATOM 5497 N N . TYR B 1 303 ? 21.656 -15.395 -13.003 1.00 20.00 303 TYR B N 1
ATOM 5498 C CA . TYR B 1 303 ? 22.949 -14.701 -12.984 1.00 21.26 303 TYR B CA 1
ATOM 5499 C C . TYR B 1 303 ? 23.645 -14.375 -14.306 1.00 24.26 303 TYR B C 1
ATOM 5500 O O . TYR B 1 303 ? 24.179 -13.280 -14.471 1.00 25.51 303 TYR B O 1
ATOM 5509 N N . GLY B 1 304 ? 23.667 -15.323 -15.234 1.00 25.41 304 GLY B N 1
ATOM 5510 C CA . GLY B 1 304 ? 24.370 -15.091 -16.487 1.00 28.64 304 GLY B CA 1
ATOM 5511 C C . GLY B 1 304 ? 23.654 -14.334 -17.588 1.00 30.03 304 GLY B C 1
ATOM 5512 O O . GLY B 1 304 ? 22.601 -13.734 -17.371 1.00 30.65 304 GLY B O 1
ATOM 5513 N N . SER B 1 305 ? 24.253 -14.352 -18.777 1.00 31.05 305 SER B N 1
ATOM 5514 C CA . SER B 1 305 ? 23.678 -13.692 -19.944 1.00 32.95 305 SER B CA 1
ATOM 5515 C C . SER B 1 305 ? 22.360 -14.394 -20.249 1.00 32.85 305 SER B C 1
ATOM 5516 O O . SER B 1 305 ? 21.329 -13.753 -20.446 1.00 34.71 305 SER B O 1
ATOM 5519 N N . VAL B 1 306 ? 22.410 -15.722 -20.291 1.00 32.66 306 VAL B N 1
ATOM 5520 C CA . VAL B 1 306 ? 21.219 -16.528 -20.531 1.00 32.01 306 VAL B CA 1
ATOM 5521 C C . VAL B 1 306 ? 20.666 -16.789 -19.130 1.00 31.43 306 VAL B C 1
ATOM 5522 O O . VAL B 1 306 ? 21.199 -17.622 -18.388 1.00 31.13 306 VAL B O 1
ATOM 5526 N N . ALA B 1 307 ? 19.607 -16.072 -18.764 1.00 29.33 307 ALA B N 1
ATOM 5527 C CA . ALA B 1 307 ? 19.050 -16.213 -17.427 1.00 29.23 307 ALA B CA 1
ATOM 5528 C C . ALA B 1 307 ? 17.537 -16.072 -17.307 1.00 28.98 307 ALA B C 1
ATOM 5529 O O . ALA B 1 307 ? 16.805 -16.023 -18.304 1.00 26.79 307 ALA B O 1
ATOM 5531 N N . LEU B 1 308 ? 17.096 -16.007 -16.052 1.00 28.10 308 LEU B N 1
ATOM 5532 C CA . LEU B 1 308 ? 15.692 -15.855 -15.691 1.00 26.17 308 LEU B CA 1
ATOM 5533 C C . LEU B 1 308 ? 15.591 -14.832 -14.570 1.00 25.99 308 LEU B C 1
ATOM 5534 O O . LEU B 1 308 ? 16.527 -14.665 -13.788 1.00 25.84 308 LEU B O 1
ATOM 5539 N N . GLU B 1 309 ? 14.453 -14.150 -14.490 1.00 24.86 309 GLU B N 1
ATOM 5540 C CA . GLU B 1 309 ? 14.236 -13.168 -13.438 1.00 25.37 309 GLU B CA 1
ATOM 5541 C C . GLU B 1 309 ? 14.374 -13.927 -12.117 1.00 23.75 309 GLU B C 1
ATOM 5542 O O . GLU B 1 309 ? 13.923 -15.067 -12.003 1.00 21.55 309 GLU B O 1
ATOM 5548 N N . ARG B 1 310 ? 15.006 -13.300 -11.131 1.00 23.05 310 ARG B N 1
ATOM 5549 C CA . ARG B 1 310 ? 15.238 -13.934 -9.836 1.00 22.38 310 ARG B CA 1
ATOM 5550 C C . ARG B 1 310 ? 14.038 -14.663 -9.232 1.00 22.71 310 ARG B C 1
ATOM 5551 O O . ARG B 1 310 ? 14.151 -15.829 -8.854 1.00 22.66 310 ARG B O 1
ATOM 5559 N N . GLU B 1 311 ? 12.892 -13.995 -9.134 1.00 21.99 311 GLU B N 1
ATOM 5560 C CA . GLU B 1 311 ? 11.721 -14.644 -8.554 1.00 23.26 311 GLU B CA 1
ATOM 5561 C C . GLU B 1 311 ? 11.273 -15.845 -9.379 1.00 21.28 311 GLU B C 1
ATOM 5562 O O . GLU B 1 311 ? 10.716 -16.798 -8.838 1.00 21.32 311 GLU B O 1
ATOM 5568 N N . GLN B 1 312 ? 11.521 -15.797 -10.686 1.00 21.58 312 GLN B N 1
ATOM 5569 C CA . GLN B 1 312 ? 11.164 -16.900 -11.574 1.00 20.60 312 GLN B CA 1
ATOM 5570 C C . GLN B 1 312 ? 12.031 -18.114 -11.240 1.00 18.43 312 GLN B C 1
ATOM 5571 O O . GLN B 1 312 ? 11.524 -19.216 -11.048 1.00 17.22 312 GLN B O 1
ATOM 5577 N N . ALA B 1 313 ? 13.344 -17.903 -11.174 1.00 17.56 313 ALA B N 1
ATOM 5578 C CA . ALA B 1 313 ? 14.277 -18.982 -10.857 1.00 16.68 313 ALA B CA 1
ATOM 5579 C C . ALA B 1 313 ? 13.995 -19.553 -9.467 1.00 16.51 313 ALA B C 1
ATOM 5580 O O . ALA B 1 313 ? 14.003 -20.770 -9.271 1.00 15.65 313 ALA B O 1
ATOM 5582 N N . LEU B 1 314 ? 13.749 -18.676 -8.499 1.00 15.97 314 LEU B N 1
ATOM 5583 C CA . LEU B 1 314 ? 13.457 -19.121 -7.141 1.00 16.25 314 LEU B CA 1
ATOM 5584 C C . LEU B 1 314 ? 12.144 -19.903 -7.116 1.00 14.90 314 LEU B C 1
ATOM 5585 O O . LEU B 1 314 ? 11.998 -20.863 -6.360 1.00 13.88 314 LEU B O 1
ATOM 5590 N N . GLY B 1 315 ? 11.192 -19.487 -7.948 1.00 14.29 315 GLY B N 1
ATOM 5591 C CA . GLY B 1 315 ? 9.913 -20.173 -8.008 1.00 13.59 315 GLY B CA 1
ATOM 5592 C C . GLY B 1 315 ? 10.068 -21.603 -8.496 1.00 12.52 315 GLY B C 1
ATOM 5593 O O . GLY B 1 315 ? 9.359 -22.510 -8.048 1.00 12.58 315 GLY B O 1
ATOM 5594 N N . ILE B 1 316 ? 10.993 -21.806 -9.428 1.00 12.18 316 ILE B N 1
ATOM 5595 C CA . ILE B 1 316 ? 11.240 -23.140 -9.959 1.00 13.72 316 ILE B CA 1
ATOM 5596 C C . ILE B 1 316 ? 11.822 -24.004 -8.848 1.00 12.51 316 ILE B C 1
ATOM 5597 O O . ILE B 1 316 ? 11.361 -25.120 -8.606 1.00 13.59 316 ILE B O 1
ATOM 5602 N N . ALA B 1 317 ? 12.835 -23.478 -8.168 1.00 12.86 317 ALA B N 1
ATOM 5603 C CA . ALA B 1 317 ? 13.483 -24.216 -7.088 1.00 11.79 317 ALA B CA 1
ATOM 5604 C C . ALA B 1 317 ? 12.493 -24.569 -5.982 1.00 11.62 317 ALA B C 1
ATOM 5605 O O . ALA B 1 317 ? 12.547 -25.663 -5.418 1.00 11.18 317 ALA B O 1
ATOM 5607 N N . ARG B 1 318 ? 11.587 -23.647 -5.669 1.00 13.21 318 ARG B N 1
ATOM 5608 C CA . ARG B 1 318 ? 10.595 -23.905 -4.634 1.00 12.89 318 ARG B CA 1
ATOM 5609 C C . ARG B 1 318 ? 9.660 -25.038 -5.042 1.00 11.98 318 ARG B C 1
ATOM 5610 O O . ARG B 1 318 ? 9.338 -25.909 -4.238 1.00 13.16 318 ARG B O 1
ATOM 5618 N N . ALA B 1 319 ? 9.222 -25.029 -6.297 1.00 12.37 319 ALA B N 1
ATOM 5619 C CA . ALA B 1 319 ? 8.323 -26.068 -6.780 1.00 11.23 319 ALA B CA 1
ATOM 5620 C C . ALA B 1 319 ? 9.017 -27.425 -6.760 1.00 11.15 319 ALA B C 1
ATOM 5621 O O . ALA B 1 319 ? 8.390 -28.448 -6.502 1.00 12.46 319 ALA B O 1
ATOM 5623 N N . LEU B 1 320 ? 10.318 -27.429 -7.028 1.00 11.08 320 LEU B N 1
ATOM 5624 C CA . LEU B 1 320 ? 11.080 -28.667 -7.050 1.00 9.36 320 LEU B CA 1
ATOM 5625 C C . LEU B 1 320 ? 11.338 -29.239 -5.660 1.00 10.86 320 LEU B C 1
ATOM 5626 O O . LEU B 1 320 ? 11.463 -30.454 -5.505 1.00 9.85 320 LEU B O 1
ATOM 5631 N N . THR B 1 321 ? 11.402 -28.368 -4.655 1.00 10.96 321 THR B N 1
ATOM 5632 C CA . THR B 1 321 ? 11.727 -28.798 -3.295 1.00 11.77 321 THR B CA 1
ATOM 5633 C C . THR B 1 321 ? 10.654 -28.700 -2.207 1.00 14.00 321 THR B C 1
ATOM 5634 O O . THR B 1 321 ? 10.881 -29.142 -1.078 1.00 14.25 321 THR B O 1
ATOM 5638 N N . ASP B 1 322 ? 9.507 -28.115 -2.534 1.00 14.74 322 ASP B N 1
ATOM 5639 C CA . ASP B 1 322 ? 8.403 -27.959 -1.581 1.00 16.38 322 ASP B CA 1
ATOM 5640 C C . ASP B 1 322 ? 8.077 -29.290 -0.894 1.00 16.90 322 ASP B C 1
ATOM 5641 O O . ASP B 1 322 ? 7.684 -30.254 -1.551 1.00 15.87 322 ASP B O 1
ATOM 5646 N N . ASP B 1 323 ? 8.222 -29.337 0.431 1.00 18.91 323 ASP B N 1
ATOM 5647 C CA . ASP B 1 323 ? 7.955 -30.563 1.179 1.00 20.53 323 ASP B CA 1
ATOM 5648 C C . ASP B 1 323 ? 6.466 -30.864 1.376 1.00 20.25 323 ASP B C 1
ATOM 5649 O O . ASP B 1 323 ? 6.107 -31.871 1.987 1.00 20.48 323 ASP B O 1
ATOM 5654 N N . GLN B 1 324 ? 5.606 -30.002 0.845 1.00 20.43 324 GLN B N 1
ATOM 5655 C CA . GLN B 1 324 ? 4.163 -30.196 0.959 1.00 21.80 324 GLN B CA 1
ATOM 5656 C C . GLN B 1 324 ? 3.611 -31.114 -0.134 1.00 21.35 324 GLN B C 1
ATOM 5657 O O . GLN B 1 324 ? 2.428 -31.459 -0.128 1.00 23.34 324 GLN B O 1
ATOM 5663 N N . GLU B 1 325 ? 4.469 -31.503 -1.071 1.00 19.86 325 GLU B N 1
ATOM 5664 C CA . GLU B 1 325 ? 4.064 -32.378 -2.166 1.00 18.03 325 GLU B CA 1
ATOM 5665 C C . GLU B 1 325 ? 4.308 -33.843 -1.816 1.00 18.21 325 GLU B C 1
ATOM 5666 O O . GLU B 1 325 ? 5.248 -34.169 -1.091 1.00 18.18 325 GLU B O 1
ATOM 5672 N N . PRO B 1 326 ? 3.459 -34.746 -2.326 1.00 17.33 326 PRO B N 1
ATOM 5673 C CA . PRO B 1 326 ? 3.586 -36.182 -2.066 1.00 18.08 326 PRO B CA 1
ATOM 5674 C C . PRO B 1 326 ? 4.689 -36.822 -2.903 1.00 18.11 326 PRO B C 1
ATOM 5675 O O . PRO B 1 326 ? 4.665 -38.024 -3.166 1.00 20.32 326 PRO B O 1
ATOM 5679 N N . PHE B 1 327 ? 5.656 -36.011 -3.319 1.00 16.99 327 PHE B N 1
ATOM 5680 C CA . PHE B 1 327 ? 6.761 -36.505 -4.132 1.00 15.45 327 PHE B CA 1
ATOM 5681 C C . PHE B 1 327 ? 8.094 -36.167 -3.492 1.00 13.71 327 PHE B C 1
ATOM 5682 O O . PHE B 1 327 ? 8.201 -35.218 -2.715 1.00 14.24 327 PHE B O 1
ATOM 5690 N N . ALA B 1 328 ? 9.116 -36.943 -3.828 1.00 14.62 328 ALA B N 1
ATOM 5691 C CA . ALA B 1 328 ? 10.447 -36.672 -3.317 1.00 14.09 328 ALA B CA 1
ATOM 5692 C C . ALA B 1 328 ? 10.848 -35.334 -3.939 1.00 14.67 328 ALA B C 1
ATOM 5693 O O . ALA B 1 328 ? 10.290 -34.928 -4.962 1.00 14.35 328 ALA B O 1
ATOM 5695 N N . ARG B 1 329 ? 11.799 -34.647 -3.318 1.00 13.36 329 ARG B N 1
ATOM 5696 C CA . ARG B 1 329 ? 12.270 -33.365 -3.830 1.00 13.72 329 ARG B CA 1
ATOM 5697 C C . ARG B 1 329 ? 13.224 -33.600 -5.000 1.00 13.01 329 ARG B C 1
ATOM 5698 O O . ARG B 1 329 ? 13.997 -34.558 -4.989 1.00 13.18 329 ARG B O 1
ATOM 5706 N N . ALA B 1 330 ? 13.163 -32.730 -6.005 1.00 12.54 330 ALA B N 1
ATOM 5707 C CA . ALA B 1 330 ? 14.058 -32.824 -7.156 1.00 12.08 330 ALA B CA 1
ATOM 5708 C C . ALA B 1 330 ? 15.190 -31.822 -6.942 1.00 10.92 330 ALA B C 1
ATOM 5709 O O . ALA B 1 330 ? 14.980 -30.759 -6.357 1.00 10.74 330 ALA B O 1
ATOM 5711 N N . PHE B 1 331 ? 16.386 -32.158 -7.412 1.00 9.82 331 PHE B N 1
ATOM 5712 C CA . PHE B 1 331 ? 17.537 -31.272 -7.253 1.00 8.63 331 PHE B CA 1
ATOM 5713 C C . PHE B 1 331 ? 17.456 -30.059 -8.175 1.00 9.63 331 PHE B C 1
ATOM 5714 O O . PHE B 1 331 ? 17.337 -30.209 -9.389 1.00 9.28 331 PHE B O 1
ATOM 5722 N N . PRO B 1 332 ? 17.487 -28.841 -7.609 1.00 9.88 332 PRO B N 1
ATOM 5723 C CA . PRO B 1 332 ? 17.431 -27.643 -8.457 1.00 9.82 332 PRO B CA 1
ATOM 5724 C C . PRO B 1 332 ? 18.852 -27.407 -8.969 1.00 9.70 332 PRO B C 1
ATOM 5725 O O . PRO B 1 332 ? 19.804 -27.436 -8.183 1.00 9.73 332 PRO B O 1
ATOM 5729 N N . VAL B 1 333 ? 19.009 -27.187 -10.269 1.00 8.68 333 VAL B N 1
ATOM 5730 C CA . VAL B 1 333 ? 20.336 -26.949 -10.832 1.00 9.45 333 VAL B CA 1
ATOM 5731 C C . VAL B 1 333 ? 20.355 -25.673 -11.675 1.00 9.69 333 VAL B C 1
ATOM 5732 O O . VAL B 1 333 ? 20.219 -25.723 -12.896 1.00 9.26 333 VAL B O 1
ATOM 5736 N N . PRO B 1 334 ? 20.491 -24.503 -11.027 1.00 11.01 334 PRO B N 1
ATOM 5737 C CA . PRO B 1 334 ? 20.523 -23.250 -11.791 1.00 11.87 334 PRO B CA 1
ATOM 5738 C C . PRO B 1 334 ? 21.752 -23.269 -12.700 1.00 13.88 334 PRO B C 1
ATOM 5739 O O . PRO B 1 334 ? 22.871 -23.458 -12.235 1.00 16.81 334 PRO B O 1
ATOM 5743 N N . SER B 1 335 ? 21.546 -23.071 -13.997 1.00 12.66 335 SER B N 1
ATOM 5744 C CA . SER B 1 335 ? 22.660 -23.154 -14.932 1.00 12.89 335 SER B CA 1
ATOM 5745 C C . SER B 1 335 ? 22.828 -21.973 -15.881 1.00 14.30 335 SER B C 1
ATOM 5746 O O . SER B 1 335 ? 21.925 -21.149 -16.025 1.00 16.93 335 SER B O 1
ATOM 5749 N N . ALA B 1 336 ? 24.003 -21.921 -16.512 1.00 14.74 336 ALA B N 1
ATOM 5750 C CA . ALA B 1 336 ? 24.398 -20.890 -17.481 1.00 18.56 336 ALA B CA 1
ATOM 5751 C C . ALA B 1 336 ? 25.179 -19.728 -16.867 1.00 19.99 336 ALA B C 1
ATOM 5752 O O . ALA B 1 336 ? 24.669 -19.013 -16.015 1.00 22.71 336 ALA B O 1
ATOM 5754 N N . GLY B 1 337 ? 26.421 -19.558 -17.314 1.00 22.57 337 GLY B N 1
ATOM 5755 C CA . GLY B 1 337 ? 27.269 -18.480 -16.827 1.00 24.53 337 GLY B CA 1
ATOM 5756 C C . GLY B 1 337 ? 27.947 -18.697 -15.482 1.00 23.47 337 GLY B C 1
ATOM 5757 O O . GLY B 1 337 ? 28.762 -17.881 -15.060 1.00 24.57 337 GLY B O 1
ATOM 5758 N N . ILE B 1 338 ? 27.623 -19.797 -14.812 1.00 21.49 338 ILE B N 1
ATOM 5759 C CA . ILE B 1 338 ? 28.196 -20.098 -13.500 1.00 18.55 338 ILE B CA 1
ATOM 5760 C C . ILE B 1 338 ? 29.731 -20.143 -13.457 1.00 18.55 338 ILE B C 1
ATOM 5761 O O . ILE B 1 338 ? 30.374 -20.708 -14.339 1.00 18.23 338 ILE B O 1
ATOM 5766 N N . HIS B 1 339 ? 30.309 -19.536 -12.422 1.00 15.15 339 HIS B N 1
ATOM 5767 C CA . HIS B 1 339 ? 31.756 -19.541 -12.217 1.00 15.38 339 HIS B CA 1
ATOM 5768 C C . HIS B 1 339 ? 31.968 -19.514 -10.699 1.00 12.82 339 HIS B C 1
ATOM 5769 O O . HIS B 1 339 ? 31.049 -19.172 -9.956 1.00 13.18 339 HIS B O 1
ATOM 5776 N N . PRO B 1 340 ? 33.168 -19.890 -10.218 1.00 13.42 340 PRO B N 1
ATOM 5777 C CA . PRO B 1 340 ? 33.438 -19.907 -8.774 1.00 12.72 340 PRO B CA 1
ATOM 5778 C C . PRO B 1 340 ? 33.024 -18.671 -7.993 1.00 12.74 340 PRO B C 1
ATOM 5779 O O . PRO B 1 340 ? 32.554 -18.780 -6.858 1.00 13.81 340 PRO B O 1
ATOM 5783 N N . GLY B 1 341 ? 33.190 -17.503 -8.605 1.00 12.48 341 GLY B N 1
ATOM 5784 C CA . GLY B 1 341 ? 32.839 -16.258 -7.944 1.00 12.78 341 GLY B CA 1
ATOM 5785 C C . GLY B 1 341 ? 31.366 -16.095 -7.639 1.00 12.41 341 GLY B C 1
ATOM 5786 O O . GLY B 1 341 ? 30.976 -15.174 -6.915 1.00 13.91 341 GLY B O 1
ATOM 5787 N N . LEU B 1 342 ? 30.543 -16.982 -8.193 1.00 12.88 342 LEU B N 1
ATOM 5788 C CA . LEU B 1 342 ? 29.100 -16.944 -7.978 1.00 12.83 342 LEU B CA 1
ATOM 5789 C C . LEU B 1 342 ? 28.623 -17.902 -6.887 1.00 13.16 342 LEU B C 1
ATOM 5790 O O . LEU B 1 342 ? 27.465 -17.841 -6.468 1.00 12.27 342 LEU B O 1
ATOM 5795 N N . VAL B 1 343 ? 29.512 -18.777 -6.426 1.00 12.79 343 VAL B N 1
ATOM 5796 C CA . VAL B 1 343 ? 29.153 -19.763 -5.411 1.00 12.51 343 VAL B CA 1
ATOM 5797 C C . VAL B 1 343 ? 28.492 -19.176 -4.158 1.00 12.48 343 VAL B C 1
ATOM 5798 O O . VAL B 1 343 ? 27.491 -19.709 -3.670 1.00 12.60 343 VAL B O 1
ATOM 5802 N N . PRO B 1 344 ? 29.036 -18.075 -3.614 1.00 11.20 344 PRO B N 1
ATOM 5803 C CA . PRO B 1 344 ? 28.392 -17.516 -2.421 1.00 12.30 344 PRO B CA 1
ATOM 5804 C C . PRO B 1 344 ? 26.931 -17.122 -2.679 1.00 10.71 344 PRO B C 1
ATOM 5805 O O . PRO B 1 344 ? 26.046 -17.402 -1.867 1.00 12.48 344 PRO B O 1
ATOM 5809 N N . LEU B 1 345 ? 26.679 -16.488 -3.823 1.00 12.38 345 LEU B N 1
ATOM 5810 C CA . LEU B 1 345 ? 25.328 -16.058 -4.164 1.00 11.32 345 LEU B CA 1
ATOM 5811 C C . LEU B 1 345 ? 24.424 -17.259 -4.447 1.00 11.30 345 LEU B C 1
ATOM 5812 O O . LEU B 1 345 ? 23.259 -17.270 -4.065 1.00 13.57 345 LEU B O 1
ATOM 5817 N N . ILE B 1 346 ? 24.965 -18.282 -5.097 1.00 11.19 346 ILE B N 1
ATOM 5818 C CA . ILE B 1 346 ? 24.172 -19.475 -5.395 1.00 11.03 346 ILE B CA 1
ATOM 5819 C C . ILE B 1 346 ? 23.664 -20.102 -4.095 1.00 12.61 346 ILE B C 1
ATOM 5820 O O . ILE B 1 346 ? 22.488 -20.453 -3.972 1.00 11.90 346 ILE B O 1
ATOM 5825 N N . ILE B 1 347 ? 24.558 -20.246 -3.122 1.00 11.74 347 ILE B N 1
ATOM 5826 C CA . ILE B 1 347 ? 24.188 -20.840 -1.844 1.00 12.35 347 ILE B CA 1
ATOM 5827 C C . ILE B 1 347 ? 23.249 -19.932 -1.051 1.00 12.83 347 ILE B C 1
ATOM 5828 O O . ILE B 1 347 ? 22.343 -20.409 -0.364 1.00 11.89 347 ILE B O 1
ATOM 5833 N N . ARG B 1 348 ? 23.462 -18.624 -1.142 1.00 11.73 348 ARG B N 1
ATOM 5834 C CA . ARG B 1 348 ? 22.596 -17.693 -0.431 1.00 13.91 348 ARG B CA 1
ATOM 5835 C C . ARG B 1 348 ? 21.182 -17.756 -1.015 1.00 13.67 348 ARG B C 1
ATOM 5836 O O . ARG B 1 348 ? 20.198 -17.750 -0.273 1.00 15.11 348 ARG B O 1
ATOM 5844 N N . ASP B 1 349 ? 21.086 -17.843 -2.341 1.00 13.93 349 ASP B N 1
ATOM 5845 C CA . ASP B 1 349 ? 19.788 -17.881 -3.020 1.00 14.31 349 ASP B CA 1
ATOM 5846 C C . ASP B 1 349 ? 19.062 -19.220 -3.007 1.00 13.28 349 ASP B C 1
ATOM 5847 O O . ASP B 1 349 ? 17.855 -19.271 -2.767 1.00 14.06 349 ASP B O 1
ATOM 5852 N N . PHE B 1 350 ? 19.795 -20.299 -3.265 1.00 12.76 350 PHE B N 1
ATOM 5853 C CA . PHE B 1 350 ? 19.196 -21.628 -3.351 1.00 13.49 350 PHE B CA 1
ATOM 5854 C C . PHE B 1 350 ? 19.431 -22.591 -2.188 1.00 15.17 350 PHE B C 1
ATOM 5855 O O . PHE B 1 350 ? 18.828 -23.671 -2.146 1.00 15.87 350 PHE B O 1
ATOM 5863 N N . GLY B 1 351 ? 20.295 -22.210 -1.252 1.00 14.81 351 GLY B N 1
ATOM 5864 C CA . GLY B 1 351 ? 20.566 -23.068 -0.112 1.00 14.56 351 GLY B CA 1
ATOM 5865 C C . GLY B 1 351 ? 21.594 -24.148 -0.398 1.00 14.52 351 GLY B C 1
ATOM 5866 O O . GLY B 1 351 ? 22.204 -24.162 -1.466 1.00 14.59 351 GLY B O 1
ATOM 5867 N N . LEU B 1 352 ? 21.773 -25.064 0.551 1.00 13.41 352 LEU B N 1
ATOM 5868 C CA . LEU B 1 352 ? 22.748 -26.139 0.402 1.00 14.50 352 LEU B CA 1
ATOM 5869 C C . LEU B 1 352 ? 22.281 -27.280 -0.495 1.00 13.78 352 LEU B C 1
ATOM 5870 O O . LEU B 1 352 ? 23.103 -27.984 -1.075 1.00 14.05 352 LEU B O 1
ATOM 5875 N N . ASP B 1 353 ? 20.971 -27.477 -0.608 1.00 12.29 353 ASP B N 1
ATOM 5876 C CA . ASP B 1 353 ? 20.482 -28.554 -1.461 1.00 12.83 353 ASP B CA 1
ATOM 5877 C C . ASP B 1 353 ? 20.306 -28.093 -2.898 1.00 11.15 353 ASP B C 1
ATOM 5878 O O . ASP B 1 353 ? 19.197 -28.011 -3.424 1.00 11.95 353 ASP B O 1
ATOM 5883 N N . THR B 1 354 ? 21.432 -27.777 -3.522 1.00 11.08 354 THR B N 1
ATOM 5884 C CA . THR B 1 354 ? 21.442 -27.339 -4.903 1.00 11.73 354 THR B CA 1
ATOM 5885 C C . THR B 1 354 ? 22.712 -27.889 -5.521 1.00 11.73 354 THR B C 1
ATOM 5886 O O . THR B 1 354 ? 23.559 -28.449 -4.825 1.00 11.87 354 THR B O 1
ATOM 5890 N N . ILE B 1 355 ? 22.827 -27.761 -6.833 1.00 11.32 355 ILE B N 1
ATOM 5891 C CA . ILE B 1 355 ? 24.011 -28.229 -7.521 1.00 10.12 355 ILE B CA 1
ATOM 5892 C C . ILE B 1 355 ? 24.626 -27.053 -8.253 1.00 11.26 355 ILE B C 1
ATOM 5893 O O . ILE B 1 355 ? 23.936 -26.322 -8.970 1.00 11.51 355 ILE B O 1
ATOM 5898 N N . VAL B 1 356 ? 25.920 -26.854 -8.032 1.00 10.49 356 VAL B N 1
ATOM 5899 C CA . VAL B 1 356 ? 26.656 -25.793 -8.699 1.00 10.40 356 VAL B CA 1
ATOM 5900 C C . VAL B 1 356 ? 27.030 -26.427 -10.024 1.00 11.75 356 VAL B C 1
ATOM 5901 O O . VAL B 1 356 ? 27.794 -27.386 -10.059 1.00 9.73 356 VAL B O 1
ATOM 5905 N N . ASN B 1 357 ? 26.460 -25.908 -11.106 1.00 12.29 357 ASN B N 1
ATOM 5906 C CA . ASN B 1 357 ? 26.711 -26.449 -12.434 1.00 14.39 357 ASN B CA 1
ATOM 5907 C C . ASN B 1 357 ? 27.704 -25.558 -13.161 1.00 15.70 357 ASN B C 1
ATOM 5908 O O . ASN B 1 357 ? 27.328 -24.557 -13.772 1.00 14.17 357 ASN B O 1
ATOM 5913 N N . ALA B 1 358 ? 28.977 -25.931 -13.055 1.00 18.93 358 ALA B N 1
ATOM 5914 C CA . ALA B 1 358 ? 30.084 -25.209 -13.670 1.00 21.10 358 ALA B CA 1
ATOM 5915 C C . ALA B 1 358 ? 29.949 -25.254 -15.174 1.00 21.54 358 ALA B C 1
ATOM 5916 O O . ALA B 1 358 ? 30.643 -24.536 -15.893 1.00 23.67 358 ALA B O 1
ATOM 5918 N N . GLY B 1 359 ? 29.059 -26.120 -15.644 1.00 22.49 359 GLY B N 1
ATOM 5919 C CA . GLY B 1 359 ? 28.841 -26.262 -17.069 1.00 23.73 359 GLY B CA 1
ATOM 5920 C C . GLY B 1 359 ? 30.122 -26.508 -17.840 1.00 23.94 359 GLY B C 1
ATOM 5921 O O . GLY B 1 359 ? 31.064 -27.115 -17.327 1.00 26.24 359 GLY B O 1
ATOM 5922 N N . GLY B 1 360 ? 30.153 -26.045 -19.083 1.00 23.93 360 GLY B N 1
ATOM 5923 C CA . GLY B 1 360 ? 31.331 -26.223 -19.905 1.00 24.01 360 GLY B CA 1
ATOM 5924 C C . GLY B 1 360 ? 32.384 -25.189 -19.564 1.00 23.57 360 GLY B C 1
ATOM 5925 O O . GLY B 1 360 ? 33.532 -25.302 -19.994 1.00 24.09 360 GLY B O 1
ATOM 5926 N N . GLY B 1 361 ? 31.985 -24.178 -18.796 1.00 20.91 361 GLY B N 1
ATOM 5927 C CA . GLY B 1 361 ? 32.913 -23.128 -18.406 1.00 22.06 361 GLY B CA 1
ATOM 5928 C C . GLY B 1 361 ? 34.096 -23.617 -17.587 1.00 21.51 361 GLY B C 1
ATOM 5929 O O . GLY B 1 361 ? 35.159 -22.993 -17.606 1.00 21.65 361 GLY B O 1
ATOM 5930 N N . ILE B 1 362 ? 33.916 -24.733 -16.875 1.00 19.51 362 ILE B N 1
ATOM 5931 C CA . ILE B 1 362 ? 34.963 -25.321 -16.030 1.00 18.23 362 ILE B CA 1
ATOM 5932 C C . ILE B 1 362 ? 36.252 -25.575 -16.813 1.00 16.25 362 ILE B C 1
ATOM 5933 O O . ILE B 1 362 ? 37.356 -25.535 -16.263 1.00 15.24 362 ILE B O 1
ATOM 5938 N N . HIS B 1 363 ? 36.097 -25.829 -18.105 1.00 13.71 363 HIS B N 1
ATOM 5939 C CA . HIS B 1 363 ? 37.226 -26.087 -18.986 1.00 14.15 363 HIS B CA 1
ATOM 5940 C C . HIS B 1 363 ? 37.986 -24.803 -19.288 1.00 15.78 363 HIS B C 1
ATOM 5941 O O . HIS B 1 363 ? 39.143 -24.842 -19.716 1.00 18.09 363 HIS B O 1
ATOM 5948 N N . GLY B 1 364 ? 37.332 -23.671 -19.048 1.00 15.58 364 GLY B N 1
ATOM 5949 C CA . GLY B 1 364 ? 37.941 -22.379 -19.314 1.00 16.00 364 GLY B CA 1
ATOM 5950 C C . GLY B 1 364 ? 38.904 -21.881 -18.255 1.00 14.47 364 GLY B C 1
ATOM 5951 O O . GLY B 1 364 ? 39.510 -20.822 -18.409 1.00 15.38 364 GLY B O 1
ATOM 5952 N N . HIS B 1 365 ? 39.036 -22.630 -17.170 1.00 14.29 365 HIS B N 1
ATOM 5953 C CA . HIS B 1 365 ? 39.948 -22.248 -16.102 1.00 15.07 365 HIS B CA 1
ATOM 5954 C C . HIS B 1 365 ? 41.365 -22.279 -16.673 1.00 15.66 365 HIS B C 1
ATOM 5955 O O . HIS B 1 365 ? 41.687 -23.129 -17.506 1.00 15.17 365 HIS B O 1
ATOM 5962 N N . PRO B 1 366 ? 42.228 -21.339 -16.248 1.00 17.54 366 PRO B N 1
ATOM 5963 C CA . PRO B 1 366 ? 43.609 -21.295 -16.745 1.00 18.39 366 PRO B CA 1
ATOM 5964 C C . PRO B 1 366 ? 44.327 -22.646 -16.734 1.00 19.18 366 PRO B C 1
ATOM 5965 O O . PRO B 1 366 ? 45.140 -22.933 -17.614 1.00 19.67 366 PRO B O 1
ATOM 5969 N N . ASP B 1 367 ? 44.019 -23.481 -15.746 1.00 18.25 367 ASP B N 1
ATOM 5970 C CA . ASP B 1 367 ? 44.651 -24.792 -15.642 1.00 19.26 367 ASP B CA 1
ATOM 5971 C C . ASP B 1 367 ? 43.755 -25.946 -16.086 1.00 18.86 367 ASP B C 1
ATOM 5972 O O . ASP B 1 367 ? 43.907 -27.073 -15.623 1.00 19.71 367 ASP B O 1
ATOM 5977 N N . GLY B 1 368 ? 42.822 -25.660 -16.986 1.00 18.16 368 GLY B N 1
ATOM 5978 C CA . GLY B 1 368 ? 41.942 -26.701 -17.481 1.00 17.34 368 GLY B CA 1
ATOM 5979 C C . GLY B 1 368 ? 40.895 -27.157 -16.486 1.00 16.78 368 GLY B C 1
ATOM 5980 O O . GLY B 1 368 ? 40.758 -26.584 -15.404 1.00 15.86 368 GLY B O 1
ATOM 5981 N N . ALA B 1 369 ? 40.162 -28.205 -16.854 1.00 15.38 369 ALA B N 1
ATOM 5982 C CA . ALA B 1 369 ? 39.100 -28.746 -16.014 1.00 14.04 369 ALA B CA 1
ATOM 5983 C C . ALA B 1 369 ? 39.545 -29.135 -14.606 1.00 13.64 369 ALA B C 1
ATOM 5984 O O . ALA B 1 369 ? 38.766 -29.011 -13.663 1.00 14.84 369 ALA B O 1
ATOM 5986 N N . ILE B 1 370 ? 40.778 -29.615 -14.449 1.00 13.78 370 ILE B N 1
ATOM 5987 C CA . ILE B 1 370 ? 41.239 -29.993 -13.113 1.00 13.45 370 ILE B CA 1
ATOM 5988 C C . ILE B 1 370 ? 41.306 -28.750 -12.232 1.00 13.46 370 ILE B C 1
ATOM 5989 O O . ILE B 1 370 ? 40.813 -28.750 -11.105 1.00 13.51 370 ILE B O 1
ATOM 5994 N N . GLY B 1 371 ? 41.911 -27.686 -12.751 1.00 14.63 371 GLY B N 1
ATOM 5995 C CA . GLY B 1 371 ? 41.991 -26.454 -11.986 1.00 13.60 371 GLY B CA 1
ATOM 5996 C C . GLY B 1 371 ? 40.602 -25.872 -11.772 1.00 13.83 371 GLY B C 1
ATOM 5997 O O . GLY B 1 371 ? 40.291 -25.358 -10.697 1.00 12.94 371 GLY B O 1
ATOM 5998 N N . GLY B 1 372 ? 39.762 -25.957 -12.800 1.00 12.34 372 GLY B N 1
ATOM 5999 C CA . GLY B 1 372 ? 38.407 -25.437 -12.700 1.00 11.72 372 GLY B CA 1
ATOM 6000 C C . GLY B 1 372 ? 37.588 -26.105 -11.610 1.00 11.64 372 GLY B C 1
ATOM 6001 O O . GLY B 1 372 ? 36.871 -25.434 -10.862 1.00 11.88 372 GLY B O 1
ATOM 6002 N N . GLY B 1 373 ? 37.680 -27.428 -11.524 1.00 12.42 373 GLY B N 1
ATOM 6003 C CA . GLY B 1 373 ? 36.941 -28.153 -10.504 1.00 13.24 373 GLY B CA 1
ATOM 6004 C C . GLY B 1 373 ? 37.479 -27.853 -9.116 1.00 12.93 373 GLY B C 1
ATOM 6005 O O . GLY B 1 373 ? 36.722 -27.712 -8.154 1.00 12.87 373 GLY B O 1
ATOM 6006 N N . ARG B 1 374 ? 38.798 -27.751 -9.009 1.00 12.67 374 ARG B N 1
ATOM 6007 C CA . ARG B 1 374 ? 39.429 -27.455 -7.729 1.00 12.79 374 ARG B CA 1
ATOM 6008 C C . ARG B 1 374 ? 39.002 -26.080 -7.230 1.00 13.17 374 ARG B C 1
ATOM 6009 O O . ARG B 1 374 ? 38.796 -25.879 -6.030 1.00 14.49 374 ARG B O 1
ATOM 6017 N N . ALA B 1 375 ? 38.860 -25.134 -8.154 1.00 13.00 375 ALA B N 1
ATOM 6018 C CA . ALA B 1 375 ? 38.445 -23.784 -7.789 1.00 12.35 375 ALA B CA 1
ATOM 6019 C C . ALA B 1 375 ? 37.028 -23.813 -7.222 1.00 12.62 375 ALA B C 1
ATOM 6020 O O . ALA B 1 375 ? 36.745 -23.184 -6.201 1.00 11.18 375 ALA B O 1
ATOM 6022 N N . PHE B 1 376 ? 36.137 -24.547 -7.885 1.00 11.96 376 PHE B N 1
ATOM 6023 C CA . PHE B 1 376 ? 34.758 -24.654 -7.422 1.00 12.39 376 PHE B CA 1
ATOM 6024 C C . PHE B 1 376 ? 34.648 -25.342 -6.065 1.00 12.93 376 PHE B C 1
ATOM 6025 O O . PHE B 1 376 ? 33.916 -24.879 -5.194 1.00 12.81 376 PHE B O 1
ATOM 6033 N N . ARG B 1 377 ? 35.358 -26.453 -5.889 1.00 12.44 377 ARG B N 1
ATOM 6034 C CA . ARG B 1 377 ? 35.309 -27.165 -4.614 1.00 12.85 377 ARG B CA 1
ATOM 6035 C C . ARG B 1 377 ? 35.836 -26.266 -3.501 1.00 12.19 377 ARG B C 1
ATOM 6036 O O . ARG B 1 377 ? 35.276 -26.232 -2.409 1.00 13.32 377 ARG B O 1
ATOM 6044 N N . ALA B 1 378 ? 36.907 -25.532 -3.781 1.00 13.14 378 ALA B N 1
ATOM 6045 C CA . ALA B 1 378 ? 37.482 -24.637 -2.783 1.00 13.89 378 ALA B CA 1
ATOM 6046 C C . ALA B 1 378 ? 36.498 -23.522 -2.428 1.00 13.69 378 ALA B C 1
ATOM 6047 O O . ALA B 1 378 ? 36.423 -23.099 -1.274 1.00 14.42 378 ALA B O 1
ATOM 6049 N N . ALA B 1 379 ? 35.741 -23.046 -3.413 1.00 11.84 379 ALA B N 1
ATOM 6050 C CA . ALA B 1 379 ? 34.769 -21.989 -3.159 1.00 11.82 379 ALA B CA 1
ATOM 6051 C C . ALA B 1 379 ? 33.627 -22.524 -2.303 1.00 12.39 379 ALA B C 1
ATOM 6052 O O . ALA B 1 379 ? 33.166 -21.854 -1.377 1.00 11.59 379 ALA B O 1
ATOM 6054 N N . ILE B 1 380 ? 33.158 -23.730 -2.615 1.00 11.56 380 ILE B N 1
ATOM 6055 C CA . ILE B 1 380 ? 32.073 -24.314 -1.841 1.00 11.96 380 ILE B CA 1
ATOM 6056 C C . ILE B 1 380 ? 32.505 -24.504 -0.384 1.00 11.98 380 ILE B C 1
ATOM 6057 O O . ILE B 1 380 ? 31.759 -24.154 0.530 1.00 14.92 380 ILE B O 1
ATOM 6062 N N . ASP B 1 381 ? 33.702 -25.051 -0.171 1.00 14.15 381 ASP B N 1
ATOM 6063 C CA . ASP B 1 381 ? 34.210 -25.264 1.191 1.00 14.54 381 ASP B CA 1
ATOM 6064 C C . ASP B 1 381 ? 34.323 -23.940 1.940 1.00 15.37 381 ASP B C 1
ATOM 6065 O O . ASP B 1 381 ? 34.009 -23.857 3.128 1.00 17.41 381 ASP B O 1
ATOM 6070 N N . ALA B 1 382 ? 34.783 -22.909 1.238 1.00 14.78 382 ALA B N 1
ATOM 6071 C CA . ALA B 1 382 ? 34.949 -21.588 1.840 1.00 15.48 382 ALA B CA 1
ATOM 6072 C C . ALA B 1 382 ? 33.642 -21.082 2.436 1.00 15.54 382 ALA B C 1
ATOM 6073 O O . ALA B 1 382 ? 33.592 -20.687 3.607 1.00 17.36 382 ALA B O 1
ATOM 6075 N N . VAL B 1 383 ? 32.579 -21.101 1.640 1.00 14.85 383 VAL B N 1
ATOM 6076 C CA . VAL B 1 383 ? 31.282 -20.642 2.116 1.00 17.07 383 VAL B CA 1
ATOM 6077 C C . VAL B 1 383 ? 30.808 -21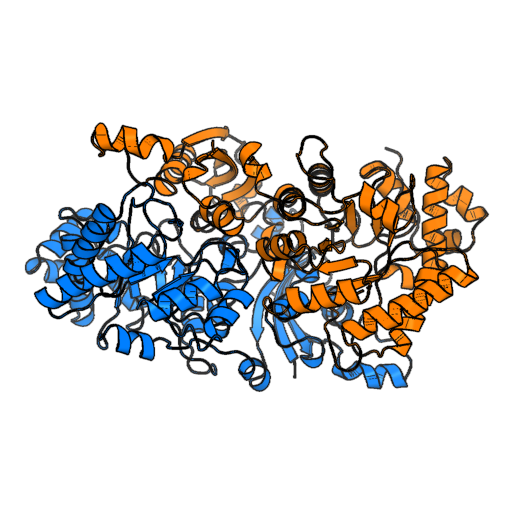.485 3.302 1.00 18.03 383 VAL B C 1
ATOM 6078 O O . VAL B 1 383 ? 30.271 -20.952 4.275 1.00 18.04 383 VAL B O 1
ATOM 6082 N N . LEU B 1 384 ? 31.012 -22.798 3.230 1.00 18.07 384 LEU B N 1
ATOM 6083 C CA . LEU B 1 384 ? 30.586 -23.672 4.320 1.00 20.36 384 LEU B CA 1
ATOM 6084 C C . LEU B 1 384 ? 31.463 -23.512 5.559 1.00 20.25 384 LEU B C 1
ATOM 6085 O O . LEU B 1 384 ? 31.049 -23.858 6.667 1.00 22.07 384 LEU B O 1
ATOM 6090 N N . ALA B 1 385 ? 32.673 -22.993 5.367 1.00 19.91 385 ALA B N 1
ATOM 6091 C CA . ALA B 1 385 ? 33.601 -22.790 6.476 1.00 19.99 385 ALA B CA 1
ATOM 6092 C C . ALA B 1 385 ? 33.426 -21.395 7.062 1.00 21.65 385 ALA B C 1
ATOM 6093 O O . ALA B 1 385 ? 34.122 -21.016 8.010 1.00 20.97 385 ALA B O 1
ATOM 6095 N N . GLY B 1 386 ? 32.493 -20.639 6.490 1.00 20.75 386 GLY B N 1
ATOM 6096 C CA . GLY B 1 386 ? 32.226 -19.292 6.960 1.00 22.62 386 GLY B CA 1
ATOM 6097 C C . GLY B 1 386 ? 33.362 -18.338 6.649 1.00 21.85 386 GLY B C 1
ATOM 6098 O O . GLY B 1 386 ? 33.765 -17.542 7.500 1.00 21.48 386 GLY B O 1
ATOM 6099 N N . ARG B 1 387 ? 33.880 -18.417 5.426 1.00 20.54 387 ARG B N 1
ATOM 6100 C CA . ARG B 1 387 ? 34.981 -17.558 5.005 1.00 20.42 387 ARG B CA 1
ATOM 6101 C C . ARG B 1 387 ? 34.692 -16.963 3.642 1.00 20.86 387 ARG B C 1
ATOM 6102 O O . ARG B 1 387 ? 33.924 -17.527 2.864 1.00 20.53 387 ARG B O 1
ATOM 6110 N N . PRO B 1 388 ? 35.308 -15.808 3.337 1.00 21.19 388 PRO B N 1
ATOM 6111 C CA . PRO B 1 388 ? 35.127 -15.138 2.043 1.00 20.22 388 PRO B CA 1
ATOM 6112 C C . PRO B 1 388 ? 35.935 -15.925 1.014 1.00 19.49 388 PRO B C 1
ATOM 6113 O O . PRO B 1 388 ? 36.962 -16.514 1.357 1.00 19.53 388 PRO B O 1
ATOM 6117 N N . LEU B 1 389 ? 35.491 -15.943 -0.239 1.00 17.30 389 LEU B N 1
ATOM 6118 C CA . LEU B 1 389 ? 36.227 -16.673 -1.268 1.00 17.61 389 LEU B CA 1
ATOM 6119 C C . LEU B 1 389 ? 37.685 -16.253 -1.327 1.00 16.49 389 LEU B C 1
ATOM 6120 O O . LEU B 1 389 ? 38.573 -17.086 -1.509 1.00 16.65 389 LEU B O 1
ATOM 6125 N N . ARG B 1 390 ? 37.932 -14.954 -1.186 1.00 17.15 390 ARG B N 1
ATOM 6126 C CA . ARG B 1 390 ? 39.294 -14.448 -1.243 1.00 16.52 390 ARG B CA 1
ATOM 6127 C C . ARG B 1 390 ? 40.156 -14.956 -0.094 1.00 14.13 390 ARG B C 1
ATOM 6128 O O . ARG B 1 390 ? 41.369 -15.064 -0.235 1.00 15.51 390 ARG B O 1
ATOM 6136 N N . ALA B 1 391 ? 39.538 -15.271 1.040 1.00 15.16 391 ALA B N 1
ATOM 6137 C CA . ALA B 1 391 ? 40.301 -15.787 2.173 1.00 14.95 391 ALA B CA 1
ATOM 6138 C C . ALA B 1 391 ? 40.820 -17.176 1.788 1.00 15.83 391 ALA B C 1
ATOM 6139 O O . ALA B 1 391 ? 41.988 -17.503 2.003 1.00 15.38 391 ALA B O 1
ATOM 6141 N N . ALA B 1 392 ? 39.945 -17.985 1.199 1.00 15.59 392 ALA B N 1
ATOM 6142 C CA . ALA B 1 392 ? 40.321 -19.328 0.774 1.00 16.34 392 ALA B CA 1
ATOM 6143 C C . ALA B 1 392 ? 41.242 -19.260 -0.445 1.00 17.18 392 ALA B C 1
ATOM 6144 O O . ALA B 1 392 ? 42.137 -20.093 -0.610 1.00 19.36 392 ALA B O 1
ATOM 6146 N N . ALA B 1 393 ? 41.022 -18.260 -1.293 1.00 17.13 393 ALA B N 1
ATOM 6147 C CA . ALA B 1 393 ? 41.824 -18.087 -2.496 1.00 19.27 393 ALA B CA 1
ATOM 6148 C C . ALA B 1 393 ? 43.289 -17.876 -2.147 1.00 21.10 393 ALA B C 1
ATOM 6149 O O . ALA B 1 393 ? 44.179 -18.329 -2.866 1.00 21.22 393 ALA B O 1
ATOM 6151 N N . ALA B 1 394 ? 43.540 -17.190 -1.037 1.00 22.04 394 ALA B N 1
ATOM 6152 C CA . ALA B 1 394 ? 44.909 -16.937 -0.605 1.00 24.01 394 ALA B CA 1
ATOM 6153 C C . ALA B 1 394 ? 45.627 -18.239 -0.244 1.00 25.30 394 ALA B C 1
ATOM 6154 O O . ALA B 1 394 ? 46.848 -18.257 -0.076 1.00 27.64 394 ALA B O 1
ATOM 6156 N N . GLU B 1 395 ? 44.870 -19.329 -0.139 1.00 25.77 395 GLU B N 1
ATOM 6157 C CA . GLU B 1 395 ? 45.445 -20.626 0.210 1.00 25.51 395 GLU B CA 1
ATOM 6158 C C . GLU B 1 395 ? 45.230 -21.667 -0.889 1.00 26.61 395 GLU B C 1
ATOM 6159 O O . GLU B 1 395 ? 45.744 -22.784 -0.808 1.00 28.20 395 GLU B O 1
ATOM 6165 N N . ASN B 1 396 ? 44.468 -21.301 -1.912 1.00 24.49 396 ASN B N 1
ATOM 6166 C CA . ASN B 1 396 ? 44.179 -22.222 -3.004 1.00 23.46 396 ASN B CA 1
ATOM 6167 C C . ASN B 1 396 ? 44.417 -21.529 -4.341 1.00 22.49 396 ASN B C 1
ATOM 6168 O O . ASN B 1 396 ? 43.634 -20.675 -4.759 1.00 23.39 396 ASN B O 1
ATOM 6173 N N . GLU B 1 397 ? 45.502 -21.909 -5.011 1.00 21.88 397 GLU B N 1
ATOM 6174 C CA . GLU B 1 397 ? 45.866 -21.301 -6.284 1.00 22.07 397 GLU B CA 1
ATOM 6175 C C . GLU B 1 397 ? 44.791 -21.441 -7.357 1.00 19.81 397 GLU B C 1
ATOM 6176 O O . GLU B 1 397 ? 44.561 -20.512 -8.129 1.00 18.53 397 GLU B O 1
ATOM 6182 N N . ALA B 1 398 ? 44.133 -22.595 -7.411 1.00 18.40 398 ALA B N 1
ATOM 6183 C CA . ALA B 1 398 ? 43.083 -22.803 -8.406 1.00 16.82 398 ALA B CA 1
ATOM 6184 C C . ALA B 1 398 ? 41.989 -21.755 -8.224 1.00 16.78 398 ALA B C 1
ATOM 6185 O O . ALA B 1 398 ? 41.525 -21.144 -9.191 1.00 15.73 398 ALA B O 1
ATOM 6187 N N . LEU B 1 399 ? 41.581 -21.541 -6.978 1.00 15.76 399 LEU B N 1
ATOM 6188 C CA . LEU B 1 399 ? 40.538 -20.568 -6.696 1.00 15.13 399 LEU B CA 1
ATOM 6189 C C . LEU B 1 399 ? 41.012 -19.143 -6.981 1.00 16.59 399 LEU B C 1
ATOM 6190 O O . LEU B 1 399 ? 40.255 -18.335 -7.508 1.00 15.44 399 LEU B O 1
ATOM 6195 N N . GLN B 1 400 ? 42.260 -18.831 -6.642 1.00 17.68 400 GLN B N 1
ATOM 6196 C CA . GLN B 1 400 ? 42.767 -17.485 -6.901 1.00 19.63 400 GLN B CA 1
ATOM 6197 C C . GLN B 1 400 ? 42.774 -17.186 -8.401 1.00 19.10 400 GLN B C 1
ATOM 6198 O O . GLN B 1 400 ? 42.407 -16.088 -8.820 1.00 18.08 400 GLN B O 1
ATOM 6204 N N . LYS B 1 401 ? 43.186 -18.159 -9.210 1.00 19.25 401 LYS B N 1
ATOM 6205 C CA . LYS B 1 401 ? 43.208 -17.960 -10.656 1.00 19.95 401 LYS B CA 1
ATOM 6206 C C . LYS B 1 401 ? 41.797 -17.748 -11.194 1.00 19.23 401 LYS B C 1
ATOM 6207 O O . LYS B 1 401 ? 41.590 -16.937 -12.100 1.00 20.46 401 LYS B O 1
ATOM 6213 N N . ALA B 1 402 ? 40.828 -18.470 -10.637 1.00 17.27 402 ALA B N 1
ATOM 6214 C CA . ALA B 1 402 ? 39.444 -18.332 -11.080 1.00 15.97 402 ALA B CA 1
ATOM 6215 C C . ALA B 1 402 ? 38.926 -16.939 -10.747 1.00 16.86 402 ALA B C 1
ATOM 6216 O O . ALA B 1 402 ? 38.250 -16.306 -11.557 1.00 16.49 402 ALA B O 1
ATOM 6218 N N . ILE B 1 403 ? 39.241 -16.468 -9.546 1.00 17.17 403 ILE B N 1
ATOM 6219 C CA . ILE B 1 403 ? 38.803 -15.148 -9.115 1.00 20.45 403 ILE B CA 1
ATOM 6220 C C . ILE B 1 403 ? 39.460 -14.064 -9.963 1.00 21.38 403 ILE B C 1
ATOM 6221 O O . ILE B 1 403 ? 38.811 -13.093 -10.349 1.00 23.89 403 ILE B O 1
ATOM 6226 N N . ASP B 1 404 ? 40.746 -14.235 -10.252 1.00 23.67 404 ASP B N 1
ATOM 6227 C CA . ASP B 1 404 ? 41.478 -13.275 -11.076 1.00 26.06 404 ASP B CA 1
ATOM 6228 C C . ASP B 1 404 ? 40.893 -13.251 -12.484 1.00 26.14 404 ASP B C 1
ATOM 6229 O O . ASP B 1 404 ? 40.871 -12.214 -13.145 1.00 27.26 404 ASP B O 1
ATOM 6234 N N . ARG B 1 405 ? 40.412 -14.407 -12.927 1.00 25.28 405 ARG B N 1
ATOM 6235 C CA . ARG B 1 405 ? 39.841 -14.559 -14.260 1.00 25.98 405 ARG B CA 1
ATOM 6236 C C . ARG B 1 405 ? 38.406 -14.047 -14.412 1.00 24.88 405 ARG B C 1
ATOM 6237 O O . ARG B 1 405 ? 38.097 -13.331 -15.366 1.00 24.96 405 ARG B O 1
ATOM 6245 N N . TRP B 1 406 ? 37.534 -14.403 -13.472 1.00 22.80 406 TRP B N 1
ATOM 6246 C CA . TRP B 1 406 ? 36.129 -14.012 -13.555 1.00 22.88 406 TRP B CA 1
ATOM 6247 C C . TRP B 1 406 ? 35.600 -13.141 -12.417 1.00 21.55 406 TRP B C 1
ATOM 6248 O O . TRP B 1 406 ? 34.460 -12.676 -12.472 1.00 21.38 406 TRP B O 1
ATOM 6259 N N . GLY B 1 407 ? 36.412 -12.935 -11.385 1.00 21.83 407 GLY B N 1
ATOM 6260 C CA . GLY B 1 407 ? 35.996 -12.103 -10.266 1.00 21.44 407 GLY B CA 1
ATOM 6261 C C . GLY B 1 407 ? 35.079 -12.771 -9.255 1.00 22.12 407 GLY B C 1
ATOM 6262 O O . GLY B 1 407 ? 34.785 -13.964 -9.351 1.00 20.15 407 GLY B O 1
ATOM 6263 N N . VAL B 1 408 ? 34.638 -11.992 -8.272 1.00 19.91 408 VAL B N 1
ATOM 6264 C CA . VAL B 1 408 ? 33.739 -12.483 -7.232 1.00 19.97 408 VAL B CA 1
ATOM 6265 C C . VAL B 1 408 ? 32.487 -11.621 -7.222 1.00 20.18 408 VAL B C 1
ATOM 6266 O O . VAL B 1 408 ? 32.575 -10.394 -7.227 1.00 21.38 408 VAL B O 1
ATOM 6270 N N . VAL B 1 409 ? 31.323 -12.260 -7.216 1.00 19.64 409 VAL B N 1
ATOM 6271 C CA . VAL B 1 409 ? 30.063 -11.528 -7.196 1.00 19.99 409 VAL B CA 1
ATOM 6272 C C . VAL B 1 409 ? 29.684 -11.218 -5.752 1.00 19.63 409 VAL B C 1
ATOM 6273 O O . VAL B 1 409 ? 29.568 -12.119 -4.925 1.00 18.92 409 VAL B O 1
ATOM 6277 N N . GLU B 1 410 ? 29.500 -9.936 -5.451 1.00 20.77 410 GLU B N 1
ATOM 6278 C CA . GLU B 1 410 ? 29.155 -9.516 -4.097 1.00 22.04 410 GLU B CA 1
ATOM 6279 C C . GLU B 1 410 ? 27.812 -10.067 -3.624 1.00 21.97 410 GLU B C 1
ATOM 6280 O O . GLU B 1 410 ? 26.841 -10.110 -4.384 1.00 21.87 410 GLU B O 1
ATOM 6286 N N . VAL B 1 411 ? 27.764 -10.490 -2.364 1.00 22.24 411 VAL B N 1
ATOM 6287 C CA . VAL B 1 411 ? 26.539 -11.030 -1.781 1.00 21.81 411 VAL B CA 1
ATOM 6288 C C . VAL B 1 411 ? 25.964 -10.128 -0.692 1.00 22.42 411 VAL B C 1
ATOM 6289 O O . VAL B 1 411 ? 24.857 -10.368 -0.209 1.00 23.00 411 VAL B O 1
ATOM 6293 N N . GLU B 1 412 ? 26.708 -9.097 -0.301 1.00 21.55 412 GLU B N 1
ATOM 6294 C CA . GLU B 1 412 ? 26.226 -8.192 0.736 1.00 22.84 412 GLU B CA 1
ATOM 6295 C C . GLU B 1 412 ? 24.982 -7.445 0.257 1.00 24.41 412 GLU B C 1
ATOM 6296 O O . GLU B 1 412 ? 25.004 -6.778 -0.779 1.00 23.42 412 GLU B O 1
ATOM 6302 N N . ALA B 1 413 ? 23.897 -7.564 1.016 1.00 26.28 413 ALA B N 1
ATOM 6303 C CA . ALA B 1 413 ? 22.645 -6.907 0.660 1.00 28.39 413 ALA B CA 1
ATOM 6304 C C . ALA B 1 413 ? 22.760 -5.391 0.775 1.00 29.53 413 ALA B C 1
ATOM 6305 O O . ALA B 1 413 ? 23.678 -4.922 1.479 1.00 28.96 413 ALA B O 1
#

Foldseek 3Di:
DWKKWKKKAWALDDPVVVLQCLQACLWVNDAPVDDPVVNVVCVLGGKDWPDKAWDAWDPVVCVVVVHTITIIITMMTGRPVRFDLFVVRVCCSRCNVVLVVPFMETEDIHDDQVSLVVFAFAPQALPNVCVLLVHDDFAAAEEEDPPCVPHALVVLLVQLLLLVLLPHSEYYHQPDDADPRRHQLSSLQSNQVSQVVSCVVPVGRRAYAGEQDDDLVCRLVVLLVSVVSPHAEHEYQDVVPDLRSLLVQQPDPSRPHAYAYECPPVVVADPDPGHHYQCLHSQAQSNRRSHHQETEDADCDDPPHDPLVSLLSRQCSQAVPVRPHHHHAYEHDDPFALLCLLVCCVSRNRRHYRYYYCNQQVQPVGNSLSSNLNVQSRVCNVVVHDLVVSCVVPVSVVSRCVVPNHD/DWKKWKKKAKAPDDPVVVLQCLQQCLWVVDAPVDDPVVCVVCVLGGKDWDDKAWDDFDPVVCVVVVHTITIIMTMMIGRPVRFDLFVVRVCCSRCNVVLVVPFMETEDMGDDQVSLVVFAFALQALPNLCVLLVHPDFAAEEEEDPPCVPHALVVLLVSLLLQVLLQHAEYYDLPDDADPRHHQLSSQQSSVVSQVVSCVPPVGHHAYAGEQDDDLVCRLVVLLVSVVSPHAEHEYACVVPDLRSLLVQQPDPSRSHAYAYECPPVVVADPDPGGHYQCLHSQAQSNRSSHHQETEDADCDDPRHDPLVSLLSRLCSQPPPVHPHHHHAYEHDDPFALLCLLVCCVSRNRRHYRYCYNVCQVQPVGVSLSSNLNVLSSVQVVVVHDLVVSCVVRVSVVSRCVVPNHDDDDD